Protein AF-A0A5Y3M7L3-F1 (afdb_monomer)

Radius of gyration: 34.86 Å; Cα contacts (8 Å, |Δi|>4): 1363; chains: 1; bounding box: 84×64×108 Å

Solvent-accessible surface area (backbone atoms only — not comparable to full-atom values): 44515 Å² total; per-residue (Å²): 102,70,69,56,42,68,58,34,70,81,49,73,69,46,48,53,52,50,52,49,55,50,50,56,56,46,48,42,68,76,75,42,83,68,49,35,69,60,30,37,73,76,20,44,90,58,44,58,94,59,85,67,44,77,67,37,29,43,61,40,29,48,16,42,49,12,48,52,42,44,59,44,68,73,44,57,77,71,52,22,46,49,46,49,52,18,48,50,72,39,45,56,80,46,27,16,45,69,47,77,86,38,91,42,70,48,84,67,92,60,62,76,58,50,48,52,54,50,34,53,54,40,34,53,52,49,52,55,53,28,65,73,36,23,78,83,32,70,49,61,89,82,87,87,84,92,76,58,60,65,71,67,47,57,92,85,52,46,34,45,68,32,76,59,46,78,48,68,64,73,40,40,50,68,57,52,62,39,64,50,39,30,67,40,32,33,73,72,74,43,63,35,65,67,45,54,76,70,49,68,22,31,37,67,56,27,73,73,66,69,53,52,70,67,57,41,48,52,53,50,50,39,31,46,46,41,48,48,46,26,33,25,64,64,25,44,38,40,38,43,40,43,69,22,59,55,97,92,40,80,45,60,56,53,59,58,48,45,75,46,22,57,86,62,51,24,44,61,72,50,73,45,82,41,76,54,59,84,90,75,60,96,61,92,58,84,92,75,61,75,59,48,35,33,36,32,34,33,26,30,52,72,70,94,40,44,38,38,36,32,38,41,78,45,88,70,52,76,51,50,34,42,49,41,31,40,56,74,77,42,52,86,81,77,61,64,60,85,42,70,46,76,42,83,42,59,76,78,52,49,50,59,56,30,61,29,51,54,31,30,28,42,25,46,71,91,39,52,80,38,67,8,41,42,38,35,57,62,49,47,89,52,87,70,77,64,70,62,90,64,77,41,44,54,50,60,57,54,47,87,73,79,94,70,80,63,50,57,59,48,37,38,54,51,56,58,65,74,62,58,69,66,39,32,36,36,17,66,43,28,42,64,24,50,52,45,48,40,29,24,75,58,11,17,30,19,37,31,26,16,64,50,62,65,30,26,41,39,23,42,16,48,48,44,56,74,73,48,62,67,65,63,54,48,54,53,52,50,53,52,51,54,50,68,74,60,62,70,97,68,68,62,96,55,60,88,68,39,44,76,88,25,49,72,63,46,60,74,40,24,30,68,65,37,47,21,52,52,31,51,52,52,42,51,48,62,73,78,38,58,71,47,61,29,37,36,54,53,36,42,50,44,53,45,47,54,76,68,28,29,44,35,75,76,45,80,59,96,40,69,38,95,72,70,57,68,65,66,69,60,66,60,56,43,50,54,49,48,50,56,49,49,52,30,48,54,53,40,55,54,49,55,85,64,46,79,55,66,75,38,74,70,47,72,41,68,28,54,58,63,43,69,67,44,35,55,76,65,73,53,53,72,47,62,29,45,34,34,47,36,45,66,67,47,76,61,69,70,65,63,58,70,63,46,39,66,41,39,28,57,77,68,40,38,34,74,82,62,44,47,60,50,44,52,68,39,72,19,37,82,64,75,52,76,67,58,39,53,54,52,69,66,54,64,48,82,82,76,44,52,70,68,51,42,51,52,44,52,50,51,48,54,53,52,72,71,25,86,81,58,50,74,73,63,70,45,44,52,35,46,50,53,51,29,52,51,49,50,47,40,29,51,50,46,49,59,49,24,31,22,75,74,13,38,36,38,39,44,39,41,48,46,75,49,76,54,83,91,39,81,43,78,41,60,46,53,60,48,51,49,51,45,43,42,76,72,59,37,42,82,74,52,75,45,70,40,75,57,89,82,75,98,45,95,66,54,95,75,59,68,66,51,34,33,37,44,32,32,32,35,105

Organism: Salmonella enterica I (NCBI:txid59201)

Foldseek 3Di:
DVLLLLLAACDVVLVVLLVVLLVVLVCCLPPNDLPLVVLCVVQVVQAFDDDPVVQWADSSLRSSLSVLSVSLVVDDPSSSVLLLVLSLVCQNVRIQQPDLAGRDGDDDDDDHSNSSVSSSVSSVVSVVSSVVCNLVNVQPDDDDDDDQLLDDDCVRFNFAQDLEAEEAADAALAGLNLRSSVRSCRSVPHHSVVCSVRHQRHNVCCVVVVDDPVNNLVSVLSNLLSVLRRHHAQGKYKYWYFWYADPNDIDDSLVVCLVCQVVSQKHFDDKDKDADDPVPFPDDDDSRTGGIIIITMIGHHWDFWKKKWAFALEDDDPLLLQLQQLLVPHGPPPDRSNGIDIDGDTPVCVLSSLLQLGTFWMAIVSGDIGGRLNNCQQPPPDPDHDHDDDQCGQNSVLAPAPDDAGQSVLSSCVSSQPDAAAAEEEAAACFLNSNPVSCLLRRYAYEYEHQPPLRLLNNLLRAVVLVDSLVVLVVLLVVLVVCLVDDDPDQPQDQVLADPVLVVVLVVWAASQANSVLSVSLVSLVVRDDDNSSSNLLSLLLRCQCVRTQADLQDLAGDGDPDGDNDDPSSVSSNVSSVVNSVSSSSCSSRVVVRSDHGDDYHYDYDQLLDVVRVVSRVFAFARHQEYEYEADAQQDHQSCRNSVSSCCRNVNQDPVRSVVSLVSGQNRLDDDPVLLVVLVPDPCVVQADPVLVVLLVVLQVLQVPFPVDDPSSNSRSSSSSRNLNSLLSSLLSVLRRHHAQGKYWYWFFWFWDAGPNDIDIRPRVVRSVRSNVVVPKAWPDKRKDADDDDDHPPRVRDTGIIITTMIGRD

Sequence (811 aa):
LIGRVKTARLEPEMLKALNAHHSVLLTHLEGGDLSPSSLINNYSSHAPKIVNQEKWFADTAYAELCLIKAYVNELDSSSQDIALVALSRIVIKASFQDSETRYKSVPREVPMGETLRRYLREFTAVVKSVEKNEAATRYGLSQFLCDDIRLIGKEKLPDGIADLVVTSPPYGNATDYHLYHRFRLLWLGFDPIALGHVEIGSHLKHQRESSGFESYLADMEAALATMHRALKPGRYAALVIGDSVYDRKTYDPAEALYERADSLGFEACTIVDRAIHSVKRSFSHAGRRATSEHILILRRKVAPTFIQISPAPYKLWPYEAELRLREVGLKLGDADPSLDIRLPSLEEDRRIYKRAAFSHSVRLEGGSVEPTWQAVLENGEAWRSTTRKDPKYVTHGIHSYKGKFYPQLAKSLLNISGFGPGATVLDLFCGSGTTLLEGYLNGFRTFGCDMNPLAAKISRAKLGVLELDPDTVREVVLSVREFLASPPLDFPQNLDYVEESCREEIFRWFSPPIAFKLNWILGLLRRISAGVMLDFLEVILSSIIREVSNQEPTDLRIRYRSDPLTDADVLELFRDKLEDQFNRIEKFWKIRNNAPQAFLPSVITEGDNRKSDTFTKLELGPSSVDLVLTSPPYGTALPYIDTDRLSLLFIMGLKSSDRKPVETGLIGSREISTVERRRLEQIELREVLPSGSQHFISTMQKELKSDISAGFRKRNMPALMVRYLLDMSAALSQAKRLLRSGGEMMIVIGDNKTTINGKVMLIPCTDLIEEIACTQGMVVVERIDISVTTENFKHIKNAIVKNVVLRLRKP

Nearest PDB structures (foldseek):
  6zxy-assembly1_B  TM=5.523E-01  e=5.775E-06  Archaeoglobus fulgidus
  6zxw-assembly1_G  TM=5.032E-01  e=5.051E-06  Archaeoglobus fulgidus
  2zif-assembly1_A  TM=4.398E-01  e=3.534E-06  Thermus thermophilus
  4dmg-assembly1_B  TM=5.906E-01  e=1.705E-02  Thermus thermophilus HB8
  3egi-assembly1_A  TM=8.151E-01  e=3.711E-01  Homo sapiens

pLDDT: mean 89.29, std 10.75, range [35.22, 98.69]

Secondary structure (DSSP, 8-state):
-HHHHHT----HHHHHHHHHHHHHHHHHHHHS---HHHHHHHHGGGS---TTGGGTB-HHHHHHHHHHHHHHHHS-HHHHHHHHHHHHHHHHHHBSEEETTEEEE------TTHHHHHHHHHHHHHHHHHHHHHHHHTT-------S-TTT--TTTS-TT-EEEEEE-PPPTTT--HHHHTHHHHHHTT--HHHHHHH-TT-HHHHHHH---HHHHHHHHHHHHHHHHHHEEEEEEEEEEEE-EEETTEEE-HHHHHHHHGGGGTEEEEEEEEEEPPGGG-S-SSGGG---EEEEEEEEEPP--EEEEEEEPSSPPPHHHHHHHHHTTT--BTTB-TTS-EEEEE-GGGHHHHTT-SSEEEEEETTS-EEE-HHHHHHHTT--S--SS--TTTTTTTS---SS---HHHHHHHHHHT-PPTT-EEEETT-TTTHHHHHHHHTT-EEEEEESSHHHHHHHHHHHHTTTS-HHHHHHHHHHHHHHHHS--SS--SS-TTS-GGGHHHHHHHS-HHHHHHHHHHHHHHHHH--HHHHHHHHHHHHHHHTTTSSB-TT-SS--B-SS--S---HHHHHHHHHHHHHHHHHHHHHHGGG-SS----EEEEE--TTSHHHHHHTT--TT-EEEEEE-PPPTT---HHHHHHHHHHHTT---HHHHHHHHHHSTT-----HHHHHHHHTS-HHHHS-HHHHHHHHHHHHHHHH-TT--HHHHTHHHHHHHHHHHHHHHHHHHHHHEEEEEEEEEEEE-EEEEETTEEEEE-HHHHHHHHHHHTT-EEEEEEEEEPPPP--TTGGG---EEEEEEEE--

Structure (mmCIF, N/CA/C/O backbone):
data_AF-A0A5Y3M7L3-F1
#
_entry.id   AF-A0A5Y3M7L3-F1
#
loop_
_atom_site.group_PDB
_atom_site.id
_atom_site.type_symbol
_atom_site.label_atom_id
_atom_site.label_alt_id
_atom_site.label_comp_id
_atom_site.label_asym_id
_atom_site.label_entity_id
_atom_site.label_seq_id
_atom_site.pdbx_PDB_ins_code
_atom_site.Cartn_x
_atom_site.Cartn_y
_atom_site.Cartn_z
_atom_site.occupancy
_atom_site.B_iso_or_equiv
_atom_site.auth_seq_id
_atom_site.auth_comp_id
_atom_site.auth_asym_id
_atom_site.auth_atom_id
_atom_site.pdbx_PDB_model_num
ATOM 1 N N . LEU A 1 1 ? 19.314 -3.967 -23.724 1.00 91.69 1 LEU A N 1
ATOM 2 C CA . LEU A 1 1 ? 19.817 -2.579 -23.819 1.00 91.69 1 LEU A CA 1
ATOM 3 C C . LEU A 1 1 ? 18.680 -1.553 -23.863 1.00 91.69 1 LEU A C 1
ATOM 5 O O . LEU A 1 1 ? 18.381 -0.995 -22.822 1.00 91.69 1 LEU A O 1
ATOM 9 N N . ILE A 1 2 ? 17.993 -1.346 -24.999 1.00 92.56 2 ILE A N 1
ATOM 10 C CA . ILE A 1 2 ? 16.974 -0.275 -25.145 1.00 92.56 2 ILE A CA 1
ATOM 11 C C . ILE A 1 2 ? 15.886 -0.339 -24.065 1.00 92.56 2 ILE A C 1
ATOM 13 O O . ILE A 1 2 ? 15.533 0.686 -23.495 1.00 92.56 2 ILE A O 1
ATOM 17 N N . GLY A 1 3 ? 15.369 -1.538 -23.778 1.00 91.94 3 GLY A N 1
ATOM 18 C CA . GLY A 1 3 ? 14.382 -1.734 -22.717 1.00 91.94 3 GLY A CA 1
ATOM 19 C C . GLY A 1 3 ? 14.878 -1.267 -21.346 1.00 91.94 3 GLY A C 1
ATOM 20 O O . GLY A 1 3 ? 14.187 -0.486 -20.705 1.00 91.94 3 GLY A O 1
ATOM 21 N N . ARG A 1 4 ? 16.108 -1.648 -20.961 1.00 91.62 4 ARG A N 1
ATOM 22 C CA . ARG A 1 4 ? 16.733 -1.230 -19.693 1.00 91.62 4 ARG A CA 1
ATOM 23 C C . ARG A 1 4 ? 16.850 0.287 -19.585 1.00 91.62 4 ARG A C 1
ATOM 25 O O . ARG A 1 4 ? 16.492 0.834 -18.557 1.00 91.62 4 ARG A O 1
ATOM 32 N N . VAL A 1 5 ? 17.259 0.965 -20.660 1.00 93.25 5 VAL A N 1
ATOM 33 C CA . VAL A 1 5 ? 17.352 2.437 -20.691 1.00 93.25 5 VAL A CA 1
ATOM 34 C C . VAL A 1 5 ? 15.979 3.104 -20.614 1.00 93.25 5 VAL A C 1
ATOM 36 O O . VAL A 1 5 ? 15.824 4.098 -19.916 1.00 93.25 5 VAL A O 1
ATOM 39 N N . LYS A 1 6 ? 14.954 2.556 -21.281 1.00 90.62 6 LYS A N 1
ATOM 40 C CA . LYS A 1 6 ? 13.581 3.090 -21.204 1.00 90.62 6 LYS A CA 1
ATOM 41 C C . LYS A 1 6 ? 12.990 3.046 -19.792 1.00 90.62 6 LYS A C 1
ATOM 43 O O . LYS A 1 6 ? 12.068 3.807 -19.522 1.00 90.62 6 LYS A O 1
ATOM 48 N N . THR A 1 7 ? 13.488 2.152 -18.943 1.00 89.44 7 THR A N 1
ATOM 49 C CA . THR A 1 7 ? 13.049 1.965 -17.553 1.00 89.44 7 THR A CA 1
ATOM 50 C C . THR A 1 7 ? 14.147 2.322 -16.545 1.00 89.44 7 THR A C 1
ATOM 52 O O . THR A 1 7 ? 14.063 1.916 -15.387 1.00 89.44 7 THR A O 1
ATOM 55 N N . ALA A 1 8 ? 15.210 3.001 -16.992 1.00 88.31 8 ALA A N 1
ATOM 56 C CA . ALA A 1 8 ? 16.308 3.437 -16.139 1.00 88.31 8 ALA A CA 1
ATOM 57 C C . ALA A 1 8 ? 15.892 4.649 -15.296 1.00 88.31 8 ALA A C 1
ATOM 59 O O . ALA A 1 8 ? 14.899 5.316 -15.587 1.00 88.31 8 ALA A O 1
ATOM 60 N N . ARG A 1 9 ? 16.674 4.922 -14.252 1.00 85.25 9 ARG A N 1
ATOM 61 C CA . ARG A 1 9 ? 16.460 6.028 -13.312 1.00 85.25 9 ARG A CA 1
ATOM 62 C C . ARG A 1 9 ? 17.757 6.793 -13.152 1.00 85.25 9 ARG A C 1
ATOM 64 O O . ARG A 1 9 ? 18.816 6.166 -13.102 1.00 85.25 9 ARG A O 1
ATOM 71 N N . LEU A 1 10 ? 17.674 8.115 -13.095 1.00 85.94 10 LEU A N 1
ATOM 72 C CA . LEU A 1 10 ? 18.840 8.984 -13.015 1.00 85.94 10 LEU A CA 1
ATOM 73 C C . LEU A 1 10 ? 19.114 9.332 -11.560 1.00 85.94 10 LEU A C 1
ATOM 75 O O . LEU A 1 10 ? 18.896 10.453 -11.110 1.00 85.94 10 LEU A O 1
ATOM 79 N N . GLU A 1 11 ? 19.625 8.344 -10.831 1.00 82.94 11 GLU A N 1
ATOM 80 C CA . GLU A 1 11 ? 20.135 8.572 -9.480 1.00 82.94 11 GLU A CA 1
ATOM 81 C C . GLU A 1 11 ? 21.248 9.647 -9.509 1.00 82.94 11 GLU A C 1
ATOM 83 O O . GLU A 1 11 ? 21.959 9.765 -10.520 1.00 82.94 11 GLU A O 1
ATOM 88 N N . PRO A 1 12 ? 21.440 10.434 -8.434 1.00 81.31 12 PRO A N 1
ATOM 89 C CA . PRO A 1 12 ? 22.382 11.559 -8.422 1.00 81.31 12 PRO A CA 1
ATOM 90 C C . PRO A 1 12 ? 23.801 11.205 -8.899 1.00 81.31 12 PRO A C 1
ATOM 92 O O . PRO A 1 12 ? 24.431 11.964 -9.641 1.00 81.31 12 PRO A O 1
ATOM 95 N N . GLU A 1 13 ? 24.302 10.028 -8.525 1.00 84.69 13 GLU A N 1
ATOM 96 C CA . GLU A 1 13 ? 25.612 9.511 -8.923 1.00 84.69 13 GLU A CA 1
ATOM 97 C C . GLU A 1 13 ? 25.684 9.214 -10.426 1.00 84.69 13 GLU A C 1
ATOM 99 O O . GLU A 1 13 ? 26.682 9.543 -11.072 1.00 84.69 13 GLU A O 1
ATOM 104 N N . MET A 1 14 ? 24.613 8.651 -10.996 1.00 91.31 14 MET A N 1
ATOM 105 C CA . MET A 1 14 ? 24.505 8.383 -12.431 1.00 91.31 14 MET A CA 1
ATOM 106 C C . MET A 1 14 ? 24.496 9.692 -13.217 1.00 91.31 14 MET A C 1
ATOM 108 O O . MET A 1 14 ? 25.237 9.841 -14.187 1.00 91.31 14 MET A O 1
ATOM 112 N N . LEU A 1 15 ? 23.709 10.678 -12.777 1.00 91.50 15 LEU A N 1
ATOM 113 C CA . LEU A 1 15 ? 23.652 11.985 -13.429 1.00 91.50 15 LEU A CA 1
ATOM 114 C C . LEU A 1 15 ? 25.024 12.673 -13.418 1.00 91.50 15 LEU A C 1
ATOM 116 O O . LEU A 1 15 ? 25.455 13.225 -14.433 1.00 91.50 15 LEU A O 1
ATOM 120 N N . LYS A 1 16 ? 25.755 12.585 -12.301 1.00 93.00 16 LYS A N 1
ATOM 121 C CA . LYS A 1 16 ? 27.131 13.084 -12.197 1.00 93.00 16 LYS A CA 1
ATOM 122 C C . LYS A 1 16 ? 28.065 12.400 -13.201 1.00 93.00 16 LYS A C 1
ATOM 124 O O . LYS A 1 16 ? 28.817 13.095 -13.885 1.00 93.00 16 LYS A O 1
ATOM 129 N N . ALA A 1 17 ? 28.002 11.072 -13.322 1.00 95.25 17 ALA A N 1
ATOM 130 C CA . ALA A 1 17 ? 28.810 10.313 -14.278 1.00 95.25 17 ALA A CA 1
ATOM 131 C C . ALA A 1 17 ? 28.479 10.677 -15.739 1.00 95.25 17 ALA A C 1
ATOM 133 O O . ALA A 1 17 ? 29.381 10.931 -16.538 1.00 95.25 17 ALA A O 1
ATOM 134 N N . LEU A 1 18 ? 27.193 10.789 -16.082 1.00 96.81 18 LEU A N 1
ATOM 135 C CA . LEU A 1 18 ? 26.735 11.175 -17.421 1.00 96.81 18 LEU A CA 1
ATOM 136 C C . LEU A 1 18 ? 27.138 12.614 -17.785 1.00 96.81 18 LEU A C 1
ATOM 138 O O . LEU A 1 18 ? 27.541 12.868 -18.922 1.00 96.81 18 LEU A O 1
ATOM 142 N N . ASN A 1 19 ? 27.084 13.547 -16.830 1.00 96.44 19 ASN A N 1
ATOM 143 C CA . ASN A 1 19 ? 27.534 14.929 -17.022 1.00 96.44 19 ASN A CA 1
ATOM 144 C C . ASN A 1 19 ? 29.052 15.020 -17.222 1.00 96.44 19 ASN A C 1
ATOM 146 O O . ASN A 1 19 ? 29.514 15.794 -18.066 1.00 96.44 19 ASN A O 1
ATOM 150 N N . ALA A 1 20 ? 29.828 14.211 -16.494 1.00 96.31 20 ALA A N 1
ATOM 151 C CA . ALA A 1 20 ? 31.270 14.107 -16.693 1.00 96.31 20 ALA A CA 1
ATOM 152 C C . ALA A 1 20 ? 31.596 13.551 -18.090 1.00 96.31 20 ALA A C 1
ATOM 154 O O . ALA A 1 20 ? 32.375 14.162 -18.819 1.00 96.31 20 ALA A O 1
ATOM 155 N N . HIS A 1 21 ? 30.926 12.468 -18.505 1.00 97.44 21 HIS A N 1
ATOM 156 C CA . HIS A 1 21 ? 31.059 11.878 -19.845 1.00 97.44 21 HIS A CA 1
ATOM 157 C C . HIS A 1 21 ? 30.766 12.884 -20.960 1.00 97.44 21 HIS A C 1
ATOM 159 O O . HIS A 1 21 ? 31.543 13.029 -21.903 1.00 97.44 21 HIS A O 1
ATOM 165 N N . HIS A 1 22 ? 29.657 13.616 -20.836 1.00 97.75 22 HIS A N 1
ATOM 166 C CA . HIS A 1 22 ? 29.299 14.664 -21.788 1.00 97.75 22 HIS A CA 1
ATOM 167 C C . HIS A 1 22 ? 30.368 15.761 -21.852 1.00 97.75 22 HIS A C 1
ATOM 169 O O . HIS A 1 22 ? 30.782 16.148 -22.942 1.00 97.75 22 HIS A O 1
ATOM 175 N N . SER A 1 23 ? 30.827 16.245 -20.694 1.00 96.88 23 SER A N 1
ATOM 176 C CA . SER A 1 23 ? 31.818 17.324 -20.604 1.00 96.88 23 SER A CA 1
ATOM 177 C C . SER A 1 23 ? 33.147 16.943 -21.252 1.00 96.88 23 SER A C 1
ATOM 179 O O . SER A 1 23 ? 33.677 17.715 -22.045 1.00 96.88 23 SER A O 1
ATOM 181 N N . VAL A 1 24 ? 33.653 15.735 -20.986 1.00 96.62 24 VAL A N 1
ATOM 182 C CA . VAL A 1 24 ? 34.929 15.262 -21.547 1.00 96.62 24 VAL A CA 1
ATOM 183 C C . VAL A 1 24 ? 34.873 15.171 -23.073 1.00 96.62 24 VAL A C 1
ATOM 185 O O . VAL A 1 24 ? 35.778 15.642 -23.762 1.00 96.62 24 VAL A O 1
ATOM 188 N N . LEU A 1 25 ? 33.793 14.615 -23.625 1.00 97.00 25 LEU A N 1
ATOM 189 C CA . LEU A 1 25 ? 33.615 14.531 -25.076 1.00 97.00 25 LEU A CA 1
ATOM 190 C C . LEU A 1 25 ? 33.391 15.905 -25.725 1.00 97.00 25 LEU A C 1
ATOM 192 O O . LEU A 1 25 ? 33.826 16.120 -26.854 1.00 97.00 25 LEU A O 1
ATOM 196 N N . LEU A 1 26 ? 32.755 16.847 -25.024 1.00 96.38 26 LEU A N 1
ATOM 197 C CA . LEU A 1 26 ? 32.624 18.226 -25.492 1.00 96.38 26 LEU A CA 1
ATOM 198 C C . LEU A 1 26 ? 33.987 18.933 -25.558 1.00 96.38 26 LEU A C 1
ATOM 200 O O . LEU A 1 26 ? 34.270 19.600 -26.548 1.00 96.38 26 LEU A O 1
ATOM 204 N N . THR A 1 27 ? 34.868 18.721 -24.574 1.00 95.88 27 THR A N 1
ATOM 205 C CA . THR A 1 27 ? 36.239 19.262 -24.595 1.00 95.88 27 THR A CA 1
ATOM 206 C C . THR A 1 27 ? 37.032 18.771 -25.808 1.00 95.88 27 THR A C 1
ATOM 208 O O . THR A 1 27 ? 37.703 19.570 -26.462 1.00 95.88 27 THR A O 1
ATOM 211 N N . HIS A 1 28 ? 36.914 17.486 -26.163 1.00 94.56 28 HIS A N 1
ATOM 212 C CA . HIS A 1 28 ? 37.516 16.956 -27.395 1.00 94.56 28 HIS A CA 1
ATOM 213 C C . HIS A 1 28 ? 36.958 17.630 -28.653 1.00 94.56 28 HIS A C 1
ATOM 215 O O . HIS A 1 28 ? 37.716 17.913 -29.575 1.00 94.56 28 HIS A O 1
ATOM 221 N N . LEU A 1 29 ? 35.654 17.924 -28.686 1.00 94.06 29 LEU A N 1
ATOM 222 C CA . LEU A 1 29 ? 35.019 18.593 -29.823 1.00 94.06 29 LEU A CA 1
ATOM 223 C C . LEU A 1 29 ? 35.475 20.051 -29.998 1.00 94.06 29 LEU A C 1
ATOM 225 O O . LEU A 1 29 ? 35.597 20.511 -31.132 1.00 94.06 29 LEU A O 1
ATOM 229 N N . GLU A 1 30 ? 35.680 20.781 -28.900 1.00 91.31 30 GLU A N 1
ATOM 230 C CA . GLU A 1 30 ? 35.969 22.223 -28.917 1.00 91.31 30 GLU A CA 1
ATOM 231 C C . GLU A 1 30 ? 37.466 22.557 -28.996 1.00 91.31 30 GLU A C 1
ATOM 233 O O . GLU A 1 30 ? 37.819 23.618 -29.511 1.00 91.31 30 GLU A O 1
ATOM 238 N N . GLY A 1 31 ? 38.351 21.674 -28.521 1.00 79.62 31 GLY A N 1
ATOM 239 C CA . GLY A 1 31 ? 39.792 21.953 -28.460 1.00 79.62 31 GLY A CA 1
ATOM 240 C C . GLY A 1 31 ? 40.720 20.740 -28.562 1.00 79.62 31 GLY A C 1
ATOM 241 O O . GLY A 1 31 ? 41.922 20.895 -28.353 1.00 79.62 31 GLY A O 1
ATOM 242 N N . GLY A 1 32 ? 40.196 19.544 -28.852 1.00 80.12 32 GLY A N 1
ATOM 243 C CA . GLY A 1 32 ? 40.990 18.321 -28.995 1.00 80.12 32 GLY A CA 1
ATOM 244 C C . GLY A 1 32 ? 41.577 18.121 -30.395 1.00 80.12 32 GLY A C 1
ATOM 245 O O . GLY A 1 32 ? 41.054 18.619 -31.392 1.00 80.12 32 GLY A O 1
ATOM 246 N N . ASP A 1 33 ? 42.656 17.336 -30.479 1.00 88.75 33 ASP A N 1
ATOM 247 C CA . ASP A 1 33 ? 43.152 16.808 -31.753 1.00 88.75 33 ASP A CA 1
ATOM 248 C C . ASP A 1 33 ? 42.223 15.688 -32.241 1.00 88.75 33 ASP A C 1
ATOM 250 O O . ASP A 1 33 ? 42.293 14.545 -31.790 1.00 88.75 33 ASP A O 1
ATOM 254 N N . LEU A 1 34 ? 41.331 16.040 -33.166 1.00 92.38 34 LEU A N 1
ATOM 255 C CA . LEU A 1 34 ? 40.398 15.109 -33.800 1.00 92.38 34 LEU A CA 1
ATOM 256 C C . LEU A 1 34 ? 40.957 14.485 -35.087 1.00 92.38 34 LEU A C 1
ATOM 258 O O . LEU A 1 34 ? 40.197 13.899 -35.865 1.00 92.38 34 LEU A O 1
ATOM 262 N N . SER A 1 35 ? 42.264 14.608 -35.350 1.00 92.56 35 SER A N 1
ATOM 263 C CA . SER A 1 35 ? 42.856 14.006 -36.542 1.00 92.56 35 SER A CA 1
ATOM 264 C C . SER A 1 35 ? 42.653 12.479 -36.535 1.00 92.56 35 SER A C 1
ATOM 266 O O . SER A 1 35 ? 42.898 11.820 -35.515 1.00 92.56 35 SER A O 1
ATOM 268 N N . PRO A 1 36 ? 42.210 11.872 -37.658 1.00 92.94 36 PRO A N 1
ATOM 269 C CA . PRO A 1 36 ? 41.886 10.447 -37.683 1.00 92.94 36 PRO A CA 1
ATOM 270 C C . PRO A 1 36 ? 43.051 9.550 -37.262 1.00 92.94 36 PRO A C 1
ATOM 272 O O . PRO A 1 36 ? 42.854 8.594 -36.518 1.00 92.94 36 PRO A O 1
ATOM 275 N N . SER A 1 37 ? 44.273 9.877 -37.688 1.00 93.12 37 SER A N 1
ATOM 276 C CA . SER A 1 37 ? 45.486 9.129 -37.345 1.00 93.12 37 SER A CA 1
ATOM 277 C C . SER A 1 37 ? 45.766 9.119 -35.840 1.00 93.12 37 SER A C 1
ATOM 279 O O . SER A 1 37 ? 46.066 8.060 -35.290 1.00 93.12 37 SER A O 1
ATOM 281 N N . SER A 1 38 ? 45.634 10.268 -35.174 1.00 94.00 38 SER A N 1
ATOM 282 C CA . SER A 1 38 ? 45.841 10.414 -33.729 1.00 94.00 38 SER A CA 1
ATOM 283 C C . SER A 1 38 ? 44.810 9.608 -32.940 1.00 94.00 38 SER A C 1
ATOM 285 O O . SER A 1 38 ? 45.160 8.742 -32.135 1.00 94.00 38 SER A O 1
ATOM 287 N N . LEU A 1 39 ? 43.525 9.800 -33.247 1.00 95.06 39 LEU A N 1
ATOM 288 C CA . LEU A 1 39 ? 42.432 9.100 -32.577 1.00 95.06 39 LEU A CA 1
ATOM 289 C C . LEU A 1 39 ? 42.464 7.580 -32.812 1.00 95.06 39 LEU A C 1
ATOM 291 O O . LEU A 1 39 ? 42.246 6.814 -31.875 1.00 95.06 39 LEU A O 1
ATOM 295 N N . ILE A 1 40 ? 42.765 7.117 -34.030 1.00 93.88 40 ILE A N 1
ATOM 296 C CA . ILE A 1 40 ? 42.890 5.679 -34.322 1.00 93.88 40 ILE A CA 1
ATOM 297 C C . ILE A 1 40 ? 44.061 5.079 -33.541 1.00 93.88 40 ILE A C 1
ATOM 299 O O . ILE A 1 40 ? 43.899 4.019 -32.935 1.00 93.88 40 ILE A O 1
ATOM 303 N N . ASN A 1 41 ? 45.216 5.748 -33.501 1.00 94.12 41 ASN A N 1
ATOM 304 C CA . ASN A 1 41 ? 46.373 5.258 -32.752 1.00 94.12 41 ASN A CA 1
ATOM 305 C C . ASN A 1 41 ? 46.070 5.128 -31.249 1.00 94.12 41 ASN A C 1
ATOM 307 O O . ASN A 1 41 ? 46.461 4.149 -30.620 1.00 94.12 41 ASN A O 1
ATOM 311 N N . ASN A 1 42 ? 45.316 6.079 -30.693 1.00 94.19 42 ASN A N 1
ATOM 312 C CA . ASN A 1 42 ? 45.030 6.126 -29.261 1.00 94.19 42 ASN A CA 1
ATOM 313 C C . ASN A 1 42 ? 43.851 5.231 -28.832 1.00 94.19 42 ASN A C 1
ATOM 315 O O . ASN A 1 42 ? 43.872 4.700 -27.724 1.00 94.19 42 ASN A O 1
ATOM 319 N N . TYR A 1 43 ? 42.827 5.054 -29.679 1.00 96.12 43 TYR A N 1
ATOM 320 C CA . TYR A 1 43 ? 41.538 4.479 -29.254 1.00 96.12 43 TYR A CA 1
ATOM 321 C C . TYR A 1 43 ? 41.050 3.271 -30.070 1.00 96.12 43 TYR A C 1
ATOM 323 O O . TYR A 1 43 ? 40.021 2.685 -29.724 1.00 96.12 43 TYR A O 1
ATOM 331 N N . SER A 1 44 ? 41.745 2.856 -31.135 1.00 93.06 44 SER A N 1
ATOM 332 C CA . SER A 1 44 ? 41.289 1.741 -31.993 1.00 93.06 44 SER A CA 1
ATOM 333 C C . SER A 1 44 ? 41.164 0.394 -31.275 1.00 93.06 44 SER A C 1
ATOM 335 O O . SER A 1 44 ? 40.385 -0.451 -31.714 1.00 93.06 44 SER A O 1
ATOM 337 N N . SER A 1 45 ? 41.848 0.203 -30.143 1.00 94.25 45 SER A N 1
ATOM 338 C CA . SER A 1 45 ? 41.711 -0.983 -29.283 1.00 94.25 45 SER A CA 1
ATOM 339 C C . SER A 1 45 ? 40.290 -1.180 -28.736 1.00 94.25 45 SER A C 1
ATOM 341 O O . SER A 1 45 ? 39.913 -2.300 -28.397 1.00 94.25 45 SER A O 1
ATOM 343 N N . HIS A 1 46 ? 39.485 -0.114 -28.676 1.00 93.75 46 HIS A N 1
ATOM 344 C CA . HIS A 1 46 ? 38.091 -0.155 -28.231 1.00 93.75 46 HIS A CA 1
ATOM 345 C C . HIS A 1 46 ? 37.089 -0.396 -29.370 1.00 93.75 46 HIS A C 1
ATOM 347 O O . HIS A 1 46 ? 35.901 -0.602 -29.103 1.00 93.75 46 HIS A O 1
ATOM 353 N N . ALA A 1 47 ? 37.534 -0.348 -30.627 1.00 92.31 47 ALA A N 1
ATOM 354 C CA . ALA A 1 47 ? 36.678 -0.541 -31.787 1.00 92.31 47 ALA A CA 1
ATOM 355 C C . ALA A 1 47 ? 36.426 -2.032 -32.064 1.00 92.31 47 ALA A C 1
ATOM 357 O O . ALA A 1 47 ? 37.297 -2.875 -31.836 1.00 92.31 47 ALA A O 1
ATOM 358 N N . PRO A 1 48 ? 35.245 -2.396 -32.592 1.00 93.94 48 PRO A N 1
ATOM 359 C CA . PRO A 1 48 ? 35.000 -3.763 -33.021 1.00 93.94 48 PRO A CA 1
ATOM 360 C C . PRO A 1 48 ? 35.803 -4.093 -34.282 1.00 93.94 48 PRO A C 1
ATOM 362 O O . PRO A 1 48 ? 36.094 -3.231 -35.111 1.00 93.94 48 PRO A O 1
ATOM 365 N N . LYS A 1 49 ? 36.075 -5.381 -34.499 1.00 91.56 49 LYS A N 1
ATOM 366 C CA . LYS A 1 49 ? 36.658 -5.843 -35.761 1.00 91.56 49 LYS A CA 1
ATOM 367 C C . LYS A 1 49 ? 35.623 -5.735 -36.888 1.00 91.56 49 LYS A C 1
ATOM 369 O O . LYS A 1 49 ? 34.650 -6.488 -36.916 1.00 91.56 49 LYS A O 1
ATOM 374 N N . ILE A 1 50 ? 35.846 -4.827 -37.839 1.00 92.69 50 ILE A N 1
ATOM 375 C CA . ILE A 1 50 ? 34.986 -4.631 -39.015 1.00 92.69 50 ILE A CA 1
ATOM 376 C C . ILE A 1 50 ? 35.745 -5.065 -40.273 1.00 92.69 50 ILE A C 1
ATOM 378 O O . ILE A 1 50 ? 36.819 -4.556 -40.570 1.00 92.69 50 ILE A O 1
ATOM 382 N N . VAL A 1 51 ? 35.182 -6.013 -41.025 1.00 89.75 51 VAL A N 1
ATOM 383 C CA . VAL A 1 51 ? 35.751 -6.456 -42.309 1.00 89.75 51 VAL A CA 1
ATOM 384 C C . VAL A 1 51 ? 35.536 -5.373 -43.369 1.00 89.75 51 VAL A C 1
ATOM 386 O O . VAL A 1 51 ? 34.398 -4.934 -43.558 1.00 89.75 51 VAL A O 1
ATOM 389 N N . ASN A 1 52 ? 36.605 -4.995 -44.078 1.00 91.56 52 ASN A N 1
ATOM 390 C CA . ASN A 1 52 ? 36.631 -3.907 -45.064 1.00 91.56 52 ASN A CA 1
ATOM 391 C C . ASN A 1 52 ? 36.066 -2.604 -44.473 1.00 91.56 52 ASN A C 1
ATOM 393 O O . ASN A 1 52 ? 35.096 -2.043 -44.986 1.00 91.56 52 ASN A O 1
ATOM 397 N N . GLN A 1 53 ? 36.584 -2.187 -43.317 1.00 93.50 53 GLN A N 1
ATOM 398 C CA . GLN A 1 53 ? 36.091 -1.034 -42.561 1.00 93.50 53 GLN A CA 1
ATOM 399 C C . GLN A 1 53 ? 36.054 0.249 -43.405 1.00 93.50 53 GLN A C 1
ATOM 401 O O . GLN A 1 53 ? 35.067 0.983 -43.346 1.00 93.50 53 GLN A O 1
ATOM 406 N N . GLU A 1 54 ? 37.059 0.457 -44.248 1.00 93.12 54 GLU A N 1
ATOM 407 C CA . GLU A 1 54 ? 37.208 1.573 -45.185 1.00 93.12 54 GLU A CA 1
ATOM 408 C C . GLU A 1 54 ? 36.080 1.641 -46.227 1.00 93.12 54 GLU A C 1
ATOM 410 O O . GLU A 1 54 ? 35.701 2.712 -46.699 1.00 93.12 54 GLU A O 1
ATOM 415 N N . LYS A 1 55 ? 35.457 0.498 -46.546 1.00 94.50 55 LYS A N 1
ATOM 416 C CA . LYS A 1 55 ? 34.269 0.448 -47.408 1.00 94.50 55 LYS A CA 1
ATOM 417 C C . LYS A 1 55 ? 33.023 0.987 -46.707 1.00 94.50 55 LYS A C 1
ATOM 419 O O . LYS A 1 55 ? 32.046 1.314 -47.381 1.00 94.50 55 LYS A O 1
ATOM 424 N N . TRP A 1 56 ? 33.000 1.023 -45.378 1.00 95.56 56 TRP A N 1
ATOM 425 C CA . TRP A 1 56 ? 31.791 1.268 -44.590 1.00 95.56 56 TRP A CA 1
ATOM 426 C C . TRP A 1 56 ? 31.846 2.517 -43.724 1.00 95.56 56 TRP A C 1
ATOM 428 O O . TRP A 1 56 ? 30.790 2.981 -43.305 1.00 95.56 56 TRP A O 1
ATOM 438 N N . PHE A 1 57 ? 33.022 3.074 -43.461 1.00 96.88 57 PHE A N 1
ATOM 439 C CA . PHE A 1 57 ? 33.180 4.273 -42.648 1.00 96.88 57 PHE A CA 1
ATOM 440 C C . PHE A 1 57 ? 34.270 5.163 -43.235 1.00 96.88 57 PHE A C 1
ATOM 442 O O . PHE A 1 57 ? 35.303 4.662 -43.667 1.00 96.88 57 PHE A O 1
ATOM 449 N N . ALA A 1 58 ? 34.048 6.477 -43.197 1.00 96.19 58 ALA A N 1
ATOM 450 C CA . ALA A 1 58 ? 35.122 7.445 -43.385 1.00 96.19 58 ALA A CA 1
ATOM 451 C C . ALA A 1 58 ? 36.089 7.364 -42.196 1.00 96.19 58 ALA A C 1
ATOM 453 O O . ALA A 1 58 ? 35.636 7.130 -41.072 1.00 96.19 58 ALA A O 1
ATOM 454 N N . ASP A 1 59 ? 37.379 7.622 -42.415 1.00 95.19 59 ASP A N 1
ATOM 455 C CA . ASP A 1 59 ? 38.388 7.583 -41.347 1.00 95.19 59 ASP A CA 1
ATOM 456 C C . ASP A 1 59 ? 38.046 8.541 -40.202 1.00 95.19 59 ASP A C 1
ATOM 458 O O . ASP A 1 59 ? 38.139 8.161 -39.040 1.00 95.19 59 ASP A O 1
ATOM 462 N N . THR A 1 60 ? 37.552 9.742 -40.520 1.00 96.56 60 THR A N 1
ATOM 463 C CA . THR A 1 60 ? 37.050 10.726 -39.545 1.00 96.56 60 THR A CA 1
ATOM 464 C C . THR A 1 60 ? 35.940 10.151 -38.666 1.00 96.56 60 THR A C 1
ATOM 466 O O . THR A 1 60 ? 36.024 10.182 -37.440 1.00 96.56 60 THR A O 1
ATOM 469 N N . ALA A 1 61 ? 34.918 9.553 -39.281 1.00 96.88 61 ALA A N 1
ATOM 470 C CA . ALA A 1 61 ? 33.793 8.964 -38.564 1.00 96.88 61 ALA A CA 1
ATOM 471 C C . ALA A 1 61 ? 34.213 7.754 -37.719 1.00 96.88 61 ALA A C 1
ATOM 473 O O . ALA A 1 61 ? 33.788 7.619 -36.574 1.00 96.88 61 ALA A O 1
ATOM 474 N N . TYR A 1 62 ? 35.042 6.869 -38.276 1.00 97.19 62 TYR A N 1
ATOM 475 C CA . TYR A 1 62 ? 35.530 5.685 -37.577 1.00 97.19 62 TYR A CA 1
ATOM 476 C C . TYR A 1 62 ? 36.385 6.064 -36.363 1.00 97.19 62 TYR A C 1
ATOM 478 O O . TYR A 1 62 ? 36.155 5.547 -35.270 1.00 97.19 62 TYR A O 1
ATOM 486 N N . ALA A 1 63 ? 37.313 7.005 -36.535 1.00 96.75 63 ALA A N 1
ATOM 487 C CA . ALA A 1 63 ? 38.186 7.500 -35.481 1.00 96.75 63 ALA A CA 1
ATOM 488 C C . ALA A 1 63 ? 37.399 8.130 -34.316 1.00 96.75 63 ALA A C 1
ATOM 490 O O . ALA A 1 63 ? 37.633 7.800 -33.153 1.00 96.75 63 ALA A O 1
ATOM 491 N N . GLU A 1 64 ? 36.399 8.963 -34.616 1.00 97.88 64 GLU A N 1
ATOM 492 C CA . GLU A 1 64 ? 35.518 9.556 -33.602 1.00 97.88 64 GLU A CA 1
ATOM 493 C C . GLU A 1 64 ? 34.656 8.507 -32.881 1.00 97.88 64 GLU A C 1
ATOM 495 O O . GLU A 1 64 ? 34.447 8.609 -31.672 1.00 97.88 64 GLU A O 1
ATOM 500 N N . LEU A 1 65 ? 34.181 7.463 -33.574 1.00 98.06 65 LEU A N 1
ATOM 501 C CA . LEU A 1 65 ? 33.478 6.350 -32.922 1.00 98.06 65 LEU A CA 1
ATOM 502 C C . LEU A 1 65 ? 34.397 5.566 -31.972 1.00 98.06 65 LEU A C 1
ATOM 504 O O . LEU A 1 65 ? 33.927 5.135 -30.918 1.00 98.06 65 LEU A O 1
ATOM 508 N N . CYS A 1 66 ? 35.687 5.409 -32.302 1.00 97.44 66 CYS A N 1
ATOM 509 C CA . CYS A 1 66 ? 36.676 4.791 -31.409 1.00 97.44 66 CYS A CA 1
ATOM 510 C C . CYS A 1 66 ? 36.819 5.595 -30.110 1.00 97.44 66 CYS A C 1
ATOM 512 O O . CYS A 1 66 ? 36.699 5.026 -29.025 1.00 97.44 66 CYS A O 1
ATOM 514 N N . LEU A 1 67 ? 36.997 6.916 -30.227 1.00 97.62 67 LEU A N 1
ATOM 515 C CA . LEU A 1 67 ? 37.061 7.848 -29.096 1.00 97.62 67 LEU A CA 1
ATOM 516 C C . LEU A 1 67 ? 35.809 7.748 -28.213 1.00 97.62 67 LEU A C 1
ATOM 518 O O . LEU A 1 67 ? 35.912 7.545 -27.005 1.00 97.62 67 LEU A O 1
ATOM 522 N N . ILE A 1 68 ? 34.616 7.845 -28.814 1.00 98.19 68 ILE A N 1
ATOM 523 C CA . ILE A 1 68 ? 33.347 7.738 -28.079 1.00 98.19 68 ILE A CA 1
ATOM 524 C C . ILE A 1 68 ? 33.278 6.399 -27.344 1.00 98.19 68 ILE A C 1
ATOM 526 O O . ILE A 1 68 ? 32.949 6.358 -26.160 1.00 98.19 68 ILE A O 1
ATOM 530 N N . LYS A 1 69 ? 33.585 5.294 -28.033 1.00 97.69 69 LYS A N 1
ATOM 531 C CA . LYS A 1 69 ? 33.508 3.952 -27.456 1.00 97.69 69 LYS A CA 1
ATOM 532 C C . LYS A 1 69 ? 34.488 3.769 -26.296 1.00 97.69 69 LYS A C 1
ATOM 534 O O . LYS A 1 69 ? 34.113 3.107 -25.333 1.00 97.69 69 LYS A O 1
ATOM 539 N N . ALA A 1 70 ? 35.679 4.364 -26.356 1.00 97.50 70 ALA A N 1
ATOM 540 C CA . ALA A 1 70 ? 36.646 4.346 -25.260 1.00 97.50 70 ALA A CA 1
ATOM 541 C C . ALA A 1 70 ? 36.046 4.944 -23.977 1.00 97.50 70 ALA A C 1
ATOM 543 O O . ALA A 1 70 ? 35.927 4.233 -22.984 1.00 97.50 70 ALA A O 1
ATOM 544 N N . TYR A 1 71 ? 35.529 6.175 -24.039 1.00 97.50 71 TYR A N 1
ATOM 545 C CA . TYR A 1 71 ? 34.910 6.831 -22.879 1.00 97.50 71 TYR A CA 1
ATOM 546 C C . TYR A 1 71 ? 33.619 6.150 -22.408 1.00 97.50 71 TYR A C 1
ATOM 548 O O . TYR A 1 71 ? 33.357 6.055 -21.214 1.00 97.50 71 TYR A O 1
ATOM 556 N N . VAL A 1 72 ? 32.822 5.588 -23.324 1.00 97.75 72 VAL A N 1
ATOM 557 C CA . VAL A 1 72 ? 31.649 4.775 -22.949 1.00 97.75 72 VAL A CA 1
ATOM 558 C C . VAL A 1 72 ? 32.052 3.538 -22.132 1.00 97.75 72 VAL A C 1
ATOM 560 O O . VAL A 1 72 ? 31.270 3.066 -21.306 1.00 97.75 72 VAL A O 1
ATOM 563 N N . ASN A 1 73 ? 33.248 2.985 -22.350 1.00 96.00 73 ASN A N 1
ATOM 564 C CA . ASN A 1 73 ? 33.735 1.828 -21.600 1.00 96.00 73 ASN A CA 1
ATOM 565 C C . ASN A 1 73 ? 34.241 2.185 -20.189 1.00 96.00 73 ASN A C 1
ATOM 567 O O . ASN A 1 73 ? 34.395 1.276 -19.380 1.00 96.00 73 ASN A O 1
ATOM 571 N N . GLU A 1 74 ? 34.468 3.467 -19.886 1.00 95.88 74 GLU A N 1
ATOM 572 C CA . GLU A 1 74 ? 34.886 3.947 -18.556 1.00 95.88 74 GLU A CA 1
ATOM 573 C C . GLU A 1 74 ? 33.706 4.143 -17.590 1.00 95.88 74 GLU A C 1
ATOM 575 O O . GLU A 1 74 ? 33.897 4.256 -16.379 1.00 95.88 74 GLU A O 1
ATOM 580 N N . LEU A 1 75 ? 32.479 4.183 -18.116 1.00 96.00 75 LEU A N 1
ATOM 581 C CA . LEU A 1 75 ? 31.260 4.340 -17.329 1.00 96.00 75 LEU A CA 1
ATOM 582 C C . LEU A 1 75 ? 30.903 3.065 -16.553 1.00 96.00 75 LEU A C 1
ATOM 584 O O . LEU A 1 75 ? 31.136 1.945 -17.011 1.00 96.00 75 LEU A O 1
ATOM 588 N N . ASP A 1 76 ? 30.241 3.235 -15.406 1.00 93.44 76 ASP A N 1
ATOM 589 C CA . ASP A 1 76 ? 29.590 2.123 -14.716 1.00 93.44 76 ASP A CA 1
ATOM 590 C C . ASP A 1 76 ? 28.486 1.501 -15.590 1.00 93.44 76 ASP A C 1
ATOM 592 O O . ASP A 1 76 ? 27.941 2.141 -16.490 1.00 93.44 76 ASP A O 1
ATOM 596 N N . SER A 1 77 ? 28.118 0.253 -15.297 1.00 88.38 77 SER A N 1
ATOM 597 C CA . SER A 1 77 ? 27.180 -0.528 -16.118 1.00 88.38 77 SER A CA 1
ATOM 598 C C . SER A 1 77 ? 25.852 0.173 -16.455 1.00 88.38 77 SER A C 1
ATOM 600 O O . SER A 1 77 ? 25.334 -0.010 -17.558 1.00 88.38 77 SER A O 1
ATOM 602 N N . SER A 1 78 ? 25.298 0.986 -15.548 1.00 86.19 78 SER A N 1
ATOM 603 C CA . SER A 1 78 ? 23.991 1.621 -15.758 1.00 86.19 78 SER A CA 1
ATOM 604 C C . SER A 1 78 ? 24.117 2.896 -16.592 1.00 86.19 78 SER A C 1
ATOM 606 O O . SER A 1 78 ? 23.370 3.079 -17.557 1.00 86.19 78 SER A O 1
ATOM 608 N N . SER A 1 79 ? 25.112 3.737 -16.292 1.00 95.31 79 SER A N 1
ATOM 609 C CA . SER A 1 79 ? 25.448 4.909 -17.115 1.00 95.31 79 SER A CA 1
ATOM 610 C C . SER A 1 79 ? 25.883 4.502 -18.528 1.00 95.31 79 SER A C 1
ATOM 612 O O . SER A 1 79 ? 25.519 5.140 -19.521 1.00 95.31 79 SER A O 1
ATOM 614 N N . GLN A 1 80 ? 26.624 3.398 -18.634 1.00 96.25 80 GLN A N 1
ATOM 615 C CA . GLN A 1 80 ? 27.099 2.838 -19.893 1.00 96.25 80 GLN A CA 1
ATOM 616 C C . GLN A 1 80 ? 25.942 2.440 -20.813 1.00 96.25 80 GLN A C 1
ATOM 618 O O . GLN A 1 80 ? 25.996 2.726 -22.008 1.00 96.25 80 GLN A O 1
ATOM 623 N N . ASP A 1 81 ? 24.879 1.821 -20.294 1.00 96.06 81 ASP A N 1
ATOM 624 C CA . ASP A 1 81 ? 23.712 1.437 -21.097 1.00 96.06 81 ASP A CA 1
ATOM 625 C C . ASP A 1 81 ? 23.081 2.660 -21.803 1.00 96.06 81 ASP A C 1
ATOM 627 O O . ASP A 1 81 ? 22.754 2.596 -22.994 1.00 96.06 81 ASP A O 1
ATOM 631 N N . ILE A 1 82 ? 22.960 3.799 -21.109 1.00 96.75 82 ILE A N 1
ATOM 632 C CA . ILE A 1 82 ? 22.439 5.063 -21.668 1.00 96.75 82 ILE A CA 1
ATOM 633 C C . ILE A 1 82 ? 23.341 5.555 -22.806 1.00 96.75 82 ILE A C 1
ATOM 635 O O . ILE A 1 82 ? 22.869 5.858 -23.910 1.00 96.75 82 ILE A O 1
ATOM 639 N N . ALA A 1 83 ? 24.648 5.573 -22.560 1.00 97.75 83 ALA A N 1
ATOM 640 C CA . ALA A 1 83 ? 25.649 6.014 -23.520 1.00 97.75 83 ALA A CA 1
ATOM 641 C C . ALA A 1 83 ? 25.722 5.090 -24.758 1.00 97.75 83 ALA A C 1
ATOM 643 O O . ALA A 1 83 ? 25.800 5.558 -25.896 1.00 97.75 83 ALA A O 1
ATOM 644 N N . LEU A 1 84 ? 25.582 3.772 -24.571 1.00 97.75 84 LEU A N 1
ATOM 645 C CA . LEU A 1 84 ? 25.524 2.780 -25.650 1.00 97.75 84 LEU A CA 1
ATOM 646 C C . LEU A 1 84 ? 24.265 2.918 -26.515 1.00 97.75 84 LEU A C 1
ATOM 648 O O . LEU A 1 84 ? 24.337 2.722 -27.731 1.00 97.75 84 LEU A O 1
ATOM 652 N N . VAL A 1 85 ? 23.112 3.276 -25.936 1.00 97.62 85 VAL A N 1
ATOM 653 C CA . VAL A 1 85 ? 21.910 3.590 -26.730 1.00 97.62 85 VAL A CA 1
ATOM 654 C C . VAL A 1 85 ? 22.147 4.826 -27.597 1.00 97.62 85 VAL A C 1
ATOM 656 O O . VAL A 1 85 ? 21.804 4.801 -28.781 1.00 97.62 85 VAL A O 1
ATOM 659 N N . ALA A 1 86 ? 22.770 5.875 -27.053 1.00 97.75 86 ALA A N 1
ATOM 660 C CA . ALA A 1 86 ? 23.131 7.064 -27.823 1.00 97.75 86 ALA A CA 1
ATOM 661 C C . ALA A 1 86 ? 24.104 6.732 -28.971 1.00 97.75 86 ALA A C 1
ATOM 663 O O . ALA A 1 86 ? 23.856 7.120 -30.115 1.00 97.75 86 ALA A O 1
ATOM 664 N N . LEU A 1 87 ? 25.136 5.923 -28.702 1.00 98.00 87 LEU A N 1
ATOM 665 C CA . LEU A 1 87 ? 26.070 5.420 -29.714 1.00 98.00 87 LEU A CA 1
ATOM 666 C C . LEU A 1 87 ? 25.329 4.650 -30.819 1.00 98.00 87 LEU A C 1
ATOM 668 O O . LEU A 1 87 ? 25.460 4.957 -32.003 1.00 98.00 87 LEU A O 1
ATOM 672 N N . SER A 1 88 ? 24.468 3.698 -30.453 1.00 96.75 88 SER A N 1
ATOM 673 C CA . SER A 1 88 ? 23.710 2.875 -31.408 1.00 96.75 88 SER A CA 1
ATOM 674 C C . SER A 1 88 ? 22.841 3.700 -32.375 1.00 96.75 88 SER A C 1
ATOM 676 O O . SER A 1 88 ? 22.702 3.352 -33.556 1.00 96.75 88 SER A O 1
ATOM 678 N N . ARG A 1 89 ? 22.289 4.831 -31.910 1.00 95.75 89 ARG A N 1
ATOM 679 C CA . ARG A 1 89 ? 21.465 5.747 -32.722 1.00 95.75 89 ARG A CA 1
ATOM 680 C C . ARG A 1 89 ? 22.257 6.469 -33.812 1.00 95.75 89 ARG A C 1
ATOM 682 O O . ARG A 1 89 ? 21.665 6.845 -34.827 1.00 95.75 89 ARG A O 1
ATOM 689 N N . ILE A 1 90 ? 23.566 6.653 -33.631 1.00 96.88 90 ILE A N 1
ATOM 690 C CA . ILE A 1 90 ? 24.407 7.386 -34.584 1.00 96.88 90 ILE A CA 1
ATOM 691 C C . ILE A 1 90 ? 25.201 6.485 -35.528 1.00 96.88 90 ILE A C 1
ATOM 693 O O . ILE A 1 90 ? 25.493 6.930 -36.631 1.00 96.88 90 ILE A O 1
ATOM 697 N N . VAL A 1 91 ? 25.492 5.231 -35.158 1.00 95.81 91 VAL A N 1
ATOM 698 C CA . VAL A 1 91 ? 26.388 4.333 -35.921 1.00 95.81 91 VAL A CA 1
ATOM 699 C C . VAL A 1 91 ? 26.028 4.254 -37.408 1.00 95.81 91 VAL A C 1
ATOM 701 O O . VAL A 1 91 ? 26.893 4.448 -38.255 1.00 95.81 91 VAL A O 1
ATOM 704 N N . ILE A 1 92 ? 24.752 4.040 -37.750 1.00 93.62 92 ILE A N 1
ATOM 705 C CA . ILE A 1 92 ? 24.327 3.956 -39.161 1.00 93.62 92 ILE A CA 1
ATOM 706 C C . ILE A 1 92 ? 24.508 5.304 -39.870 1.00 93.62 92 ILE A C 1
ATOM 708 O O . ILE A 1 92 ? 25.046 5.353 -40.973 1.00 93.62 92 ILE A O 1
ATOM 712 N N . LYS A 1 93 ? 24.158 6.412 -39.206 1.00 92.50 93 LYS A N 1
ATOM 713 C CA . LYS A 1 93 ? 24.320 7.780 -39.729 1.00 92.50 93 LYS A CA 1
ATOM 714 C C . LYS A 1 93 ? 25.783 8.233 -39.820 1.00 92.50 93 LYS A C 1
ATOM 716 O O . LYS A 1 93 ? 26.056 9.192 -40.538 1.00 92.50 93 LYS A O 1
ATOM 721 N N . ALA A 1 94 ? 26.696 7.582 -39.107 1.00 93.69 94 ALA A N 1
ATOM 722 C CA . ALA A 1 94 ? 28.142 7.782 -39.201 1.00 93.69 94 ALA A CA 1
ATOM 723 C C . ALA A 1 94 ? 28.796 6.841 -40.236 1.00 93.69 94 ALA A C 1
ATOM 725 O O . ALA A 1 94 ? 29.906 7.095 -40.688 1.00 93.69 94 ALA A O 1
ATOM 726 N N . SER A 1 95 ? 28.097 5.779 -40.647 1.00 94.56 95 SER A N 1
ATOM 727 C CA . SER A 1 95 ? 28.550 4.814 -41.656 1.00 94.56 95 SER A CA 1
ATOM 728 C C . SER A 1 95 ? 28.082 5.168 -43.067 1.00 94.56 95 SER A C 1
ATOM 730 O O . SER A 1 95 ? 27.083 5.857 -43.251 1.00 94.56 95 SER A O 1
ATOM 732 N N . PHE A 1 96 ? 28.704 4.587 -44.083 1.00 95.88 96 PHE A N 1
ATOM 733 C CA . PHE A 1 96 ? 28.276 4.643 -45.479 1.00 95.88 96 PHE A CA 1
ATOM 734 C C . PHE A 1 96 ? 27.047 3.782 -45.795 1.00 95.88 96 PHE A C 1
ATOM 736 O O . PHE A 1 96 ? 26.682 3.668 -46.958 1.00 95.88 96 PHE A O 1
ATOM 743 N N . GLN A 1 97 ? 26.372 3.176 -44.816 1.00 94.31 97 GLN A N 1
ATOM 744 C CA . GLN A 1 97 ? 25.130 2.457 -45.093 1.00 94.31 97 GLN A CA 1
ATOM 745 C C . GLN A 1 97 ? 24.037 3.418 -45.604 1.00 94.31 97 GLN A C 1
ATOM 747 O O . GLN A 1 97 ? 23.757 4.439 -44.981 1.00 94.31 97 GLN A O 1
ATOM 752 N N . ASP A 1 98 ? 23.420 3.064 -46.735 1.00 87.31 98 ASP A N 1
ATOM 753 C CA . ASP A 1 98 ? 22.442 3.877 -47.475 1.00 87.31 98 ASP A CA 1
ATOM 754 C C . ASP A 1 98 ? 21.219 4.276 -46.630 1.00 87.31 98 ASP A C 1
ATOM 756 O O . ASP A 1 98 ? 20.808 5.433 -46.615 1.00 87.31 98 ASP A O 1
ATOM 760 N N . SER A 1 99 ? 20.631 3.323 -45.897 1.00 86.75 99 SER A N 1
ATOM 761 C CA . SER A 1 99 ? 19.515 3.596 -44.981 1.00 86.75 99 SER A CA 1
ATOM 762 C C . SER A 1 99 ? 19.359 2.519 -43.902 1.00 86.75 99 SER A C 1
ATOM 764 O O . SER A 1 99 ? 20.038 1.490 -43.916 1.00 86.75 99 SER A O 1
ATOM 766 N N . GLU A 1 100 ? 18.419 2.737 -42.978 1.00 82.94 100 GLU A N 1
ATOM 767 C CA . GLU A 1 100 ? 18.068 1.799 -41.898 1.00 82.94 100 GLU A CA 1
ATOM 768 C C . GLU A 1 100 ? 17.643 0.411 -42.397 1.00 82.94 100 GLU A C 1
ATOM 770 O O . GLU A 1 100 ? 17.833 -0.562 -41.681 1.00 82.94 100 GLU A O 1
ATOM 775 N N . THR A 1 101 ? 17.090 0.305 -43.608 1.00 81.50 101 THR A N 1
ATOM 776 C CA . THR A 1 101 ? 16.552 -0.950 -44.170 1.00 81.50 101 THR A CA 1
ATOM 777 C C . THR A 1 101 ? 17.239 -1.366 -45.471 1.00 81.50 101 THR A C 1
ATOM 779 O O . THR A 1 101 ? 16.778 -2.271 -46.166 1.00 81.50 101 THR A O 1
ATOM 782 N N . ARG A 1 102 ? 18.360 -0.722 -45.833 1.00 84.06 102 ARG A N 1
ATOM 783 C CA . ARG A 1 102 ? 19.124 -1.051 -47.043 1.00 84.06 102 ARG A CA 1
ATOM 784 C C . ARG A 1 102 ? 20.611 -1.185 -46.751 1.00 84.06 102 ARG A C 1
ATOM 786 O O . ARG A 1 102 ? 21.321 -0.200 -46.564 1.00 84.06 102 ARG A O 1
ATOM 793 N N . TYR A 1 103 ? 21.090 -2.427 -46.800 1.00 87.50 103 TYR A N 1
ATOM 794 C CA . TYR A 1 103 ? 22.500 -2.770 -46.635 1.00 87.50 103 TYR A CA 1
ATOM 795 C C . TYR A 1 103 ? 23.278 -2.566 -47.943 1.00 87.50 103 TYR A C 1
ATOM 797 O O . TYR A 1 103 ? 23.575 -3.500 -48.687 1.00 87.50 103 TYR A O 1
ATOM 805 N N . LYS A 1 104 ? 23.571 -1.303 -48.254 1.00 91.12 104 LYS A N 1
ATOM 806 C CA . LYS A 1 104 ? 24.400 -0.889 -49.390 1.00 91.12 104 LYS A CA 1
ATOM 807 C C . LYS A 1 104 ? 25.347 0.209 -48.921 1.00 91.12 104 LYS A C 1
ATOM 809 O O . LYS A 1 104 ? 24.894 1.128 -48.249 1.00 91.12 104 LYS A O 1
ATOM 814 N N . SER A 1 105 ? 26.627 0.113 -49.277 1.00 94.06 105 SER A N 1
ATOM 815 C CA . SER A 1 105 ? 27.578 1.197 -49.023 1.00 94.06 105 SER A CA 1
ATOM 816 C C . SER A 1 105 ? 27.434 2.291 -50.084 1.00 94.06 105 SER A C 1
ATOM 818 O O . SER A 1 105 ? 27.427 2.006 -51.285 1.00 94.06 105 SER A O 1
ATOM 820 N N . VAL A 1 106 ? 27.301 3.528 -49.621 1.00 94.38 106 VAL A N 1
ATOM 821 C CA . VAL A 1 106 ? 27.267 4.772 -50.385 1.00 94.38 106 VAL A CA 1
ATOM 822 C C . VAL A 1 106 ? 28.264 5.722 -49.711 1.00 94.38 106 VAL A C 1
ATOM 824 O O . VAL A 1 106 ? 27.908 6.398 -48.737 1.00 94.38 106 VAL A O 1
ATOM 827 N N . PRO A 1 107 ? 29.531 5.724 -50.169 1.00 93.31 107 PRO A N 1
ATOM 828 C CA . PRO A 1 107 ? 30.560 6.607 -49.638 1.00 93.31 107 PRO A CA 1
ATOM 829 C C . PRO A 1 107 ? 30.131 8.071 -49.694 1.00 93.31 107 PRO A C 1
ATOM 831 O O . PRO A 1 107 ? 29.503 8.511 -50.657 1.00 93.31 107 PRO A O 1
ATOM 834 N N . ARG A 1 108 ? 30.473 8.819 -48.647 1.00 93.06 108 ARG A N 1
ATOM 835 C CA . ARG A 1 108 ? 30.213 10.256 -48.540 1.00 93.06 108 ARG A CA 1
ATOM 836 C C . ARG A 1 108 ? 31.273 10.923 -47.682 1.00 93.06 108 ARG A C 1
ATOM 838 O O . ARG A 1 108 ? 31.930 10.263 -46.883 1.00 93.06 108 ARG A O 1
ATOM 845 N N . GLU A 1 109 ? 31.395 12.233 -47.802 1.00 91.69 109 GLU A N 1
ATOM 846 C CA . GLU A 1 109 ? 32.247 13.001 -46.905 1.00 91.69 109 GLU A CA 1
ATOM 847 C C . GLU A 1 109 ? 31.605 13.096 -45.512 1.00 91.69 109 GLU A C 1
ATOM 849 O O . GLU A 1 109 ? 30.407 13.368 -45.379 1.00 91.69 109 GLU A O 1
ATOM 854 N N . VAL A 1 110 ? 32.397 12.842 -44.470 1.00 93.62 110 VAL A N 1
ATOM 855 C CA . VAL A 1 110 ? 32.001 13.058 -43.074 1.00 93.62 110 VAL A CA 1
ATOM 856 C C . VAL A 1 110 ? 33.017 14.019 -42.457 1.00 93.62 110 VAL A C 1
ATOM 858 O O . VAL A 1 110 ? 34.149 13.603 -42.204 1.00 93.62 110 VAL A O 1
ATOM 861 N N . PRO A 1 111 ? 32.654 15.296 -42.247 1.00 94.50 111 PRO A N 1
ATOM 862 C CA . PRO A 1 111 ? 33.568 16.277 -41.678 1.00 94.50 111 PRO A CA 1
ATOM 863 C C . PRO A 1 111 ? 34.047 15.881 -40.280 1.00 94.50 111 PRO A C 1
ATOM 865 O O . PRO A 1 111 ? 33.308 15.267 -39.508 1.00 94.50 111 PRO A O 1
ATOM 868 N N . MET A 1 112 ? 35.266 16.289 -39.943 1.00 94.94 112 MET A N 1
ATOM 869 C CA . MET A 1 112 ? 35.821 16.133 -38.599 1.00 94.94 112 MET A CA 1
ATOM 870 C C . MET A 1 112 ? 34.936 16.839 -37.553 1.00 94.94 112 MET A C 1
ATOM 872 O O . MET A 1 112 ? 34.424 17.939 -37.778 1.00 94.94 112 MET A O 1
ATOM 876 N N . GLY A 1 113 ? 34.715 16.180 -36.420 1.00 95.81 113 GLY A N 1
ATOM 877 C CA . GLY A 1 113 ? 33.827 16.577 -35.328 1.00 95.81 113 GLY A CA 1
ATOM 878 C C . GLY A 1 113 ? 32.337 16.307 -35.572 1.00 95.81 113 GLY A C 1
ATOM 879 O O . GLY A 1 113 ? 31.529 16.461 -34.652 1.00 95.81 113 GLY A O 1
ATOM 880 N N . GLU A 1 114 ? 31.920 15.918 -36.781 1.00 96.12 114 GLU A N 1
ATOM 881 C CA . GLU A 1 114 ? 30.498 15.726 -37.092 1.00 96.12 114 GLU A CA 1
ATOM 882 C C . GLU A 1 114 ? 29.900 14.499 -36.391 1.00 96.12 114 GLU A C 1
ATOM 884 O O . GLU A 1 114 ? 28.738 14.533 -35.969 1.00 96.12 114 GLU A O 1
ATOM 889 N N . THR A 1 115 ? 30.667 13.419 -36.227 1.00 97.62 115 THR A N 1
ATOM 890 C CA . THR A 1 115 ? 30.182 12.206 -35.552 1.00 97.62 115 THR A CA 1
ATOM 891 C C . THR A 1 115 ? 30.063 12.445 -34.051 1.00 97.62 115 THR A C 1
ATOM 893 O O . THR A 1 115 ? 29.036 12.109 -33.455 1.00 97.62 115 THR A O 1
ATOM 896 N N . LEU A 1 116 ? 31.048 13.118 -33.460 1.00 97.31 116 LEU A N 1
ATOM 897 C CA . LEU A 1 116 ? 31.053 13.518 -32.056 1.00 97.31 116 LEU A CA 1
ATOM 898 C C . LEU A 1 116 ? 29.915 14.498 -31.726 1.00 97.31 116 LEU A C 1
ATOM 900 O O . LEU A 1 116 ? 29.169 14.282 -30.769 1.00 97.31 116 LEU A O 1
ATOM 904 N N . ARG A 1 117 ? 29.680 15.511 -32.572 1.00 98.00 117 ARG A N 1
ATOM 905 C CA . ARG A 1 117 ? 28.541 16.438 -32.435 1.00 98.00 117 ARG A CA 1
ATOM 906 C C . ARG A 1 117 ? 27.198 15.708 -32.486 1.00 98.00 117 ARG A C 1
ATOM 908 O O . ARG A 1 117 ? 26.292 16.001 -31.702 1.00 98.00 117 ARG A O 1
ATOM 915 N N . ARG A 1 118 ? 27.053 14.735 -33.394 1.00 97.81 118 ARG A N 1
ATOM 916 C CA . ARG A 1 118 ? 25.852 13.885 -33.472 1.00 97.81 118 ARG A CA 1
ATOM 917 C C . ARG A 1 118 ? 25.679 13.037 -32.221 1.00 97.81 118 ARG A C 1
ATOM 919 O O . ARG A 1 118 ? 24.552 12.948 -31.738 1.00 97.81 118 ARG A O 1
ATOM 926 N N . TYR A 1 119 ? 26.756 12.440 -31.712 1.00 98.50 119 TYR A N 1
ATOM 927 C CA . TYR A 1 119 ? 26.725 11.663 -30.477 1.00 98.50 119 TYR A CA 1
ATOM 928 C C . TYR A 1 119 ? 26.228 12.510 -29.310 1.00 98.50 119 TYR A C 1
ATOM 930 O O . TYR A 1 119 ? 25.238 12.134 -28.694 1.00 98.50 119 TYR A O 1
ATOM 938 N N . LEU A 1 120 ? 26.854 13.665 -29.053 1.00 98.44 120 LEU A N 1
ATOM 939 C CA . LEU A 1 120 ? 26.490 14.548 -27.940 1.00 98.44 120 LEU A CA 1
ATOM 940 C C . LEU A 1 120 ? 25.013 14.950 -28.014 1.00 98.44 120 LEU A C 1
ATOM 942 O O . LEU A 1 120 ? 24.286 14.815 -27.034 1.00 98.44 120 LEU A O 1
ATOM 946 N N . ARG A 1 121 ? 24.525 15.316 -29.208 1.00 98.19 121 ARG A N 1
ATOM 947 C CA . ARG A 1 121 ? 23.105 15.632 -29.418 1.00 98.19 121 ARG A CA 1
ATOM 948 C C . ARG A 1 121 ? 22.178 14.459 -29.083 1.00 98.19 121 ARG A C 1
ATOM 950 O O . ARG A 1 121 ? 21.176 14.654 -28.396 1.00 98.19 121 ARG A O 1
ATOM 957 N N . GLU A 1 122 ? 22.458 13.258 -29.593 1.00 97.94 122 GLU A N 1
ATOM 958 C CA . GLU A 1 122 ? 21.620 12.083 -29.307 1.00 97.94 122 GLU A CA 1
ATOM 959 C C . GLU A 1 122 ? 21.756 11.631 -27.846 1.00 97.94 122 GLU A C 1
ATOM 961 O O . GLU A 1 122 ? 20.766 11.202 -27.263 1.00 97.94 122 GLU A O 1
ATOM 966 N N . PHE A 1 123 ? 22.932 11.772 -27.233 1.00 98.19 123 PHE A N 1
ATOM 967 C CA . PHE A 1 123 ? 23.176 11.482 -25.822 1.00 98.19 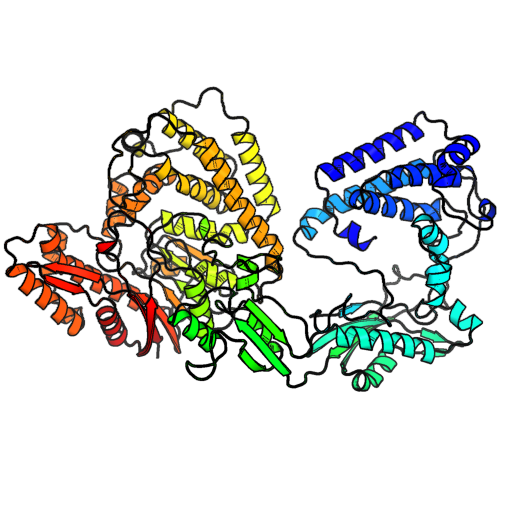123 PHE A CA 1
ATOM 968 C C . PHE A 1 123 ? 22.316 12.371 -24.925 1.00 98.19 123 PHE A C 1
ATOM 970 O O . PHE A 1 123 ? 21.527 11.848 -24.140 1.00 98.19 123 PHE A O 1
ATOM 977 N N . THR A 1 124 ? 22.355 13.694 -25.114 1.00 97.88 124 THR A N 1
ATOM 978 C CA . THR A 1 124 ? 21.484 14.629 -24.383 1.00 97.88 124 THR A CA 1
ATOM 979 C C . THR A 1 124 ? 20.005 14.305 -24.596 1.00 97.88 124 THR A C 1
ATOM 981 O O . THR A 1 124 ? 19.216 14.373 -23.656 1.00 97.88 124 THR A O 1
ATOM 984 N N . ALA A 1 125 ? 19.604 13.929 -25.816 1.00 97.62 125 ALA A N 1
ATOM 985 C CA . ALA A 1 125 ? 18.220 13.553 -26.103 1.00 97.62 125 ALA A CA 1
ATOM 986 C C . ALA A 1 125 ? 17.792 12.262 -25.381 1.00 97.62 125 ALA A C 1
ATOM 988 O O . ALA A 1 125 ? 16.658 12.177 -24.909 1.00 97.62 125 ALA A O 1
ATOM 989 N N . VAL A 1 126 ? 18.681 11.267 -25.282 1.00 96.88 126 VAL A N 1
ATOM 990 C CA . VAL A 1 126 ? 18.421 10.033 -24.529 1.00 96.88 126 VAL A CA 1
ATOM 991 C C . VAL A 1 126 ? 18.315 10.342 -23.036 1.00 96.88 126 VAL A C 1
ATOM 993 O O . VAL A 1 126 ? 17.315 9.946 -22.446 1.00 96.88 126 VAL A O 1
ATOM 996 N N . VAL A 1 127 ? 19.256 11.093 -22.451 1.00 96.38 127 VAL A N 1
ATOM 997 C CA . VAL A 1 127 ? 19.221 11.477 -21.024 1.00 96.38 127 VAL A CA 1
ATOM 998 C C . VAL A 1 127 ? 17.913 12.196 -20.685 1.00 96.38 127 VAL A C 1
ATOM 1000 O O . VAL A 1 127 ? 17.171 11.721 -19.832 1.00 96.38 127 VAL A O 1
ATOM 1003 N N . LYS A 1 128 ? 17.537 13.230 -21.451 1.00 94.94 128 LYS A N 1
ATOM 1004 C CA . LYS A 1 128 ? 16.255 13.942 -21.272 1.00 94.94 128 LYS A CA 1
ATOM 1005 C C . LYS A 1 128 ? 15.032 13.034 -21.396 1.00 94.94 128 LYS A C 1
ATOM 1007 O O . LYS A 1 128 ? 14.010 13.254 -20.750 1.00 94.94 128 LYS A O 1
ATOM 1012 N N . SER A 1 129 ? 15.100 12.018 -22.256 1.00 94.12 129 SER A N 1
ATOM 1013 C CA . SER A 1 129 ? 14.015 11.046 -22.379 1.00 94.12 129 SER A CA 1
ATOM 1014 C C . SER A 1 129 ? 13.933 10.106 -21.178 1.00 94.12 129 SER A C 1
ATOM 1016 O O . SER A 1 129 ? 12.833 9.639 -20.891 1.00 94.12 129 SER A O 1
ATOM 1018 N N . VAL A 1 130 ? 15.051 9.794 -20.518 1.00 92.56 130 VAL A N 1
ATOM 1019 C CA . VAL A 1 130 ? 15.059 9.018 -19.270 1.00 92.56 130 VAL A CA 1
ATOM 1020 C C . VAL A 1 130 ? 14.503 9.878 -18.135 1.00 92.56 130 VAL A C 1
ATOM 1022 O O . VAL A 1 130 ? 13.555 9.441 -17.491 1.00 92.56 130 VAL A O 1
ATOM 1025 N N . GLU A 1 131 ? 14.968 11.127 -17.988 1.00 90.12 131 GLU A N 1
ATOM 1026 C CA . GLU A 1 131 ? 14.455 12.098 -16.997 1.00 90.12 131 GLU A CA 1
ATOM 1027 C C . GLU A 1 131 ? 12.927 12.203 -17.049 1.00 90.12 131 GLU A C 1
ATOM 1029 O O . GLU A 1 131 ? 12.240 12.078 -16.039 1.00 90.12 131 GLU A O 1
ATOM 1034 N N . LYS A 1 132 ? 12.368 12.352 -18.256 1.00 89.00 132 LYS A N 1
ATOM 1035 C CA . LYS A 1 132 ? 10.919 12.487 -18.452 1.00 89.00 132 LYS A CA 1
ATOM 1036 C C . LYS A 1 132 ? 10.118 11.234 -18.066 1.00 89.00 132 LYS A C 1
ATOM 1038 O O . LYS A 1 132 ? 8.937 11.348 -17.746 1.00 89.00 132 LYS A O 1
ATOM 1043 N N . ASN A 1 133 ? 10.718 10.047 -18.150 1.00 86.38 133 ASN A N 1
ATOM 1044 C CA . ASN A 1 133 ? 10.028 8.770 -17.935 1.00 86.38 133 ASN A CA 1
ATOM 1045 C C . ASN A 1 133 ? 10.297 8.159 -16.552 1.00 86.38 133 ASN A C 1
ATOM 1047 O O . ASN A 1 133 ? 9.630 7.187 -16.186 1.00 86.38 133 ASN A O 1
ATOM 1051 N N . GLU A 1 134 ? 11.253 8.692 -15.788 1.00 83.31 134 GLU A N 1
ATOM 1052 C CA . GLU A 1 134 ? 11.659 8.125 -14.502 1.00 83.31 134 GLU A CA 1
ATOM 1053 C C . GLU A 1 134 ? 10.477 8.040 -13.530 1.00 83.31 134 GLU A C 1
ATOM 1055 O O . GLU A 1 134 ? 10.202 6.961 -13.008 1.00 83.31 134 GLU A O 1
ATOM 1060 N N . ALA A 1 135 ? 9.723 9.133 -13.366 1.00 79.69 135 ALA A N 1
ATOM 1061 C CA . ALA A 1 135 ? 8.537 9.196 -12.507 1.00 79.69 135 ALA A CA 1
ATOM 1062 C C . ALA A 1 135 ? 7.543 8.058 -12.809 1.00 79.69 135 ALA A C 1
ATOM 1064 O O . ALA A 1 135 ? 7.157 7.281 -11.934 1.00 79.69 135 ALA A O 1
ATOM 1065 N N . ALA A 1 136 ? 7.213 7.875 -14.093 1.00 80.75 136 ALA A N 1
ATOM 1066 C CA . ALA A 1 136 ? 6.264 6.859 -14.546 1.00 80.75 136 ALA A CA 1
ATOM 1067 C C . ALA A 1 136 ? 6.770 5.414 -14.370 1.00 80.75 136 ALA A C 1
ATOM 1069 O O . ALA A 1 136 ? 5.969 4.483 -14.287 1.00 80.75 136 ALA A O 1
ATOM 1070 N N . THR A 1 137 ? 8.088 5.202 -14.321 1.00 81.56 137 THR A N 1
ATOM 1071 C CA . THR A 1 137 ? 8.710 3.868 -14.239 1.00 81.56 137 THR A CA 1
ATOM 1072 C C . THR A 1 137 ? 9.312 3.560 -12.860 1.00 81.56 137 THR A C 1
ATOM 1074 O O . THR A 1 137 ? 9.761 2.436 -12.614 1.00 81.56 137 THR A O 1
ATOM 1077 N N . ARG A 1 138 ? 9.247 4.506 -11.910 1.00 79.12 138 ARG A N 1
ATOM 1078 C CA . ARG A 1 138 ? 9.884 4.450 -10.581 1.00 79.12 138 ARG A CA 1
ATOM 1079 C C . ARG A 1 138 ? 9.474 3.260 -9.712 1.00 79.12 138 ARG A C 1
ATOM 1081 O O . ARG A 1 138 ? 10.247 2.800 -8.874 1.00 79.12 138 ARG A O 1
ATOM 1088 N N . TYR A 1 139 ? 8.271 2.738 -9.887 1.00 77.75 139 TYR A N 1
ATOM 1089 C CA . TYR A 1 139 ? 7.792 1.583 -9.114 1.00 77.75 139 TYR A CA 1
ATOM 1090 C C . TYR A 1 139 ? 7.444 0.384 -9.997 1.00 77.75 139 TYR A C 1
ATOM 1092 O O . TYR A 1 139 ? 6.948 -0.630 -9.510 1.00 77.75 139 TYR A O 1
ATOM 1100 N N . GLY A 1 140 ? 7.711 0.485 -11.301 1.00 75.56 140 GLY A N 1
ATOM 1101 C CA . GLY A 1 140 ? 7.633 -0.650 -12.207 1.00 75.56 140 GLY A CA 1
ATOM 1102 C C . GLY A 1 140 ? 8.847 -1.555 -12.020 1.00 75.56 140 GLY A C 1
ATOM 1103 O O . GLY A 1 140 ? 9.983 -1.081 -12.019 1.00 75.56 140 GLY A O 1
ATOM 1104 N N . LEU A 1 141 ? 8.611 -2.860 -11.896 1.00 75.62 141 LEU A N 1
ATOM 1105 C CA . LEU A 1 141 ? 9.663 -3.863 -12.010 1.00 75.62 141 LEU A CA 1
ATOM 1106 C C . LEU A 1 141 ? 9.781 -4.258 -13.484 1.00 75.62 141 LEU A C 1
ATOM 1108 O O . LEU A 1 141 ? 8.803 -4.681 -14.095 1.00 75.62 141 LEU A O 1
ATOM 1112 N N . SER A 1 142 ? 10.966 -4.101 -14.070 1.00 85.69 142 SER A N 1
ATOM 1113 C CA . SER A 1 142 ? 11.235 -4.496 -15.456 1.00 85.69 142 SER A CA 1
ATOM 1114 C C . SER A 1 142 ? 12.471 -5.379 -15.509 1.00 85.69 142 SER A C 1
ATOM 1116 O O . SER A 1 142 ? 13.572 -4.942 -15.181 1.00 85.69 142 SER A O 1
ATOM 1118 N N . GLN A 1 143 ? 12.282 -6.630 -15.922 1.00 86.81 143 GLN A N 1
ATOM 1119 C CA . GLN A 1 143 ? 13.360 -7.596 -16.108 1.00 86.81 143 GLN A CA 1
ATOM 1120 C C . GLN A 1 143 ? 13.565 -7.834 -17.602 1.00 86.81 143 GLN A C 1
ATOM 1122 O O . GLN A 1 143 ? 12.607 -8.028 -18.348 1.00 86.81 143 GLN A O 1
ATOM 1127 N N . PHE A 1 144 ? 14.821 -7.802 -18.044 1.00 90.56 144 PHE A N 1
ATOM 1128 C CA . PHE A 1 144 ? 15.172 -7.959 -19.452 1.00 90.56 144 PHE A CA 1
ATOM 1129 C C . PHE A 1 144 ? 16.102 -9.148 -19.628 1.00 90.56 144 PHE A C 1
ATOM 1131 O O . PHE A 1 144 ? 17.220 -9.146 -19.116 1.00 90.56 144 PHE A O 1
ATOM 1138 N N . LEU A 1 145 ? 15.652 -10.117 -20.418 1.00 91.06 145 LEU A N 1
ATOM 1139 C CA . LEU A 1 145 ? 16.433 -11.269 -20.843 1.00 91.06 145 LEU A CA 1
ATOM 1140 C C . LEU A 1 145 ? 16.738 -11.142 -22.341 1.00 91.06 145 LEU A C 1
ATOM 1142 O O . LEU A 1 145 ? 15.861 -10.788 -23.126 1.00 91.06 145 LEU A O 1
ATOM 1146 N N . CYS A 1 146 ? 17.986 -11.399 -22.732 1.00 89.62 146 CYS A N 1
ATOM 1147 C CA . CYS A 1 146 ? 18.399 -11.470 -24.133 1.00 89.62 146 CYS A CA 1
ATOM 1148 C C . CYS A 1 146 ? 18.726 -12.929 -24.454 1.00 89.62 146 CYS A C 1
ATOM 1150 O O . CYS A 1 146 ? 19.787 -13.407 -24.060 1.00 89.62 146 CYS A O 1
ATOM 1152 N N . ASP A 1 147 ? 17.800 -13.636 -25.099 1.00 90.69 147 ASP A N 1
ATOM 1153 C CA . ASP A 1 147 ? 17.907 -15.076 -25.355 1.00 90.69 147 ASP A CA 1
ATOM 1154 C C . ASP A 1 147 ? 17.006 -15.499 -26.532 1.00 90.69 147 ASP A C 1
ATOM 1156 O O . ASP A 1 147 ? 16.170 -14.715 -26.990 1.00 90.69 147 ASP A O 1
ATOM 1160 N N . ASP A 1 148 ? 17.166 -16.734 -27.006 1.00 91.31 148 ASP A N 1
ATOM 1161 C CA . ASP A 1 148 ? 16.320 -17.338 -28.040 1.00 91.31 148 ASP A CA 1
ATOM 1162 C C . ASP A 1 148 ? 15.079 -17.977 -27.408 1.00 91.31 148 ASP A C 1
ATOM 1164 O O . ASP A 1 148 ? 15.180 -18.993 -26.721 1.00 91.31 148 ASP A O 1
ATOM 1168 N N . ILE A 1 149 ? 13.898 -17.406 -27.678 1.00 92.81 149 ILE A N 1
ATOM 1169 C CA . ILE A 1 149 ? 12.609 -17.834 -27.108 1.00 92.81 149 ILE A CA 1
ATOM 1170 C C . ILE A 1 149 ? 12.304 -19.323 -27.319 1.00 92.81 149 ILE A C 1
ATOM 1172 O O . ILE A 1 149 ? 11.615 -19.928 -26.498 1.00 92.81 149 ILE A O 1
ATOM 1176 N N . ARG A 1 150 ? 12.841 -19.935 -28.378 1.00 93.38 150 ARG A N 1
ATOM 1177 C CA . ARG A 1 150 ? 12.631 -21.356 -28.685 1.00 93.38 150 ARG A CA 1
ATOM 1178 C C . ARG A 1 150 ? 13.375 -22.279 -27.716 1.00 93.38 150 ARG A C 1
ATOM 1180 O O . ARG A 1 150 ? 13.015 -23.443 -27.596 1.00 93.38 150 ARG A O 1
ATOM 1187 N N . LEU A 1 151 ? 14.406 -21.773 -27.031 1.00 92.31 151 LEU A N 1
ATOM 1188 C CA . LEU A 1 151 ? 15.357 -22.565 -26.240 1.00 92.31 151 LEU A CA 1
ATOM 1189 C C . LEU A 1 151 ? 15.454 -22.129 -24.766 1.00 92.31 151 LEU A C 1
ATOM 1191 O O . LEU A 1 151 ? 16.279 -22.656 -24.017 1.00 92.31 151 LEU A O 1
ATOM 1195 N N . ILE A 1 152 ? 14.629 -21.177 -24.315 1.00 91.38 152 ILE A N 1
ATOM 1196 C CA . ILE A 1 152 ? 14.727 -20.649 -22.947 1.00 91.38 152 ILE A CA 1
ATOM 1197 C C . ILE A 1 152 ? 14.294 -21.703 -21.923 1.00 91.38 152 ILE A C 1
ATOM 1199 O O . ILE A 1 152 ? 13.125 -22.094 -21.847 1.00 91.38 152 ILE A O 1
ATOM 1203 N N . GLY A 1 153 ? 15.240 -22.105 -21.073 1.00 88.62 153 GLY A N 1
ATOM 1204 C CA . GLY A 1 153 ? 15.009 -23.017 -19.956 1.00 88.62 153 GLY A CA 1
ATOM 1205 C C . GLY A 1 153 ? 14.293 -22.380 -18.758 1.00 88.62 153 GLY A C 1
ATOM 1206 O O . GLY A 1 153 ? 14.212 -21.156 -18.616 1.00 88.62 153 GLY A O 1
ATOM 1207 N N . LYS A 1 154 ? 13.810 -23.236 -17.849 1.00 85.44 154 LYS A N 1
ATOM 1208 C CA . LYS A 1 154 ? 13.042 -22.839 -16.653 1.00 85.44 154 LYS A CA 1
ATOM 1209 C C . LYS A 1 154 ? 13.830 -21.969 -15.669 1.00 85.44 154 LYS A C 1
ATOM 1211 O O . LYS A 1 154 ? 13.235 -21.142 -14.990 1.00 85.44 154 LYS A O 1
ATOM 1216 N N . GLU A 1 155 ? 15.154 -22.115 -15.643 1.00 87.44 155 GLU A N 1
ATOM 1217 C CA . GLU A 1 155 ? 16.056 -21.323 -14.791 1.00 87.44 155 GLU A CA 1
ATOM 1218 C C . GLU A 1 155 ? 16.034 -19.826 -15.133 1.00 87.44 155 GLU A C 1
ATOM 1220 O O . GLU A 1 155 ? 16.142 -18.976 -14.254 1.00 87.44 155 GLU A O 1
ATOM 1225 N N . LYS A 1 156 ? 15.885 -19.490 -16.423 1.00 88.88 156 LYS A N 1
ATOM 1226 C CA . LYS A 1 156 ? 15.874 -18.100 -16.912 1.00 88.88 156 LYS A CA 1
ATOM 1227 C C . LYS A 1 156 ? 14.464 -17.527 -17.033 1.00 88.88 156 LYS A C 1
ATOM 1229 O O . LYS A 1 156 ? 14.273 -16.330 -16.849 1.00 88.88 156 LYS A O 1
ATOM 1234 N N . LEU A 1 157 ? 13.490 -18.371 -17.368 1.00 89.06 157 LEU A N 1
ATOM 1235 C CA . LEU A 1 157 ? 12.081 -18.005 -17.473 1.00 89.06 157 LEU A CA 1
ATOM 1236 C C . LEU A 1 157 ? 11.254 -19.092 -16.783 1.00 89.06 157 LEU A C 1
ATOM 1238 O O . LEU A 1 157 ? 11.020 -20.116 -17.419 1.00 89.06 157 LEU A O 1
ATOM 1242 N N . PRO A 1 158 ? 10.838 -18.920 -15.518 1.00 86.19 158 PRO A N 1
ATOM 1243 C CA . PRO A 1 158 ? 10.069 -19.926 -14.783 1.00 86.19 158 PRO A CA 1
ATOM 1244 C C . PRO A 1 158 ? 8.697 -20.238 -15.399 1.00 86.19 158 PRO A C 1
ATOM 1246 O O . PRO A 1 158 ? 8.084 -19.396 -16.056 1.00 86.19 158 PRO A O 1
ATOM 1249 N N . ASP A 1 159 ? 8.198 -21.453 -15.164 1.00 86.12 159 ASP A N 1
ATOM 1250 C CA . ASP A 1 159 ? 6.858 -21.878 -15.592 1.00 86.12 159 ASP A CA 1
ATOM 1251 C C . ASP A 1 159 ? 5.769 -21.099 -14.830 1.00 86.12 159 ASP A C 1
ATOM 1253 O O . ASP A 1 159 ? 5.899 -20.844 -13.629 1.00 86.12 159 ASP A O 1
ATOM 1257 N N . GLY A 1 160 ? 4.674 -20.750 -15.514 1.00 82.44 160 GLY A N 1
ATOM 1258 C CA . GLY A 1 160 ? 3.504 -20.105 -14.901 1.00 82.44 160 GLY A CA 1
ATOM 1259 C C . GLY A 1 160 ? 3.786 -18.740 -14.258 1.00 82.44 160 GLY A C 1
ATOM 1260 O O . GLY A 1 160 ? 3.106 -18.353 -13.307 1.00 82.44 160 GLY A O 1
ATOM 1261 N N . ILE A 1 161 ? 4.796 -18.015 -14.741 1.00 83.38 161 ILE A N 1
ATOM 1262 C CA . ILE A 1 161 ? 5.182 -16.700 -14.221 1.00 83.38 161 ILE A CA 1
ATOM 1263 C C . ILE A 1 161 ? 4.324 -15.556 -14.783 1.00 83.38 161 ILE A C 1
ATOM 1265 O O . ILE A 1 161 ? 4.080 -14.575 -14.083 1.00 83.38 161 ILE A O 1
ATOM 1269 N N . ALA A 1 162 ? 3.833 -15.670 -16.020 1.00 88.62 162 ALA A N 1
ATOM 1270 C CA . ALA A 1 162 ? 3.159 -14.582 -16.727 1.00 88.62 162 ALA A CA 1
ATOM 1271 C C . ALA A 1 162 ? 1.627 -14.677 -16.632 1.00 88.62 162 ALA A C 1
ATOM 1273 O O . ALA A 1 162 ? 1.045 -15.724 -16.903 1.00 88.62 162 ALA A O 1
ATOM 1274 N N . ASP A 1 163 ? 0.958 -13.566 -16.307 1.00 86.56 163 ASP A N 1
ATOM 1275 C CA . ASP A 1 163 ? -0.508 -13.432 -16.393 1.00 86.56 163 ASP A CA 1
ATOM 1276 C C . ASP A 1 163 ? -1.000 -13.041 -17.801 1.00 86.56 163 ASP A C 1
ATOM 1278 O O . ASP A 1 163 ? -2.192 -13.139 -18.089 1.00 86.56 163 ASP A O 1
ATOM 1282 N N . LEU A 1 164 ? -0.099 -12.569 -18.664 1.00 95.00 164 LEU A N 1
ATOM 1283 C CA . LEU A 1 164 ? -0.366 -12.163 -20.041 1.00 95.00 164 LEU A CA 1
ATOM 1284 C C . LEU A 1 164 ? 0.947 -12.202 -20.829 1.00 95.00 164 LEU A C 1
ATOM 1286 O O . LEU A 1 164 ? 1.975 -11.729 -20.344 1.00 95.00 164 LEU A O 1
ATOM 1290 N N . VAL A 1 165 ? 0.900 -12.709 -22.058 1.00 96.75 165 VAL A N 1
ATOM 1291 C CA . VAL A 1 165 ? 1.979 -12.555 -23.042 1.00 96.75 165 VAL A CA 1
ATOM 1292 C C . VAL A 1 165 ? 1.494 -11.612 -24.140 1.00 96.75 165 VAL A C 1
ATOM 1294 O O . VAL A 1 165 ? 0.436 -11.835 -24.718 1.00 96.75 165 VAL A O 1
ATOM 1297 N N . VAL A 1 166 ? 2.260 -10.562 -24.440 1.00 96.69 166 VAL A N 1
ATOM 1298 C CA . VAL A 1 166 ? 2.004 -9.666 -25.580 1.00 96.69 166 VAL A CA 1
ATOM 1299 C C . VAL A 1 166 ? 3.269 -9.575 -26.409 1.00 96.69 166 VAL A C 1
ATOM 1301 O O . VAL A 1 166 ? 4.332 -9.253 -25.877 1.00 96.69 166 VAL A O 1
ATOM 1304 N N . THR A 1 167 ? 3.171 -9.848 -27.707 1.00 94.56 167 THR A N 1
ATOM 1305 C CA . THR A 1 167 ? 4.334 -9.795 -28.593 1.00 94.56 167 THR A CA 1
ATOM 1306 C C . THR A 1 167 ? 3.960 -9.454 -30.034 1.00 94.56 167 THR A C 1
ATOM 1308 O O . THR A 1 167 ? 2.833 -9.665 -30.472 1.00 94.56 167 THR A O 1
ATOM 1311 N N . SER A 1 168 ? 4.928 -8.914 -30.769 1.00 91.25 168 SER A N 1
ATOM 1312 C CA . SER A 1 168 ? 4.895 -8.747 -32.222 1.00 91.25 168 SER A CA 1
ATOM 1313 C C . SER A 1 168 ? 6.129 -9.475 -32.765 1.00 91.25 168 SER A C 1
ATOM 1315 O O . SER A 1 168 ? 7.218 -8.893 -32.784 1.00 91.25 168 SER A O 1
ATOM 1317 N N . PRO A 1 169 ? 6.019 -10.790 -33.040 1.00 89.94 169 PRO A N 1
ATOM 1318 C CA . PRO A 1 169 ? 7.147 -11.591 -33.497 1.00 89.94 169 PRO A CA 1
ATOM 1319 C C . PRO A 1 169 ? 7.612 -11.146 -34.894 1.00 89.94 169 PRO A C 1
ATOM 1321 O O . PRO A 1 169 ? 6.847 -10.510 -35.622 1.00 89.94 169 PRO A O 1
ATOM 1324 N N .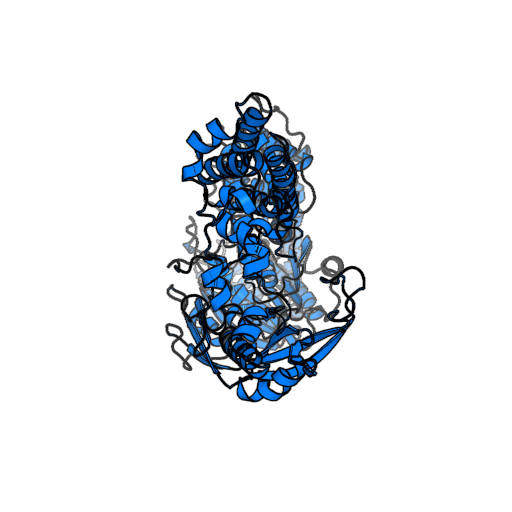 PRO A 1 170 ? 8.844 -11.495 -35.307 1.00 86.56 170 PRO A N 1
ATOM 1325 C CA . PRO A 1 170 ? 9.295 -11.278 -36.678 1.00 86.56 170 PRO A CA 1
ATOM 1326 C C . PRO A 1 170 ? 8.333 -11.906 -37.695 1.00 86.56 170 PRO A C 1
ATOM 1328 O O . PRO A 1 170 ? 7.908 -13.053 -37.536 1.00 86.56 170 PRO A O 1
ATOM 1331 N N . TYR A 1 171 ? 7.996 -11.160 -38.748 1.00 84.75 171 TYR A N 1
ATOM 1332 C CA . TYR A 1 171 ? 7.133 -11.658 -39.822 1.00 84.75 171 TYR A CA 1
ATOM 1333 C C . TYR A 1 171 ? 7.945 -12.516 -40.793 1.00 84.75 171 TYR A C 1
ATOM 1335 O O . TYR A 1 171 ? 9.084 -12.176 -41.133 1.00 84.75 171 TYR A O 1
ATOM 1343 N N . GLY A 1 172 ? 7.353 -13.621 -41.245 1.00 81.38 172 GLY A N 1
ATOM 1344 C CA . GLY A 1 172 ? 8.011 -14.574 -42.130 1.00 81.38 172 GLY A CA 1
ATOM 1345 C C . GLY A 1 172 ? 8.482 -13.917 -43.427 1.00 81.38 172 GLY A C 1
ATOM 1346 O O . GLY A 1 172 ? 7.700 -13.297 -44.149 1.00 81.38 172 GLY A O 1
ATOM 1347 N N . ASN A 1 173 ? 9.775 -14.059 -43.729 1.00 78.94 173 ASN A N 1
ATOM 1348 C CA . ASN A 1 173 ? 10.407 -13.586 -44.963 1.00 78.94 173 ASN A CA 1
ATOM 1349 C C . ASN A 1 173 ? 10.315 -12.058 -45.188 1.00 78.94 173 ASN A C 1
ATOM 1351 O O . ASN A 1 173 ? 10.323 -11.593 -46.331 1.00 78.94 173 ASN A O 1
ATOM 1355 N N . ALA A 1 174 ? 10.213 -11.263 -44.114 1.00 73.38 174 ALA A N 1
ATOM 1356 C CA . ALA A 1 174 ? 9.954 -9.824 -44.214 1.00 73.38 174 ALA A CA 1
ATOM 1357 C C . ALA A 1 174 ? 11.204 -8.933 -44.080 1.00 73.38 174 ALA A C 1
ATOM 1359 O O . ALA A 1 174 ? 11.359 -7.975 -44.839 1.00 73.38 174 ALA A O 1
ATOM 1360 N N . THR A 1 175 ? 12.069 -9.193 -43.093 1.00 75.81 175 THR A N 1
ATOM 1361 C CA . THR A 1 175 ? 13.184 -8.305 -42.699 1.00 75.81 175 THR A CA 1
ATOM 1362 C C . THR A 1 175 ? 14.374 -9.137 -42.219 1.00 75.81 175 THR A C 1
ATOM 1364 O O . THR A 1 175 ? 14.174 -10.095 -41.485 1.00 75.81 175 THR A O 1
ATOM 1367 N N . ASP A 1 176 ? 15.601 -8.753 -42.590 1.00 83.00 176 ASP A N 1
ATOM 1368 C CA . ASP A 1 176 ? 16.841 -9.336 -42.050 1.00 83.00 176 ASP A CA 1
ATOM 1369 C C . ASP A 1 176 ? 17.463 -8.382 -41.011 1.00 83.00 176 ASP A C 1
ATOM 1371 O O . ASP A 1 176 ? 18.299 -7.526 -41.334 1.00 83.00 176 ASP A O 1
ATOM 1375 N N . TYR A 1 177 ? 17.048 -8.494 -39.748 1.00 86.38 177 TYR A N 1
ATOM 1376 C CA . TYR A 1 177 ? 17.471 -7.599 -38.667 1.00 86.38 177 TYR A CA 1
ATOM 1377 C C . TYR A 1 177 ? 18.976 -7.671 -38.409 1.00 86.38 177 TYR A C 1
ATOM 1379 O O . TYR A 1 177 ? 19.609 -6.628 -38.210 1.00 86.38 177 TYR A O 1
ATOM 1387 N N . HIS A 1 178 ? 19.573 -8.869 -38.452 1.00 89.12 178 HIS A N 1
ATOM 1388 C CA . HIS A 1 178 ? 21.016 -9.030 -38.245 1.00 89.12 178 HIS A CA 1
ATOM 1389 C C . HIS A 1 178 ? 21.840 -8.245 -39.280 1.00 89.12 178 HIS A C 1
ATOM 1391 O O . HIS A 1 178 ? 22.909 -7.717 -38.962 1.00 89.12 178 HIS A O 1
ATOM 1397 N N . LEU A 1 179 ? 21.331 -8.128 -40.512 1.00 88.12 179 LEU A N 1
ATOM 1398 C CA . LEU A 1 179 ? 21.992 -7.425 -41.604 1.00 88.12 179 LEU A CA 1
ATOM 1399 C C . LEU A 1 179 ? 21.822 -5.909 -41.474 1.00 88.12 179 LEU A C 1
ATOM 1401 O O . LEU A 1 179 ? 22.802 -5.166 -41.539 1.00 88.12 179 LEU A O 1
ATOM 1405 N N . TYR A 1 180 ? 20.594 -5.440 -41.250 1.00 88.81 180 TYR A N 1
ATOM 1406 C CA . TYR A 1 180 ? 20.288 -4.009 -41.148 1.00 88.81 180 TYR A CA 1
ATOM 1407 C C . TYR A 1 180 ? 20.868 -3.356 -39.891 1.00 88.81 180 TYR A C 1
ATOM 1409 O O . TYR A 1 180 ? 21.206 -2.169 -39.900 1.00 88.81 180 TYR A O 1
ATOM 1417 N N . HIS A 1 181 ? 21.040 -4.129 -38.820 1.00 91.19 181 HIS A N 1
ATOM 1418 C CA . HIS A 1 181 ? 21.662 -3.681 -37.577 1.00 91.19 181 HIS A CA 1
ATOM 1419 C C . HIS A 1 181 ? 23.112 -4.144 -37.417 1.00 91.19 181 HIS A C 1
ATOM 1421 O O . HIS A 1 181 ? 23.689 -3.929 -36.353 1.00 91.19 181 HIS A O 1
ATOM 1427 N N . ARG A 1 182 ? 23.737 -4.703 -38.463 1.00 93.19 182 ARG A N 1
ATOM 1428 C CA . ARG A 1 182 ? 25.086 -5.290 -38.411 1.00 93.19 182 ARG A CA 1
ATOM 1429 C C . ARG A 1 182 ? 26.104 -4.399 -37.701 1.00 93.19 182 ARG A C 1
ATOM 1431 O O . ARG A 1 182 ? 26.758 -4.842 -36.763 1.00 93.19 182 ARG A O 1
ATOM 1438 N N . PHE A 1 183 ? 26.226 -3.136 -38.115 1.00 95.25 183 PHE A N 1
ATOM 1439 C CA . PHE A 1 183 ? 27.194 -2.221 -37.504 1.00 95.25 183 PHE A CA 1
ATOM 1440 C C . PHE A 1 183 ? 26.818 -1.838 -36.077 1.00 95.25 183 PHE A C 1
ATOM 1442 O O . PHE A 1 183 ? 27.699 -1.740 -35.231 1.00 95.25 183 PHE A O 1
ATOM 1449 N N . ARG A 1 184 ? 25.525 -1.681 -35.771 1.00 95.44 184 ARG A N 1
ATOM 1450 C CA . ARG A 1 184 ? 25.082 -1.442 -34.389 1.00 95.44 184 ARG A CA 1
ATOM 1451 C C . ARG A 1 184 ? 25.483 -2.602 -33.487 1.00 95.44 184 ARG A C 1
ATOM 1453 O O . ARG A 1 184 ? 26.026 -2.359 -32.421 1.00 95.44 184 ARG A O 1
ATOM 1460 N N . LEU A 1 185 ? 25.239 -3.837 -33.923 1.00 94.31 185 LEU A N 1
ATOM 1461 C CA . LEU A 1 185 ? 25.587 -5.045 -33.176 1.00 94.31 185 LEU A CA 1
ATOM 1462 C C . LEU A 1 185 ? 27.094 -5.111 -32.917 1.00 94.31 185 LEU A C 1
ATOM 1464 O O . LEU A 1 185 ? 27.486 -5.246 -31.763 1.00 94.31 185 LEU A O 1
ATOM 1468 N N . LEU A 1 186 ? 27.919 -4.886 -33.946 1.00 95.56 186 LEU A N 1
ATOM 1469 C CA . LEU A 1 186 ? 29.379 -4.847 -33.810 1.00 95.56 186 LEU A CA 1
ATOM 1470 C C . LEU A 1 186 ? 29.836 -3.803 -32.781 1.00 95.56 186 LEU A C 1
ATOM 1472 O O . LEU A 1 186 ? 30.558 -4.140 -31.849 1.00 95.56 186 LEU A O 1
ATOM 1476 N N . TRP A 1 187 ? 29.376 -2.553 -32.890 1.00 96.19 187 TRP A N 1
ATOM 1477 C CA . TRP A 1 187 ? 29.750 -1.476 -31.955 1.00 96.19 187 TRP A CA 1
ATOM 1478 C C . TRP A 1 187 ? 29.225 -1.685 -30.525 1.00 96.19 187 TRP A C 1
ATOM 1480 O O . TRP A 1 187 ? 29.793 -1.157 -29.567 1.00 96.19 187 TRP A O 1
ATOM 1490 N N . LEU A 1 188 ? 28.162 -2.473 -30.366 1.00 94.69 188 LEU A N 1
ATOM 1491 C CA . LEU A 1 188 ? 27.635 -2.897 -29.071 1.00 94.69 188 LEU A CA 1
ATOM 1492 C C . LEU A 1 188 ? 28.323 -4.161 -28.518 1.00 94.69 188 LEU A C 1
ATOM 1494 O O . LEU A 1 188 ? 28.024 -4.546 -27.392 1.00 94.69 188 LEU A O 1
ATOM 1498 N N . GLY A 1 189 ? 29.246 -4.778 -29.266 1.00 93.00 189 GLY A N 1
ATOM 1499 C CA . GLY A 1 189 ? 29.991 -5.970 -28.847 1.00 93.00 189 GLY A CA 1
ATOM 1500 C C . GLY A 1 189 ? 29.298 -7.306 -29.139 1.00 93.00 189 GLY A C 1
ATOM 1501 O O . GLY A 1 189 ? 29.677 -8.320 -28.563 1.00 93.00 189 GLY A O 1
ATOM 1502 N N . PHE A 1 190 ? 28.288 -7.328 -30.013 1.00 92.31 190 PHE A N 1
ATOM 1503 C CA . PHE A 1 190 ? 27.573 -8.540 -30.423 1.00 92.31 190 PHE A CA 1
ATOM 1504 C C . PHE A 1 190 ? 28.051 -9.067 -31.779 1.00 92.31 190 PHE A C 1
ATOM 1506 O O . PHE A 1 190 ? 28.480 -8.300 -32.643 1.00 92.31 190 PHE A O 1
ATOM 1513 N N . ASP A 1 191 ? 27.897 -10.377 -31.990 1.00 91.19 191 ASP A N 1
ATOM 1514 C CA . ASP A 1 191 ? 28.174 -11.028 -33.271 1.00 91.19 191 ASP A CA 1
ATOM 1515 C C . ASP A 1 191 ? 26.915 -11.055 -34.168 1.00 91.19 191 ASP A C 1
ATOM 1517 O O . ASP A 1 191 ? 25.969 -11.804 -33.896 1.00 91.19 191 ASP A O 1
ATOM 1521 N N . PRO A 1 192 ? 26.874 -10.264 -35.258 1.00 91.44 192 PRO A N 1
ATOM 1522 C CA . PRO A 1 192 ? 25.742 -10.265 -36.179 1.00 91.44 192 PRO A CA 1
ATOM 1523 C C . PRO A 1 192 ? 25.613 -11.564 -36.988 1.00 91.44 192 PRO A C 1
ATOM 1525 O O . PRO A 1 192 ? 24.523 -11.855 -37.475 1.00 91.44 192 PRO A O 1
ATOM 1528 N N . ILE A 1 193 ? 26.687 -12.341 -37.166 1.00 88.56 193 ILE A N 1
ATOM 1529 C CA . ILE A 1 193 ? 26.638 -13.612 -37.905 1.00 88.56 193 ILE A CA 1
ATOM 1530 C C . ILE A 1 193 ? 25.930 -14.661 -37.053 1.00 88.56 193 ILE A C 1
ATOM 1532 O O . ILE A 1 193 ? 24.982 -15.285 -37.527 1.00 88.56 193 ILE A O 1
ATOM 1536 N N . ALA A 1 194 ? 26.329 -14.793 -35.785 1.00 88.81 194 ALA A N 1
ATOM 1537 C CA . ALA A 1 194 ? 25.658 -15.670 -34.830 1.00 88.81 194 ALA A CA 1
ATOM 1538 C C . ALA A 1 194 ? 24.149 -15.376 -34.743 1.00 88.81 194 ALA A C 1
ATOM 1540 O O . ALA A 1 194 ? 23.344 -16.305 -34.794 1.00 88.81 194 ALA A O 1
ATOM 1541 N N . LEU A 1 195 ? 23.757 -14.093 -34.706 1.00 87.62 195 LEU A N 1
ATOM 1542 C CA . LEU A 1 195 ? 22.343 -13.701 -34.703 1.00 87.62 195 LEU A CA 1
ATOM 1543 C C . LEU A 1 195 ? 21.607 -14.142 -35.978 1.00 87.62 195 LEU A C 1
ATOM 1545 O O . LEU A 1 195 ? 20.496 -14.654 -35.887 1.00 87.62 195 LEU A O 1
ATOM 1549 N N . GLY A 1 196 ? 22.227 -13.995 -37.153 1.00 86.12 196 GLY A N 1
ATOM 1550 C CA . GLY A 1 196 ? 21.619 -14.398 -38.425 1.00 86.12 196 GLY A CA 1
ATOM 1551 C C . GLY A 1 196 ? 21.312 -15.899 -38.523 1.00 86.12 196 GLY A C 1
ATOM 1552 O O . GLY A 1 196 ? 20.391 -16.288 -39.237 1.00 86.12 196 GLY A O 1
ATOM 1553 N N . HIS A 1 197 ? 22.030 -16.756 -37.788 1.00 85.06 197 HIS A N 1
ATOM 1554 C CA . HIS A 1 197 ? 21.754 -18.198 -37.752 1.00 85.06 197 HIS A CA 1
ATOM 1555 C C . HIS A 1 197 ? 20.497 -18.559 -36.950 1.00 85.06 197 HIS A C 1
ATOM 1557 O O . HIS A 1 197 ? 19.797 -19.516 -37.295 1.00 85.06 197 HIS A O 1
ATOM 1563 N N . VAL A 1 198 ? 20.208 -17.792 -35.898 1.00 86.75 198 VAL A N 1
ATOM 1564 C CA . VAL A 1 198 ? 19.084 -18.038 -34.984 1.00 86.75 198 VAL A CA 1
ATOM 1565 C C . VAL A 1 198 ? 17.876 -17.141 -35.267 1.00 86.75 198 VAL A C 1
ATOM 1567 O O . VAL A 1 198 ? 16.835 -17.315 -34.647 1.00 86.75 198 VAL A O 1
ATOM 1570 N N . GLU A 1 199 ? 17.965 -16.203 -36.205 1.00 87.19 199 GLU A N 1
ATOM 1571 C CA . GLU A 1 199 ? 16.871 -15.288 -36.536 1.00 87.19 199 GLU A CA 1
ATOM 1572 C C . GLU A 1 199 ? 15.634 -16.026 -37.084 1.00 87.19 199 GLU A C 1
ATOM 1574 O O . GLU A 1 199 ? 15.717 -16.795 -38.045 1.00 87.19 199 GLU A O 1
ATOM 1579 N N . ILE A 1 200 ? 14.474 -15.765 -36.473 1.00 86.62 200 ILE A N 1
ATOM 1580 C CA . ILE A 1 200 ? 13.176 -16.279 -36.923 1.00 86.62 200 ILE A CA 1
ATOM 1581 C C . ILE A 1 200 ? 12.719 -15.459 -38.133 1.00 86.62 200 ILE A C 1
ATOM 1583 O O . ILE A 1 200 ? 12.704 -14.230 -38.084 1.00 86.62 200 ILE A O 1
ATOM 1587 N N . GLY A 1 201 ? 12.323 -16.137 -39.212 1.00 79.81 201 GLY A N 1
ATOM 1588 C CA . GLY A 1 201 ? 11.743 -15.487 -40.392 1.00 79.81 201 GLY A CA 1
ATOM 1589 C C . GLY A 1 201 ? 12.732 -14.749 -41.307 1.00 79.81 201 GLY A C 1
ATOM 1590 O O . GLY A 1 201 ? 12.278 -13.995 -42.168 1.00 79.81 201 GLY A O 1
ATOM 1591 N N . SER A 1 202 ? 14.051 -14.962 -41.170 1.00 79.50 202 SER A N 1
ATOM 1592 C CA . SER A 1 202 ? 15.061 -14.322 -42.037 1.00 79.50 202 SER A CA 1
ATOM 1593 C C . SER A 1 202 ? 14.854 -14.656 -43.520 1.00 79.50 202 SER A C 1
ATOM 1595 O O . SER A 1 202 ? 14.743 -15.821 -43.916 1.00 79.50 202 SER A O 1
ATOM 1597 N N . HIS A 1 203 ? 14.884 -13.615 -44.354 1.00 72.69 203 HIS A N 1
ATOM 1598 C CA . HIS A 1 203 ? 14.737 -13.733 -45.800 1.00 72.69 203 HIS A CA 1
ATOM 1599 C C . HIS A 1 203 ? 15.966 -14.382 -46.444 1.00 72.69 203 HIS A C 1
ATOM 1601 O O . HIS A 1 203 ? 15.830 -15.280 -47.280 1.00 72.69 203 HIS A O 1
ATOM 1607 N N . LEU A 1 204 ? 17.170 -13.973 -46.037 1.00 69.38 204 LEU A N 1
ATOM 1608 C CA . LEU A 1 204 ? 18.415 -14.543 -46.559 1.00 69.38 204 LEU A CA 1
ATOM 1609 C C . LEU A 1 204 ? 18.582 -16.016 -46.187 1.00 69.38 204 LEU A C 1
ATOM 1611 O O . LEU A 1 204 ? 19.061 -16.803 -47.007 1.00 69.38 204 LEU A O 1
ATOM 1615 N N . LYS A 1 205 ? 18.159 -16.400 -44.977 1.00 70.50 205 LYS A N 1
ATOM 1616 C CA . LYS A 1 205 ? 18.134 -17.803 -44.557 1.00 70.50 205 LYS A CA 1
ATOM 1617 C C . LYS A 1 205 ? 17.229 -18.623 -45.476 1.00 70.50 205 LYS A C 1
ATOM 1619 O O . LYS A 1 205 ? 17.682 -19.629 -46.013 1.00 70.50 205 LYS A O 1
ATOM 1624 N N . HIS A 1 206 ? 16.013 -18.141 -45.745 1.00 68.56 206 HIS A N 1
ATOM 1625 C CA . HIS A 1 206 ? 15.099 -18.792 -46.683 1.00 68.56 206 HIS A CA 1
ATOM 1626 C C . HIS A 1 206 ? 15.695 -18.918 -48.094 1.00 68.56 206 HIS A C 1
ATOM 1628 O O . HIS A 1 206 ? 15.691 -20.010 -48.655 1.00 68.56 206 HIS A O 1
ATOM 1634 N N . GLN A 1 207 ? 16.279 -17.851 -48.652 1.00 67.06 207 GLN A N 1
ATOM 1635 C CA . GLN A 1 207 ? 16.900 -17.908 -49.983 1.00 67.06 207 GLN A CA 1
ATOM 1636 C C . GLN A 1 207 ? 18.059 -18.907 -50.067 1.00 67.06 207 GLN A C 1
ATOM 1638 O O . GLN A 1 207 ? 18.242 -19.547 -51.100 1.00 67.06 207 GLN A O 1
ATOM 1643 N N . ARG A 1 208 ? 18.855 -19.031 -48.999 1.00 65.75 208 ARG A N 1
ATOM 1644 C CA . ARG A 1 208 ? 20.009 -19.936 -48.955 1.00 65.75 208 ARG A CA 1
ATOM 1645 C C . ARG A 1 208 ? 19.603 -21.393 -48.739 1.00 65.75 208 ARG A C 1
ATOM 1647 O O . ARG A 1 208 ? 20.221 -22.282 -49.312 1.00 65.75 208 ARG A O 1
ATOM 1654 N N . GLU A 1 209 ? 18.610 -21.631 -47.888 1.00 71.94 209 GLU A N 1
ATOM 1655 C CA . GLU A 1 209 ? 18.241 -22.968 -47.401 1.00 71.94 209 GLU A CA 1
ATOM 1656 C C . GLU A 1 209 ? 16.990 -23.532 -48.089 1.00 71.94 209 GLU A C 1
ATOM 1658 O O . GLU A 1 209 ? 16.635 -24.682 -47.857 1.00 71.94 209 GLU A O 1
ATOM 1663 N N . SER A 1 210 ? 16.316 -22.746 -48.939 1.00 65.31 210 SER A N 1
ATOM 1664 C CA . SER A 1 210 ? 14.998 -23.070 -49.516 1.00 65.31 210 SER A CA 1
ATOM 1665 C C . SER A 1 210 ? 13.946 -23.432 -48.454 1.00 65.31 210 SER A C 1
ATOM 1667 O O . SER A 1 210 ? 13.012 -24.187 -48.713 1.00 65.31 210 SER A O 1
ATOM 1669 N N . SER A 1 211 ? 14.087 -22.898 -47.237 1.00 65.81 211 SER A N 1
ATOM 1670 C CA . SER A 1 211 ? 13.211 -23.204 -46.103 1.00 65.81 211 SER A CA 1
ATOM 1671 C C . SER A 1 211 ? 11.860 -22.497 -46.243 1.00 65.81 211 SER A C 1
ATOM 1673 O O . SER A 1 211 ? 11.765 -21.286 -46.089 1.00 65.81 211 SER A O 1
ATOM 1675 N N . GLY A 1 212 ? 10.810 -23.238 -46.598 1.00 80.06 212 GLY A N 1
ATOM 1676 C CA . GLY A 1 212 ? 9.479 -22.676 -46.855 1.00 80.06 212 GLY A CA 1
ATOM 1677 C C . GLY A 1 212 ? 8.751 -22.155 -45.608 1.00 80.06 212 GLY A C 1
ATOM 1678 O O . GLY A 1 212 ? 9.273 -22.177 -44.493 1.00 80.06 212 GLY A O 1
ATOM 1679 N N . PHE A 1 213 ? 7.497 -21.741 -45.803 1.00 85.81 213 PHE A N 1
ATOM 1680 C CA . PHE A 1 213 ? 6.604 -21.237 -44.751 1.00 85.81 213 PHE A CA 1
ATOM 1681 C C . PHE A 1 213 ? 6.500 -22.166 -43.523 1.00 85.81 213 PHE A C 1
ATOM 1683 O O . PHE A 1 213 ? 6.493 -21.687 -42.392 1.00 85.81 213 PHE A O 1
ATOM 1690 N N . GLU A 1 214 ? 6.532 -23.488 -43.715 1.00 88.50 214 GLU A N 1
ATOM 1691 C CA . GLU A 1 214 ? 6.511 -24.460 -42.608 1.00 88.50 214 GLU A CA 1
ATOM 1692 C C . GLU A 1 214 ? 7.719 -24.351 -41.667 1.00 88.50 214 GLU A C 1
ATOM 1694 O O . GLU A 1 214 ? 7.584 -24.575 -40.468 1.00 88.50 214 GLU A O 1
ATOM 1699 N N . SER A 1 215 ? 8.897 -23.952 -42.162 1.00 87.38 215 SER A N 1
ATOM 1700 C CA . SER A 1 215 ? 10.055 -23.718 -41.288 1.00 87.38 215 SER A CA 1
ATOM 1701 C C . SER A 1 215 ? 9.829 -22.524 -40.364 1.00 87.38 215 SER A C 1
ATOM 1703 O O . SER A 1 215 ? 10.290 -22.542 -39.226 1.00 87.38 215 SER A O 1
ATOM 1705 N N . TYR A 1 216 ? 9.139 -21.488 -40.849 1.00 89.44 216 TYR A N 1
ATOM 1706 C CA . TYR A 1 216 ? 8.751 -20.347 -40.027 1.00 89.44 216 TYR A CA 1
ATOM 1707 C C . TYR A 1 216 ? 7.691 -20.747 -38.997 1.00 89.44 216 TYR A C 1
ATOM 1709 O O . TYR A 1 216 ? 7.816 -20.382 -37.829 1.00 89.44 216 TYR A O 1
ATOM 1717 N N . LEU A 1 217 ? 6.691 -21.539 -39.399 1.00 91.19 217 LEU A N 1
ATOM 1718 C CA . LEU A 1 217 ? 5.693 -22.058 -38.465 1.00 91.19 217 LEU A CA 1
ATOM 1719 C C . LEU A 1 217 ? 6.331 -22.917 -37.370 1.00 91.19 217 LEU A C 1
ATOM 1721 O O . LEU A 1 217 ? 6.014 -22.705 -36.208 1.00 91.19 217 LEU A O 1
ATOM 1725 N N . ALA A 1 218 ? 7.289 -23.789 -37.693 1.00 91.75 218 ALA A N 1
ATOM 1726 C CA . ALA A 1 218 ? 8.000 -24.588 -36.693 1.00 91.75 218 ALA A CA 1
ATOM 1727 C C . ALA A 1 218 ? 8.742 -23.721 -35.652 1.00 91.75 218 ALA A C 1
ATOM 1729 O O . ALA A 1 218 ? 8.696 -24.002 -34.453 1.00 91.75 218 ALA A O 1
ATOM 1730 N N . ASP A 1 219 ? 9.385 -22.631 -36.088 1.00 92.50 219 ASP A N 1
ATOM 1731 C CA . ASP A 1 219 ? 10.015 -21.664 -35.179 1.00 92.50 219 ASP A CA 1
ATOM 1732 C C . ASP A 1 219 ? 8.981 -20.973 -34.272 1.00 92.50 219 ASP A C 1
ATOM 1734 O O . ASP A 1 219 ? 9.221 -20.782 -33.075 1.00 92.50 219 ASP A O 1
ATOM 1738 N N . MET A 1 220 ? 7.822 -20.617 -34.831 1.00 94.62 220 MET A N 1
ATOM 1739 C CA . MET A 1 220 ? 6.716 -20.001 -34.097 1.00 94.62 220 MET A CA 1
ATOM 1740 C C . MET A 1 220 ? 6.048 -20.972 -33.117 1.00 94.62 220 MET A C 1
ATOM 1742 O O . MET A 1 220 ? 5.731 -20.569 -32.001 1.00 94.62 220 MET A O 1
ATOM 1746 N N . GLU A 1 221 ? 5.887 -22.244 -33.473 1.00 94.94 221 GLU A N 1
ATOM 1747 C CA . GLU A 1 221 ? 5.374 -23.301 -32.595 1.00 94.94 221 GLU A CA 1
ATOM 1748 C C . GLU A 1 221 ? 6.307 -23.540 -31.405 1.00 94.94 221 GLU A C 1
ATOM 1750 O O . GLU A 1 221 ? 5.852 -23.604 -30.262 1.00 94.94 221 GLU A O 1
ATOM 1755 N N . ALA A 1 222 ? 7.623 -23.583 -31.640 1.00 94.75 222 ALA A N 1
ATOM 1756 C CA . ALA A 1 222 ? 8.611 -23.678 -30.568 1.00 94.75 222 ALA A CA 1
ATOM 1757 C C . ALA A 1 222 ? 8.563 -22.450 -29.638 1.00 94.75 222 ALA A C 1
ATOM 1759 O O . ALA A 1 222 ? 8.629 -22.584 -28.413 1.00 94.75 222 ALA A O 1
ATOM 1760 N N . ALA A 1 223 ? 8.384 -21.248 -30.196 1.00 95.25 223 ALA A N 1
ATOM 1761 C CA . ALA A 1 223 ? 8.180 -20.040 -29.401 1.00 95.25 223 ALA A CA 1
ATOM 1762 C C . ALA A 1 223 ? 6.871 -20.101 -28.589 1.00 95.25 223 ALA A C 1
ATOM 1764 O O . ALA A 1 223 ? 6.873 -19.776 -27.398 1.00 95.25 223 ALA A O 1
ATOM 1765 N N . LEU A 1 224 ? 5.770 -20.561 -29.195 1.00 95.75 224 LEU A N 1
ATOM 1766 C CA . LEU A 1 224 ? 4.477 -20.750 -28.533 1.00 95.75 224 LEU A CA 1
ATOM 1767 C C . LEU A 1 224 ? 4.546 -21.795 -27.418 1.00 95.75 224 LEU A C 1
ATOM 1769 O O . LEU A 1 224 ? 3.921 -21.591 -26.382 1.00 95.75 224 LEU A O 1
ATOM 1773 N N . ALA A 1 225 ? 5.337 -22.858 -27.563 1.00 94.88 225 ALA A N 1
ATOM 1774 C CA . ALA A 1 225 ? 5.551 -23.841 -26.502 1.00 94.88 225 ALA A CA 1
ATOM 1775 C C . ALA A 1 225 ? 6.204 -23.204 -25.259 1.00 94.88 225 ALA A C 1
ATOM 1777 O O . ALA A 1 225 ? 5.770 -23.438 -24.125 1.00 94.88 225 ALA A O 1
ATOM 1778 N N . THR A 1 226 ? 7.197 -22.329 -25.452 1.00 95.25 226 THR A N 1
ATOM 1779 C CA . THR A 1 226 ? 7.788 -21.550 -24.352 1.00 95.25 226 THR A CA 1
ATOM 1780 C C . THR A 1 226 ? 6.789 -20.556 -23.759 1.00 95.25 226 THR A C 1
ATOM 1782 O O . THR A 1 226 ? 6.705 -20.436 -22.535 1.00 95.25 226 THR A O 1
ATOM 1785 N N . MET A 1 227 ? 5.992 -19.874 -24.591 1.00 95.50 227 MET A N 1
ATOM 1786 C CA . MET A 1 227 ? 4.939 -18.966 -24.117 1.00 95.50 227 MET A CA 1
ATOM 1787 C C . MET A 1 227 ? 3.877 -19.716 -23.307 1.00 95.50 227 MET A C 1
ATOM 1789 O O . MET A 1 227 ? 3.522 -19.256 -22.228 1.00 95.50 227 MET A O 1
ATOM 1793 N N . HIS A 1 228 ? 3.429 -20.888 -23.763 1.00 94.00 228 HIS A N 1
ATOM 1794 C CA . HIS A 1 228 ? 2.501 -21.765 -23.048 1.00 94.00 228 HIS A CA 1
ATOM 1795 C C . HIS A 1 228 ? 3.049 -22.120 -21.667 1.00 94.00 228 HIS A C 1
ATOM 1797 O O . HIS A 1 228 ? 2.365 -21.971 -20.658 1.00 94.00 228 HIS A O 1
ATOM 1803 N N . ARG A 1 229 ? 4.315 -22.541 -21.603 1.00 91.06 229 ARG A N 1
ATOM 1804 C CA . ARG A 1 229 ? 4.990 -22.888 -20.350 1.00 91.06 229 ARG A CA 1
ATOM 1805 C C . ARG A 1 229 ? 5.049 -21.703 -19.380 1.00 91.06 229 ARG A C 1
ATOM 1807 O O . ARG A 1 229 ? 4.740 -21.867 -18.198 1.00 91.06 229 ARG A O 1
ATOM 1814 N N . ALA A 1 230 ? 5.441 -20.528 -19.868 1.00 91.75 230 ALA A N 1
ATOM 1815 C CA . ALA A 1 230 ? 5.592 -19.318 -19.063 1.00 91.75 230 ALA A CA 1
ATOM 1816 C C . ALA A 1 230 ? 4.250 -18.706 -18.629 1.00 91.75 230 ALA A C 1
ATOM 1818 O O . ALA A 1 230 ? 4.167 -18.107 -17.558 1.00 91.75 230 ALA A O 1
ATOM 1819 N N . LEU A 1 231 ? 3.205 -18.847 -19.443 1.00 90.44 231 LEU A N 1
ATOM 1820 C CA . LEU A 1 231 ? 1.880 -18.294 -19.195 1.00 90.44 231 LEU A CA 1
ATOM 1821 C C . LEU A 1 231 ? 1.127 -19.136 -18.167 1.00 90.44 231 LEU A C 1
ATOM 1823 O O . LEU A 1 231 ? 1.099 -20.353 -18.254 1.00 90.44 231 LEU A O 1
ATOM 1827 N N . LYS A 1 232 ? 0.488 -18.502 -17.199 1.00 83.12 232 LYS A N 1
ATOM 1828 C CA . LYS A 1 232 ? -0.422 -19.132 -16.235 1.00 83.12 232 LYS A CA 1
ATOM 1829 C C . LYS A 1 232 ? -1.607 -19.827 -16.944 1.00 83.12 232 LYS A C 1
ATOM 1831 O O . LYS A 1 232 ? -2.114 -19.264 -17.919 1.00 83.12 232 LYS A O 1
ATOM 1836 N N . PRO A 1 233 ? -2.039 -21.039 -16.549 1.00 80.88 233 PRO A N 1
ATOM 1837 C CA . PRO A 1 233 ? -3.251 -21.633 -17.116 1.00 80.88 233 PRO A CA 1
ATOM 1838 C C . PRO A 1 233 ? -4.473 -20.683 -17.099 1.00 80.88 233 PRO A C 1
ATOM 1840 O O . PRO A 1 233 ? -4.615 -19.748 -16.309 1.00 80.88 233 PRO A O 1
ATOM 1843 N N . GLY A 1 234 ? -5.328 -20.808 -18.113 1.00 82.31 234 GLY A N 1
ATOM 1844 C CA . GLY A 1 234 ? -6.475 -19.919 -18.318 1.00 82.31 234 GLY A CA 1
ATOM 1845 C C . GLY A 1 234 ? -6.145 -18.467 -18.686 1.00 82.31 234 GLY A C 1
ATOM 1846 O O . GLY A 1 234 ? -7.083 -17.699 -18.917 1.00 82.31 234 GLY A O 1
ATOM 1847 N N . ARG A 1 235 ? -4.866 -18.067 -18.751 1.00 89.19 235 ARG A N 1
ATOM 1848 C CA . ARG A 1 235 ? -4.429 -16.730 -19.184 1.00 89.19 235 ARG A CA 1
ATOM 1849 C C . ARG A 1 235 ? -4.154 -16.667 -20.681 1.00 89.19 235 ARG A C 1
ATOM 1851 O O . ARG A 1 235 ? -4.171 -17.684 -21.370 1.00 89.19 235 ARG A O 1
ATOM 1858 N N . TYR A 1 236 ? -3.921 -15.450 -21.169 1.00 95.31 236 TYR A N 1
ATOM 1859 C CA . TYR A 1 236 ? -3.938 -15.131 -22.593 1.00 95.31 236 TYR A CA 1
ATOM 1860 C C . TYR A 1 236 ? -2.553 -14.800 -23.152 1.00 95.31 236 TYR A C 1
ATOM 1862 O O . TYR A 1 236 ? -1.716 -14.195 -22.478 1.00 95.31 236 TYR A O 1
ATOM 1870 N N . ALA A 1 237 ? -2.342 -15.163 -24.412 1.00 97.38 237 ALA A N 1
ATOM 1871 C CA . ALA A 1 237 ? -1.268 -14.673 -25.257 1.00 97.38 237 ALA A CA 1
ATOM 1872 C C . ALA A 1 237 ? -1.880 -13.907 -26.437 1.00 97.38 237 ALA A C 1
ATOM 1874 O O . ALA A 1 237 ? -2.803 -14.400 -27.083 1.00 97.38 237 ALA A O 1
ATOM 1875 N N . ALA A 1 238 ? -1.369 -12.707 -26.705 1.00 97.12 238 ALA A N 1
ATOM 1876 C CA . ALA A 1 238 ? -1.760 -11.869 -27.831 1.00 97.12 238 ALA A CA 1
ATOM 1877 C C . ALA A 1 238 ? -0.549 -11.637 -28.744 1.00 97.12 238 ALA A C 1
ATOM 1879 O O . ALA A 1 238 ? 0.457 -11.055 -28.320 1.00 97.12 238 ALA A O 1
ATOM 1880 N N . LEU A 1 239 ? -0.645 -12.099 -29.990 1.00 95.94 239 LEU A N 1
ATOM 1881 C CA . LEU A 1 239 ? 0.422 -12.014 -30.982 1.00 95.94 239 LEU A CA 1
ATOM 1882 C C . LEU A 1 239 ? -0.020 -11.115 -32.138 1.00 95.94 239 LEU A C 1
ATOM 1884 O O . LEU A 1 239 ? -1.029 -11.392 -32.776 1.00 95.94 239 LEU A O 1
ATOM 1888 N N . VAL A 1 240 ? 0.744 -10.058 -32.418 1.00 92.88 240 VAL A N 1
ATOM 1889 C CA . VAL A 1 240 ? 0.540 -9.191 -33.590 1.00 92.88 240 VAL A CA 1
ATOM 1890 C C . VAL A 1 240 ? 1.371 -9.733 -34.749 1.00 92.88 240 VAL A C 1
ATOM 1892 O O . VAL A 1 240 ? 2.598 -9.648 -34.699 1.00 92.88 240 VAL A O 1
ATOM 1895 N N . ILE A 1 241 ? 0.717 -10.300 -35.761 1.00 88.81 241 ILE A N 1
ATOM 1896 C CA . ILE A 1 241 ? 1.340 -11.040 -36.864 1.00 88.81 241 ILE A CA 1
ATOM 1897 C C . ILE A 1 241 ? 0.852 -10.468 -38.198 1.00 88.81 241 ILE A C 1
ATOM 1899 O O . ILE A 1 241 ? -0.334 -10.204 -38.369 1.00 88.81 241 ILE A O 1
ATOM 1903 N N . GLY A 1 242 ? 1.764 -10.261 -39.145 1.00 85.06 242 GLY A N 1
ATOM 1904 C CA . GLY A 1 242 ? 1.428 -9.878 -40.516 1.00 85.06 242 GLY A CA 1
ATOM 1905 C C . GLY A 1 242 ? 1.510 -11.050 -41.492 1.00 85.06 242 GLY A C 1
ATOM 1906 O O . GLY A 1 242 ? 2.196 -12.044 -41.236 1.00 85.06 242 GLY A O 1
ATOM 1907 N N . ASP A 1 243 ? 0.866 -10.884 -42.646 1.00 84.50 243 ASP A N 1
ATOM 1908 C CA . ASP A 1 243 ? 0.969 -11.817 -43.768 1.00 84.50 243 ASP A CA 1
ATOM 1909 C C . ASP A 1 243 ? 2.420 -12.051 -44.190 1.00 84.50 243 ASP A C 1
ATOM 1911 O O . ASP A 1 243 ? 3.253 -11.137 -44.210 1.00 84.50 243 ASP A O 1
ATOM 1915 N N . SER A 1 244 ? 2.710 -13.285 -44.593 1.00 82.81 244 SER A N 1
ATOM 1916 C CA . SER A 1 244 ? 4.031 -13.686 -45.072 1.00 82.81 244 SER A CA 1
ATOM 1917 C C . SER A 1 244 ? 3.985 -14.054 -46.552 1.00 82.81 244 SER A C 1
ATOM 1919 O O . SER A 1 244 ? 3.040 -14.688 -47.014 1.00 82.81 244 SER A O 1
ATOM 1921 N N . VAL A 1 245 ? 5.015 -13.684 -47.318 1.00 80.44 245 VAL A N 1
ATOM 1922 C CA . VAL A 1 245 ? 5.088 -13.990 -48.758 1.00 80.44 245 VAL A CA 1
ATOM 1923 C C . VAL A 1 245 ? 6.265 -14.917 -49.031 1.00 80.44 245 VAL A C 1
ATOM 1925 O O . VAL A 1 245 ? 7.416 -14.512 -48.891 1.00 80.44 245 VAL A O 1
ATOM 1928 N N . TYR A 1 246 ? 5.981 -16.137 -49.481 1.00 79.19 246 TYR A N 1
ATOM 1929 C CA . TYR A 1 246 ? 6.962 -17.158 -49.866 1.00 79.19 246 TYR A CA 1
ATOM 1930 C C . TYR A 1 246 ? 6.680 -17.585 -51.308 1.00 79.19 246 TYR A C 1
ATOM 1932 O O . TYR A 1 246 ? 5.527 -17.824 -51.657 1.00 79.19 246 TYR A O 1
ATOM 1940 N N . ASP A 1 247 ? 7.697 -17.622 -52.172 1.00 79.12 247 ASP A N 1
ATOM 1941 C CA . ASP A 1 247 ? 7.553 -17.987 -53.595 1.00 79.12 247 ASP A CA 1
ATOM 1942 C C . ASP A 1 247 ? 6.401 -17.270 -54.332 1.00 79.12 247 ASP A C 1
ATOM 1944 O O . ASP A 1 247 ? 5.686 -17.850 -55.144 1.00 79.12 247 ASP A O 1
ATOM 1948 N N . ARG A 1 248 ? 6.216 -15.968 -54.049 1.00 78.56 248 ARG A N 1
ATOM 1949 C CA . ARG A 1 248 ? 5.122 -15.111 -54.568 1.00 78.56 248 ARG A CA 1
ATOM 1950 C C . ARG A 1 248 ? 3.705 -15.531 -54.145 1.00 78.56 248 ARG A C 1
ATOM 1952 O O . ARG A 1 248 ? 2.742 -14.956 -54.646 1.00 78.56 248 ARG A O 1
ATOM 1959 N N . LYS A 1 249 ? 3.571 -16.475 -53.215 1.00 81.81 249 LYS A N 1
ATOM 1960 C CA . LYS A 1 249 ? 2.313 -16.848 -52.570 1.00 81.81 249 LYS A CA 1
ATOM 1961 C C . LYS A 1 249 ? 2.229 -16.207 -51.186 1.00 81.81 249 LYS A C 1
ATOM 1963 O O . LYS A 1 249 ? 3.198 -16.224 -50.428 1.00 81.81 249 LYS A O 1
ATOM 1968 N N . THR A 1 250 ? 1.069 -15.642 -50.876 1.00 83.56 250 THR A N 1
ATOM 1969 C CA . THR A 1 250 ? 0.760 -15.099 -49.551 1.00 83.56 250 THR A CA 1
ATOM 1970 C C . THR A 1 250 ? 0.259 -16.217 -48.644 1.00 83.56 250 THR A C 1
ATOM 1972 O O . THR A 1 250 ? -0.530 -17.060 -49.075 1.00 83.56 250 THR A O 1
ATOM 1975 N N . TYR A 1 251 ? 0.729 -16.217 -47.405 1.00 86.56 251 TYR A N 1
ATOM 1976 C CA . TYR A 1 251 ? 0.321 -17.112 -46.334 1.00 86.56 251 TYR A CA 1
ATOM 1977 C C . TYR A 1 251 ? -0.142 -16.278 -45.146 1.00 86.56 251 TYR A C 1
ATOM 1979 O O . TYR A 1 251 ? 0.487 -15.261 -44.846 1.00 86.56 251 TYR A O 1
ATOM 1987 N N . ASP A 1 252 ? -1.196 -16.748 -44.482 1.00 89.38 252 ASP A N 1
ATOM 1988 C CA . ASP A 1 252 ? -1.728 -16.186 -43.244 1.00 89.38 252 ASP A CA 1
ATOM 1989 C C . ASP A 1 252 ? -1.181 -17.000 -42.058 1.00 89.38 252 ASP A C 1
ATOM 1991 O O . ASP A 1 252 ? -1.623 -18.131 -41.819 1.00 89.38 252 ASP A O 1
ATOM 1995 N N . PRO A 1 253 ? -0.172 -16.492 -41.328 1.00 90.50 253 PRO A N 1
ATOM 1996 C CA . PRO A 1 253 ? 0.371 -17.215 -40.194 1.00 90.50 253 PRO A CA 1
ATOM 1997 C C . PRO A 1 253 ? -0.515 -17.116 -38.952 1.00 90.50 253 PRO A C 1
ATOM 1999 O O . PRO A 1 253 ? -0.372 -17.955 -38.067 1.00 90.50 253 PRO A O 1
ATOM 2002 N N . ALA A 1 254 ? -1.408 -16.126 -38.856 1.00 92.31 254 ALA A N 1
ATOM 2003 C CA . ALA A 1 254 ? -2.324 -16.028 -37.726 1.00 92.31 254 ALA A CA 1
ATOM 2004 C C . ALA A 1 254 ? -3.353 -17.161 -37.782 1.00 92.31 254 ALA A C 1
ATOM 2006 O O . ALA A 1 254 ? -3.517 -17.860 -36.783 1.00 92.31 254 ALA A O 1
ATOM 2007 N N . GLU A 1 255 ? -3.948 -17.402 -38.952 1.00 94.00 255 GLU A N 1
ATOM 2008 C CA . GLU A 1 255 ? -4.874 -18.518 -39.173 1.00 94.00 255 GLU A CA 1
ATOM 2009 C C . GLU A 1 255 ? -4.172 -19.874 -39.000 1.00 94.00 255 GLU A C 1
ATOM 2011 O O . GLU A 1 255 ? -4.640 -20.737 -38.261 1.00 94.00 255 GLU A O 1
ATOM 2016 N N . ALA A 1 256 ? -2.979 -20.048 -39.581 1.00 93.88 256 ALA A N 1
ATOM 2017 C CA . ALA A 1 256 ? -2.236 -21.304 -39.452 1.00 93.88 256 ALA A CA 1
ATOM 2018 C C . ALA A 1 256 ? -1.885 -21.645 -37.988 1.00 93.88 256 ALA A C 1
ATOM 2020 O O . ALA A 1 256 ? -1.944 -22.807 -37.581 1.00 93.88 256 ALA A O 1
ATOM 2021 N N . LEU A 1 257 ? -1.525 -20.645 -37.175 1.00 94.88 257 LEU A N 1
ATOM 2022 C CA . LEU A 1 257 ? -1.273 -20.842 -35.744 1.00 94.88 257 LEU A CA 1
ATOM 2023 C C . LEU A 1 257 ? -2.572 -21.021 -34.944 1.00 94.88 257 LEU A C 1
ATOM 2025 O O . LEU A 1 257 ? -2.566 -21.757 -33.958 1.00 94.88 257 LEU A O 1
ATOM 2029 N N . TYR A 1 258 ? -3.671 -20.386 -35.360 1.00 95.75 258 TYR A N 1
ATOM 2030 C CA . TYR A 1 258 ? -5.000 -20.579 -34.777 1.00 95.75 258 TYR A CA 1
ATOM 2031 C C . TYR A 1 258 ? -5.440 -22.044 -34.893 1.00 95.75 258 TYR A C 1
ATOM 2033 O O . TYR A 1 258 ? -5.797 -22.656 -33.887 1.00 95.75 258 TYR A O 1
ATOM 2041 N N . GLU A 1 259 ? -5.314 -22.644 -36.080 1.00 95.19 259 GLU A N 1
ATOM 2042 C CA . GLU A 1 259 ? -5.663 -24.052 -36.325 1.00 95.19 259 GLU A CA 1
ATOM 2043 C C . GLU A 1 259 ? -4.800 -25.033 -35.512 1.00 95.19 259 GLU A C 1
ATOM 2045 O O . GLU A 1 259 ? -5.280 -26.079 -35.070 1.00 95.19 259 GLU A O 1
ATOM 2050 N N . ARG A 1 260 ? -3.523 -24.702 -35.277 1.00 94.75 260 ARG A N 1
ATOM 2051 C CA . ARG A 1 260 ? -2.577 -25.564 -34.541 1.00 94.75 260 ARG A CA 1
ATOM 2052 C C . ARG A 1 260 ? -2.596 -25.355 -33.025 1.00 94.75 260 ARG A C 1
ATOM 2054 O O . ARG A 1 260 ? -2.041 -26.182 -32.296 1.00 94.75 260 ARG A O 1
ATOM 2061 N N . ALA A 1 261 ? -3.249 -24.301 -32.534 1.00 94.31 261 ALA A N 1
ATOM 2062 C CA . ALA A 1 261 ? -3.248 -23.895 -31.128 1.00 94.31 261 ALA A CA 1
ATOM 2063 C C . ALA A 1 261 ? -3.624 -25.030 -30.157 1.00 94.31 261 ALA A C 1
ATOM 2065 O O . ALA A 1 261 ? -2.983 -25.182 -29.113 1.00 94.31 261 ALA A O 1
ATOM 2066 N N . ASP A 1 262 ? -4.612 -25.857 -30.520 1.00 92.38 262 ASP A N 1
ATOM 2067 C CA . ASP A 1 262 ? -5.116 -26.946 -29.674 1.00 92.38 262 ASP A CA 1
ATOM 2068 C C . ASP A 1 262 ? -4.022 -27.956 -29.300 1.00 92.38 262 ASP A C 1
ATOM 2070 O O . ASP A 1 262 ? -3.852 -28.290 -28.119 1.00 92.38 262 ASP A O 1
ATOM 2074 N N . SER A 1 263 ? -3.226 -28.355 -30.299 1.00 92.50 263 SER A N 1
ATOM 2075 C CA . SER A 1 263 ? -2.097 -29.285 -30.155 1.00 92.50 263 SER A CA 1
ATOM 2076 C C . SER A 1 263 ? -0.958 -28.731 -29.294 1.00 92.50 263 SER A C 1
ATOM 2078 O O . SER A 1 263 ? -0.217 -29.494 -28.677 1.00 92.50 263 SER A O 1
ATOM 2080 N N . LEU A 1 264 ? -0.859 -27.403 -29.193 1.00 92.38 264 LEU A N 1
ATOM 2081 C CA . LEU A 1 264 ? 0.129 -26.689 -28.382 1.00 92.38 264 LEU A CA 1
ATOM 2082 C C . LEU A 1 264 ? -0.368 -26.400 -26.954 1.00 92.38 264 LEU A C 1
ATOM 2084 O O . LEU A 1 264 ? 0.323 -25.731 -26.185 1.00 92.38 264 LEU A O 1
ATOM 2088 N N . GLY A 1 265 ? -1.557 -26.889 -26.584 1.00 91.75 265 GLY A N 1
ATOM 2089 C CA . GLY A 1 265 ? -2.144 -26.688 -25.255 1.00 91.75 265 GLY A CA 1
ATOM 2090 C C . GLY A 1 265 ? -2.911 -25.371 -25.092 1.00 91.75 265 GLY A C 1
ATOM 2091 O O . GLY A 1 265 ? -3.222 -24.974 -23.965 1.00 91.75 265 GLY A O 1
ATOM 2092 N N . PHE A 1 266 ? -3.244 -24.696 -26.193 1.00 95.12 266 PHE A N 1
ATOM 2093 C CA . PHE A 1 266 ? -4.053 -23.480 -26.195 1.00 95.12 266 PHE A CA 1
ATOM 2094 C C . PHE A 1 266 ? -5.490 -23.739 -26.665 1.00 95.12 266 PHE A C 1
ATOM 2096 O O . PHE A 1 266 ? -5.765 -24.634 -27.449 1.00 95.12 266 PHE A O 1
ATOM 2103 N N . GLU A 1 267 ? -6.415 -22.922 -26.185 1.00 93.69 267 GLU A N 1
ATOM 2104 C CA . GLU A 1 267 ? -7.714 -22.653 -26.787 1.00 93.69 267 GLU A CA 1
ATOM 2105 C C . GLU A 1 267 ? -7.550 -21.434 -27.708 1.00 93.69 267 GLU A C 1
ATOM 2107 O O . GLU A 1 267 ? -7.063 -20.382 -27.277 1.00 93.69 267 GLU A O 1
ATOM 2112 N N . ALA A 1 268 ? -7.922 -21.571 -28.979 1.00 92.75 268 ALA A N 1
ATOM 2113 C CA . ALA A 1 268 ? -7.861 -20.479 -29.941 1.00 92.75 268 ALA A CA 1
ATOM 2114 C C . ALA A 1 268 ? -9.092 -19.574 -29.774 1.00 92.75 268 ALA A C 1
ATOM 2116 O O . ALA A 1 268 ? -10.211 -19.973 -30.090 1.00 92.75 268 ALA A O 1
ATOM 2117 N N . CYS A 1 269 ? -8.914 -18.363 -29.238 1.00 93.94 269 CYS A N 1
ATOM 2118 C CA . CYS A 1 269 ? -10.049 -17.508 -28.885 1.00 93.94 269 CYS A CA 1
ATOM 2119 C C . CYS A 1 269 ? -10.580 -16.730 -30.089 1.00 93.94 269 CYS A C 1
ATOM 2121 O O . CYS A 1 269 ? -11.768 -16.796 -30.389 1.00 93.94 269 CYS A O 1
ATOM 2123 N N . THR A 1 270 ? -9.725 -15.942 -30.748 1.00 95.88 270 THR A N 1
ATOM 2124 C CA . THR A 1 270 ? -10.123 -15.096 -31.885 1.00 95.88 270 THR A CA 1
ATOM 2125 C C . THR A 1 270 ? -8.907 -14.536 -32.628 1.00 95.88 270 THR A C 1
ATOM 2127 O O . THR A 1 270 ? -7.798 -14.510 -32.085 1.00 95.88 270 THR A O 1
ATOM 2130 N N . ILE A 1 271 ? -9.140 -14.043 -33.844 1.00 95.06 271 ILE A N 1
ATOM 2131 C CA . ILE A 1 271 ? -8.214 -13.219 -34.622 1.00 95.06 271 ILE A CA 1
ATOM 2132 C C . ILE A 1 271 ? -8.873 -11.855 -34.837 1.00 95.06 271 ILE A C 1
ATOM 2134 O O . ILE A 1 271 ? -10.012 -11.770 -35.292 1.00 95.06 271 ILE A O 1
ATOM 2138 N N . VAL A 1 272 ? -8.170 -10.778 -34.481 1.00 92.50 272 VAL A N 1
ATOM 2139 C CA . VAL A 1 272 ? -8.648 -9.403 -34.683 1.00 92.50 272 VAL A CA 1
ATOM 2140 C C . VAL A 1 272 ? -7.837 -8.726 -35.778 1.00 92.50 272 VAL A C 1
ATOM 2142 O O . VAL A 1 272 ? -6.635 -8.514 -35.621 1.00 92.50 272 VAL A O 1
ATOM 2145 N N . ASP A 1 273 ? -8.504 -8.323 -36.855 1.00 87.56 273 ASP A N 1
ATOM 2146 C CA . ASP A 1 273 ? -7.871 -7.614 -37.966 1.00 87.56 273 ASP A CA 1
ATOM 2147 C C . ASP A 1 273 ? -7.625 -6.138 -37.649 1.00 87.56 273 ASP A C 1
ATOM 2149 O O . ASP A 1 273 ? -8.470 -5.429 -37.092 1.00 87.56 273 ASP A O 1
ATOM 2153 N N . ARG A 1 274 ? -6.463 -5.633 -38.064 1.00 81.31 274 ARG A N 1
ATOM 2154 C CA . ARG A 1 274 ? -6.058 -4.241 -37.877 1.00 81.31 274 ARG A CA 1
ATOM 2155 C C . ARG A 1 274 ? -5.426 -3.676 -39.143 1.00 81.31 274 ARG A C 1
ATOM 2157 O O . ARG A 1 274 ? -4.401 -4.154 -39.610 1.00 81.31 274 ARG A O 1
ATOM 2164 N N . ALA A 1 275 ? -5.960 -2.568 -39.652 1.00 74.69 275 ALA A N 1
ATOM 2165 C CA . ALA A 1 275 ? -5.336 -1.846 -40.761 1.00 74.69 275 ALA A CA 1
ATOM 2166 C C . ALA A 1 275 ? -4.051 -1.109 -40.323 1.00 74.69 275 ALA A C 1
ATOM 2168 O O . ALA A 1 275 ? -4.046 -0.373 -39.328 1.00 74.69 275 ALA A O 1
ATOM 2169 N N . ILE A 1 276 ? -2.969 -1.227 -41.104 1.00 67.44 276 ILE A N 1
ATOM 2170 C CA . ILE A 1 276 ? -1.727 -0.477 -40.860 1.00 67.44 276 ILE A CA 1
ATOM 2171 C C . ILE A 1 276 ? -1.837 0.922 -41.475 1.00 67.44 276 ILE A C 1
ATOM 2173 O O . ILE A 1 276 ? -1.950 1.087 -42.700 1.00 67.44 276 ILE A O 1
ATOM 2177 N N . HIS A 1 277 ? -1.727 1.946 -40.624 1.00 59.66 277 HIS A N 1
ATOM 2178 C CA . HIS A 1 277 ? -1.749 3.350 -41.039 1.00 59.66 277 HIS A CA 1
ATOM 2179 C C . HIS A 1 277 ? -0.662 3.640 -42.089 1.00 59.66 277 HIS A C 1
ATOM 2181 O O . HIS A 1 277 ? 0.496 3.251 -41.924 1.00 59.66 277 HIS A O 1
ATOM 2187 N N . SER A 1 278 ? -1.015 4.365 -43.154 1.00 56.03 278 SER A N 1
ATOM 2188 C CA . SER A 1 278 ? -0.174 4.588 -44.346 1.00 56.03 278 SER A CA 1
ATOM 2189 C C . SER A 1 278 ? 1.227 5.147 -44.052 1.00 56.03 278 SER A C 1
ATOM 2191 O O . SER A 1 278 ? 2.181 4.796 -44.739 1.00 56.03 278 SER A O 1
ATOM 2193 N N . VAL A 1 279 ? 1.352 5.960 -43.000 1.00 54.66 279 VAL A N 1
ATOM 2194 C CA . VAL A 1 279 ? 2.588 6.645 -42.566 1.00 54.66 279 VAL A CA 1
ATOM 2195 C C . VAL A 1 279 ? 3.533 5.750 -41.738 1.00 54.66 279 VAL A C 1
ATOM 2197 O O . VAL A 1 279 ? 4.700 6.083 -41.573 1.00 54.66 279 VAL A O 1
ATOM 2200 N N . LYS A 1 280 ? 3.068 4.606 -41.214 1.00 50.72 280 LYS A N 1
ATOM 2201 C CA . LYS A 1 280 ? 3.856 3.711 -40.335 1.00 50.72 280 LYS A CA 1
ATOM 2202 C C . LYS A 1 280 ? 4.435 2.482 -41.054 1.00 50.72 280 LYS A C 1
ATOM 2204 O O . LYS A 1 280 ? 4.857 1.534 -40.402 1.00 50.72 280 LYS A O 1
ATOM 2209 N N . ARG A 1 281 ? 4.439 2.474 -42.390 1.00 61.00 281 ARG A N 1
ATOM 2210 C CA . ARG A 1 281 ? 4.846 1.321 -43.211 1.00 61.00 281 ARG A CA 1
ATOM 2211 C C . ARG A 1 281 ? 6.365 1.313 -43.434 1.00 61.00 281 ARG A C 1
ATOM 2213 O O . ARG A 1 281 ? 6.917 2.296 -43.915 1.00 61.00 281 ARG A O 1
ATOM 2220 N N . SER A 1 282 ? 7.028 0.195 -43.128 1.00 54.12 282 SER A N 1
ATOM 2221 C CA . SER A 1 282 ? 8.500 0.065 -43.087 1.00 54.12 282 SER A CA 1
ATOM 2222 C C . SER A 1 282 ? 9.205 0.042 -44.456 1.00 54.12 282 SER A C 1
ATOM 2224 O O . SER A 1 282 ? 10.427 0.171 -44.512 1.00 54.12 282 SER A O 1
ATOM 2226 N N . PHE A 1 283 ? 8.466 -0.097 -45.568 1.00 52.03 283 PHE A N 1
ATOM 2227 C CA . PHE A 1 283 ? 9.030 -0.220 -46.920 1.00 52.03 283 PHE A CA 1
ATOM 2228 C C . PHE A 1 283 ? 8.372 0.727 -47.938 1.00 52.03 283 PHE A C 1
ATOM 2230 O O . PHE A 1 283 ? 7.147 0.837 -48.029 1.00 52.03 283 PHE A O 1
ATOM 2237 N N . SER A 1 284 ? 9.201 1.384 -48.760 1.00 41.25 284 SER A N 1
ATOM 2238 C CA . SER A 1 284 ? 8.773 2.357 -49.776 1.00 41.25 284 SER A CA 1
ATOM 2239 C C . SER A 1 284 ? 8.249 1.724 -51.076 1.00 41.25 284 SER A C 1
ATOM 2241 O O . SER A 1 284 ? 7.427 2.342 -51.753 1.00 41.25 284 SER A O 1
ATOM 2243 N N . HIS A 1 285 ? 8.637 0.489 -51.416 1.00 40.84 285 HIS A N 1
ATOM 2244 C CA . HIS A 1 285 ? 8.229 -0.189 -52.660 1.00 40.84 285 HIS A CA 1
ATOM 2245 C C . HIS A 1 285 ? 6.875 -0.915 -52.539 1.00 40.84 285 HIS A C 1
ATOM 2247 O O . HIS A 1 285 ? 6.571 -1.526 -51.519 1.00 40.84 285 HIS A O 1
ATOM 2253 N N . ALA A 1 286 ? 6.059 -0.854 -53.599 1.00 35.22 286 ALA A N 1
ATOM 2254 C CA . ALA A 1 286 ? 4.645 -1.253 -53.598 1.00 35.22 286 ALA A CA 1
ATOM 2255 C C . ALA A 1 286 ? 4.370 -2.765 -53.426 1.00 35.22 286 ALA A C 1
ATOM 2257 O O . ALA A 1 286 ? 3.307 -3.118 -52.934 1.00 35.22 286 ALA A O 1
ATOM 2258 N N . GLY A 1 287 ? 5.309 -3.651 -53.779 1.00 41.38 287 GLY A N 1
ATOM 2259 C CA . GLY A 1 287 ? 5.074 -5.106 -53.827 1.00 41.38 287 GLY A CA 1
ATOM 2260 C C . GLY A 1 287 ? 5.281 -5.887 -52.520 1.00 41.38 287 GLY A C 1
ATOM 2261 O O . GLY A 1 287 ? 5.150 -7.104 -52.534 1.00 41.38 287 GLY A O 1
ATOM 2262 N N . ARG A 1 288 ? 5.652 -5.226 -51.413 1.00 50.06 288 ARG A N 1
ATOM 2263 C CA . ARG A 1 288 ? 5.928 -5.861 -50.100 1.00 50.06 288 ARG A CA 1
ATOM 2264 C C . ARG A 1 288 ? 5.270 -5.117 -48.927 1.00 50.06 288 ARG A C 1
ATOM 2266 O O . ARG A 1 288 ? 5.777 -5.122 -47.810 1.00 50.06 288 ARG A O 1
ATOM 2273 N N . ARG A 1 289 ? 4.186 -4.380 -49.192 1.00 56.19 289 ARG A N 1
ATOM 2274 C CA . ARG A 1 289 ? 3.470 -3.602 -48.170 1.00 56.19 289 ARG A CA 1
ATOM 2275 C C . ARG A 1 289 ? 2.409 -4.479 -47.510 1.00 56.19 289 ARG A C 1
ATOM 2277 O O . ARG A 1 289 ? 1.382 -4.718 -48.132 1.00 56.19 289 ARG A O 1
ATOM 2284 N N . ALA A 1 290 ? 2.615 -4.870 -46.254 1.00 56.84 290 ALA A N 1
ATOM 2285 C CA . ALA A 1 290 ? 1.507 -5.330 -45.421 1.00 56.84 290 ALA A CA 1
ATOM 2286 C C . ALA A 1 290 ? 0.520 -4.161 -45.234 1.00 56.84 290 ALA A C 1
ATOM 2288 O O . ALA A 1 290 ? 0.911 -3.046 -44.867 1.00 56.84 290 ALA A O 1
ATOM 2289 N N . THR A 1 291 ? -0.746 -4.378 -45.580 1.00 60.81 291 THR A N 1
ATOM 2290 C CA . THR A 1 291 ? -1.829 -3.389 -45.430 1.00 60.81 291 THR A CA 1
ATOM 2291 C C . THR A 1 291 ? -2.669 -3.632 -44.181 1.00 60.81 291 THR A C 1
ATOM 2293 O O . THR A 1 291 ? -3.310 -2.698 -43.691 1.00 60.81 291 THR A O 1
ATOM 2296 N N . SER A 1 292 ? -2.595 -4.845 -43.644 1.00 67.50 292 SER A N 1
ATOM 2297 C CA . SER A 1 292 ? -3.256 -5.337 -42.441 1.00 67.50 292 SER A CA 1
ATOM 2298 C C . SER A 1 292 ? -2.262 -6.124 -41.582 1.00 67.50 292 SER A C 1
ATOM 2300 O O . SER A 1 292 ? -1.275 -6.656 -42.088 1.00 67.50 292 SER A O 1
ATOM 2302 N N . GLU A 1 293 ? -2.513 -6.144 -40.278 1.00 83.31 293 GLU A N 1
ATOM 2303 C CA . GLU A 1 293 ? -1.924 -7.052 -39.293 1.00 83.31 293 GLU A CA 1
ATOM 2304 C C . GLU A 1 293 ? -3.065 -7.742 -38.551 1.00 83.31 293 GLU A C 1
ATOM 2306 O O . GLU A 1 293 ? -4.131 -7.153 -38.354 1.00 83.31 293 GLU A O 1
ATOM 2311 N N . HIS A 1 294 ? -2.812 -8.957 -38.095 1.00 89.75 294 HIS A N 1
ATOM 2312 C CA . HIS A 1 294 ? -3.736 -9.781 -37.336 1.00 89.75 294 HIS A CA 1
ATOM 2313 C C . HIS A 1 294 ? -3.278 -9.840 -35.880 1.00 89.75 294 HIS A C 1
ATOM 2315 O O . HIS A 1 294 ? -2.085 -9.951 -35.591 1.00 89.75 294 HIS A O 1
ATOM 2321 N N . ILE A 1 295 ? -4.218 -9.760 -34.943 1.00 93.69 295 ILE A N 1
ATOM 2322 C CA . ILE A 1 295 ? -3.968 -10.002 -33.523 1.00 93.69 295 ILE A CA 1
ATOM 2323 C C . ILE A 1 295 ? -4.562 -11.362 -33.182 1.00 93.69 295 ILE A C 1
ATOM 2325 O O . ILE A 1 295 ? -5.770 -11.480 -32.982 1.00 93.69 295 ILE A O 1
ATOM 2329 N N . LEU A 1 296 ? -3.709 -12.379 -33.111 1.00 96.00 296 LEU A N 1
ATOM 2330 C CA . LEU A 1 296 ? -4.086 -13.722 -32.687 1.00 96.00 296 LEU A CA 1
ATOM 2331 C C . LEU A 1 296 ? -4.169 -13.770 -31.158 1.00 96.00 296 LEU A C 1
ATOM 2333 O O . LEU A 1 296 ? -3.182 -13.483 -30.472 1.00 96.00 296 LEU A O 1
ATOM 2337 N N . ILE A 1 297 ? -5.335 -14.144 -30.628 1.00 97.50 297 ILE A N 1
ATOM 2338 C CA . ILE A 1 297 ? -5.579 -14.305 -29.192 1.00 97.50 297 ILE A CA 1
ATOM 2339 C C . ILE A 1 297 ? -5.735 -15.789 -28.870 1.00 97.50 297 ILE A C 1
ATOM 2341 O O . ILE A 1 297 ? -6.683 -16.441 -29.310 1.00 97.50 297 ILE A O 1
ATOM 2345 N N . LEU A 1 298 ? -4.822 -16.298 -28.046 1.00 97.25 298 LEU A N 1
ATOM 2346 C CA . LEU A 1 298 ? -4.812 -17.670 -27.545 1.00 97.25 298 LEU A CA 1
ATOM 2347 C C . LEU A 1 298 ? -4.981 -17.671 -26.025 1.00 97.25 298 LEU A C 1
ATOM 2349 O O . LEU A 1 298 ? -4.440 -16.799 -25.342 1.00 97.25 298 LEU A O 1
ATOM 2353 N N . ARG A 1 299 ? -5.666 -18.671 -25.474 1.00 94.44 299 ARG A N 1
ATOM 2354 C CA . ARG A 1 299 ? -5.792 -18.888 -24.027 1.00 94.44 299 ARG A CA 1
ATOM 2355 C C . ARG A 1 299 ? -5.172 -20.221 -23.642 1.00 94.44 299 ARG A C 1
ATOM 2357 O O . ARG A 1 299 ? -5.492 -21.240 -24.237 1.00 94.44 299 ARG A O 1
ATOM 2364 N N . ARG A 1 300 ? -4.280 -20.259 -22.652 1.00 91.00 300 ARG A N 1
ATOM 2365 C CA . ARG A 1 300 ? -3.728 -21.537 -22.168 1.00 91.00 300 ARG A CA 1
ATOM 2366 C C . ARG A 1 300 ? -4.858 -22.377 -21.566 1.00 91.00 300 ARG A C 1
ATOM 2368 O O . ARG A 1 300 ? -5.588 -21.871 -20.714 1.00 91.00 300 ARG A O 1
ATOM 2375 N N . LYS A 1 301 ? -4.993 -23.648 -21.958 1.00 86.12 301 LYS A N 1
ATOM 2376 C CA . LYS A 1 301 ? -6.035 -24.536 -21.414 1.00 86.12 301 LYS A CA 1
ATOM 2377 C C . LYS A 1 301 ? -5.900 -24.679 -19.892 1.00 86.12 301 LYS A C 1
ATOM 2379 O O . LYS A 1 301 ? -4.791 -24.751 -19.360 1.00 86.12 301 LYS A O 1
ATOM 2384 N N . VAL A 1 302 ? -7.034 -24.724 -19.192 1.00 74.19 302 VAL A N 1
ATOM 2385 C CA . VAL A 1 302 ? -7.097 -24.966 -17.741 1.00 74.19 302 VAL A CA 1
ATOM 2386 C C . VAL A 1 302 ? -7.232 -26.469 -17.504 1.00 74.19 302 VAL A C 1
ATOM 2388 O O . VAL A 1 302 ? -8.154 -27.091 -18.022 1.00 74.19 302 VAL A O 1
ATOM 2391 N N . ALA A 1 303 ? -6.335 -27.048 -16.709 1.00 66.50 303 ALA A N 1
ATOM 2392 C CA . ALA A 1 303 ? -6.494 -28.393 -16.158 1.00 66.50 303 ALA A CA 1
ATOM 2393 C C . ALA A 1 303 ? -6.790 -28.288 -14.651 1.00 66.50 303 ALA A C 1
ATOM 2395 O O . ALA A 1 303 ? -6.351 -27.317 -14.031 1.00 66.50 303 ALA A O 1
ATOM 2396 N N . PRO A 1 304 ? -7.503 -29.249 -14.035 1.00 59.03 304 PRO A N 1
ATOM 2397 C CA . PRO A 1 304 ? -7.586 -29.330 -12.580 1.00 59.03 304 PRO A CA 1
ATOM 2398 C C . PRO A 1 304 ? -6.172 -29.403 -11.989 1.00 59.03 304 PRO A C 1
ATOM 2400 O O . PRO A 1 304 ? -5.384 -30.255 -12.399 1.00 59.03 304 PRO A O 1
ATOM 2403 N N . THR A 1 305 ? -5.838 -28.510 -11.054 1.00 70.94 305 THR A N 1
ATOM 2404 C CA . THR A 1 305 ? -4.513 -28.477 -10.412 1.00 70.94 305 THR A CA 1
ATOM 2405 C C . THR A 1 305 ? -4.633 -28.564 -8.897 1.00 70.94 305 THR A C 1
ATOM 2407 O O . THR A 1 305 ? -5.700 -28.322 -8.325 1.00 70.94 305 THR A O 1
ATOM 2410 N N . PHE A 1 306 ? -3.519 -28.881 -8.240 1.00 79.75 306 PHE A N 1
ATOM 2411 C CA . PHE A 1 306 ? -3.380 -28.692 -6.803 1.00 79.75 306 PHE A CA 1
ATOM 2412 C C . PHE A 1 306 ? -2.626 -27.399 -6.487 1.00 79.75 306 PHE A C 1
ATOM 2414 O O . PHE A 1 306 ? -1.645 -27.042 -7.146 1.00 79.75 306 PHE A O 1
ATOM 2421 N N . ILE A 1 307 ? -3.054 -26.733 -5.418 1.00 84.12 307 ILE A N 1
ATOM 2422 C CA . ILE A 1 307 ? -2.343 -25.611 -4.813 1.00 84.12 307 ILE A CA 1
ATOM 2423 C C . ILE A 1 307 ? -1.741 -26.077 -3.490 1.00 84.12 307 ILE A C 1
ATOM 2425 O O . ILE A 1 307 ? -2.431 -26.659 -2.654 1.00 84.12 307 ILE A O 1
ATOM 2429 N N . GLN A 1 308 ? -0.453 -25.804 -3.301 1.00 89.88 308 GLN A N 1
ATOM 2430 C CA . GLN A 1 308 ? 0.264 -26.001 -2.047 1.00 89.88 308 GLN A CA 1
ATOM 2431 C C . GLN A 1 308 ? 0.471 -24.647 -1.364 1.00 89.88 308 GLN A C 1
ATOM 2433 O O . GLN A 1 308 ? 0.989 -23.711 -1.972 1.00 89.88 308 GLN A O 1
ATOM 2438 N N . ILE A 1 309 ? 0.062 -24.538 -0.104 1.00 92.06 309 ILE A N 1
ATOM 2439 C CA . ILE A 1 309 ? 0.099 -23.303 0.682 1.00 92.06 309 ILE A CA 1
ATOM 2440 C C . ILE A 1 309 ? 0.999 -23.530 1.890 1.00 92.06 309 ILE A C 1
ATOM 2442 O O . ILE A 1 309 ? 0.675 -24.336 2.766 1.00 92.06 309 ILE A O 1
ATOM 2446 N N . SER A 1 310 ? 2.108 -22.801 1.957 1.00 92.81 310 SER A N 1
ATOM 2447 C CA . SER A 1 310 ? 3.099 -22.970 3.017 1.00 92.81 310 SER A CA 1
ATOM 2448 C C . SER A 1 310 ? 2.799 -22.117 4.247 1.00 92.81 310 SER A C 1
ATOM 2450 O O . SER A 1 310 ? 2.285 -20.999 4.117 1.00 92.81 310 SER A O 1
ATOM 2452 N N . PRO A 1 311 ? 3.098 -22.619 5.456 1.00 92.31 311 PRO A N 1
ATOM 2453 C CA . PRO A 1 311 ? 2.842 -21.905 6.701 1.00 92.31 311 PRO A CA 1
ATOM 2454 C C . PRO A 1 311 ? 3.736 -20.671 6.835 1.00 92.31 311 PRO A C 1
ATOM 2456 O O . PRO A 1 311 ? 4.763 -20.540 6.168 1.00 92.31 311 PRO A O 1
ATOM 2459 N N . ALA A 1 312 ? 3.347 -19.756 7.721 1.00 88.25 312 ALA A N 1
ATOM 2460 C CA . ALA A 1 312 ? 4.219 -18.669 8.145 1.00 88.25 312 ALA A CA 1
ATOM 2461 C C . ALA A 1 312 ? 5.531 -19.202 8.779 1.00 88.25 312 ALA A C 1
ATOM 2463 O O . ALA A 1 312 ? 5.515 -20.242 9.436 1.00 88.25 312 ALA A O 1
ATOM 2464 N N . PRO A 1 313 ? 6.660 -18.476 8.662 1.00 85.50 313 PRO A N 1
ATOM 2465 C CA . PRO A 1 313 ? 7.982 -18.899 9.162 1.00 85.50 313 PRO A CA 1
ATOM 2466 C C . PRO A 1 313 ? 8.122 -18.848 10.697 1.00 85.50 313 PRO A C 1
ATOM 2468 O O . PRO A 1 313 ? 9.202 -19.078 11.241 1.00 85.50 313 PRO A O 1
ATOM 2471 N N . TYR A 1 314 ? 7.057 -18.479 11.408 1.00 85.62 314 TYR A N 1
ATOM 2472 C CA . TYR A 1 314 ? 7.024 -18.278 12.851 1.00 85.62 314 TYR A CA 1
ATOM 2473 C C . TYR A 1 314 ? 5.953 -19.160 13.492 1.00 85.62 314 TYR A C 1
ATOM 2475 O O . TYR A 1 314 ? 4.970 -19.543 12.860 1.00 85.62 314 TYR A O 1
ATOM 2483 N N . LYS A 1 315 ? 6.106 -19.440 14.789 1.00 87.19 315 LYS A N 1
ATOM 2484 C CA . LYS A 1 315 ? 5.126 -20.232 15.537 1.00 87.19 315 LYS A CA 1
ATOM 2485 C C . LYS A 1 315 ? 3.783 -19.497 15.617 1.00 87.19 315 LYS A C 1
ATOM 2487 O O . LYS A 1 315 ? 3.710 -18.397 16.171 1.00 87.19 315 LYS A O 1
ATOM 2492 N N . LEU A 1 316 ? 2.737 -20.126 15.089 1.00 89.06 316 LEU A N 1
ATOM 2493 C CA . LEU A 1 316 ? 1.361 -19.646 15.190 1.00 89.06 316 LEU A CA 1
ATOM 2494 C C . LEU A 1 316 ? 0.824 -19.853 16.607 1.00 89.06 316 LEU A C 1
ATOM 2496 O O . LEU A 1 316 ? 1.112 -20.857 17.265 1.00 89.06 316 LEU A O 1
ATOM 2500 N N . TRP A 1 317 ? 0.037 -18.896 17.082 1.00 88.69 317 TRP A N 1
ATOM 2501 C CA . TRP A 1 317 ? -0.783 -19.091 18.273 1.00 88.69 317 TRP A CA 1
ATOM 2502 C C . TRP A 1 317 ? -1.976 -19.995 17.924 1.00 88.69 317 TRP A C 1
ATOM 2504 O O . TRP A 1 317 ? -2.347 -20.067 16.753 1.00 88.69 317 TRP A O 1
ATOM 2514 N N . PRO A 1 318 ? -2.612 -20.671 18.901 1.00 89.62 318 PRO A N 1
ATOM 2515 C CA . PRO A 1 318 ? -3.685 -21.626 18.611 1.00 89.62 318 PRO A CA 1
ATOM 2516 C C . PRO A 1 318 ? -4.811 -21.061 17.731 1.00 89.62 318 PRO A C 1
ATOM 2518 O O . PRO A 1 318 ? -5.190 -21.692 16.751 1.00 89.62 318 PRO A O 1
ATOM 2521 N N . TYR A 1 319 ? -5.274 -19.838 18.008 1.00 89.44 319 TYR A N 1
ATOM 2522 C CA . TYR A 1 319 ? -6.315 -19.203 17.194 1.00 89.44 319 TYR A CA 1
ATOM 2523 C C . TYR A 1 319 ? -5.811 -18.785 15.801 1.00 89.44 319 TYR A C 1
ATOM 2525 O O . TYR A 1 319 ? -6.566 -18.808 14.841 1.00 89.44 319 TYR A O 1
ATOM 2533 N N . GLU A 1 320 ? -4.531 -18.427 15.649 1.00 93.31 320 GLU A N 1
ATOM 2534 C CA . GLU A 1 320 ? -3.953 -18.092 14.337 1.00 93.31 320 GLU A CA 1
ATOM 2535 C C . GLU A 1 320 ? -3.838 -19.336 13.454 1.00 93.31 320 GLU A C 1
ATOM 2537 O O . GLU A 1 320 ? -4.024 -19.264 12.242 1.00 93.31 320 GLU A O 1
ATOM 2542 N N . ALA A 1 321 ? -3.554 -20.484 14.072 1.00 93.19 321 ALA A N 1
ATOM 2543 C CA . ALA A 1 321 ? -3.534 -21.778 13.412 1.00 93.19 321 ALA A CA 1
ATOM 2544 C C . ALA A 1 321 ? -4.933 -22.168 12.903 1.00 93.19 321 ALA A C 1
ATOM 2546 O O . ALA A 1 321 ? -5.066 -22.629 11.771 1.00 93.19 321 ALA A O 1
ATOM 2547 N N . GLU A 1 322 ? -5.978 -21.912 13.696 1.00 93.69 322 GLU A N 1
ATOM 2548 C CA . GLU A 1 322 ? -7.370 -22.075 13.265 1.00 93.69 322 GLU A CA 1
ATOM 2549 C C . GLU A 1 322 ? -7.730 -21.114 12.121 1.00 93.69 322 GLU A C 1
ATOM 2551 O O . GLU A 1 322 ? -8.251 -21.542 11.091 1.00 93.69 322 GLU A O 1
ATOM 2556 N N . LEU A 1 323 ? -7.405 -19.824 12.260 1.00 94.19 323 LEU A N 1
ATOM 2557 C CA . LEU A 1 323 ? -7.674 -18.815 11.233 1.00 94.19 323 LEU A CA 1
ATOM 2558 C C . LEU A 1 323 ? -6.974 -19.151 9.911 1.00 94.19 323 LEU A C 1
ATOM 2560 O O . LEU A 1 323 ? -7.601 -19.032 8.862 1.00 94.19 323 LEU A O 1
ATOM 2564 N N . ARG A 1 324 ? -5.729 -19.649 9.946 1.00 94.31 324 ARG A N 1
ATOM 2565 C CA . ARG A 1 324 ? -5.005 -20.114 8.750 1.00 94.31 324 ARG A CA 1
ATOM 2566 C C . ARG A 1 324 ? -5.794 -21.173 7.976 1.00 94.31 324 ARG A C 1
ATOM 2568 O O . ARG A 1 324 ? -5.878 -21.088 6.754 1.00 94.31 324 ARG A O 1
ATOM 2575 N N . LEU A 1 325 ? -6.345 -22.172 8.670 1.00 94.31 325 LEU A N 1
ATOM 2576 C CA . LEU A 1 325 ? -7.141 -23.233 8.042 1.00 94.31 325 LEU A CA 1
ATOM 2577 C C . LEU A 1 325 ? -8.434 -22.662 7.453 1.00 94.31 325 LEU A C 1
ATOM 2579 O O . LEU A 1 325 ? -8.779 -22.947 6.307 1.00 94.31 325 LEU A O 1
ATOM 2583 N N . ARG A 1 326 ? -9.104 -21.778 8.195 1.00 94.19 326 ARG A N 1
ATOM 2584 C CA . ARG A 1 326 ? -10.352 -21.148 7.753 1.00 94.19 326 ARG A CA 1
ATOM 2585 C C . ARG A 1 326 ? -10.176 -20.254 6.530 1.00 94.19 326 ARG A C 1
ATOM 2587 O O . ARG A 1 326 ? -11.056 -20.238 5.675 1.00 94.19 326 ARG A O 1
ATOM 2594 N N . GLU A 1 327 ? -9.048 -19.551 6.408 1.00 92.75 327 GLU A N 1
ATOM 2595 C CA . GLU A 1 327 ? -8.714 -18.742 5.223 1.00 92.75 327 GLU A CA 1
ATOM 2596 C C . GLU A 1 327 ? -8.630 -19.574 3.937 1.00 92.75 327 GLU A C 1
ATOM 2598 O O . GLU A 1 327 ? -8.775 -19.026 2.844 1.00 92.75 327 GLU A O 1
ATOM 2603 N N . VAL A 1 328 ? -8.414 -20.888 4.057 1.00 89.56 328 VAL A N 1
ATOM 2604 C CA . VAL A 1 328 ? -8.350 -21.814 2.922 1.00 89.56 328 VAL A CA 1
ATOM 2605 C C . VAL A 1 328 ? -9.565 -22.746 2.831 1.00 89.56 328 VAL A C 1
ATOM 2607 O O . VAL A 1 328 ? -9.566 -23.676 2.031 1.00 89.56 328 VAL A O 1
ATOM 2610 N N . GLY A 1 329 ? -10.611 -22.488 3.624 1.00 89.31 329 GLY A N 1
ATOM 2611 C CA . GLY A 1 329 ? -11.855 -23.265 3.630 1.00 89.31 329 GLY A CA 1
ATOM 2612 C C . GLY A 1 329 ? -11.805 -24.568 4.437 1.00 89.31 329 GLY A C 1
ATOM 2613 O O . GLY A 1 329 ? -12.744 -25.356 4.357 1.00 89.31 329 GLY A O 1
ATOM 2614 N N . LEU A 1 330 ? -10.746 -24.791 5.218 1.00 90.19 330 LEU A N 1
ATOM 2615 C CA . LEU A 1 330 ? -10.582 -25.953 6.093 1.00 90.19 330 LEU A CA 1
ATOM 2616 C C . LEU A 1 330 ? -10.954 -25.631 7.548 1.00 90.19 330 LEU A C 1
ATOM 2618 O O . LEU A 1 330 ? -11.013 -24.472 7.968 1.00 90.19 330 LEU A O 1
ATOM 2622 N N . LYS A 1 331 ? -11.176 -26.678 8.341 1.00 89.31 331 LYS A N 1
ATOM 2623 C CA . LYS A 1 331 ? -11.424 -26.631 9.785 1.00 89.31 331 LYS A CA 1
ATOM 2624 C C . LYS A 1 331 ? -10.284 -27.287 10.558 1.00 89.31 331 LYS A C 1
ATOM 2626 O O . LYS A 1 331 ? -9.468 -28.030 10.014 1.00 89.31 331 LYS A O 1
ATOM 2631 N N . LEU A 1 332 ? -10.235 -27.014 11.861 1.00 83.44 332 LEU A N 1
ATOM 2632 C CA . LEU A 1 332 ? -9.296 -27.673 12.764 1.00 83.44 332 LEU A CA 1
ATOM 2633 C C . LEU A 1 332 ? -9.497 -29.199 12.703 1.00 83.44 332 LEU A C 1
ATOM 2635 O O . LEU A 1 332 ? -10.616 -29.677 12.875 1.00 83.44 332 LEU A O 1
ATOM 2639 N N . GLY A 1 333 ? -8.419 -29.949 12.467 1.00 85.25 333 GLY A N 1
ATOM 2640 C CA . GLY A 1 333 ? -8.457 -31.406 12.293 1.00 85.25 333 GLY A CA 1
ATOM 2641 C C . GLY A 1 333 ? -8.440 -31.876 10.835 1.00 85.25 333 GLY A C 1
ATOM 2642 O O . GLY A 1 333 ? -8.008 -32.999 10.593 1.00 85.25 333 GLY A O 1
ATOM 2643 N N . ASP A 1 334 ? -8.801 -31.021 9.870 1.00 87.50 334 ASP A N 1
ATOM 2644 C CA . ASP A 1 334 ? -8.725 -31.365 8.439 1.00 87.50 334 ASP A CA 1
ATOM 2645 C C . ASP A 1 334 ? -7.269 -31.426 7.941 1.00 87.50 334 ASP A C 1
ATOM 2647 O O . ASP A 1 334 ? -6.944 -32.177 7.023 1.00 87.50 334 ASP A O 1
ATOM 2651 N N . ALA A 1 335 ? -6.381 -30.628 8.546 1.00 90.88 335 ALA A N 1
ATOM 2652 C CA . ALA A 1 335 ? -4.952 -30.583 8.248 1.00 90.88 335 ALA A CA 1
ATOM 2653 C C . ALA A 1 335 ? -4.144 -30.049 9.442 1.00 90.88 335 ALA A C 1
ATOM 2655 O O . ALA A 1 335 ? -4.683 -29.369 10.320 1.00 90.88 335 ALA A O 1
ATOM 2656 N N . ASP A 1 336 ? -2.834 -30.315 9.449 1.00 91.94 336 ASP A N 1
ATOM 2657 C CA . ASP A 1 336 ? -1.903 -29.700 10.398 1.00 91.94 336 ASP A CA 1
ATOM 2658 C C . ASP A 1 336 ? -1.569 -28.258 9.951 1.00 91.94 336 ASP A C 1
ATOM 2660 O O . ASP A 1 336 ? -0.922 -28.058 8.916 1.00 91.94 336 ASP A O 1
ATOM 2664 N N . PRO A 1 337 ? -1.963 -27.226 10.722 1.00 90.75 337 PRO A N 1
ATOM 2665 C CA . PRO A 1 337 ? -1.719 -25.829 10.377 1.00 90.75 337 PRO A CA 1
ATOM 2666 C C . PRO A 1 337 ? -0.240 -25.419 10.465 1.00 90.75 337 PRO A C 1
ATOM 2668 O O . PRO A 1 337 ? 0.087 -24.294 10.084 1.00 90.75 337 PRO A O 1
ATOM 2671 N N . SER A 1 338 ? 0.654 -26.283 10.945 1.00 90.75 338 SER A N 1
ATOM 2672 C CA . SER A 1 338 ? 2.105 -26.070 10.929 1.00 90.75 338 SER A CA 1
ATOM 2673 C C . SER A 1 338 ? 2.797 -26.619 9.678 1.00 90.75 338 SER A C 1
ATOM 2675 O O . SER A 1 338 ? 3.981 -26.353 9.484 1.00 90.75 338 SER A O 1
ATOM 2677 N N . LEU A 1 339 ? 2.070 -27.342 8.820 1.00 92.88 339 LEU A N 1
ATOM 2678 C CA . LEU A 1 339 ? 2.588 -27.957 7.600 1.00 92.88 339 LEU A CA 1
ATOM 2679 C C . LEU A 1 339 ? 2.027 -27.289 6.335 1.00 92.88 339 LEU A C 1
ATOM 2681 O O . LEU A 1 339 ? 1.131 -26.433 6.374 1.00 92.88 339 LEU A O 1
ATOM 2685 N N . ASP A 1 340 ? 2.583 -27.685 5.191 1.00 92.38 340 ASP A N 1
ATOM 2686 C CA . ASP A 1 340 ? 2.058 -27.322 3.879 1.00 92.38 340 ASP A CA 1
ATOM 2687 C C . ASP A 1 340 ? 0.655 -27.915 3.677 1.00 92.38 340 ASP A C 1
ATOM 2689 O O . ASP A 1 340 ? 0.435 -29.110 3.875 1.00 92.38 340 ASP A O 1
ATOM 2693 N N . ILE A 1 341 ? -0.291 -27.080 3.248 1.00 92.69 341 ILE A N 1
ATOM 2694 C CA . ILE A 1 341 ? -1.665 -27.493 2.940 1.00 92.69 341 ILE A CA 1
ATOM 2695 C C . ILE A 1 341 ? -1.776 -27.697 1.430 1.00 92.69 341 ILE A C 1
ATOM 2697 O O . ILE A 1 341 ? -1.449 -26.783 0.674 1.00 92.69 341 ILE A O 1
ATOM 2701 N N . ARG A 1 342 ? -2.249 -28.867 0.985 1.00 90.75 342 ARG A N 1
ATOM 2702 C CA . ARG A 1 342 ? -2.490 -29.175 -0.435 1.00 90.75 342 ARG A CA 1
ATOM 2703 C C . ARG A 1 342 ? -3.991 -29.264 -0.706 1.00 90.75 342 ARG A C 1
ATOM 2705 O O . ARG A 1 342 ? -4.664 -30.085 -0.091 1.00 90.75 342 ARG A O 1
ATOM 2712 N N . LEU A 1 343 ? -4.499 -28.453 -1.632 1.00 87.44 343 LEU A N 1
ATOM 2713 C CA . LEU A 1 343 ? -5.927 -28.366 -1.964 1.00 87.44 343 LEU A CA 1
ATOM 2714 C C . LEU A 1 343 ? -6.159 -28.535 -3.470 1.00 87.44 343 LEU A C 1
ATOM 2716 O O . LEU A 1 343 ? -5.376 -27.987 -4.252 1.00 87.44 343 LEU A O 1
ATOM 2720 N N . PRO A 1 344 ? -7.211 -29.261 -3.897 1.00 82.94 344 PRO A N 1
ATOM 2721 C CA . PRO A 1 344 ? -7.677 -29.197 -5.276 1.00 82.94 344 PRO A CA 1
ATOM 2722 C C . PRO A 1 344 ? -8.295 -27.815 -5.511 1.00 82.94 344 PRO A C 1
ATOM 2724 O O . PRO A 1 344 ? -9.142 -27.384 -4.731 1.00 82.94 344 PRO A O 1
ATOM 2727 N N . SER A 1 345 ? -7.865 -27.103 -6.551 1.00 71.31 345 SER A N 1
ATOM 2728 C CA . SER A 1 345 ? -8.334 -25.734 -6.781 1.00 71.31 345 SER A CA 1
ATOM 2729 C C . SER A 1 345 ? -8.253 -25.336 -8.247 1.00 71.31 345 SER A C 1
ATOM 2731 O O . SER A 1 345 ? -7.394 -25.814 -8.998 1.00 71.31 345 SER A O 1
ATOM 2733 N N . LEU A 1 346 ? -9.125 -24.413 -8.648 1.00 67.19 346 LEU A N 1
ATOM 2734 C CA . LEU A 1 346 ? -8.968 -23.697 -9.903 1.00 67.19 346 LEU A CA 1
ATOM 2735 C C . LEU A 1 346 ? -7.851 -22.666 -9.744 1.00 67.19 346 LEU A C 1
ATOM 2737 O O . LEU A 1 346 ? -7.598 -22.136 -8.664 1.00 67.19 346 LEU A O 1
ATOM 2741 N N . GLU A 1 347 ? -7.183 -22.328 -10.837 1.00 62.38 347 GLU A N 1
ATOM 2742 C CA . GLU A 1 347 ? -6.129 -21.315 -10.784 1.00 62.38 347 GLU A CA 1
ATOM 2743 C C . GLU A 1 347 ? -6.640 -19.932 -10.353 1.00 62.38 347 GLU A C 1
ATOM 2745 O O . GLU A 1 347 ? -5.912 -19.143 -9.742 1.00 62.38 347 GLU A O 1
ATOM 2750 N N . GLU A 1 348 ? -7.907 -19.642 -10.635 1.00 64.88 348 GLU A N 1
ATOM 2751 C CA . GLU A 1 348 ? -8.566 -18.398 -10.244 1.00 64.88 348 GLU A CA 1
ATOM 2752 C C . GLU A 1 348 ? -8.604 -18.227 -8.714 1.00 64.88 348 GLU A C 1
ATOM 2754 O O . GLU A 1 348 ? -8.421 -17.110 -8.215 1.00 64.88 348 GLU A O 1
ATOM 2759 N N . ASP A 1 349 ? -8.678 -19.334 -7.966 1.00 71.88 349 ASP A N 1
ATOM 2760 C CA . ASP A 1 349 ? -8.660 -19.355 -6.499 1.00 71.88 349 ASP A CA 1
ATOM 2761 C C . ASP A 1 349 ? -7.295 -18.956 -5.927 1.00 71.88 349 ASP A C 1
ATOM 2763 O O . ASP A 1 349 ? -7.193 -18.503 -4.783 1.00 71.88 349 ASP A O 1
ATOM 2767 N N . ARG A 1 350 ? -6.211 -19.036 -6.716 1.00 74.06 350 ARG A N 1
ATOM 2768 C CA . ARG A 1 350 ? -4.871 -18.679 -6.231 1.00 74.06 350 ARG A CA 1
ATOM 2769 C C . ARG A 1 350 ? -4.809 -17.247 -5.713 1.00 74.06 350 ARG A C 1
ATOM 2771 O O . ARG A 1 350 ? -4.111 -16.973 -4.737 1.00 74.06 350 ARG A O 1
ATOM 2778 N N . ARG A 1 351 ? -5.547 -16.323 -6.337 1.00 77.75 351 ARG A N 1
ATOM 2779 C CA . ARG A 1 351 ? -5.613 -14.922 -5.885 1.00 77.75 351 ARG A CA 1
ATOM 2780 C C . ARG A 1 351 ? -6.246 -14.795 -4.501 1.00 77.75 351 ARG A C 1
ATOM 2782 O O . ARG A 1 351 ? -5.861 -13.897 -3.755 1.00 77.75 351 ARG A O 1
ATOM 2789 N N . ILE A 1 352 ? -7.169 -15.690 -4.151 1.00 82.44 352 ILE A N 1
ATOM 2790 C CA . ILE A 1 352 ? -7.791 -15.755 -2.827 1.00 82.44 352 ILE A CA 1
ATOM 2791 C C . ILE A 1 352 ? -6.735 -16.178 -1.806 1.00 82.44 352 ILE A C 1
ATOM 2793 O O . ILE A 1 352 ? -6.485 -15.447 -0.850 1.00 82.44 352 ILE A O 1
ATOM 2797 N N . TYR A 1 353 ? -6.018 -17.275 -2.059 1.00 87.88 353 TYR A N 1
ATOM 2798 C CA . TYR A 1 353 ? -5.001 -17.777 -1.128 1.00 87.88 353 TYR A CA 1
ATOM 2799 C C . TYR A 1 353 ? -3.785 -16.860 -0.989 1.00 87.88 353 TYR A C 1
ATOM 2801 O O . TYR A 1 353 ? -3.184 -16.789 0.083 1.00 87.88 353 TYR A O 1
ATOM 2809 N N . LYS A 1 354 ? -3.452 -16.068 -2.019 1.00 89.56 354 LYS A N 1
ATOM 2810 C CA . LYS A 1 354 ? -2.432 -15.015 -1.897 1.00 89.56 354 LYS A CA 1
ATOM 2811 C C . LYS A 1 354 ? -2.793 -13.954 -0.853 1.00 89.56 354 LYS A C 1
ATOM 2813 O O . LYS A 1 354 ? -1.891 -13.258 -0.402 1.00 89.56 354 LYS A O 1
ATOM 2818 N N . ARG A 1 355 ? -4.055 -13.814 -0.437 1.00 91.56 355 ARG A N 1
ATOM 2819 C CA . ARG A 1 355 ? -4.465 -12.860 0.611 1.00 91.56 355 ARG A CA 1
ATOM 2820 C C . ARG A 1 355 ? -4.264 -13.383 2.033 1.00 91.56 355 ARG A C 1
ATOM 2822 O O . ARG A 1 355 ? -4.386 -12.580 2.958 1.00 91.56 355 ARG A O 1
ATOM 2829 N N . ALA A 1 356 ? -3.971 -14.674 2.204 1.00 92.88 356 ALA A N 1
ATOM 2830 C CA . ALA A 1 356 ? -3.898 -15.319 3.511 1.00 92.88 356 ALA A CA 1
ATOM 2831 C C . ALA A 1 356 ? -2.913 -14.607 4.454 1.00 92.88 356 ALA A C 1
ATOM 2833 O O . ALA A 1 356 ? -1.782 -14.288 4.072 1.00 92.88 356 ALA A O 1
ATOM 2834 N N . ALA A 1 357 ? -3.352 -14.357 5.686 1.00 93.25 357 ALA A N 1
ATOM 2835 C CA . ALA A 1 357 ? -2.608 -13.616 6.699 1.00 93.25 357 ALA A CA 1
ATOM 2836 C C . ALA A 1 357 ? -1.581 -14.488 7.438 1.00 93.25 357 ALA A C 1
ATOM 2838 O O . ALA A 1 357 ? -0.555 -13.984 7.890 1.00 93.25 357 ALA A O 1
ATOM 2839 N N . PHE A 1 358 ? -1.829 -15.795 7.552 1.00 93.25 358 PHE A N 1
ATOM 2840 C CA . PHE A 1 358 ? -0.975 -16.718 8.319 1.00 93.25 358 PHE A CA 1
ATOM 2841 C C . PHE A 1 358 ? -0.277 -17.782 7.458 1.00 93.25 358 PHE A C 1
ATOM 2843 O O . PHE A 1 358 ? 0.189 -18.802 7.967 1.00 93.25 358 PHE A O 1
ATOM 2850 N N . SER A 1 359 ? -0.165 -17.530 6.154 1.00 92.94 359 SER A N 1
ATOM 2851 C CA . SER A 1 359 ? 0.573 -18.370 5.204 1.00 92.94 359 SER A CA 1
ATOM 2852 C C . SER A 1 359 ? 1.663 -17.558 4.512 1.00 92.94 359 SER A C 1
ATOM 2854 O O . SER A 1 359 ? 1.487 -16.364 4.271 1.00 92.94 359 SER A O 1
ATOM 2856 N N . HIS A 1 360 ? 2.799 -18.184 4.204 1.00 91.12 360 HIS A N 1
ATOM 2857 C CA . HIS A 1 360 ? 3.965 -17.492 3.649 1.00 91.12 360 HIS A CA 1
ATOM 2858 C C . HIS A 1 360 ? 3.994 -17.496 2.121 1.00 91.12 360 HIS A C 1
ATOM 2860 O O . HIS A 1 360 ? 4.357 -16.496 1.504 1.00 91.12 360 HIS A O 1
ATOM 2866 N N . SER A 1 361 ? 3.610 -18.606 1.498 1.00 90.94 361 SER A N 1
ATOM 2867 C CA . SER A 1 361 ? 3.679 -18.751 0.048 1.00 90.94 361 SER A CA 1
ATOM 2868 C C . SER A 1 361 ? 2.612 -19.693 -0.494 1.00 90.94 361 SER A C 1
ATOM 2870 O O . SER A 1 361 ? 1.998 -20.469 0.239 1.00 90.94 361 SER A O 1
ATOM 2872 N N . VAL A 1 362 ? 2.382 -19.583 -1.797 1.00 88.88 362 VAL A N 1
ATOM 2873 C CA . VAL A 1 362 ? 1.443 -20.375 -2.577 1.00 88.88 362 VAL A CA 1
ATOM 2874 C C . VAL A 1 362 ? 2.171 -20.894 -3.813 1.00 88.88 362 VAL A C 1
ATOM 2876 O O . VAL A 1 362 ? 2.799 -20.130 -4.547 1.00 88.88 362 VAL A O 1
ATOM 2879 N N . ARG A 1 363 ? 2.077 -22.197 -4.060 1.00 84.31 363 ARG A N 1
ATOM 2880 C CA . ARG A 1 363 ? 2.680 -22.893 -5.197 1.00 84.31 363 ARG A CA 1
ATOM 2881 C C . ARG A 1 363 ? 1.584 -23.614 -5.973 1.00 84.31 363 ARG A C 1
ATOM 2883 O O . ARG A 1 363 ? 0.833 -24.391 -5.392 1.00 84.31 363 ARG A O 1
ATOM 2890 N N . LEU A 1 364 ? 1.520 -23.374 -7.279 1.00 75.50 364 LEU A N 1
ATOM 2891 C CA . LEU A 1 364 ? 0.758 -24.226 -8.194 1.00 75.50 364 LEU A CA 1
ATOM 2892 C C . LEU A 1 364 ? 1.570 -25.483 -8.487 1.00 75.50 364 LEU A C 1
ATOM 2894 O O . LEU A 1 364 ? 2.792 -25.410 -8.621 1.00 75.50 364 LEU A O 1
ATOM 2898 N N . GLU A 1 365 ? 0.913 -26.627 -8.604 1.00 72.50 365 GLU A N 1
ATOM 2899 C CA . GLU A 1 365 ? 1.570 -27.855 -9.040 1.00 72.50 365 GLU A CA 1
ATOM 2900 C C . GLU A 1 365 ? 2.289 -27.648 -10.388 1.00 72.50 365 GLU A C 1
ATOM 2902 O O . GLU A 1 365 ? 1.700 -27.192 -11.365 1.00 72.50 365 GLU A O 1
ATOM 2907 N N . GLY A 1 366 ? 3.600 -27.914 -10.418 1.00 66.38 366 GLY A N 1
ATOM 2908 C CA . GLY A 1 366 ? 4.462 -27.655 -11.580 1.00 66.38 366 GLY A CA 1
ATOM 2909 C C . GLY A 1 366 ? 4.827 -26.181 -11.835 1.00 66.38 366 GLY A C 1
ATOM 2910 O O . GLY A 1 366 ? 5.596 -25.911 -12.755 1.00 66.38 366 GLY A O 1
ATOM 2911 N N . GLY A 1 367 ? 4.312 -25.239 -11.039 1.00 68.19 367 GLY A N 1
ATOM 2912 C CA . GLY A 1 367 ? 4.578 -23.803 -11.147 1.00 68.19 367 GLY A CA 1
ATOM 2913 C C . GLY A 1 367 ? 5.613 -23.275 -10.148 1.00 68.19 367 GLY A C 1
ATOM 2914 O O . GLY A 1 367 ? 6.116 -23.991 -9.278 1.00 68.19 367 GLY A O 1
ATOM 2915 N N . SER A 1 368 ? 5.923 -21.983 -10.267 1.00 69.75 368 SER A N 1
ATOM 2916 C CA . SER A 1 368 ? 6.802 -21.275 -9.334 1.00 69.75 368 SER A CA 1
ATOM 2917 C C . SER A 1 368 ? 6.136 -21.034 -7.972 1.00 69.75 368 SER A C 1
ATOM 2919 O O . SER A 1 368 ? 4.910 -20.978 -7.832 1.00 69.75 368 SER A O 1
ATOM 2921 N N . VAL A 1 369 ? 6.967 -20.910 -6.935 1.00 81.31 369 VAL A N 1
ATOM 2922 C CA . VAL A 1 369 ? 6.512 -20.503 -5.601 1.00 81.31 369 VAL A CA 1
ATOM 2923 C C . VAL A 1 369 ? 6.309 -18.995 -5.611 1.00 81.31 369 VAL A C 1
ATOM 2925 O O . VAL A 1 369 ? 7.239 -18.257 -5.924 1.00 81.31 369 VAL A O 1
ATOM 2928 N N . GLU A 1 370 ? 5.123 -18.533 -5.231 1.00 84.06 370 GLU A N 1
ATOM 2929 C CA . GLU A 1 370 ? 4.848 -17.110 -5.042 1.00 84.06 370 GLU A CA 1
ATOM 2930 C C . GLU A 1 370 ? 4.615 -16.806 -3.561 1.00 84.06 370 GLU A C 1
ATOM 2932 O O . GLU A 1 370 ? 3.944 -17.580 -2.881 1.00 84.06 370 GLU A O 1
ATOM 2937 N N . PRO A 1 371 ? 5.111 -15.678 -3.038 1.00 89.25 371 PRO A N 1
ATOM 2938 C CA . PRO A 1 371 ? 4.823 -15.286 -1.668 1.00 89.25 371 PRO A CA 1
ATOM 2939 C C . PRO A 1 371 ? 3.362 -14.820 -1.548 1.00 89.25 371 PRO A C 1
ATOM 2941 O O . PRO A 1 371 ? 2.769 -14.297 -2.501 1.00 89.25 371 PRO A O 1
ATOM 2944 N N . THR A 1 372 ? 2.762 -14.990 -0.369 1.00 92.56 372 THR A N 1
ATOM 2945 C CA . THR A 1 372 ? 1.479 -14.346 -0.063 1.00 92.56 372 THR A CA 1
ATOM 2946 C C . THR A 1 372 ? 1.666 -12.838 0.030 1.00 92.56 372 THR A C 1
ATOM 2948 O O . THR A 1 372 ? 2.752 -12.326 0.304 1.00 92.56 372 THR A O 1
ATOM 2951 N N . TRP A 1 373 ? 0.578 -12.097 -0.142 1.00 93.75 373 TRP A N 1
ATOM 2952 C CA . TRP A 1 373 ? 0.575 -10.654 0.024 1.00 93.75 373 TRP A CA 1
ATOM 2953 C C . TRP A 1 373 ? 1.022 -10.244 1.427 1.00 93.75 373 TRP A C 1
ATOM 2955 O O . TRP A 1 373 ? 1.751 -9.272 1.576 1.00 93.75 373 TRP A O 1
ATOM 2965 N N . GLN A 1 374 ? 0.662 -11.020 2.455 1.00 93.62 374 GLN A N 1
ATOM 2966 C CA . GLN A 1 374 ? 1.159 -10.779 3.807 1.00 93.62 374 GLN A CA 1
ATOM 2967 C C . GLN A 1 374 ? 2.684 -10.917 3.901 1.00 93.62 374 GLN A C 1
ATOM 2969 O O . GLN A 1 374 ? 3.341 -10.048 4.474 1.00 93.62 374 GLN A O 1
ATOM 2974 N N . ALA A 1 375 ? 3.257 -11.962 3.297 1.00 91.75 375 ALA A N 1
ATOM 2975 C CA . ALA A 1 375 ? 4.702 -12.155 3.279 1.00 91.75 375 ALA A CA 1
ATOM 2976 C C . ALA A 1 375 ? 5.430 -11.011 2.554 1.00 91.75 375 ALA A C 1
ATOM 2978 O O . ALA A 1 375 ? 6.466 -10.557 3.043 1.00 91.75 375 ALA A O 1
ATOM 2979 N N . VAL A 1 376 ? 4.870 -10.514 1.446 1.00 91.88 376 VAL A N 1
ATOM 2980 C CA . VAL A 1 376 ? 5.422 -9.376 0.690 1.00 91.88 376 VAL A CA 1
ATOM 2981 C C . VAL A 1 376 ? 5.340 -8.073 1.489 1.00 91.88 376 VAL A C 1
ATOM 2983 O O . VAL A 1 376 ? 6.313 -7.326 1.533 1.00 91.88 376 VAL A O 1
ATOM 2986 N N . LEU A 1 377 ? 4.222 -7.798 2.168 1.00 92.31 377 LEU A N 1
ATOM 2987 C CA . LEU A 1 377 ? 4.067 -6.602 3.009 1.00 92.31 377 LEU A CA 1
ATOM 2988 C C . LEU A 1 377 ? 5.105 -6.548 4.141 1.00 92.31 377 LEU A C 1
ATOM 2990 O O . LEU A 1 377 ? 5.691 -5.496 4.401 1.00 92.31 377 LEU A O 1
ATOM 2994 N N . GLU A 1 378 ? 5.366 -7.684 4.787 1.00 88.69 378 GLU A N 1
ATOM 2995 C CA . GLU A 1 378 ? 6.328 -7.780 5.889 1.00 88.69 378 GLU A CA 1
ATOM 2996 C C . GLU A 1 378 ? 7.782 -7.750 5.383 1.00 88.69 378 GLU A C 1
ATOM 2998 O O . GLU A 1 378 ? 8.606 -6.960 5.852 1.00 88.69 378 GLU A O 1
ATOM 3003 N N . ASN A 1 379 ? 8.110 -8.560 4.373 1.00 83.19 379 ASN A N 1
ATOM 3004 C CA . ASN A 1 379 ? 9.500 -8.843 3.994 1.00 83.19 379 ASN A CA 1
ATOM 3005 C C . ASN A 1 379 ? 9.965 -8.093 2.730 1.00 83.19 379 ASN A C 1
ATOM 3007 O O . ASN A 1 379 ? 11.162 -8.023 2.461 1.00 83.19 379 ASN A O 1
ATOM 3011 N N . GLY A 1 380 ? 9.064 -7.437 1.999 1.00 82.31 380 GLY A N 1
ATOM 3012 C CA . GLY A 1 380 ? 9.366 -6.847 0.695 1.00 82.31 380 GLY A CA 1
ATOM 3013 C C . GLY A 1 380 ? 9.606 -7.920 -0.373 1.00 82.31 380 GLY A C 1
ATOM 3014 O O . GLY A 1 380 ? 8.988 -8.979 -0.346 1.00 82.31 380 GLY A O 1
ATOM 3015 N N . GLU A 1 381 ? 10.530 -7.656 -1.298 1.00 67.69 381 GLU A N 1
ATOM 3016 C CA . GLU A 1 381 ? 10.945 -8.617 -2.338 1.00 67.69 381 GLU A CA 1
ATOM 3017 C C . GLU A 1 381 ? 11.951 -9.669 -1.832 1.00 67.69 381 GLU A C 1
ATOM 3019 O O . GLU A 1 381 ? 12.317 -10.592 -2.559 1.00 67.69 381 GLU A O 1
ATOM 3024 N N . ALA A 1 382 ? 12.423 -9.551 -0.586 1.00 61.47 382 ALA A N 1
ATOM 3025 C CA . ALA A 1 382 ? 13.362 -10.506 -0.022 1.00 61.47 382 ALA A CA 1
ATOM 3026 C C . ALA A 1 382 ? 12.674 -11.865 0.189 1.00 61.47 382 ALA A C 1
ATOM 3028 O O . ALA A 1 382 ? 11.817 -12.012 1.057 1.00 61.47 382 ALA A O 1
ATOM 3029 N N . TRP A 1 383 ? 13.111 -12.888 -0.555 1.0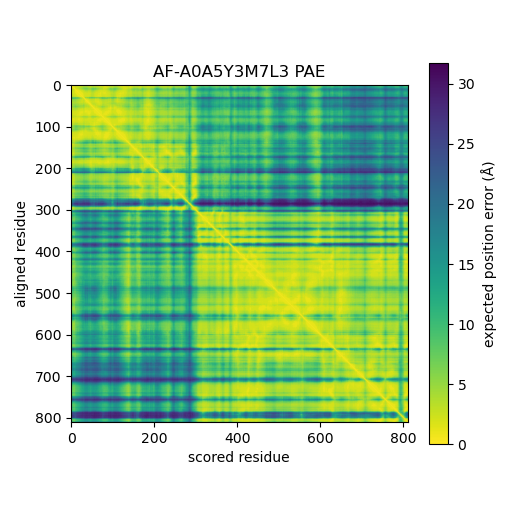0 53.75 383 TRP A N 1
ATOM 3030 C CA . TRP A 1 383 ? 12.644 -14.274 -0.382 1.00 53.75 383 TRP A CA 1
ATOM 3031 C C . TRP A 1 383 ? 12.997 -14.870 0.991 1.00 53.75 383 TRP A C 1
ATOM 3033 O O . TRP A 1 383 ? 12.459 -15.894 1.406 1.00 53.75 383 TRP A O 1
ATOM 3043 N N . ARG A 1 384 ? 13.942 -14.251 1.711 1.00 54.62 384 ARG A N 1
ATOM 3044 C CA . ARG A 1 384 ? 14.340 -14.691 3.048 1.00 54.62 384 ARG A CA 1
ATOM 3045 C C . ARG A 1 384 ? 13.319 -14.208 4.067 1.00 54.62 384 ARG A C 1
ATOM 3047 O O . ARG A 1 384 ? 13.286 -13.036 4.429 1.00 54.62 384 ARG A O 1
ATOM 3054 N N . SER A 1 385 ? 12.521 -15.152 4.547 1.00 58.91 385 SER A N 1
ATOM 3055 C CA . SER A 1 385 ? 11.554 -14.936 5.608 1.00 58.91 385 SER A CA 1
ATOM 3056 C C . SER A 1 385 ? 12.248 -14.515 6.905 1.00 58.91 385 SER A C 1
ATOM 3058 O O . SER A 1 385 ? 13.126 -15.226 7.404 1.00 58.91 385 SER A O 1
ATOM 3060 N N . THR A 1 386 ? 11.835 -13.396 7.492 1.00 60.44 386 THR A N 1
ATOM 3061 C CA . THR A 1 386 ? 12.203 -13.095 8.877 1.00 60.44 386 THR A CA 1
ATOM 3062 C C . THR A 1 386 ? 11.431 -14.023 9.821 1.00 60.44 386 THR A C 1
ATOM 3064 O O . THR A 1 386 ? 10.257 -14.321 9.612 1.00 60.44 386 THR A O 1
ATOM 3067 N N . THR A 1 387 ? 12.075 -14.504 10.886 1.00 63.84 387 THR A N 1
ATOM 3068 C CA . THR A 1 387 ? 11.437 -15.382 11.889 1.00 63.84 387 THR A CA 1
ATOM 3069 C C . THR A 1 387 ? 10.531 -14.620 12.864 1.00 63.84 387 THR A C 1
ATOM 3071 O O . THR A 1 387 ? 9.985 -15.206 13.800 1.00 63.84 387 THR A O 1
ATOM 3074 N N . ARG A 1 388 ? 10.360 -13.303 12.674 1.00 68.19 388 ARG A N 1
ATOM 3075 C CA . ARG A 1 388 ? 9.617 -12.419 13.574 1.00 68.19 388 ARG A CA 1
ATOM 3076 C C . ARG A 1 388 ? 8.532 -11.666 12.812 1.00 68.19 388 ARG A C 1
ATOM 3078 O O . ARG A 1 388 ? 8.819 -11.016 11.818 1.00 68.19 388 ARG A O 1
ATOM 3085 N N . LYS A 1 389 ? 7.309 -11.685 13.348 1.00 75.00 389 LYS A N 1
ATOM 3086 C CA . LYS A 1 389 ? 6.191 -10.874 12.846 1.00 75.00 389 LYS A CA 1
ATOM 3087 C C . LYS A 1 389 ? 6.533 -9.384 12.945 1.00 75.00 389 LYS A C 1
ATOM 3089 O O . LYS A 1 389 ? 6.877 -8.925 14.038 1.00 75.00 389 LYS A O 1
ATOM 3094 N N . ASP A 1 390 ? 6.384 -8.633 11.854 1.00 81.19 390 ASP A N 1
ATOM 3095 C CA . ASP A 1 390 ? 6.382 -7.166 11.894 1.00 81.19 390 ASP A CA 1
ATOM 3096 C C . ASP A 1 390 ? 4.930 -6.666 11.981 1.00 81.19 390 ASP A C 1
ATOM 3098 O O . ASP A 1 390 ? 4.213 -6.729 10.994 1.00 81.19 390 ASP A O 1
ATOM 3102 N N . PRO A 1 391 ? 4.436 -6.164 13.125 1.00 82.88 391 PRO A N 1
ATOM 3103 C CA . PRO A 1 391 ? 3.104 -5.562 13.202 1.00 82.88 391 PRO A CA 1
ATOM 3104 C C . PRO A 1 391 ? 3.077 -4.103 12.704 1.00 82.88 391 PRO A C 1
ATOM 3106 O O . PRO A 1 391 ? 2.051 -3.437 12.828 1.00 82.88 391 PRO A O 1
ATOM 3109 N N . LYS A 1 392 ? 4.203 -3.567 12.215 1.00 90.69 392 LYS A N 1
ATOM 3110 C CA . LYS A 1 392 ? 4.366 -2.169 11.789 1.00 90.69 392 LYS A CA 1
ATOM 3111 C C . LYS A 1 392 ? 4.539 -2.014 10.275 1.00 90.69 392 LYS A C 1
ATOM 3113 O O . LYS A 1 392 ? 4.905 -0.920 9.844 1.00 90.69 392 LYS A O 1
ATOM 3118 N N . TYR A 1 393 ? 4.317 -3.063 9.476 1.00 92.38 393 TYR A N 1
ATOM 3119 C CA . TYR A 1 393 ? 4.450 -2.978 8.017 1.00 92.38 393 TYR A CA 1
ATOM 3120 C C . TYR A 1 393 ? 3.585 -1.857 7.427 1.00 92.38 393 TYR A C 1
ATOM 3122 O O . TYR A 1 393 ? 2.565 -1.461 8.001 1.00 92.38 393 TYR A O 1
ATOM 3130 N N . VAL A 1 394 ? 4.011 -1.351 6.265 1.00 94.50 394 VAL A N 1
ATOM 3131 C CA . VAL A 1 394 ? 3.407 -0.180 5.610 1.00 94.50 394 VAL A CA 1
ATOM 3132 C C . VAL A 1 394 ? 3.327 0.973 6.623 1.00 94.50 394 VAL A C 1
ATOM 3134 O O . VAL A 1 394 ? 4.357 1.363 7.167 1.00 94.50 394 VAL A O 1
ATOM 3137 N N . THR A 1 395 ? 2.138 1.485 6.942 1.00 95.94 395 THR A N 1
ATOM 3138 C CA . THR A 1 395 ? 1.928 2.657 7.804 1.00 95.94 395 THR A CA 1
ATOM 3139 C C . THR A 1 395 ? 1.339 2.298 9.173 1.00 95.94 395 THR A C 1
ATOM 3141 O O . THR A 1 395 ? 0.991 3.182 9.958 1.00 95.94 395 THR A O 1
ATOM 3144 N N . HIS A 1 396 ? 1.266 1.011 9.550 1.00 95.38 396 HIS A N 1
ATOM 3145 C CA . HIS A 1 396 ? 0.784 0.606 10.888 1.00 95.38 396 HIS A CA 1
ATOM 3146 C C . HIS A 1 396 ? 1.627 1.167 12.039 1.00 95.38 396 HIS A C 1
ATOM 3148 O O . HIS A 1 396 ? 1.113 1.353 13.151 1.00 95.38 396 HIS A O 1
ATOM 3154 N N . GLY A 1 397 ? 2.907 1.433 11.765 1.00 92.50 397 GLY A N 1
ATOM 3155 C CA . GLY A 1 397 ? 3.886 1.991 12.694 1.00 92.50 397 GLY A CA 1
ATOM 3156 C C . GLY A 1 397 ? 3.892 3.516 12.834 1.00 92.50 397 GLY A C 1
ATOM 3157 O O . GLY A 1 397 ? 4.651 3.997 13.669 1.00 92.50 397 GLY A O 1
ATOM 3158 N N . ILE A 1 398 ? 3.059 4.256 12.088 1.00 95.44 398 ILE A N 1
ATOM 3159 C CA . ILE A 1 398 ? 3.133 5.729 11.989 1.00 95.44 398 ILE A CA 1
ATOM 3160 C C . ILE A 1 398 ? 2.930 6.465 13.319 1.00 95.44 398 ILE A C 1
ATOM 3162 O O . ILE A 1 398 ? 3.478 7.541 13.532 1.00 95.44 398 ILE A O 1
ATOM 3166 N N . HIS A 1 399 ? 2.160 5.880 14.240 1.00 94.75 399 HIS A N 1
ATOM 3167 C CA . HIS A 1 399 ? 1.912 6.448 15.561 1.00 94.75 399 HIS A CA 1
ATOM 3168 C C . HIS A 1 399 ? 1.704 5.348 16.608 1.00 94.75 399 HIS A C 1
ATOM 3170 O O . HIS A 1 399 ? 1.083 4.309 16.351 1.00 94.75 399 HIS A O 1
ATOM 3176 N N . SER A 1 400 ? 2.159 5.595 17.837 1.00 88.44 400 SER A N 1
ATOM 3177 C CA . SER A 1 400 ? 2.063 4.680 18.984 1.00 88.44 400 SER A CA 1
ATOM 3178 C C . SER A 1 400 ? 0.686 4.694 19.674 1.00 88.44 400 SER A C 1
ATOM 3180 O O . SER A 1 400 ? 0.590 4.510 20.889 1.00 88.44 400 SER A O 1
ATOM 3182 N N . TYR A 1 401 ? -0.388 4.881 18.894 1.00 89.81 401 TYR A N 1
ATOM 3183 C CA . TYR A 1 401 ? -1.773 4.909 19.381 1.00 89.81 401 TYR A CA 1
ATOM 3184 C C . TYR A 1 401 ? -2.133 3.626 20.145 1.00 89.81 401 TYR A C 1
ATOM 3186 O O . TYR A 1 401 ? -1.787 2.517 19.716 1.00 89.81 401 TYR A O 1
ATOM 3194 N N . LYS A 1 402 ? -2.808 3.782 21.289 1.00 86.19 402 LYS A N 1
ATOM 3195 C CA . LYS A 1 402 ? -3.077 2.710 22.258 1.00 86.19 402 LYS A CA 1
ATOM 3196 C C . LYS A 1 402 ? -4.473 2.113 22.090 1.00 86.19 402 LYS A C 1
ATOM 3198 O O . LYS A 1 402 ? -5.383 2.772 21.613 1.00 86.19 402 LYS A O 1
ATOM 3203 N N . GLY A 1 403 ? -4.638 0.857 22.514 1.00 80.56 403 GLY A N 1
ATOM 3204 C CA . GLY A 1 403 ? -5.938 0.175 22.485 1.00 80.56 403 GLY A CA 1
ATOM 3205 C C . GLY A 1 403 ? -6.385 -0.275 21.090 1.00 80.56 403 GLY A C 1
ATOM 3206 O O . GLY A 1 403 ? -7.558 -0.148 20.768 1.00 80.56 403 GLY A O 1
ATOM 3207 N N . LYS A 1 404 ? -5.460 -0.792 20.271 1.00 84.44 404 LYS A N 1
ATOM 3208 C CA . LYS A 1 404 ? -5.729 -1.368 18.942 1.00 84.44 404 LYS A CA 1
ATOM 3209 C C . LYS A 1 404 ? -5.458 -2.875 18.938 1.00 84.44 404 LYS A C 1
ATOM 3211 O O . LYS A 1 404 ? -4.527 -3.321 19.610 1.00 84.44 404 LYS A O 1
ATOM 3216 N N . PHE A 1 405 ? -6.210 -3.651 18.157 1.00 84.38 405 PHE A N 1
ATOM 3217 C CA . PHE A 1 405 ? -5.788 -5.011 17.809 1.00 84.38 405 PHE A CA 1
ATOM 3218 C C . PHE A 1 405 ? -4.711 -4.982 16.715 1.00 84.38 405 PHE A C 1
ATOM 3220 O O . PHE A 1 405 ? -4.496 -3.963 16.049 1.00 84.38 405 PHE A O 1
ATOM 3227 N N . TYR A 1 406 ? -4.004 -6.100 16.555 1.00 87.88 406 TYR A N 1
ATOM 3228 C CA . TYR A 1 406 ? -2.888 -6.213 15.621 1.00 87.88 406 TYR A CA 1
ATOM 3229 C C . TYR A 1 406 ? -3.362 -6.480 14.174 1.00 87.88 406 TYR A C 1
ATOM 3231 O O . TYR A 1 406 ? -4.417 -7.089 13.983 1.00 87.88 406 TYR A O 1
ATOM 3239 N N . PRO A 1 407 ? -2.606 -6.045 13.146 1.00 94.00 407 PRO A N 1
ATOM 3240 C CA . PRO A 1 407 ? -3.075 -6.033 11.755 1.00 94.00 407 PRO A CA 1
ATOM 3241 C C . PRO A 1 407 ? -3.495 -7.390 11.177 1.00 94.00 407 PRO A C 1
ATOM 3243 O O . PRO A 1 407 ? -4.553 -7.505 10.565 1.00 94.00 407 PRO A O 1
ATOM 3246 N N . GLN A 1 408 ? -2.705 -8.442 11.399 1.00 93.25 408 GLN A N 1
ATOM 3247 C CA . GLN A 1 408 ? -2.942 -9.749 10.779 1.00 93.25 408 GLN A CA 1
ATOM 3248 C C . GLN A 1 408 ? -4.262 -10.388 11.247 1.00 93.25 408 GLN A C 1
ATOM 3250 O O . GLN A 1 408 ? -4.899 -11.090 10.463 1.00 93.25 408 GLN A O 1
ATOM 3255 N N . LEU A 1 409 ? -4.728 -10.092 12.471 1.00 93.69 409 LEU A N 1
ATOM 3256 C CA . LEU A 1 409 ? -6.073 -10.489 12.902 1.00 93.69 409 LEU A CA 1
ATOM 3257 C C . LEU A 1 409 ? -7.140 -9.821 12.037 1.00 93.69 409 LEU A C 1
ATOM 3259 O O . LEU A 1 409 ? -7.973 -10.529 11.482 1.00 93.69 409 LEU A O 1
ATOM 3263 N N . ALA A 1 410 ? -7.090 -8.496 11.860 1.00 95.69 410 ALA A N 1
ATOM 3264 C CA . ALA A 1 410 ? -8.044 -7.783 11.004 1.00 95.69 410 ALA A CA 1
ATOM 3265 C C . ALA A 1 410 ? -8.079 -8.379 9.595 1.00 95.69 410 ALA A C 1
ATOM 3267 O O . ALA A 1 410 ? -9.150 -8.684 9.075 1.00 95.69 410 ALA A O 1
ATOM 3268 N N . LYS A 1 411 ? -6.900 -8.612 9.010 1.00 95.69 411 LYS A N 1
ATOM 3269 C CA . LYS A 1 411 ? -6.761 -9.219 7.687 1.00 95.69 411 LYS A CA 1
ATOM 3270 C C . LYS A 1 411 ? -7.427 -10.587 7.596 1.00 95.69 411 LYS A C 1
ATOM 3272 O O . LYS A 1 411 ? -8.189 -10.832 6.664 1.00 95.69 411 LYS A O 1
ATOM 3277 N N . SER A 1 412 ? -7.167 -11.457 8.570 1.00 95.62 412 SER A N 1
ATOM 3278 C CA . SER A 1 412 ? -7.759 -12.795 8.606 1.00 95.62 412 SER A CA 1
ATOM 3279 C C . SER A 1 412 ? -9.279 -12.747 8.786 1.00 95.62 412 SER A C 1
ATOM 3281 O O . SER A 1 412 ? -9.985 -13.468 8.091 1.00 95.62 412 SER A O 1
ATOM 3283 N N . LEU A 1 413 ? -9.800 -11.842 9.626 1.00 96.88 413 LEU A N 1
ATOM 3284 C CA . LEU A 1 413 ? -11.240 -11.644 9.823 1.00 96.88 413 LEU A CA 1
ATOM 3285 C C . LEU A 1 413 ? -11.923 -11.160 8.539 1.00 96.88 413 LEU A C 1
ATOM 3287 O O . LEU A 1 413 ? -12.962 -11.695 8.154 1.00 96.88 413 LEU A O 1
ATOM 3291 N N . LEU A 1 414 ? -11.300 -10.217 7.824 1.00 96.56 414 LEU A N 1
ATOM 3292 C CA . LEU A 1 414 ? -11.747 -9.791 6.496 1.00 96.56 414 LEU A CA 1
ATOM 3293 C C . LEU A 1 414 ? -11.785 -10.968 5.513 1.00 96.56 414 LEU A C 1
ATOM 3295 O O . LEU A 1 414 ? -12.758 -11.116 4.776 1.00 96.56 414 LEU A O 1
ATOM 3299 N N . ASN A 1 415 ? -10.758 -11.821 5.509 1.00 94.56 415 ASN A N 1
ATOM 3300 C CA . ASN A 1 415 ? -10.668 -12.963 4.600 1.00 94.56 415 ASN A CA 1
ATOM 3301 C C . ASN A 1 415 ? -11.716 -14.053 4.908 1.00 94.56 415 ASN A C 1
ATOM 3303 O O . ASN A 1 415 ? -12.365 -14.537 3.985 1.00 94.56 415 ASN A O 1
ATOM 3307 N N . ILE A 1 416 ? -11.942 -14.405 6.181 1.00 95.19 416 ILE A N 1
ATOM 3308 C CA . ILE A 1 416 ? -12.920 -15.445 6.577 1.00 95.19 416 ILE A CA 1
ATOM 3309 C C . ILE A 1 416 ? -14.373 -14.946 6.619 1.00 95.19 416 ILE A C 1
ATOM 3311 O O . ILE A 1 416 ? -15.293 -15.738 6.843 1.00 95.19 416 ILE A O 1
ATOM 3315 N N . SER A 1 417 ? -14.594 -13.640 6.440 1.00 94.44 417 SER A N 1
ATOM 3316 C CA . SER A 1 417 ? -15.938 -13.057 6.387 1.00 94.44 417 SER A CA 1
ATOM 3317 C C . SER A 1 417 ? -16.770 -13.608 5.226 1.00 94.44 417 SER A C 1
ATOM 3319 O O . SER A 1 417 ? -17.993 -13.639 5.306 1.00 94.44 417 SER A O 1
ATOM 3321 N N . GLY A 1 418 ? -16.108 -14.084 4.166 1.00 90.19 418 GLY A N 1
ATOM 3322 C CA . GLY A 1 418 ? -16.748 -14.533 2.931 1.00 90.19 418 GLY A CA 1
ATOM 3323 C C . GLY A 1 418 ? -17.059 -13.397 1.951 1.00 90.19 418 GLY A C 1
ATOM 3324 O O . GLY A 1 418 ? -17.481 -13.672 0.830 1.00 90.19 418 GLY A O 1
ATOM 3325 N N . PHE A 1 419 ? -16.817 -12.134 2.321 1.00 93.62 419 PHE A N 1
ATOM 3326 C CA . PHE A 1 419 ? -16.957 -11.002 1.406 1.00 93.62 419 PHE A CA 1
ATOM 3327 C C . PHE A 1 419 ? -15.708 -10.835 0.528 1.00 93.62 419 PHE A C 1
ATOM 3329 O O . PHE A 1 419 ? -14.563 -10.885 0.990 1.00 93.62 419 PHE A O 1
ATOM 3336 N N . GLY A 1 420 ? -15.938 -10.650 -0.773 1.00 87.19 420 GLY A N 1
ATOM 3337 C CA . GLY A 1 420 ? -14.887 -10.476 -1.771 1.00 87.19 420 GLY A CA 1
ATOM 3338 C C . GLY A 1 420 ? -14.366 -9.035 -1.878 1.00 87.19 420 GLY A C 1
ATOM 3339 O O . GLY A 1 420 ? -14.933 -8.116 -1.285 1.00 87.19 420 GLY A O 1
ATOM 3340 N N . PRO A 1 421 ? -13.301 -8.821 -2.672 1.00 89.00 421 PRO A N 1
ATOM 3341 C CA . PRO A 1 421 ? -12.821 -7.486 -3.026 1.00 89.00 421 PRO A CA 1
ATOM 3342 C C . PRO A 1 421 ? -13.951 -6.623 -3.603 1.00 89.00 421 PRO A C 1
ATOM 3344 O O . PRO A 1 421 ? -14.820 -7.119 -4.318 1.00 89.00 421 PRO A O 1
ATOM 3347 N N . GLY A 1 422 ? -13.944 -5.330 -3.293 1.00 94.38 422 GLY A N 1
ATOM 3348 C CA . GLY A 1 422 ? -15.006 -4.393 -3.651 1.00 94.38 422 GLY A CA 1
ATOM 3349 C C . GLY A 1 422 ? -16.123 -4.258 -2.616 1.00 94.38 422 GLY A C 1
ATOM 3350 O O . GLY A 1 422 ? -16.836 -3.254 -2.665 1.00 94.38 422 GLY A O 1
ATOM 3351 N N . ALA A 1 423 ? -16.261 -5.198 -1.677 1.00 96.94 423 ALA A N 1
ATOM 3352 C CA . ALA A 1 423 ? -17.252 -5.096 -0.607 1.00 96.94 423 ALA A CA 1
ATOM 3353 C C . ALA A 1 423 ? -16.977 -3.902 0.327 1.00 96.94 423 ALA A C 1
ATOM 3355 O O . ALA A 1 423 ? -15.832 -3.461 0.492 1.00 96.94 423 ALA A O 1
ATOM 3356 N N . THR A 1 424 ? -18.045 -3.391 0.932 1.00 98.38 424 THR A N 1
ATOM 3357 C CA . THR A 1 424 ? -18.040 -2.232 1.826 1.00 98.38 424 THR A CA 1
ATOM 3358 C C . THR A 1 424 ? -17.843 -2.669 3.273 1.00 98.38 424 THR A C 1
ATOM 3360 O O . THR A 1 424 ? -18.685 -3.367 3.846 1.00 98.38 424 THR A O 1
ATOM 3363 N N . VAL A 1 425 ? -16.750 -2.211 3.883 1.00 98.56 425 VAL A N 1
ATOM 3364 C CA . VAL A 1 425 ? -16.381 -2.477 5.276 1.00 98.56 425 VAL A CA 1
ATOM 3365 C C . VAL A 1 425 ? -16.496 -1.200 6.101 1.00 98.56 425 VAL A C 1
ATOM 3367 O O . VAL A 1 425 ? -15.975 -0.160 5.705 1.00 98.56 425 VAL A O 1
ATOM 3370 N N . LEU A 1 426 ? -17.131 -1.278 7.268 1.00 98.62 426 LEU A N 1
ATOM 3371 C CA . LEU A 1 426 ? -17.259 -0.168 8.212 1.00 98.62 426 LEU A CA 1
ATOM 3372 C C . LEU A 1 426 ? -16.559 -0.483 9.540 1.00 98.62 426 LEU A C 1
ATOM 3374 O O . LEU A 1 426 ? -16.788 -1.538 10.130 1.00 98.62 426 LEU A O 1
ATOM 3378 N N . ASP A 1 427 ? -15.775 0.467 10.046 1.00 98.44 427 ASP A N 1
ATOM 3379 C CA . ASP A 1 427 ? -15.261 0.461 11.417 1.00 98.44 427 ASP A CA 1
ATOM 3380 C C . ASP A 1 427 ? -15.833 1.644 12.215 1.00 98.44 427 ASP A C 1
ATOM 3382 O O . ASP A 1 427 ? -15.522 2.810 11.965 1.00 98.44 427 ASP A O 1
ATOM 3386 N N . LEU A 1 428 ? -16.692 1.338 13.187 1.00 96.69 428 LEU A N 1
ATOM 3387 C CA . LEU A 1 428 ? -17.395 2.328 14.014 1.00 96.69 428 LEU A CA 1
ATOM 3388 C C . LEU A 1 428 ? -16.506 2.956 15.093 1.00 96.69 428 LEU A C 1
ATOM 3390 O O . LEU A 1 428 ? -16.876 3.978 15.668 1.00 96.69 428 LEU A O 1
ATOM 3394 N N . PHE A 1 429 ? -15.381 2.315 15.395 1.00 95.94 429 PHE A N 1
ATOM 3395 C CA . PHE A 1 429 ? -14.422 2.694 16.426 1.00 95.94 429 PHE A CA 1
ATOM 3396 C C . PHE A 1 429 ? -13.025 2.633 15.812 1.00 95.94 429 PHE A C 1
ATOM 3398 O O . PHE A 1 429 ? -12.154 1.895 16.279 1.00 95.94 429 PHE A O 1
ATOM 3405 N N . CYS A 1 430 ? -12.835 3.350 14.699 1.00 95.75 430 CYS A N 1
ATOM 3406 C CA . CYS A 1 430 ? -11.702 3.078 13.822 1.00 95.75 430 CYS A CA 1
ATOM 3407 C C . CYS A 1 430 ? -10.348 3.350 14.480 1.00 95.75 430 CYS A C 1
ATOM 3409 O O . CYS A 1 430 ? -9.337 2.786 14.047 1.00 95.75 430 CYS A O 1
ATOM 3411 N N . GLY A 1 431 ? -10.296 4.186 15.524 1.00 94.75 431 GLY A N 1
ATOM 3412 C CA . GLY A 1 431 ? -9.070 4.520 16.227 1.00 94.75 431 GLY A CA 1
ATOM 3413 C C . GLY A 1 431 ? -8.001 4.982 15.238 1.00 94.75 431 GLY A C 1
ATOM 3414 O O . GLY A 1 431 ? -8.246 5.812 14.369 1.00 94.75 431 GLY A O 1
ATOM 3415 N N . SER A 1 432 ? -6.818 4.369 15.311 1.00 94.69 432 SER A N 1
ATOM 3416 C CA . SER A 1 432 ? -5.722 4.622 14.359 1.00 94.69 432 SER A CA 1
ATOM 3417 C C . SER A 1 432 ? -5.885 3.990 12.963 1.00 94.69 432 SER A C 1
ATOM 3419 O O . SER A 1 432 ? -4.928 4.009 12.191 1.00 94.69 432 SER A O 1
ATOM 3421 N N . GLY A 1 433 ? -7.016 3.357 12.644 1.00 96.62 433 GLY A N 1
ATOM 3422 C CA . GLY A 1 433 ? -7.336 2.844 11.306 1.00 96.62 433 GLY A CA 1
ATOM 3423 C C . GLY A 1 433 ? -6.778 1.460 10.962 1.00 96.62 433 GLY A C 1
ATOM 3424 O O . GLY A 1 433 ? -6.396 1.242 9.816 1.00 96.62 433 GLY A O 1
ATOM 3425 N N . THR A 1 434 ? -6.671 0.522 11.917 1.00 96.81 434 THR A N 1
ATOM 3426 C CA . THR A 1 434 ? -6.148 -0.835 11.624 1.00 96.81 434 THR A CA 1
ATOM 3427 C C . THR A 1 434 ? -7.048 -1.588 10.642 1.00 96.81 434 THR A C 1
ATOM 3429 O O . THR A 1 434 ? -6.552 -2.073 9.629 1.00 96.81 434 THR A O 1
ATOM 3432 N N . THR A 1 435 ? -8.359 -1.650 10.907 1.00 97.88 435 THR A N 1
ATOM 3433 C CA . THR A 1 435 ? -9.344 -2.283 10.012 1.00 97.88 435 THR A CA 1
ATOM 3434 C C . THR A 1 435 ? -9.323 -1.658 8.628 1.00 97.88 435 THR A C 1
ATOM 3436 O O . THR A 1 435 ? -9.327 -2.366 7.627 1.00 97.88 435 THR A O 1
ATOM 3439 N N . LEU A 1 436 ? -9.290 -0.324 8.581 1.00 98.19 436 LEU A N 1
ATOM 3440 C CA . LEU A 1 436 ? -9.373 0.423 7.333 1.00 98.19 436 LEU A CA 1
ATOM 3441 C C . LEU A 1 436 ? -8.142 0.166 6.464 1.00 98.19 436 LEU A C 1
ATOM 3443 O O . LEU A 1 436 ? -8.288 -0.136 5.286 1.00 98.19 436 LEU A O 1
ATOM 3447 N N . LEU A 1 437 ? -6.936 0.215 7.044 1.00 97.75 437 LEU A N 1
ATOM 3448 C CA . LEU A 1 437 ? -5.714 -0.065 6.291 1.00 97.75 437 LEU A CA 1
ATOM 3449 C C . LEU A 1 437 ? -5.685 -1.517 5.791 1.00 97.75 437 LEU A C 1
ATOM 3451 O O . LEU A 1 437 ? -5.362 -1.748 4.631 1.00 97.75 437 LEU A O 1
ATOM 3455 N N . GLU A 1 438 ? -6.064 -2.496 6.615 1.00 97.25 438 GLU A N 1
ATOM 3456 C CA . GLU A 1 438 ? -6.117 -3.893 6.159 1.00 97.25 438 GLU A CA 1
ATOM 3457 C C . GLU A 1 438 ? -7.197 -4.135 5.104 1.00 97.25 438 GLU A C 1
ATOM 3459 O O . GLU A 1 438 ? -6.987 -4.919 4.179 1.00 97.25 438 GLU A O 1
ATOM 3464 N N . GLY A 1 439 ? -8.333 -3.443 5.196 1.00 97.06 439 GLY A N 1
ATOM 3465 C CA . GLY A 1 439 ? -9.366 -3.477 4.169 1.00 97.06 439 GLY A CA 1
ATOM 3466 C C . GLY A 1 439 ? -8.876 -2.873 2.853 1.00 97.06 439 GLY A C 1
ATOM 3467 O O . GLY A 1 439 ? -8.986 -3.537 1.824 1.00 97.06 439 GLY A O 1
ATOM 3468 N N . TYR A 1 440 ? -8.240 -1.698 2.892 1.00 97.31 440 TYR A N 1
ATOM 3469 C CA . TYR A 1 440 ? -7.587 -1.070 1.738 1.00 97.31 440 TYR A CA 1
ATOM 3470 C C . TYR A 1 440 ? -6.583 -2.030 1.084 1.00 97.31 440 TYR A C 1
ATOM 3472 O O . TYR A 1 440 ? -6.690 -2.329 -0.105 1.00 97.31 440 TYR A O 1
ATOM 3480 N N . LEU A 1 441 ? -5.667 -2.607 1.874 1.00 96.06 441 LEU A N 1
ATOM 3481 C CA . LEU A 1 441 ? -4.642 -3.545 1.396 1.00 96.06 441 LEU A CA 1
ATOM 3482 C C . LEU A 1 441 ? -5.218 -4.858 0.839 1.00 96.06 441 LEU A C 1
ATOM 3484 O O . LEU A 1 441 ? -4.519 -5.550 0.096 1.00 96.06 441 LEU A O 1
ATOM 3488 N N . ASN A 1 442 ? -6.461 -5.204 1.184 1.00 93.62 442 ASN A N 1
ATOM 3489 C CA . ASN A 1 442 ? -7.190 -6.371 0.684 1.00 93.62 442 ASN A CA 1
ATOM 3490 C C . ASN A 1 442 ? -8.202 -6.043 -0.433 1.00 93.62 442 ASN A C 1
ATOM 3492 O O . ASN A 1 442 ? -8.901 -6.949 -0.895 1.00 93.62 442 ASN A O 1
ATOM 3496 N N . GLY A 1 443 ? -8.277 -4.786 -0.881 1.00 94.62 443 GLY A N 1
ATOM 3497 C CA . GLY A 1 443 ? -9.167 -4.348 -1.957 1.00 94.62 443 GLY A CA 1
ATOM 3498 C C . GLY A 1 443 ? -10.630 -4.170 -1.541 1.00 94.62 443 GLY A C 1
ATOM 3499 O O . GLY A 1 443 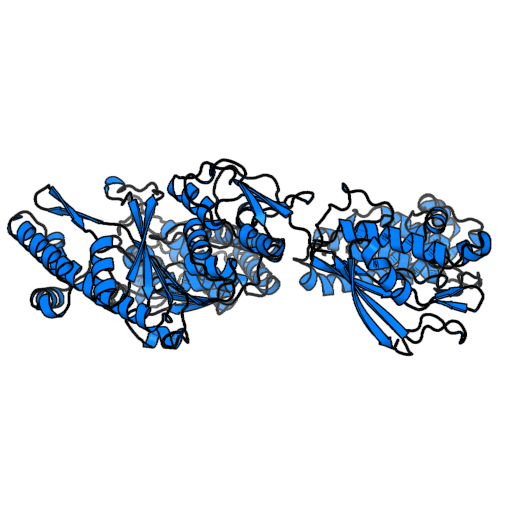? -11.517 -4.325 -2.377 1.00 94.62 443 GLY A O 1
ATOM 3500 N N . PHE A 1 444 ? -10.910 -3.881 -0.270 1.00 96.62 444 PHE A N 1
ATOM 3501 C CA . PHE A 1 444 ? -12.237 -3.477 0.211 1.00 96.62 444 PHE A CA 1
ATOM 3502 C C . PHE A 1 444 ? -12.416 -1.958 0.136 1.00 96.62 444 PHE A C 1
ATOM 3504 O O . PHE A 1 444 ? -11.446 -1.211 0.242 1.00 96.62 444 PHE A O 1
ATOM 3511 N N . ARG A 1 445 ? -13.667 -1.498 0.032 1.00 97.31 445 ARG A N 1
ATOM 3512 C CA . ARG A 1 445 ? -14.017 -0.091 0.279 1.00 97.31 445 ARG A CA 1
ATOM 3513 C C . ARG A 1 445 ? -14.208 0.087 1.772 1.00 97.31 445 ARG A C 1
ATOM 3515 O O . ARG A 1 445 ? -15.080 -0.564 2.343 1.00 97.31 445 ARG A O 1
ATOM 3522 N N . THR A 1 446 ? -13.410 0.927 2.416 1.00 97.94 446 THR A N 1
ATOM 3523 C CA . THR A 1 446 ? -13.443 1.023 3.880 1.00 97.94 446 THR A CA 1
ATOM 3524 C C . THR A 1 446 ? -13.907 2.386 4.352 1.00 97.94 446 THR A C 1
ATOM 3526 O O . THR A 1 446 ? -13.369 3.409 3.931 1.00 97.94 446 THR A O 1
ATOM 3529 N N . PHE A 1 447 ? -14.825 2.387 5.303 1.00 98.50 447 PHE A N 1
ATOM 3530 C CA . PHE A 1 447 ? -15.372 3.579 5.927 1.00 98.50 447 PHE A CA 1
ATOM 3531 C C . PHE A 1 447 ? -15.110 3.511 7.423 1.00 98.50 447 PHE A C 1
ATOM 3533 O O . PHE A 1 447 ? -15.230 2.442 8.023 1.00 98.50 447 PHE A O 1
ATOM 3540 N N . GLY A 1 448 ? -14.763 4.628 8.048 1.00 98.00 448 GLY A N 1
ATOM 3541 C CA . GLY A 1 448 ? -14.580 4.633 9.491 1.00 98.00 448 GLY A CA 1
ATOM 3542 C C . GLY A 1 448 ? -14.811 5.976 10.145 1.00 98.00 448 GLY A C 1
ATOM 3543 O O . GLY A 1 448 ? -14.624 7.033 9.542 1.00 98.00 448 GLY A O 1
ATOM 3544 N N . CYS A 1 449 ? -15.212 5.923 11.406 1.00 97.75 449 CYS A N 1
ATOM 3545 C CA . CYS A 1 449 ? -15.309 7.105 12.242 1.00 97.75 449 CYS A CA 1
ATOM 3546 C C . CYS A 1 449 ? -14.702 6.869 13.618 1.00 97.75 449 CYS A C 1
ATOM 3548 O O . CYS A 1 449 ? -14.741 5.760 14.155 1.00 97.75 449 CYS A O 1
ATOM 3550 N N . ASP A 1 450 ? -14.186 7.946 14.197 1.00 96.44 450 ASP A N 1
ATOM 3551 C CA . ASP A 1 450 ? -13.809 7.997 15.601 1.00 96.44 450 ASP A CA 1
ATOM 3552 C C . ASP A 1 450 ? -14.142 9.375 16.169 1.00 96.44 450 ASP A C 1
ATOM 3554 O O . ASP A 1 450 ? -14.084 10.386 15.462 1.00 96.44 450 ASP A O 1
ATOM 3558 N N . MET A 1 451 ? -14.497 9.416 17.449 1.00 93.75 451 MET A N 1
ATOM 3559 C CA . MET A 1 451 ? -14.812 10.667 18.131 1.00 93.75 451 MET A CA 1
ATOM 3560 C C . MET A 1 451 ? -13.556 11.337 18.704 1.00 93.75 451 MET A C 1
ATOM 3562 O O . MET A 1 451 ? -13.605 12.512 19.047 1.00 93.75 451 MET A O 1
ATOM 3566 N N . ASN A 1 452 ? -12.436 10.613 18.831 1.00 94.19 452 ASN A N 1
ATOM 3567 C CA . ASN A 1 452 ? -11.139 11.188 19.168 1.00 94.19 452 ASN A CA 1
ATOM 3568 C C . ASN A 1 452 ? -10.542 11.863 17.911 1.00 94.19 452 ASN A C 1
ATOM 3570 O O . ASN A 1 452 ? -10.157 11.158 16.969 1.00 94.19 452 ASN A O 1
ATOM 3574 N N . PRO A 1 453 ? -10.395 13.204 17.900 1.00 95.62 453 PRO A N 1
ATOM 3575 C CA . PRO A 1 453 ? -9.928 13.942 16.726 1.00 95.62 453 PRO A CA 1
ATOM 3576 C C . PRO A 1 453 ? -8.530 13.511 16.259 1.00 95.62 453 PRO A C 1
ATOM 3578 O O . PRO A 1 453 ? -8.263 13.416 15.057 1.00 95.62 453 PRO A O 1
ATOM 3581 N N . LEU A 1 454 ? -7.641 13.176 17.204 1.00 96.56 454 LEU A N 1
ATOM 3582 C CA . LEU A 1 454 ? -6.301 12.691 16.883 1.00 96.56 454 LEU A CA 1
ATOM 3583 C C . LEU A 1 454 ? -6.354 11.298 16.256 1.00 96.56 454 LEU A C 1
ATOM 3585 O O . LEU A 1 454 ? -5.634 11.038 15.297 1.00 96.56 454 LEU A O 1
ATOM 3589 N N . ALA A 1 455 ? -7.208 10.407 16.763 1.00 95.88 455 ALA A N 1
ATOM 3590 C CA . ALA A 1 455 ? -7.355 9.063 16.212 1.00 95.88 455 ALA A CA 1
ATOM 3591 C C . ALA A 1 455 ? -7.828 9.116 14.749 1.00 95.88 455 ALA A C 1
ATOM 3593 O O . ALA A 1 455 ? -7.180 8.543 13.870 1.00 95.88 455 ALA A O 1
ATOM 3594 N N . ALA A 1 456 ? -8.870 9.909 14.473 1.00 96.94 456 ALA A N 1
ATOM 3595 C CA . ALA A 1 456 ? -9.363 10.138 13.117 1.00 96.94 456 ALA A CA 1
ATOM 3596 C C . ALA A 1 456 ? -8.277 10.736 12.200 1.00 96.94 456 ALA A C 1
ATOM 3598 O O . ALA A 1 456 ? -8.118 10.284 11.064 1.00 96.94 456 ALA A O 1
ATOM 3599 N N . LYS A 1 457 ? -7.477 11.695 12.695 1.00 98.00 457 LYS A N 1
ATOM 3600 C CA . LYS A 1 457 ? -6.340 12.271 11.953 1.00 98.00 457 LYS A CA 1
ATOM 3601 C C . LYS A 1 457 ? -5.242 11.244 11.666 1.00 98.00 457 LYS A C 1
ATOM 3603 O O . LYS A 1 457 ? -4.780 11.162 10.532 1.00 98.00 457 LYS A O 1
ATOM 3608 N N . ILE A 1 458 ? -4.868 10.414 12.645 1.00 98.19 458 ILE A N 1
ATOM 3609 C CA . ILE A 1 458 ? -3.910 9.310 12.456 1.00 98.19 458 ILE A CA 1
ATOM 3610 C C . ILE A 1 458 ? -4.418 8.353 11.379 1.00 98.19 458 ILE A C 1
ATOM 3612 O O . ILE A 1 458 ? -3.647 7.945 10.514 1.00 98.19 458 ILE A O 1
ATOM 3616 N N . SER A 1 459 ? -5.704 8.001 11.413 1.00 97.69 459 SER A N 1
ATOM 3617 C CA . SER A 1 459 ? -6.303 7.113 10.420 1.00 97.69 459 SER A CA 1
ATOM 3618 C C . SER A 1 459 ? -6.287 7.728 9.013 1.00 97.69 459 SER A C 1
ATOM 3620 O O . SER A 1 459 ? -5.893 7.050 8.067 1.00 97.69 459 SER A O 1
ATOM 3622 N N . ARG A 1 460 ? -6.635 9.016 8.861 1.00 97.69 460 ARG A N 1
ATOM 3623 C CA . ARG A 1 460 ? -6.543 9.729 7.571 1.00 97.69 460 ARG A CA 1
ATOM 3624 C C . ARG A 1 460 ? -5.114 9.791 7.041 1.00 97.69 460 ARG A C 1
ATOM 3626 O O . ARG A 1 460 ? -4.892 9.439 5.890 1.00 97.69 460 ARG A O 1
ATOM 3633 N N . ALA A 1 461 ? -4.152 10.171 7.880 1.00 97.75 461 ALA A N 1
ATOM 3634 C CA . ALA A 1 461 ? -2.734 10.210 7.527 1.00 97.75 461 ALA A CA 1
ATOM 3635 C C . ALA A 1 461 ? -2.215 8.840 7.071 1.00 97.75 461 ALA A C 1
ATOM 3637 O O . ALA A 1 461 ? -1.559 8.726 6.038 1.00 97.75 461 ALA A O 1
ATOM 3638 N N . LYS A 1 462 ? -2.533 7.793 7.844 1.00 96.12 462 LYS A N 1
ATOM 3639 C CA . LYS A 1 462 ? -2.080 6.415 7.622 1.00 96.12 462 LYS A CA 1
ATOM 3640 C C . LYS A 1 462 ? -2.494 5.877 6.253 1.00 96.12 462 LYS A C 1
ATOM 3642 O O . LYS A 1 462 ? -1.695 5.179 5.628 1.00 96.12 462 LYS A O 1
ATOM 3647 N N . LEU A 1 463 ? -3.733 6.142 5.840 1.00 96.31 463 LEU A N 1
ATOM 3648 C CA . LEU A 1 463 ? -4.283 5.642 4.582 1.00 96.31 463 LEU A CA 1
ATOM 3649 C C . LEU A 1 463 ? -4.028 6.613 3.430 1.00 96.31 463 LEU A C 1
ATOM 3651 O O . LEU A 1 463 ? -3.487 6.210 2.406 1.00 96.31 463 LEU A O 1
ATOM 3655 N N . GLY A 1 464 ? -4.348 7.894 3.615 1.00 96.25 464 GLY A N 1
ATOM 3656 C CA . GLY A 1 464 ? -4.308 8.882 2.543 1.00 96.25 464 GLY A CA 1
ATOM 3657 C C . GLY A 1 464 ? -2.915 9.063 1.942 1.00 96.25 464 GLY A C 1
ATOM 3658 O O . GLY A 1 464 ? -2.799 9.244 0.735 1.00 96.25 464 GLY A O 1
ATOM 3659 N N . VAL A 1 465 ? -1.842 8.967 2.742 1.00 96.81 465 VAL A N 1
ATOM 3660 C CA . VAL A 1 465 ? -0.471 9.116 2.218 1.00 96.81 465 VAL A CA 1
ATOM 3661 C C . VAL A 1 465 ? -0.122 8.047 1.174 1.00 96.81 465 VAL A C 1
ATOM 3663 O O . VAL A 1 465 ? 0.713 8.284 0.309 1.00 96.81 465 VAL A O 1
ATOM 3666 N N . LEU A 1 466 ? -0.779 6.881 1.216 1.00 95.31 466 LEU A N 1
ATOM 3667 C CA . LEU A 1 466 ? -0.558 5.793 0.260 1.00 95.31 466 LEU A CA 1
ATOM 3668 C C . LEU A 1 466 ? -1.172 6.081 -1.119 1.00 95.31 466 LEU A C 1
ATOM 3670 O O . LEU A 1 466 ? -0.725 5.485 -2.104 1.00 95.31 466 LEU A O 1
ATOM 3674 N N . GLU A 1 467 ? -2.168 6.970 -1.171 1.00 92.62 467 GLU A N 1
ATOM 3675 C CA . GLU A 1 467 ? -2.895 7.390 -2.376 1.00 92.62 467 GLU A CA 1
ATOM 3676 C C . GLU A 1 467 ? -2.314 8.655 -3.019 1.00 92.62 467 GLU A C 1
ATOM 3678 O O . GLU A 1 467 ? -2.638 8.964 -4.166 1.00 92.62 467 GLU A O 1
ATOM 3683 N N . LEU A 1 468 ? -1.449 9.380 -2.303 1.00 93.38 468 LEU A N 1
ATOM 3684 C CA . LEU A 1 468 ? -0.745 10.529 -2.861 1.00 93.38 468 LEU A CA 1
ATOM 3685 C C . LEU A 1 468 ? 0.211 10.105 -3.979 1.00 93.38 468 LEU A C 1
ATOM 3687 O O . LEU A 1 468 ? 0.733 8.986 -4.004 1.00 93.38 468 LEU A O 1
ATOM 3691 N N . ASP A 1 469 ? 0.468 11.046 -4.886 1.00 89.75 469 ASP A N 1
ATOM 3692 C CA . ASP A 1 469 ? 1.521 10.894 -5.878 1.00 89.75 469 ASP A CA 1
ATOM 3693 C C . ASP A 1 469 ? 2.889 10.755 -5.173 1.00 89.75 469 ASP A C 1
ATOM 3695 O O . ASP A 1 469 ? 3.277 11.643 -4.404 1.00 89.75 469 ASP A O 1
ATOM 3699 N N . PRO A 1 470 ? 3.627 9.651 -5.392 1.00 90.75 470 PRO A N 1
ATOM 3700 C CA . PRO A 1 470 ? 4.870 9.397 -4.673 1.00 90.75 470 PRO A CA 1
ATOM 3701 C C . PRO A 1 470 ? 5.954 10.459 -4.866 1.00 90.75 470 PRO A C 1
ATOM 3703 O O . PRO A 1 470 ? 6.752 10.687 -3.955 1.00 90.75 470 PRO A O 1
ATOM 3706 N N . ASP A 1 471 ? 6.007 11.088 -6.042 1.00 86.12 471 ASP A N 1
ATOM 3707 C CA . ASP A 1 471 ? 6.993 12.129 -6.330 1.00 86.12 471 ASP A CA 1
ATOM 3708 C C . ASP A 1 471 ? 6.663 13.406 -5.552 1.00 86.12 471 ASP A C 1
ATOM 3710 O O . ASP A 1 471 ? 7.541 13.935 -4.874 1.00 86.12 471 ASP A O 1
ATOM 3714 N N . THR A 1 472 ? 5.384 13.792 -5.497 1.00 90.50 472 THR A N 1
ATOM 3715 C CA . THR A 1 472 ? 4.903 14.886 -4.634 1.00 90.50 472 THR A CA 1
ATOM 3716 C C . THR A 1 472 ? 5.281 14.667 -3.163 1.00 90.50 472 THR A C 1
ATOM 3718 O O . THR A 1 472 ? 5.769 15.579 -2.493 1.00 90.50 472 THR A O 1
ATOM 3721 N N . VAL A 1 473 ? 5.097 13.450 -2.631 1.00 94.75 473 VAL A N 1
ATOM 3722 C CA . VAL A 1 473 ? 5.485 13.140 -1.242 1.00 94.75 473 VAL A CA 1
ATOM 3723 C C . VAL A 1 473 ? 7.000 13.240 -1.062 1.00 94.75 473 VAL A C 1
ATOM 3725 O O . VAL A 1 473 ? 7.451 13.817 -0.072 1.00 94.75 473 VAL A O 1
ATOM 3728 N N . ARG A 1 474 ? 7.793 12.707 -2.002 1.00 92.31 474 ARG A N 1
ATOM 3729 C CA . ARG A 1 474 ? 9.260 12.777 -1.938 1.00 92.31 474 ARG A CA 1
ATOM 3730 C C . ARG A 1 474 ? 9.752 14.218 -1.947 1.00 92.31 474 ARG A C 1
ATOM 3732 O O . ARG A 1 474 ? 10.598 14.545 -1.124 1.00 92.31 474 ARG A O 1
ATOM 3739 N N . GLU A 1 475 ? 9.235 15.061 -2.835 1.00 91.44 475 GLU A N 1
ATOM 3740 C CA . GLU A 1 475 ? 9.610 16.476 -2.920 1.00 91.44 475 GLU A CA 1
ATOM 3741 C C . GLU A 1 475 ? 9.382 17.190 -1.586 1.00 91.44 475 GLU A C 1
ATOM 3743 O O . GLU A 1 475 ? 10.308 17.790 -1.042 1.00 91.44 475 GLU A O 1
ATOM 3748 N N . VAL A 1 476 ? 8.193 17.038 -0.993 1.00 96.06 476 VAL A N 1
ATOM 3749 C CA . VAL A 1 476 ? 7.881 17.646 0.308 1.00 96.06 476 VAL A CA 1
ATOM 3750 C C . VAL A 1 476 ? 8.793 17.102 1.411 1.00 96.06 476 VAL A C 1
ATOM 3752 O O . VAL A 1 476 ? 9.296 17.876 2.224 1.00 96.06 476 VAL A O 1
ATOM 3755 N N . VAL A 1 477 ? 9.044 15.788 1.451 1.00 96.75 477 VAL A N 1
ATOM 3756 C CA . VAL A 1 477 ? 9.951 15.184 2.444 1.00 96.75 477 VAL A CA 1
ATOM 3757 C C . VAL A 1 477 ? 11.383 15.693 2.273 1.00 96.75 477 VAL A C 1
ATOM 3759 O O . VAL A 1 477 ? 12.028 16.007 3.272 1.00 96.75 477 VAL A O 1
ATOM 3762 N N . LEU A 1 478 ? 11.881 15.823 1.040 1.00 93.75 478 LEU A N 1
ATOM 3763 C CA . LEU A 1 478 ? 13.202 16.389 0.759 1.00 93.75 478 LEU A CA 1
ATOM 3764 C C . LEU A 1 478 ? 13.290 17.847 1.213 1.00 93.75 478 LEU A C 1
ATOM 3766 O O . LEU A 1 478 ? 14.232 18.189 1.923 1.00 93.75 478 LEU A O 1
ATOM 3770 N N . SER A 1 479 ? 12.281 18.671 0.919 1.00 95.38 479 SER A N 1
ATOM 3771 C CA . SER A 1 479 ? 12.231 20.045 1.425 1.00 95.38 479 SER A CA 1
ATOM 3772 C C . SER A 1 479 ? 12.253 20.083 2.955 1.00 95.38 479 SER A C 1
ATOM 3774 O O . SER A 1 479 ? 13.043 20.821 3.537 1.00 95.38 479 SER A O 1
ATOM 3776 N N . VAL A 1 480 ? 11.451 19.252 3.637 1.00 97.12 480 VAL A N 1
ATOM 3777 C CA . VAL A 1 480 ? 11.489 19.150 5.110 1.00 97.12 480 VAL A CA 1
ATOM 3778 C C . VAL A 1 480 ? 12.892 18.780 5.593 1.00 97.12 480 VAL A C 1
ATOM 3780 O O . VAL A 1 480 ? 13.390 19.401 6.529 1.00 97.12 480 VAL A O 1
ATOM 3783 N N . ARG A 1 481 ? 13.551 17.806 4.956 1.00 95.31 481 ARG A N 1
ATOM 3784 C CA . ARG A 1 481 ? 14.917 17.388 5.308 1.00 95.31 481 ARG A CA 1
ATOM 3785 C C . ARG A 1 481 ? 15.922 18.527 5.162 1.00 95.31 481 ARG A C 1
ATOM 3787 O O . ARG A 1 481 ? 16.744 18.700 6.056 1.00 95.31 481 ARG A O 1
ATOM 3794 N N . GLU A 1 482 ? 15.845 19.304 4.088 1.00 94.19 482 GLU A N 1
ATOM 3795 C CA . GLU A 1 482 ? 16.712 20.467 3.868 1.00 94.19 482 GLU A CA 1
ATOM 3796 C C . GLU A 1 482 ? 16.529 21.521 4.965 1.00 94.19 482 GLU A C 1
ATOM 3798 O O . GLU A 1 482 ? 17.510 21.968 5.561 1.00 94.19 482 GLU A O 1
ATOM 3803 N N . PHE A 1 483 ? 15.281 21.849 5.316 1.00 94.94 483 PHE A N 1
ATOM 3804 C CA . PHE A 1 483 ? 15.002 22.781 6.411 1.00 94.94 483 PHE A CA 1
ATOM 3805 C C . PHE A 1 483 ? 15.497 22.260 7.767 1.00 94.94 483 PHE A C 1
ATOM 3807 O O . PHE A 1 483 ? 16.047 23.029 8.552 1.00 94.94 483 PHE A O 1
ATOM 3814 N N . LEU A 1 484 ? 15.339 20.963 8.052 1.00 94.81 484 LEU A N 1
ATOM 3815 C CA . LEU A 1 484 ? 15.838 20.350 9.290 1.00 94.81 484 LEU A CA 1
ATOM 3816 C C . LEU A 1 484 ? 17.371 20.288 9.346 1.00 94.81 484 LEU A C 1
ATOM 3818 O O . LEU A 1 484 ? 17.932 20.311 10.438 1.00 94.81 484 LEU A O 1
ATOM 3822 N N . ALA A 1 485 ? 18.047 20.204 8.197 1.00 93.75 485 ALA A N 1
ATOM 3823 C CA . ALA A 1 485 ? 19.507 20.195 8.109 1.00 93.75 485 ALA 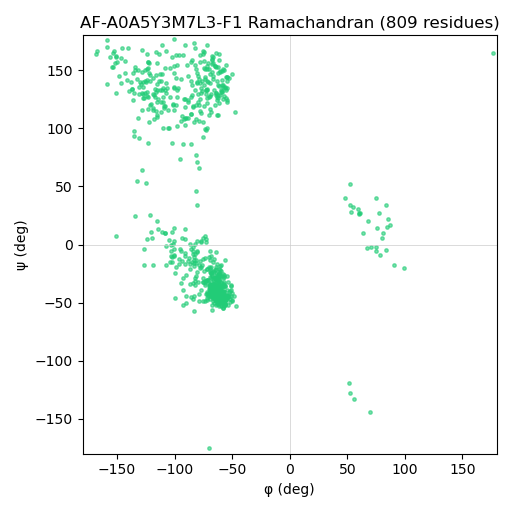A CA 1
ATOM 3824 C C . ALA A 1 485 ? 20.130 21.590 8.284 1.00 93.75 485 ALA A C 1
ATOM 3826 O O . ALA A 1 485 ? 21.314 21.695 8.592 1.00 93.75 485 ALA A O 1
ATOM 3827 N N . SER A 1 486 ? 19.349 22.655 8.090 1.00 93.88 486 SER A N 1
ATOM 3828 C CA . SER A 1 486 ? 19.773 24.050 8.262 1.00 93.88 486 SER A CA 1
ATOM 3829 C C . SER A 1 486 ? 18.802 24.815 9.174 1.00 93.88 486 SER A C 1
ATOM 3831 O O . SER A 1 486 ? 18.126 25.741 8.715 1.00 93.88 486 SER A O 1
ATOM 3833 N N . PRO A 1 487 ? 18.690 24.432 10.462 1.00 93.50 487 PRO A N 1
ATOM 3834 C CA . PRO A 1 487 ? 17.812 25.121 11.399 1.00 93.50 487 PRO A CA 1
ATOM 3835 C C . PRO A 1 487 ? 18.319 26.544 11.692 1.00 93.50 487 PRO A C 1
ATOM 3837 O O . PRO A 1 487 ? 19.502 26.838 11.494 1.00 93.50 487 PRO A O 1
ATOM 3840 N N . PRO A 1 488 ? 17.452 27.448 12.186 1.00 92.62 488 PRO A N 1
ATOM 3841 C CA . PRO A 1 488 ? 17.897 28.765 12.626 1.00 92.62 488 PRO A CA 1
ATOM 3842 C C . PRO A 1 488 ? 18.886 28.647 13.796 1.00 92.62 488 PRO A C 1
ATOM 3844 O O . PRO A 1 488 ? 18.756 27.748 14.627 1.00 92.62 488 PRO A O 1
ATOM 3847 N N . LEU A 1 489 ? 19.842 29.583 13.881 1.00 88.31 489 LEU A N 1
ATOM 3848 C CA . LEU A 1 489 ? 20.785 29.665 15.008 1.00 88.31 489 LEU A CA 1
ATOM 3849 C C . LEU A 1 489 ? 20.046 29.838 16.344 1.00 88.31 489 LEU A C 1
ATOM 3851 O O . LEU A 1 489 ? 20.377 29.169 17.317 1.00 88.31 489 LEU A O 1
ATOM 3855 N N . ASP A 1 490 ? 19.004 30.675 16.343 1.00 92.12 490 ASP A N 1
ATOM 3856 C CA . ASP A 1 490 ? 18.100 30.888 17.468 1.00 92.12 490 ASP A CA 1
ATOM 3857 C C . ASP A 1 490 ? 16.655 30.614 17.045 1.00 92.12 490 ASP A C 1
ATOM 3859 O O . ASP A 1 490 ? 16.149 31.176 16.067 1.00 92.12 490 ASP A O 1
ATOM 3863 N N . PHE A 1 491 ? 15.955 29.765 17.799 1.00 94.38 491 PHE A N 1
ATOM 3864 C CA . PHE A 1 491 ? 14.537 29.512 17.549 1.00 94.38 491 PHE A CA 1
ATOM 3865 C C . PHE A 1 491 ? 13.693 30.736 17.940 1.00 94.38 491 PHE A C 1
ATOM 3867 O O . PHE A 1 491 ? 13.940 31.328 18.997 1.00 94.38 491 PHE A O 1
ATOM 3874 N N . PRO A 1 492 ? 12.659 31.095 17.152 1.00 94.38 492 PRO A N 1
ATOM 3875 C CA . PRO A 1 492 ? 11.719 32.143 17.530 1.00 94.38 492 PRO A CA 1
ATOM 3876 C C . PRO A 1 492 ? 11.110 31.867 18.907 1.00 94.38 492 PRO A C 1
ATOM 3878 O O . PRO A 1 492 ? 10.512 30.817 19.132 1.00 94.38 492 PRO A O 1
ATOM 3881 N N . GLN A 1 493 ? 11.250 32.824 19.824 1.00 94.50 493 GLN A N 1
ATOM 3882 C CA . GLN A 1 493 ? 10.784 32.715 21.212 1.00 94.50 493 GLN A CA 1
ATOM 3883 C C . GLN A 1 493 ? 9.280 33.032 21.327 1.00 94.50 493 GLN A C 1
ATOM 3885 O O . GLN A 1 493 ? 8.852 33.819 22.171 1.00 94.50 493 GLN A O 1
ATOM 3890 N N . ASN A 1 494 ? 8.472 32.467 20.430 1.00 92.38 494 ASN A N 1
ATOM 3891 C CA . ASN A 1 494 ? 7.024 32.641 20.386 1.00 92.38 494 ASN A CA 1
ATOM 3892 C C . ASN A 1 494 ? 6.315 31.323 20.036 1.00 92.38 494 ASN A C 1
ATOM 3894 O O . ASN A 1 494 ? 6.943 30.333 19.658 1.00 92.38 494 ASN A O 1
ATOM 3898 N N . LEU A 1 495 ? 4.991 31.317 20.186 1.00 95.56 495 LEU A N 1
ATOM 3899 C CA . LEU A 1 495 ? 4.128 30.168 19.921 1.00 95.56 495 LEU A CA 1
ATOM 3900 C C . LEU A 1 495 ? 3.028 30.543 18.911 1.00 95.56 495 LEU A C 1
ATOM 3902 O O . LEU A 1 495 ? 1.838 30.390 19.179 1.00 95.56 495 LEU A O 1
ATOM 3906 N N . ASP A 1 496 ? 3.425 31.097 17.762 1.00 94.81 496 ASP A N 1
ATOM 3907 C CA . ASP A 1 496 ? 2.495 31.658 16.762 1.00 94.81 496 ASP A CA 1
ATOM 3908 C C . ASP A 1 496 ? 1.740 30.606 15.928 1.00 94.81 496 ASP A C 1
ATOM 3910 O O . ASP A 1 496 ? 0.778 30.946 15.245 1.00 94.81 496 ASP A O 1
ATOM 3914 N N . TYR A 1 497 ? 2.143 29.330 15.983 1.00 95.56 497 TYR A N 1
ATOM 3915 C CA . TYR A 1 497 ? 1.483 28.234 15.259 1.00 95.56 497 TYR A CA 1
ATOM 3916 C C . TYR A 1 497 ? 0.627 27.337 16.158 1.00 95.56 497 TYR A C 1
ATOM 3918 O O . TYR A 1 497 ? 0.062 26.357 15.671 1.00 95.56 497 TYR A O 1
ATOM 3926 N N . VAL A 1 498 ? 0.499 27.663 17.445 1.00 95.69 498 VAL A N 1
ATOM 3927 C CA . VAL A 1 498 ? -0.434 27.002 18.368 1.00 95.69 498 VAL A CA 1
ATOM 3928 C C . VAL A 1 498 ? -1.483 28.001 18.844 1.00 95.69 498 VAL A C 1
ATOM 3930 O O . VAL A 1 498 ? -1.246 29.209 18.873 1.00 95.69 498 VAL A O 1
ATOM 3933 N N . GLU A 1 499 ? -2.638 27.489 19.254 1.00 95.38 499 GLU A N 1
ATOM 3934 C CA . GLU A 1 499 ? -3.724 28.318 19.773 1.00 95.38 499 GLU A CA 1
ATOM 3935 C C . GLU A 1 499 ? -3.285 29.124 21.002 1.00 95.38 499 GLU A C 1
ATOM 3937 O O . GLU A 1 499 ? -2.757 28.564 21.968 1.00 95.38 499 GLU A O 1
ATOM 3942 N N . GLU A 1 500 ? -3.564 30.433 21.006 1.00 95.25 500 GLU A N 1
ATOM 3943 C CA . GLU A 1 500 ? -3.205 31.354 22.100 1.00 95.25 500 GLU A CA 1
ATOM 3944 C C . GLU A 1 500 ? -3.672 30.813 23.457 1.00 95.25 500 GLU A C 1
ATOM 3946 O O . GLU A 1 500 ? -2.919 30.762 24.429 1.00 95.25 500 GLU A O 1
ATOM 3951 N N . SER A 1 501 ? -4.911 30.313 23.497 1.00 95.56 501 SER A N 1
ATOM 3952 C CA . SER A 1 501 ? -5.530 29.798 24.720 1.00 95.56 501 SER A CA 1
ATOM 3953 C C . SER A 1 501 ? -4.901 28.505 25.260 1.00 95.56 501 SER A C 1
ATOM 3955 O O . SER A 1 501 ? -5.209 28.103 26.382 1.00 95.56 501 SER A O 1
ATOM 3957 N N . CYS A 1 502 ? -4.009 27.866 24.497 1.00 96.50 502 CYS A N 1
ATOM 3958 C CA . CYS A 1 502 ? -3.281 26.662 24.893 1.00 96.50 502 CYS A CA 1
ATOM 3959 C C . CYS A 1 502 ? -1.884 26.954 25.457 1.00 96.50 502 CYS A C 1
ATOM 3961 O O . CYS A 1 502 ? -1.313 26.086 26.117 1.00 96.50 502 CYS A O 1
ATOM 3963 N N . ARG A 1 503 ? -1.323 28.150 25.229 1.00 95.88 503 ARG A N 1
ATOM 3964 C CA . ARG A 1 503 ? 0.091 28.463 25.514 1.00 95.88 503 ARG A CA 1
ATOM 3965 C C . ARG A 1 503 ? 0.475 28.270 26.977 1.00 95.88 503 ARG A C 1
ATOM 3967 O O . ARG A 1 503 ? 1.511 27.677 27.264 1.00 95.88 503 ARG A O 1
ATOM 3974 N N . GLU A 1 504 ? -0.380 28.701 27.903 1.00 95.81 504 GLU A N 1
ATOM 3975 C CA . GLU A 1 504 ? -0.135 28.516 29.338 1.00 95.81 504 GLU A CA 1
ATOM 3976 C C . GLU A 1 504 ? -0.060 27.027 29.708 1.00 95.81 504 GLU A C 1
ATOM 3978 O O . GLU A 1 504 ? 0.832 26.606 30.442 1.00 95.81 504 GLU A O 1
ATOM 3983 N N . GLU A 1 505 ? -0.971 26.204 29.177 1.00 96.12 505 GLU A N 1
ATOM 3984 C CA . GLU A 1 505 ? -0.954 24.761 29.424 1.00 96.12 505 GLU A CA 1
ATOM 3985 C C . GLU A 1 505 ? 0.265 24.098 28.764 1.00 96.12 505 GLU A C 1
ATOM 3987 O O . GLU A 1 505 ? 0.878 23.221 29.371 1.00 96.12 505 GLU A O 1
ATOM 3992 N N . ILE A 1 506 ? 0.662 24.539 27.566 1.00 97.25 506 ILE A N 1
ATOM 3993 C CA . ILE A 1 506 ? 1.859 24.053 26.867 1.00 97.25 506 ILE A CA 1
ATOM 3994 C C . ILE A 1 506 ? 3.106 24.268 27.734 1.00 97.25 506 ILE A C 1
ATOM 3996 O O . ILE A 1 506 ? 3.819 23.303 28.003 1.00 97.25 506 ILE A O 1
ATOM 4000 N N . PHE A 1 507 ? 3.335 25.471 28.265 1.00 96.81 507 PHE A N 1
ATOM 4001 C CA . PHE A 1 507 ? 4.513 25.744 29.101 1.00 96.81 507 PHE A CA 1
ATOM 4002 C C . PHE A 1 507 ? 4.527 24.997 30.447 1.00 96.81 507 PHE A C 1
ATOM 4004 O O . PHE A 1 507 ? 5.576 24.887 31.076 1.00 96.81 507 PHE A O 1
ATOM 4011 N N . ARG A 1 508 ? 3.399 24.425 30.894 1.00 95.31 508 ARG A N 1
ATOM 4012 C CA . ARG A 1 508 ? 3.383 23.511 32.055 1.00 95.31 508 ARG A CA 1
ATOM 4013 C C . ARG A 1 508 ? 3.946 22.130 31.715 1.00 95.31 508 ARG A C 1
ATOM 4015 O O . ARG A 1 508 ? 4.473 21.449 32.590 1.00 95.31 508 ARG A O 1
ATOM 4022 N N . TRP A 1 509 ? 3.823 21.699 30.461 1.00 96.44 509 TRP A N 1
ATOM 4023 C CA . TRP A 1 509 ? 4.190 20.349 30.019 1.00 96.44 509 TRP A CA 1
ATOM 4024 C C . TRP A 1 509 ? 5.461 20.287 29.179 1.00 96.44 509 TRP A C 1
ATOM 4026 O O . TRP A 1 509 ? 6.045 19.211 29.069 1.00 96.44 509 TRP A O 1
ATOM 4036 N N . PHE A 1 510 ? 5.903 21.411 28.629 1.00 97.56 510 PHE A N 1
ATOM 4037 C CA . PHE A 1 510 ? 7.106 21.527 27.816 1.00 97.56 510 PHE A CA 1
ATOM 4038 C C . PHE A 1 510 ? 7.959 22.670 28.350 1.00 97.56 510 PHE A C 1
ATOM 4040 O O . PHE A 1 510 ? 7.434 23.736 28.675 1.00 97.56 510 PHE A O 1
ATOM 4047 N N . SER A 1 511 ? 9.273 22.467 28.418 1.00 97.12 511 SER A N 1
ATOM 4048 C CA . SER A 1 511 ? 10.180 23.587 28.649 1.00 97.12 511 SER A CA 1
ATOM 4049 C C . SER A 1 511 ? 10.125 24.563 27.463 1.00 97.12 511 SER A C 1
ATOM 4051 O O . SER A 1 511 ? 9.822 24.141 26.339 1.00 97.12 511 SER A O 1
ATOM 4053 N N . PRO A 1 512 ? 10.435 25.858 27.665 1.00 97.12 512 PRO A N 1
ATOM 4054 C CA . PRO A 1 512 ? 10.421 26.827 26.573 1.00 97.12 512 PRO A CA 1
ATOM 4055 C C . PRO A 1 512 ? 11.272 26.417 25.356 1.00 97.12 512 PRO A C 1
ATOM 4057 O O . PRO A 1 512 ? 10.728 26.451 24.252 1.00 97.12 512 PRO A O 1
ATOM 4060 N N . PRO A 1 513 ? 12.525 25.922 25.504 1.00 97.12 513 PRO A N 1
ATOM 4061 C CA . PRO A 1 513 ? 13.319 25.462 24.360 1.00 97.12 513 PRO A CA 1
ATOM 4062 C C . PRO A 1 513 ? 12.619 24.388 23.517 1.00 97.12 513 PRO A C 1
ATOM 4064 O O . PRO A 1 513 ? 12.586 24.481 22.290 1.00 97.12 513 PRO A O 1
ATOM 4067 N N . ILE A 1 514 ? 11.993 23.401 24.167 1.00 97.94 514 ILE A N 1
ATOM 4068 C CA . ILE A 1 514 ? 11.272 22.320 23.485 1.00 97.94 514 ILE A CA 1
ATOM 4069 C C . ILE A 1 514 ? 10.023 22.865 22.786 1.00 97.94 514 ILE A C 1
ATOM 4071 O O . ILE A 1 514 ? 9.772 22.532 21.626 1.00 97.94 514 ILE A O 1
ATOM 4075 N N . ALA A 1 515 ? 9.251 23.719 23.464 1.00 98.31 515 ALA A N 1
ATOM 4076 C CA . ALA A 1 515 ? 8.038 24.310 22.906 1.00 98.31 515 ALA A CA 1
ATOM 4077 C C . ALA A 1 515 ? 8.339 25.155 21.654 1.00 98.31 515 ALA A C 1
ATOM 4079 O O . ALA A 1 515 ? 7.625 25.038 20.658 1.00 98.31 515 ALA A O 1
ATOM 4080 N N . PHE A 1 516 ? 9.423 25.939 21.660 1.00 98.19 516 PHE A N 1
ATOM 4081 C CA . PHE A 1 516 ? 9.836 26.743 20.506 1.00 98.19 516 PHE A CA 1
ATOM 4082 C C . PHE A 1 516 ? 10.315 25.886 19.329 1.00 98.19 516 PHE A C 1
ATOM 4084 O O . PHE A 1 516 ? 9.910 26.144 18.194 1.00 98.19 516 PHE A O 1
ATOM 4091 N N . LYS A 1 517 ? 11.085 24.816 19.577 1.00 98.12 517 LYS A N 1
ATOM 4092 C CA . LYS A 1 517 ? 11.481 23.849 18.533 1.00 98.12 517 LYS A CA 1
ATOM 4093 C C . LYS A 1 517 ? 10.263 23.172 17.896 1.00 98.12 517 LYS A C 1
ATOM 4095 O O . LYS A 1 517 ? 10.148 23.137 16.672 1.00 98.12 517 LYS A O 1
ATOM 4100 N N . LEU A 1 518 ? 9.323 22.682 18.712 1.00 98.31 518 LEU A N 1
ATOM 4101 C CA . LEU A 1 518 ? 8.083 22.061 18.231 1.00 98.31 518 LEU A CA 1
ATOM 4102 C C . LEU A 1 518 ? 7.213 23.046 17.436 1.00 98.31 518 LEU A C 1
ATOM 4104 O O . LEU A 1 518 ? 6.703 22.685 16.377 1.00 98.31 518 LEU A O 1
ATOM 4108 N N . ASN A 1 519 ? 7.061 24.287 17.911 1.00 98.12 519 ASN A N 1
ATOM 4109 C CA . ASN A 1 519 ? 6.302 25.335 17.221 1.00 98.12 519 ASN A CA 1
ATOM 4110 C C . ASN A 1 519 ? 6.942 25.716 15.878 1.00 98.12 519 ASN A C 1
ATOM 4112 O O . ASN A 1 519 ? 6.233 25.909 14.891 1.00 98.12 519 ASN A O 1
ATOM 4116 N N . TRP A 1 520 ? 8.275 25.774 15.816 1.00 97.94 520 TRP A N 1
ATOM 4117 C CA . TRP A 1 520 ? 8.998 26.034 14.573 1.00 97.94 520 TRP A CA 1
ATOM 4118 C C . TRP A 1 520 ? 8.786 24.919 13.543 1.00 97.94 520 TRP A C 1
ATOM 4120 O O . TRP A 1 520 ? 8.449 25.226 12.396 1.00 97.94 520 TRP A O 1
ATOM 4130 N N . ILE A 1 521 ? 8.896 23.646 13.954 1.00 98.31 521 ILE A N 1
ATOM 4131 C CA . ILE A 1 521 ? 8.592 22.500 13.081 1.00 98.31 521 ILE A CA 1
ATOM 4132 C C . ILE A 1 521 ? 7.134 22.580 12.629 1.00 98.31 521 ILE A C 1
ATOM 4134 O O . ILE A 1 521 ? 6.877 22.584 11.432 1.00 98.31 521 ILE A O 1
ATOM 4138 N N . LEU A 1 522 ? 6.174 22.718 13.547 1.00 98.38 522 LEU A N 1
ATOM 4139 C CA . LEU A 1 522 ? 4.751 22.798 13.204 1.00 98.38 522 LEU A CA 1
ATOM 4140 C C . LEU A 1 522 ? 4.465 23.907 12.179 1.00 98.38 522 LEU A C 1
ATOM 4142 O O . LEU A 1 522 ? 3.757 23.680 11.197 1.00 98.38 522 LEU A O 1
ATOM 4146 N N . GLY A 1 523 ? 5.063 25.084 12.368 1.00 97.62 523 GLY A N 1
ATOM 4147 C CA . GLY A 1 523 ? 4.953 26.189 11.426 1.00 97.62 523 GLY A CA 1
ATOM 4148 C C . GLY A 1 523 ? 5.571 25.887 10.066 1.00 97.62 523 GLY A C 1
ATOM 4149 O O . GLY A 1 523 ? 4.983 26.230 9.045 1.00 97.62 523 GLY A O 1
ATOM 4150 N N . LEU A 1 524 ? 6.729 25.223 10.028 1.00 96.88 524 LEU A N 1
ATOM 4151 C CA . LEU A 1 524 ? 7.325 24.742 8.783 1.00 96.88 524 LEU A CA 1
ATOM 4152 C C . LEU A 1 524 ? 6.355 23.823 8.032 1.00 96.88 524 LEU A C 1
ATOM 4154 O O . LEU A 1 524 ? 6.045 24.102 6.875 1.00 96.88 524 LEU A O 1
ATOM 4158 N N . LEU A 1 525 ? 5.836 22.787 8.697 1.00 98.00 525 LEU A N 1
ATOM 4159 C CA . LEU A 1 525 ? 4.949 21.794 8.081 1.00 98.00 525 LEU A CA 1
ATOM 4160 C C . LEU A 1 525 ? 3.687 22.449 7.499 1.00 98.00 525 LEU A C 1
ATOM 4162 O O . LEU A 1 525 ? 3.322 22.174 6.356 1.00 98.00 525 LEU A O 1
ATOM 4166 N N . ARG A 1 526 ? 3.061 23.367 8.247 1.00 97.31 526 ARG A N 1
ATOM 4167 C CA . ARG A 1 526 ? 1.837 24.080 7.833 1.00 97.31 526 ARG A CA 1
ATOM 4168 C C . ARG A 1 526 ? 2.037 25.068 6.686 1.00 97.31 526 ARG A C 1
ATOM 4170 O O . ARG A 1 526 ? 1.071 25.390 6.005 1.00 97.31 526 ARG A O 1
ATOM 4177 N N . ARG A 1 527 ? 3.258 25.568 6.467 1.00 96.00 527 ARG A N 1
ATOM 4178 C CA . ARG A 1 527 ? 3.563 26.482 5.350 1.00 96.00 527 ARG A CA 1
ATOM 4179 C C . ARG A 1 527 ? 3.804 25.750 4.033 1.00 96.00 527 ARG A C 1
ATOM 4181 O O . ARG A 1 527 ? 3.472 26.290 2.985 1.00 96.00 527 ARG A O 1
ATOM 4188 N N . ILE A 1 528 ? 4.403 24.560 4.084 1.00 95.69 528 ILE A N 1
ATOM 4189 C CA . ILE A 1 528 ? 4.858 23.837 2.883 1.00 95.69 528 ILE A CA 1
ATOM 4190 C C . ILE A 1 528 ? 3.910 22.717 2.443 1.00 95.69 528 ILE A C 1
ATOM 4192 O O . ILE A 1 528 ? 4.108 22.132 1.383 1.00 95.69 528 ILE A O 1
ATOM 4196 N N . SER A 1 529 ? 2.916 22.365 3.263 1.00 96.25 529 SER A N 1
ATOM 4197 C CA . SER A 1 529 ? 2.025 21.235 3.001 1.00 96.25 529 SER A CA 1
ATOM 4198 C C . SER A 1 529 ? 0.588 21.520 3.430 1.00 96.25 529 SER A C 1
ATOM 4200 O O . SER A 1 529 ? 0.329 22.371 4.279 1.00 96.25 529 SER A O 1
ATOM 4202 N N . ALA A 1 530 ? -0.356 20.787 2.841 1.00 96.44 530 ALA A N 1
ATOM 4203 C CA . ALA A 1 530 ? -1.779 20.875 3.148 1.00 96.44 530 ALA A CA 1
ATOM 4204 C C . ALA A 1 530 ? -2.457 19.501 3.019 1.00 96.44 530 ALA A C 1
ATOM 4206 O O . ALA A 1 530 ? -1.874 18.544 2.499 1.00 96.44 530 ALA A O 1
ATOM 4207 N N . GLY A 1 531 ? -3.703 19.410 3.493 1.00 96.44 531 GLY A N 1
ATOM 4208 C CA . GLY A 1 531 ? -4.537 18.213 3.367 1.00 96.44 531 GLY A CA 1
ATOM 4209 C C . GLY A 1 531 ? -3.878 16.962 3.952 1.00 96.44 531 GLY A C 1
ATOM 4210 O O . GLY A 1 531 ? -3.329 16.989 5.051 1.00 96.44 531 GLY A O 1
ATOM 4211 N N . VAL A 1 532 ? -3.912 15.864 3.197 1.00 96.75 532 VAL A N 1
ATOM 4212 C CA . VAL A 1 532 ? -3.368 14.561 3.610 1.00 96.75 532 VAL A CA 1
ATOM 4213 C C . VAL A 1 532 ? -1.869 14.616 3.916 1.00 96.75 532 VAL A C 1
ATOM 4215 O O . VAL A 1 532 ? -1.424 13.973 4.865 1.00 96.75 532 VAL A O 1
ATOM 4218 N N . MET A 1 533 ? -1.087 15.390 3.154 1.00 97.81 533 MET A N 1
ATOM 4219 C CA . MET A 1 533 ? 0.355 15.498 3.397 1.00 97.81 533 MET A CA 1
ATOM 4220 C C . MET A 1 533 ? 0.645 16.210 4.724 1.00 97.81 533 MET A C 1
ATOM 4222 O O . MET A 1 533 ? 1.523 15.789 5.476 1.00 97.81 533 MET A O 1
ATOM 4226 N N . LEU A 1 534 ? -0.140 17.239 5.059 1.00 98.19 534 LEU A N 1
ATOM 4227 C CA . LEU A 1 534 ? -0.049 17.893 6.363 1.00 98.19 534 LEU A CA 1
ATOM 4228 C C . LEU A 1 534 ? -0.504 16.959 7.493 1.00 98.19 534 LEU A C 1
ATOM 4230 O O . LEU A 1 534 ? 0.176 16.877 8.513 1.00 98.19 534 LEU A O 1
ATOM 4234 N N . ASP A 1 535 ? -1.603 16.215 7.305 1.00 98.12 535 ASP A N 1
ATOM 4235 C CA . ASP A 1 535 ? -2.051 15.185 8.254 1.00 98.12 535 ASP A CA 1
ATOM 4236 C C . ASP A 1 535 ? -0.924 14.172 8.524 1.00 98.12 535 ASP A C 1
ATOM 4238 O O . ASP A 1 535 ? -0.647 13.863 9.683 1.00 98.12 535 ASP A O 1
ATOM 4242 N N . PHE A 1 536 ? -0.232 13.704 7.479 1.00 98.44 536 PHE A N 1
ATOM 4243 C CA . PHE A 1 536 ? 0.912 12.796 7.580 1.00 98.44 536 PHE A CA 1
ATOM 4244 C C . PHE A 1 536 ? 2.063 13.381 8.409 1.00 98.44 536 PHE A C 1
ATOM 4246 O O . PHE A 1 536 ? 2.506 12.756 9.376 1.00 98.44 536 PHE A O 1
ATOM 4253 N N . LEU A 1 537 ? 2.512 14.596 8.087 1.00 98.56 537 LEU A N 1
ATOM 4254 C CA . LEU A 1 537 ? 3.637 15.237 8.771 1.00 98.56 537 LEU A CA 1
ATOM 4255 C C . LEU A 1 537 ? 3.306 15.611 10.227 1.00 98.56 537 LEU A C 1
ATOM 4257 O O . LEU A 1 537 ? 4.118 15.377 11.125 1.00 98.56 537 LEU A O 1
ATOM 4261 N N . GLU A 1 538 ? 2.106 16.134 10.496 1.00 98.56 538 GLU A N 1
ATOM 4262 C CA . GLU A 1 538 ? 1.659 16.442 11.860 1.00 98.56 538 GLU A CA 1
ATOM 4263 C C . GLU A 1 538 ? 1.479 15.173 12.702 1.00 98.56 538 GLU A C 1
ATOM 4265 O O . GLU A 1 538 ? 1.762 15.191 13.897 1.00 98.56 538 GLU A O 1
ATOM 4270 N N . VAL A 1 539 ? 1.058 14.048 12.114 1.00 98.56 539 VAL A N 1
ATOM 4271 C CA . VAL A 1 539 ? 0.982 12.764 12.833 1.00 98.56 539 VAL A CA 1
ATOM 4272 C C . VAL A 1 539 ? 2.374 12.244 13.195 1.00 98.56 539 VAL A C 1
ATOM 4274 O O . VAL A 1 539 ? 2.559 11.729 14.300 1.00 98.56 539 VAL A O 1
ATOM 4277 N N . ILE A 1 540 ? 3.373 12.427 12.330 1.00 98.44 540 ILE A N 1
ATOM 4278 C CA . ILE A 1 540 ? 4.767 12.101 12.664 1.00 98.44 540 ILE A CA 1
ATOM 4279 C C . ILE A 1 540 ? 5.259 12.992 13.809 1.00 98.44 540 ILE A C 1
ATOM 4281 O O . ILE A 1 540 ? 5.818 12.472 14.777 1.00 98.44 540 ILE A O 1
ATOM 4285 N N . LEU A 1 541 ? 4.976 14.298 13.769 1.00 98.50 541 LEU A N 1
ATOM 4286 C CA . LEU A 1 541 ? 5.293 15.212 14.872 1.00 98.50 541 LEU A CA 1
ATOM 4287 C C . LEU A 1 541 ? 4.574 14.792 16.165 1.00 98.50 541 LEU A C 1
ATOM 4289 O O . LEU A 1 541 ? 5.192 14.719 17.224 1.00 98.50 541 LEU A O 1
ATOM 4293 N N . SER A 1 542 ? 3.296 14.411 16.078 1.00 98.06 542 SER A N 1
ATOM 4294 C CA . SER A 1 542 ? 2.514 13.883 17.204 1.00 98.06 542 SER A CA 1
ATOM 4295 C C . SER A 1 542 ? 3.171 12.664 17.845 1.00 98.06 542 SER A C 1
ATOM 4297 O O . SER A 1 542 ? 3.129 12.510 19.066 1.00 98.06 542 SER A O 1
ATOM 4299 N N . SER A 1 543 ? 3.813 11.812 17.041 1.00 96.75 543 SER A N 1
ATOM 4300 C CA . SER A 1 543 ? 4.415 10.568 17.521 1.00 96.75 543 SER A CA 1
ATOM 4301 C C . SER A 1 543 ? 5.571 10.782 18.509 1.00 96.75 543 SER A C 1
ATOM 4303 O O . SER A 1 543 ? 5.841 9.880 19.305 1.00 96.75 543 SER A O 1
ATOM 4305 N N . ILE A 1 544 ? 6.199 11.968 18.507 1.00 97.00 544 ILE A N 1
ATOM 4306 C CA . ILE A 1 544 ? 7.303 12.328 19.414 1.00 97.00 544 ILE A CA 1
ATOM 4307 C C . ILE A 1 544 ? 6.874 13.228 20.579 1.00 97.00 544 ILE A C 1
ATOM 4309 O O . ILE A 1 544 ? 7.603 13.329 21.563 1.00 97.00 544 ILE A O 1
ATOM 4313 N N . ILE A 1 545 ? 5.687 13.851 20.525 1.00 96.12 545 ILE A N 1
ATOM 4314 C CA . ILE A 1 545 ? 5.242 14.864 21.505 1.00 96.12 545 ILE A CA 1
ATOM 4315 C C . ILE A 1 545 ? 5.370 14.373 22.944 1.00 96.12 545 ILE A C 1
ATOM 4317 O O . ILE A 1 545 ? 5.877 15.075 23.815 1.00 96.12 545 ILE A O 1
ATOM 4321 N N . ARG A 1 546 ? 4.915 13.148 23.210 1.00 93.12 546 ARG A N 1
ATOM 4322 C CA . ARG A 1 546 ? 4.946 12.589 24.561 1.00 93.12 546 ARG A CA 1
ATOM 4323 C C . ARG A 1 546 ? 6.375 12.334 25.048 1.00 93.12 546 ARG A C 1
ATOM 4325 O O . ARG A 1 546 ? 6.653 12.539 26.229 1.00 93.12 546 ARG A O 1
ATOM 4332 N N . GLU A 1 547 ? 7.267 11.925 24.151 1.00 93.62 547 GLU A N 1
ATOM 4333 C CA . GLU A 1 547 ? 8.675 11.631 24.439 1.00 93.62 547 GLU A CA 1
ATOM 4334 C C . GLU A 1 547 ? 9.465 12.885 24.826 1.00 93.62 547 GLU A C 1
ATOM 4336 O O . GLU A 1 547 ? 10.277 12.820 25.747 1.00 93.62 547 GLU A O 1
ATOM 4341 N N . VAL A 1 548 ? 9.152 14.031 24.217 1.00 96.31 548 VAL A N 1
ATOM 4342 C CA . VAL A 1 548 ? 9.791 15.327 24.514 1.00 96.31 548 VAL A CA 1
ATOM 4343 C C . VAL A 1 548 ? 9.034 16.160 25.558 1.00 96.31 548 VAL A C 1
ATOM 4345 O O . VAL A 1 548 ? 9.394 17.297 25.833 1.00 96.31 548 VAL A O 1
ATOM 4348 N N . SER A 1 549 ? 7.977 15.614 26.163 1.00 96.00 549 SER A N 1
ATOM 4349 C CA . SER A 1 549 ? 7.203 16.297 27.207 1.00 96.00 549 SER A CA 1
ATOM 4350 C C . SER A 1 549 ? 7.638 15.916 28.621 1.00 96.00 549 SER A C 1
ATOM 4352 O O . SER A 1 549 ? 8.186 14.837 28.854 1.00 96.00 549 SER A O 1
ATOM 4354 N N . ASN A 1 550 ? 7.247 16.730 29.602 1.00 95.44 550 ASN A N 1
ATOM 4355 C CA . ASN A 1 550 ? 7.380 16.437 31.029 1.00 95.44 550 ASN A CA 1
ATOM 4356 C C . ASN A 1 550 ? 6.407 15.367 31.551 1.00 95.44 550 ASN A C 1
ATOM 4358 O O . ASN A 1 550 ? 6.395 15.100 32.752 1.00 95.44 550 ASN A O 1
ATOM 4362 N N . GLN A 1 551 ? 5.609 14.723 30.692 1.00 92.69 551 GLN A N 1
ATOM 4363 C CA . GLN A 1 551 ? 4.836 13.544 31.079 1.00 92.69 551 GLN A CA 1
ATOM 4364 C C . GLN A 1 551 ? 5.712 12.283 31.071 1.00 92.69 551 GLN A C 1
ATOM 4366 O O . GLN A 1 551 ? 6.498 12.075 30.150 1.00 92.69 551 GLN A O 1
ATOM 4371 N N . GLU A 1 552 ? 5.534 11.411 32.066 1.00 89.69 552 GLU A N 1
ATOM 4372 C CA . GLU A 1 552 ? 6.174 10.093 32.138 1.00 89.69 552 GLU A CA 1
ATOM 4373 C C . GLU A 1 552 ? 5.734 9.207 30.948 1.00 89.69 552 GLU A C 1
ATOM 4375 O O . GLU A 1 552 ? 4.572 8.783 30.875 1.00 89.69 552 GLU A O 1
ATOM 4380 N N . PRO A 1 553 ? 6.633 8.892 29.997 1.00 83.00 553 PRO A N 1
ATOM 4381 C CA . PRO A 1 553 ? 6.256 8.209 28.765 1.00 83.00 553 PRO A CA 1
ATOM 4382 C C . PRO A 1 553 ? 5.774 6.773 29.011 1.00 83.00 553 PRO A C 1
ATOM 4384 O O . PRO A 1 553 ? 4.886 6.311 28.294 1.00 83.00 553 PRO A O 1
ATOM 4387 N N . THR A 1 554 ? 6.263 6.093 30.055 1.00 81.38 554 THR A N 1
ATOM 4388 C CA . THR A 1 554 ? 5.903 4.693 30.360 1.00 81.38 554 THR A CA 1
ATOM 4389 C C . THR A 1 554 ? 4.609 4.520 31.162 1.00 81.38 554 THR A C 1
ATOM 4391 O O . THR A 1 554 ? 4.142 3.391 31.333 1.00 81.38 554 THR A O 1
ATOM 4394 N N . ASP A 1 555 ? 4.011 5.606 31.662 1.00 78.81 555 ASP A N 1
ATOM 4395 C CA . ASP A 1 555 ? 2.791 5.565 32.473 1.00 78.81 555 ASP A CA 1
ATOM 4396 C C . ASP A 1 555 ? 1.596 6.106 31.684 1.00 78.81 555 ASP A C 1
ATOM 4398 O O . ASP A 1 555 ? 1.566 7.260 31.272 1.00 78.81 555 ASP A O 1
ATOM 4402 N N . LEU A 1 556 ? 0.572 5.281 31.468 1.00 75.38 556 LEU A N 1
ATOM 4403 C CA . LEU A 1 556 ? -0.647 5.695 30.762 1.00 75.38 556 LEU A CA 1
ATOM 4404 C C . LEU A 1 556 ? -1.450 6.763 31.527 1.00 75.38 556 LEU A C 1
ATOM 4406 O O . LEU A 1 556 ? -2.362 7.355 30.962 1.00 75.38 556 LEU A O 1
ATOM 4410 N N . ARG A 1 557 ? -1.132 7.017 32.801 1.00 77.06 557 ARG A N 1
ATOM 4411 C CA . ARG A 1 557 ? -1.727 8.096 33.596 1.00 77.06 557 ARG A CA 1
ATOM 4412 C C . ARG A 1 557 ? -1.000 9.420 33.374 1.00 77.06 557 ARG A C 1
ATOM 4414 O O . ARG A 1 557 ? 0.173 9.467 33.017 1.00 77.06 557 ARG A O 1
ATOM 4421 N N . ILE A 1 558 ? -1.693 10.511 33.681 1.00 84.00 558 ILE A N 1
ATOM 4422 C CA . ILE A 1 558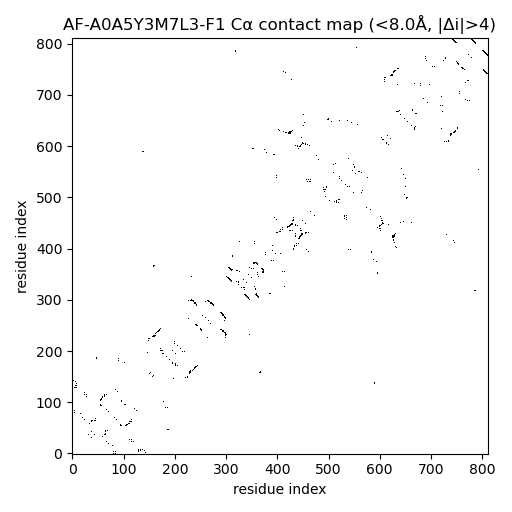 ? -1.102 11.849 33.712 1.00 84.00 558 ILE A CA 1
ATOM 4423 C C . ILE A 1 558 ? -0.181 11.943 34.932 1.00 84.00 558 ILE A C 1
ATOM 4425 O O . ILE A 1 558 ? -0.640 12.111 36.063 1.00 84.00 558 ILE A O 1
ATOM 4429 N N . ARG A 1 559 ? 1.124 11.794 34.706 1.00 86.69 559 ARG A N 1
ATOM 4430 C CA . ARG A 1 559 ? 2.158 11.968 35.727 1.00 86.69 559 ARG A CA 1
ATOM 4431 C C . ARG A 1 559 ? 3.338 12.725 35.161 1.00 86.69 559 ARG A C 1
ATOM 4433 O O . ARG A 1 559 ? 3.740 12.469 34.029 1.00 86.69 559 ARG A O 1
ATOM 4440 N N . TYR A 1 560 ? 3.878 13.624 35.973 1.00 90.88 560 TYR A N 1
ATOM 4441 C CA . TYR A 1 560 ? 5.136 14.284 35.672 1.00 90.88 560 TYR A CA 1
ATOM 4442 C C . TYR A 1 560 ? 6.297 13.300 35.776 1.00 90.88 560 TYR A C 1
ATOM 4444 O O . TYR A 1 560 ? 6.250 12.345 36.558 1.00 90.88 560 TYR A O 1
ATOM 4452 N N . ARG A 1 561 ? 7.341 13.555 34.991 1.00 91.81 561 ARG A N 1
ATOM 4453 C CA . ARG A 1 561 ? 8.651 12.938 35.186 1.00 91.81 561 ARG A CA 1
ATOM 4454 C C . ARG A 1 561 ? 9.195 13.310 36.561 1.00 91.81 561 ARG A C 1
ATOM 4456 O O . ARG A 1 561 ? 8.933 14.400 37.064 1.00 91.81 561 ARG A O 1
ATOM 4463 N N . SER A 1 562 ? 9.961 12.398 37.152 1.00 90.25 562 SER A N 1
ATOM 4464 C CA . SER A 1 562 ? 10.716 12.693 38.372 1.00 90.25 562 SER A CA 1
ATOM 4465 C C . SER A 1 562 ? 11.808 13.732 38.125 1.00 90.25 562 SER A C 1
ATOM 4467 O O . SER A 1 562 ? 12.075 14.539 39.005 1.00 90.25 562 SER A O 1
ATOM 4469 N N . ASP A 1 563 ? 12.401 13.704 36.931 1.00 91.50 563 ASP A N 1
ATOM 4470 C CA . ASP A 1 563 ? 13.386 14.672 36.457 1.00 91.50 563 ASP A CA 1
ATOM 4471 C C . ASP A 1 563 ? 12.822 15.393 35.215 1.00 91.50 563 ASP A C 1
ATOM 4473 O O . ASP A 1 563 ? 12.619 14.743 34.178 1.00 91.50 563 ASP A O 1
ATOM 4477 N N . PRO A 1 564 ? 12.429 16.677 35.326 1.00 91.88 564 PRO A N 1
ATOM 4478 C CA . PRO A 1 564 ? 11.874 17.442 34.213 1.00 91.88 564 PRO A CA 1
ATOM 4479 C C . PRO A 1 564 ? 12.873 17.633 33.065 1.00 91.88 564 PRO A C 1
ATOM 4481 O O . PRO A 1 564 ? 14.043 17.935 33.278 1.00 91.88 564 PRO A O 1
ATOM 4484 N N . LEU A 1 565 ? 12.386 17.542 31.828 1.00 94.19 565 LEU A N 1
ATOM 4485 C CA . LEU A 1 565 ? 13.165 17.864 30.638 1.00 94.19 565 LEU A CA 1
ATOM 4486 C C . LEU A 1 565 ? 13.311 19.382 30.507 1.00 94.19 565 LEU A C 1
ATOM 4488 O O . LEU A 1 565 ? 12.321 20.102 30.359 1.00 94.19 565 LEU A O 1
ATOM 4492 N N . THR A 1 566 ? 14.552 19.863 30.538 1.00 94.69 566 THR A N 1
ATOM 4493 C CA . THR A 1 566 ? 14.895 21.268 30.283 1.00 94.69 566 THR A CA 1
ATOM 4494 C C . THR A 1 566 ? 15.087 21.543 28.794 1.00 94.69 566 THR A C 1
ATOM 4496 O O . THR A 1 566 ? 14.686 22.606 28.319 1.00 94.69 566 THR A O 1
ATOM 4499 N N . ASP A 1 567 ? 15.610 20.574 28.044 1.00 95.94 567 ASP A N 1
ATOM 4500 C CA . ASP A 1 567 ? 15.691 20.586 26.584 1.00 95.94 567 ASP A CA 1
ATOM 4501 C C . ASP A 1 567 ? 15.688 19.150 26.016 1.00 95.94 567 ASP A C 1
ATOM 4503 O O . ASP A 1 567 ? 15.850 18.178 26.757 1.00 95.94 567 ASP A O 1
ATOM 4507 N N . ALA A 1 568 ? 15.474 19.013 24.707 1.00 94.88 568 ALA A N 1
ATOM 4508 C CA . ALA A 1 568 ? 15.556 17.760 23.961 1.00 94.88 568 ALA A CA 1
ATOM 4509 C C . ALA A 1 568 ? 15.981 18.011 22.504 1.00 94.88 568 ALA A C 1
ATOM 4511 O O . ALA A 1 568 ? 15.743 19.093 21.949 1.00 94.88 568 ALA A O 1
ATOM 4512 N N . ASP A 1 569 ? 16.551 16.993 21.854 1.00 95.69 569 ASP A N 1
ATOM 4513 C CA . ASP A 1 569 ? 16.832 17.036 20.415 1.00 95.69 569 ASP A CA 1
ATOM 4514 C C . ASP A 1 569 ? 15.572 16.724 19.592 1.00 95.69 569 ASP A C 1
ATOM 4516 O O . ASP A 1 569 ? 15.379 15.651 19.021 1.00 95.69 569 ASP A O 1
ATOM 4520 N N . VAL A 1 570 ? 14.645 17.681 19.598 1.00 97.81 570 VAL A N 1
ATOM 4521 C CA . VAL A 1 570 ? 13.351 17.566 18.913 1.00 97.81 570 VAL A CA 1
ATOM 4522 C C . VAL A 1 570 ? 13.528 17.383 17.401 1.00 97.81 570 VAL A C 1
ATOM 4524 O O . VAL A 1 570 ? 12.751 16.657 16.780 1.00 97.81 570 VAL A O 1
ATOM 4527 N N . LEU A 1 571 ? 14.528 18.045 16.808 1.00 97.75 571 LEU A N 1
ATOM 4528 C CA . LEU A 1 571 ? 14.749 18.039 15.362 1.00 97.75 571 LEU A CA 1
ATOM 4529 C C . LEU A 1 571 ? 15.268 16.677 14.903 1.00 97.75 571 LEU A C 1
ATOM 4531 O O . LEU A 1 571 ? 14.729 16.135 13.939 1.00 97.75 571 LEU A O 1
ATOM 4535 N N . GLU A 1 572 ? 16.250 16.107 15.607 1.00 96.88 572 GLU A N 1
ATOM 4536 C CA . GLU A 1 572 ? 16.742 14.755 15.337 1.00 96.88 572 GLU A CA 1
ATOM 4537 C C . GLU A 1 572 ? 15.631 13.715 15.505 1.00 96.88 572 GLU A C 1
ATOM 4539 O O . GLU A 1 572 ? 15.374 12.943 14.581 1.00 96.88 572 GLU A O 1
ATOM 4544 N N . LEU A 1 573 ? 14.888 13.756 16.617 1.00 97.69 573 LEU A N 1
ATOM 4545 C CA . LEU A 1 573 ? 13.781 12.824 16.850 1.00 97.69 573 LEU A CA 1
ATOM 4546 C C . LEU A 1 573 ? 12.721 12.897 15.743 1.00 97.69 573 LEU A C 1
ATOM 4548 O O . LEU A 1 573 ? 12.252 11.861 15.269 1.00 97.69 573 LEU A O 1
ATOM 4552 N N . PHE A 1 574 ? 12.337 14.102 15.311 1.00 98.50 574 PHE A N 1
ATOM 4553 C CA . PHE A 1 574 ? 11.368 14.267 14.228 1.00 98.50 574 PHE A CA 1
ATOM 4554 C C . PHE A 1 574 ? 11.921 13.773 12.887 1.00 98.50 574 PHE A C 1
ATOM 4556 O O . PHE A 1 574 ? 11.228 13.033 12.187 1.00 98.50 574 PHE A O 1
ATOM 4563 N N . ARG A 1 575 ? 13.165 14.135 12.546 1.00 98.00 575 ARG A N 1
ATOM 4564 C CA . ARG A 1 575 ? 13.852 13.698 11.322 1.00 98.00 575 ARG A CA 1
ATOM 4565 C C . ARG A 1 575 ? 13.900 12.176 11.234 1.00 98.00 575 ARG A C 1
ATOM 4567 O O . ARG A 1 575 ? 13.539 11.617 10.204 1.00 98.00 575 ARG A O 1
ATOM 4574 N N . ASP A 1 576 ? 14.284 11.510 12.315 1.00 97.50 576 ASP A N 1
ATOM 4575 C CA . ASP A 1 576 ? 14.431 10.057 12.344 1.00 97.50 576 ASP A CA 1
ATOM 4576 C C . ASP A 1 576 ? 13.074 9.347 12.207 1.00 97.50 576 ASP A C 1
ATOM 4578 O O . ASP A 1 576 ? 12.961 8.338 11.505 1.00 97.50 576 ASP A O 1
ATOM 4582 N N . LYS A 1 577 ? 12.006 9.885 12.820 1.00 97.69 577 LYS A N 1
ATOM 4583 C CA . LYS A 1 577 ? 10.642 9.368 12.605 1.00 97.69 577 LYS A CA 1
ATOM 4584 C C . LYS A 1 577 ? 10.152 9.612 11.184 1.00 97.69 577 LYS A C 1
ATOM 4586 O O . LYS A 1 577 ? 9.530 8.716 10.616 1.00 97.69 577 LYS A O 1
ATOM 4591 N N . LEU A 1 578 ? 10.417 10.788 10.617 1.00 98.06 578 LEU A N 1
ATOM 4592 C CA . LEU A 1 578 ? 10.059 11.107 9.237 1.00 98.06 578 LEU A CA 1
ATOM 4593 C C . LEU A 1 578 ? 10.733 10.140 8.264 1.00 98.06 578 LEU A C 1
ATOM 4595 O O . LEU A 1 578 ? 10.059 9.586 7.400 1.00 98.06 578 LEU A O 1
ATOM 4599 N N . GLU A 1 579 ? 12.024 9.883 8.454 1.00 96.69 579 GLU A N 1
ATOM 4600 C CA . GLU A 1 579 ? 12.811 8.992 7.607 1.00 96.69 579 GLU A CA 1
ATOM 4601 C C . GLU A 1 579 ? 12.353 7.527 7.732 1.00 96.69 579 GLU A C 1
ATOM 4603 O O . GLU A 1 579 ? 12.156 6.862 6.717 1.00 96.69 579 GLU A O 1
ATOM 4608 N N . ASP A 1 580 ? 12.089 7.010 8.942 1.00 95.69 580 ASP A N 1
ATOM 4609 C CA . ASP A 1 580 ? 11.538 5.649 9.117 1.00 95.69 580 ASP A CA 1
ATOM 4610 C C . ASP A 1 580 ? 10.175 5.496 8.423 1.00 95.69 580 ASP A C 1
ATOM 4612 O O . ASP A 1 580 ? 9.938 4.512 7.717 1.00 95.69 580 ASP A O 1
ATOM 4616 N N . GLN A 1 581 ? 9.276 6.474 8.575 1.00 96.88 581 GLN A N 1
ATOM 4617 C CA . GLN A 1 581 ? 7.953 6.402 7.951 1.00 96.88 581 GLN A CA 1
ATOM 4618 C C . GLN A 1 581 ? 8.009 6.587 6.433 1.00 96.88 581 GLN A C 1
ATOM 4620 O O . GLN A 1 581 ? 7.345 5.841 5.711 1.00 96.88 581 GLN A O 1
ATOM 4625 N N . PHE A 1 582 ? 8.832 7.509 5.931 1.00 96.38 582 PHE A N 1
ATOM 4626 C CA . PHE A 1 582 ? 9.022 7.698 4.495 1.00 96.38 582 PHE A CA 1
ATOM 4627 C C . PHE A 1 582 ? 9.611 6.443 3.840 1.00 96.38 582 PHE A C 1
ATOM 4629 O O . PHE A 1 582 ? 9.059 5.959 2.852 1.00 96.38 582 PHE A O 1
ATOM 4636 N N . ASN A 1 583 ? 10.627 5.821 4.448 1.00 94.06 583 ASN A N 1
ATOM 4637 C CA . ASN A 1 583 ? 11.211 4.571 3.953 1.00 94.06 583 ASN A CA 1
ATOM 4638 C C . ASN A 1 583 ? 10.203 3.413 3.905 1.00 94.06 583 ASN A C 1
ATOM 4640 O O . ASN A 1 583 ? 10.237 2.587 2.988 1.00 94.06 583 ASN A O 1
ATOM 4644 N N . ARG A 1 584 ? 9.272 3.337 4.864 1.00 93.31 584 ARG A N 1
ATOM 4645 C CA . ARG A 1 584 ? 8.196 2.332 4.845 1.00 93.31 584 ARG A CA 1
ATOM 4646 C C . ARG A 1 584 ? 7.214 2.550 3.699 1.00 93.31 584 ARG A C 1
ATOM 4648 O O . ARG A 1 584 ? 6.802 1.573 3.071 1.00 93.31 584 ARG A O 1
ATOM 4655 N N . ILE A 1 585 ? 6.860 3.799 3.412 1.00 94.62 585 ILE A N 1
ATOM 4656 C CA . ILE A 1 585 ? 5.969 4.148 2.299 1.00 94.62 585 ILE A CA 1
ATOM 4657 C C . ILE A 1 585 ? 6.672 3.899 0.958 1.00 94.62 585 ILE A C 1
ATOM 4659 O O . ILE A 1 585 ? 6.104 3.250 0.082 1.00 94.62 585 ILE A O 1
ATOM 4663 N N . GLU A 1 586 ? 7.939 4.297 0.829 1.00 91.56 586 GLU A N 1
ATOM 4664 C CA . GLU A 1 586 ? 8.787 3.980 -0.325 1.00 91.56 586 GLU A CA 1
ATOM 4665 C C . GLU A 1 586 ? 8.870 2.471 -0.578 1.00 91.56 586 GLU A C 1
ATOM 4667 O O . GLU A 1 586 ? 8.701 2.012 -1.712 1.00 91.56 586 GLU A O 1
ATOM 4672 N N . LYS A 1 587 ? 9.089 1.676 0.481 1.00 91.19 587 LYS A N 1
ATOM 4673 C CA . LYS A 1 587 ? 9.072 0.210 0.405 1.00 91.19 587 LYS A CA 1
ATOM 4674 C C . LYS A 1 587 ? 7.716 -0.289 -0.087 1.00 91.19 587 LYS A C 1
ATOM 4676 O O . LYS A 1 587 ? 7.688 -1.136 -0.976 1.00 91.19 587 LYS A O 1
ATOM 4681 N N . PHE A 1 588 ? 6.613 0.233 0.453 1.00 93.06 588 PHE A N 1
ATOM 4682 C CA . PHE A 1 588 ? 5.265 -0.141 0.028 1.00 93.06 588 PHE A CA 1
ATOM 4683 C C . PHE A 1 588 ? 5.020 0.166 -1.454 1.00 93.06 588 PHE A C 1
ATOM 4685 O O . PHE A 1 588 ? 4.578 -0.720 -2.183 1.00 93.06 588 PHE A O 1
ATOM 4692 N N . TRP A 1 589 ? 5.349 1.367 -1.938 1.00 91.56 589 TRP A N 1
ATOM 4693 C CA . TRP A 1 589 ? 5.144 1.722 -3.344 1.00 91.56 589 TRP A CA 1
ATOM 4694 C C . TRP A 1 589 ? 5.933 0.833 -4.305 1.00 91.56 589 TRP A C 1
ATOM 4696 O O . TRP A 1 589 ? 5.407 0.493 -5.362 1.00 91.56 589 TRP A O 1
ATOM 4706 N N . LYS A 1 590 ? 7.134 0.375 -3.922 1.00 87.56 590 LYS A N 1
ATOM 4707 C CA . LYS A 1 590 ? 7.913 -0.604 -4.704 1.00 87.56 590 LYS A CA 1
ATOM 4708 C C . LYS A 1 590 ? 7.198 -1.954 -4.825 1.00 87.56 590 LYS A C 1
ATOM 4710 O O . LYS A 1 590 ? 7.219 -2.556 -5.891 1.00 87.56 590 LYS A O 1
ATOM 4715 N N . ILE A 1 591 ? 6.526 -2.412 -3.766 1.00 89.31 591 ILE A N 1
ATOM 4716 C CA . ILE A 1 591 ? 5.888 -3.739 -3.739 1.00 89.31 591 ILE A CA 1
ATOM 4717 C C . ILE A 1 591 ? 4.401 -3.743 -4.094 1.00 89.31 591 ILE A C 1
ATOM 4719 O O . ILE A 1 591 ? 3.859 -4.824 -4.313 1.00 89.31 591 ILE A O 1
ATOM 4723 N N . ARG A 1 592 ? 3.725 -2.587 -4.151 1.00 90.25 592 ARG A N 1
ATOM 4724 C CA . ARG A 1 592 ? 2.255 -2.495 -4.262 1.00 90.25 592 ARG A CA 1
ATOM 4725 C C . ARG A 1 592 ? 1.669 -3.227 -5.472 1.00 90.25 592 ARG A C 1
ATOM 4727 O O . ARG A 1 592 ? 0.544 -3.702 -5.404 1.00 90.25 592 ARG A O 1
ATOM 4734 N N . ASN A 1 593 ? 2.450 -3.385 -6.542 1.00 85.62 593 ASN A N 1
ATOM 4735 C CA . ASN A 1 593 ? 2.056 -4.123 -7.748 1.00 85.62 593 ASN A CA 1
ATOM 4736 C C . ASN A 1 593 ? 1.949 -5.648 -7.529 1.00 85.62 593 ASN A C 1
ATOM 4738 O O . ASN A 1 593 ? 1.424 -6.351 -8.386 1.00 85.62 593 ASN A O 1
ATOM 4742 N N . ASN A 1 594 ? 2.413 -6.168 -6.386 1.00 86.12 594 ASN A N 1
ATOM 4743 C CA . ASN A 1 594 ? 2.217 -7.562 -5.974 1.00 86.12 594 ASN A CA 1
ATOM 4744 C C . ASN A 1 594 ? 0.854 -7.807 -5.311 1.00 86.12 594 ASN A C 1
ATOM 4746 O O . ASN A 1 594 ? 0.525 -8.963 -5.021 1.00 86.12 594 ASN A O 1
ATOM 4750 N N . ALA A 1 595 ? 0.082 -6.749 -5.030 1.00 90.12 595 ALA A N 1
ATOM 4751 C CA . ALA A 1 595 ? -1.222 -6.887 -4.408 1.00 90.12 595 ALA A CA 1
ATOM 4752 C C . ALA A 1 595 ? -2.128 -7.786 -5.268 1.00 90.12 595 ALA A C 1
ATOM 4754 O O . ALA A 1 595 ? -2.180 -7.639 -6.490 1.00 90.12 595 ALA A O 1
ATOM 4755 N N . PRO A 1 596 ? -2.856 -8.735 -4.656 1.00 88.38 596 PRO A N 1
ATOM 4756 C CA . PRO A 1 596 ? -3.694 -9.671 -5.399 1.00 88.38 596 PRO A CA 1
ATOM 4757 C C . PRO A 1 596 ? -4.911 -8.989 -6.039 1.00 88.38 596 PRO A C 1
ATOM 4759 O O . PRO A 1 596 ? -5.583 -9.613 -6.860 1.00 88.38 596 PRO A O 1
ATOM 4762 N N . GLN A 1 597 ? -5.215 -7.753 -5.631 1.00 89.44 597 GLN A N 1
ATOM 4763 C CA . GLN A 1 597 ? -6.379 -6.967 -6.026 1.00 89.44 597 GLN A CA 1
ATOM 4764 C C . GLN A 1 597 ? -6.028 -5.478 -6.075 1.00 89.44 597 GLN A C 1
ATOM 4766 O O . GLN A 1 597 ? -5.049 -5.046 -5.466 1.00 89.44 597 GLN A O 1
ATOM 4771 N N . ALA A 1 598 ? -6.848 -4.700 -6.784 1.00 91.06 598 ALA A N 1
ATOM 4772 C CA . ALA A 1 598 ? -6.736 -3.247 -6.793 1.00 91.06 598 ALA A CA 1
ATOM 4773 C C . ALA A 1 598 ? -7.083 -2.659 -5.417 1.00 91.06 598 ALA A C 1
ATOM 4775 O O . ALA A 1 598 ? -7.976 -3.153 -4.726 1.00 91.06 598 ALA A O 1
ATOM 4776 N N . PHE A 1 599 ? -6.397 -1.579 -5.054 1.00 94.19 599 PHE A N 1
ATOM 4777 C CA . PHE A 1 599 ? -6.729 -0.792 -3.874 1.00 94.19 599 PHE A CA 1
ATOM 4778 C C . PHE A 1 599 ? -7.954 0.078 -4.157 1.00 94.19 599 PHE A C 1
ATOM 4780 O O . PHE A 1 599 ? -8.086 0.621 -5.257 1.00 94.19 599 PHE A O 1
ATOM 4787 N N . LEU A 1 600 ? -8.849 0.203 -3.179 1.00 94.25 600 LEU A N 1
ATOM 4788 C CA . LEU A 1 600 ? -10.044 1.033 -3.286 1.00 94.25 600 LEU A CA 1
ATOM 4789 C C . LEU A 1 600 ? -10.015 2.122 -2.213 1.00 94.25 600 LEU A C 1
ATOM 4791 O O . LEU A 1 600 ? -9.589 1.820 -1.098 1.00 94.25 600 LEU A O 1
ATOM 4795 N N . PRO A 1 601 ? -10.489 3.344 -2.523 1.00 83.44 601 PRO A N 1
ATOM 4796 C CA . PRO A 1 601 ? -10.405 4.459 -1.595 1.00 83.44 601 PRO A CA 1
ATOM 4797 C C . PRO A 1 601 ? -11.087 4.206 -0.256 1.00 83.44 601 PRO A C 1
ATOM 4799 O O . PRO A 1 601 ? -12.099 3.499 -0.162 1.00 83.44 601 PRO A O 1
ATOM 4802 N N . SER A 1 602 ? -10.549 4.860 0.766 1.00 93.00 602 SER A N 1
ATOM 4803 C CA . SER A 1 602 ? -11.053 4.805 2.132 1.00 93.00 602 SER A CA 1
ATOM 4804 C C . SER A 1 602 ? -11.571 6.167 2.583 1.00 93.00 602 SER A C 1
ATOM 4806 O O . SER A 1 602 ? -10.922 7.187 2.365 1.00 93.00 602 SER A O 1
ATOM 4808 N N . VAL A 1 603 ? -12.710 6.192 3.275 1.00 96.19 603 VAL A N 1
ATOM 4809 C CA . VAL A 1 603 ? -13.315 7.431 3.786 1.00 96.19 603 VAL A CA 1
ATOM 4810 C C . VAL A 1 603 ? -13.306 7.414 5.310 1.00 96.19 603 VAL A C 1
ATOM 4812 O O . VAL A 1 603 ? -13.810 6.484 5.940 1.00 96.19 603 VAL A O 1
ATOM 4815 N N . ILE A 1 604 ? -12.722 8.447 5.917 1.00 97.12 604 ILE A N 1
ATOM 4816 C CA . ILE A 1 604 ? -12.617 8.574 7.372 1.00 97.12 604 ILE A CA 1
ATOM 4817 C C . ILE A 1 604 ? -13.161 9.927 7.811 1.00 97.12 604 ILE A C 1
ATOM 4819 O O . ILE A 1 604 ? -12.708 10.962 7.323 1.00 97.12 604 ILE A O 1
ATOM 4823 N N . THR A 1 605 ? -14.058 9.927 8.797 1.00 96.62 605 THR A N 1
ATOM 4824 C CA . THR A 1 605 ? -14.550 11.158 9.429 1.00 96.62 605 THR A CA 1
ATOM 4825 C C . THR A 1 605 ? -14.287 11.163 10.928 1.00 96.62 605 THR A C 1
ATOM 4827 O O . THR A 1 605 ? -14.348 10.136 11.598 1.00 96.62 605 THR A O 1
ATOM 4830 N N . GLU A 1 606 ? -14.056 12.347 11.482 1.00 96.56 606 GLU A N 1
ATOM 4831 C CA . GLU A 1 606 ? -14.281 12.562 12.909 1.00 96.56 606 GLU A CA 1
ATOM 4832 C C . GLU A 1 606 ? -15.797 12.574 13.165 1.00 96.56 606 GLU A C 1
ATOM 4834 O O . GLU A 1 606 ? -16.551 13.206 12.412 1.00 96.56 606 GLU A O 1
ATOM 4839 N N . GLY A 1 607 ? -16.274 11.848 14.176 1.00 95.75 607 GLY A N 1
ATOM 4840 C CA . GLY A 1 607 ? -17.705 11.789 14.455 1.00 95.75 607 GLY A CA 1
ATOM 4841 C C . GLY A 1 607 ? -18.120 10.852 15.584 1.00 95.75 607 GLY A C 1
ATOM 4842 O O . GLY A 1 607 ? -17.370 9.988 16.027 1.00 95.75 607 GLY A O 1
ATOM 4843 N N . ASP A 1 608 ? -19.359 11.034 16.035 1.00 96.12 608 ASP A N 1
ATOM 4844 C CA . ASP A 1 608 ? -20.001 10.200 17.046 1.00 96.12 608 ASP A CA 1
ATOM 4845 C C . ASP A 1 608 ? -20.800 9.090 16.354 1.00 96.12 608 ASP A C 1
ATOM 4847 O O . ASP A 1 608 ? -21.834 9.347 15.735 1.00 96.12 608 ASP A O 1
ATOM 4851 N N . ASN A 1 609 ? -20.341 7.846 16.486 1.00 96.38 609 ASN A N 1
ATOM 4852 C CA . ASN A 1 609 ? -20.929 6.676 15.829 1.00 96.38 609 ASN A CA 1
ATOM 4853 C C . ASN A 1 609 ? -22.370 6.338 16.265 1.00 96.38 609 ASN A C 1
ATOM 4855 O O . ASN A 1 609 ? -23.008 5.474 15.664 1.00 96.38 609 ASN A O 1
ATOM 4859 N N . ARG A 1 610 ? -22.916 7.029 17.273 1.00 97.06 610 ARG A N 1
ATOM 4860 C CA . ARG A 1 610 ? -24.330 6.934 17.665 1.00 97.06 610 ARG A CA 1
ATOM 4861 C C . ARG A 1 610 ? -25.231 7.830 16.807 1.00 97.06 610 ARG A C 1
ATOM 4863 O O . ARG A 1 610 ? -26.445 7.625 16.776 1.00 97.06 610 ARG A O 1
ATOM 4870 N N . LYS A 1 611 ? -24.668 8.830 16.117 1.00 96.69 611 LYS A N 1
ATOM 4871 C CA . LYS A 1 611 ? -25.409 9.864 15.379 1.00 96.69 611 LYS A CA 1
ATOM 4872 C C . LYS A 1 611 ? -25.457 9.567 13.884 1.00 96.69 611 LYS A C 1
ATOM 4874 O O . LYS A 1 611 ? -24.443 9.285 13.256 1.00 96.69 611 LYS A O 1
ATOM 4879 N N . SER A 1 612 ? -26.632 9.724 13.276 1.00 94.38 612 SER A N 1
ATOM 4880 C CA . SER A 1 612 ? -26.799 9.500 11.833 1.00 94.38 612 SER A CA 1
ATOM 4881 C C . SER A 1 612 ? -26.023 10.495 10.960 1.00 94.38 612 SER A C 1
ATOM 4883 O O . SER A 1 612 ? -25.550 10.096 9.903 1.00 94.38 612 SER A O 1
ATOM 4885 N N . ASP A 1 613 ? -25.811 11.734 11.428 1.00 96.19 613 ASP A N 1
ATOM 4886 C CA . ASP A 1 613 ? -25.001 12.757 10.737 1.00 96.19 613 ASP A CA 1
ATOM 4887 C C . ASP A 1 613 ? -23.568 12.285 10.432 1.00 96.19 613 ASP A C 1
ATOM 4889 O O . ASP A 1 613 ? -23.027 12.565 9.365 1.00 96.19 613 ASP A O 1
ATOM 4893 N N . THR A 1 614 ? -22.967 11.497 11.331 1.00 97.50 614 THR A N 1
ATOM 4894 C CA . THR A 1 614 ? -21.632 10.923 11.117 1.00 97.50 614 THR A CA 1
ATOM 4895 C C . THR A 1 614 ? -21.601 10.002 9.900 1.00 97.50 614 THR A C 1
ATOM 4897 O O . THR A 1 614 ? -20.644 10.036 9.133 1.00 97.50 614 THR A O 1
ATOM 4900 N N . PHE A 1 615 ? -22.662 9.232 9.664 1.00 97.56 615 PHE A N 1
ATOM 4901 C CA . PHE A 1 615 ? -22.743 8.340 8.506 1.00 97.56 615 PHE A CA 1
ATOM 4902 C C . PHE A 1 615 ? -23.156 9.065 7.228 1.00 97.56 615 PHE A C 1
ATOM 4904 O O . PHE A 1 615 ? -22.729 8.661 6.153 1.00 97.56 615 PHE A O 1
ATOM 4911 N N . THR A 1 616 ? -23.898 10.170 7.336 1.00 95.94 616 THR A N 1
ATOM 4912 C CA . THR A 1 616 ? -24.127 11.080 6.205 1.00 95.94 616 THR A CA 1
ATOM 4913 C C . THR A 1 616 ? -22.806 11.661 5.696 1.00 95.94 616 THR A C 1
ATOM 4915 O O . THR A 1 616 ? -22.581 11.672 4.492 1.00 95.94 616 THR A O 1
ATOM 4918 N N . LYS A 1 617 ? -21.896 12.070 6.595 1.00 96.31 617 LYS A N 1
ATOM 4919 C CA . LYS A 1 617 ? -20.539 12.538 6.239 1.00 96.31 617 LYS A CA 1
ATOM 4920 C C . LYS A 1 617 ? -19.660 11.455 5.613 1.00 96.31 617 LYS A C 1
ATOM 4922 O O . LYS A 1 617 ? -18.773 11.774 4.834 1.00 96.31 617 LYS A O 1
ATOM 4927 N N . LEU A 1 618 ? -19.900 10.191 5.963 1.00 96.50 618 LEU A N 1
ATOM 4928 C CA . LEU A 1 618 ? -19.265 9.033 5.327 1.00 96.50 618 LEU A CA 1
ATOM 4929 C C . LEU A 1 618 ? -19.950 8.615 4.019 1.00 96.50 618 LEU A C 1
ATOM 4931 O O . LEU A 1 618 ? -19.529 7.630 3.424 1.00 96.50 618 LEU A O 1
ATOM 4935 N N . GLU A 1 619 ? -21.009 9.315 3.600 1.00 96.12 619 GLU A N 1
ATOM 4936 C CA . GLU A 1 619 ? -21.811 8.988 2.416 1.00 96.12 619 GLU A CA 1
ATOM 4937 C C . GLU A 1 619 ? -22.448 7.584 2.480 1.00 96.12 619 GLU A C 1
ATOM 4939 O O . GLU A 1 619 ? -22.697 6.934 1.465 1.00 96.12 619 GLU A O 1
ATOM 4944 N N . LEU A 1 620 ? -22.758 7.107 3.692 1.00 97.12 620 LEU A N 1
ATOM 4945 C CA . LEU A 1 620 ? -23.350 5.790 3.925 1.00 97.12 620 LEU A CA 1
ATOM 4946 C C . LEU A 1 620 ? -24.862 5.868 4.166 1.00 97.12 620 LEU A C 1
ATOM 4948 O O . LEU A 1 620 ? -25.346 6.377 5.184 1.00 97.12 620 LEU A O 1
ATOM 4952 N N . GLY A 1 621 ? -25.622 5.270 3.248 1.00 96.31 621 GLY A N 1
ATOM 4953 C CA . GLY A 1 621 ? -27.063 5.054 3.385 1.00 96.31 621 GLY A CA 1
ATOM 4954 C C . GLY A 1 621 ? -27.422 3.804 4.209 1.00 96.31 621 GLY A C 1
ATOM 4955 O O . GLY A 1 621 ? -26.563 2.968 4.496 1.00 96.31 621 GLY A O 1
ATOM 4956 N N . PRO A 1 622 ? -28.697 3.621 4.595 1.00 97.25 622 PRO A N 1
ATOM 4957 C CA . PRO A 1 622 ? -29.174 2.349 5.141 1.00 97.25 622 PRO A CA 1
ATOM 4958 C C . PRO A 1 622 ? -28.887 1.177 4.188 1.00 97.25 622 PRO A C 1
ATOM 4960 O O . PRO A 1 622 ? -29.013 1.327 2.977 1.00 97.25 622 PRO A O 1
ATOM 4963 N N . SER A 1 623 ? -28.567 0.001 4.733 1.00 97.88 623 SER A N 1
ATOM 4964 C CA . SER A 1 623 ? -28.286 -1.223 3.956 1.00 97.88 623 SER A CA 1
ATOM 4965 C C . SER A 1 623 ? -27.190 -1.091 2.880 1.00 97.88 623 SER A C 1
ATOM 4967 O O . SER A 1 623 ? -27.262 -1.753 1.848 1.00 97.88 623 SER A O 1
ATOM 4969 N N . SER A 1 624 ? -26.182 -0.247 3.111 1.00 97.69 624 SER A N 1
ATOM 4970 C CA . SER A 1 624 ? -25.055 -0.005 2.192 1.00 97.69 624 SER A CA 1
ATOM 4971 C C . SER A 1 624 ? -23.760 -0.739 2.569 1.00 97.69 624 SER A C 1
ATOM 4973 O O . SER A 1 624 ? -22.810 -0.747 1.787 1.00 97.69 624 SER A O 1
ATOM 4975 N N . VAL A 1 625 ? -23.708 -1.353 3.756 1.00 98.50 625 VAL A N 1
ATOM 4976 C CA . VAL A 1 625 ? -22.507 -1.995 4.311 1.00 98.50 625 VAL A CA 1
ATOM 4977 C C . VAL A 1 625 ? -22.637 -3.517 4.259 1.00 98.50 625 VAL A C 1
ATOM 4979 O O . VAL A 1 625 ? -23.668 -4.071 4.649 1.00 98.50 625 VAL A O 1
ATOM 4982 N N . ASP A 1 626 ? -21.578 -4.195 3.810 1.00 98.69 626 ASP A N 1
ATOM 4983 C CA . ASP A 1 626 ? -21.476 -5.658 3.792 1.00 98.69 626 ASP A CA 1
ATOM 4984 C C . ASP A 1 626 ? -20.997 -6.204 5.142 1.00 98.69 626 ASP A C 1
ATOM 4986 O O . ASP A 1 626 ? -21.585 -7.140 5.687 1.00 98.69 626 ASP A O 1
ATOM 4990 N N . LEU A 1 627 ? -19.938 -5.595 5.683 1.00 98.69 627 LEU A N 1
ATOM 4991 C CA . LEU A 1 627 ? -19.261 -6.039 6.894 1.00 98.69 627 LEU A CA 1
ATOM 4992 C C . LEU A 1 627 ? -18.969 -4.858 7.822 1.00 98.69 627 LEU A C 1
ATOM 4994 O O . LEU A 1 627 ? -18.356 -3.873 7.424 1.00 98.69 627 LEU A O 1
ATOM 4998 N N . VAL A 1 628 ? -19.326 -4.985 9.094 1.00 98.69 628 VAL A N 1
ATOM 4999 C CA . VAL A 1 628 ? -18.783 -4.138 10.160 1.00 98.69 628 VAL A CA 1
ATOM 5000 C C . VAL A 1 628 ? -17.672 -4.921 10.851 1.00 98.69 628 VAL A C 1
ATOM 5002 O O . VAL A 1 628 ? -17.938 -5.983 11.402 1.00 98.69 628 VAL A O 1
ATOM 5005 N N . LEU A 1 629 ? -16.440 -4.418 10.849 1.00 98.44 629 LEU A N 1
ATOM 5006 C CA . LEU A 1 629 ? -15.325 -5.003 11.601 1.00 98.44 629 LEU A CA 1
ATOM 5007 C C . LEU A 1 629 ? -14.764 -3.928 12.524 1.00 98.44 629 LEU A C 1
ATOM 5009 O O . LEU A 1 629 ? -14.312 -2.886 12.063 1.00 98.44 629 LEU A O 1
ATOM 5013 N N . THR A 1 630 ? -14.848 -4.144 13.835 1.00 96.94 630 THR A N 1
ATOM 5014 C CA . THR A 1 630 ? -14.545 -3.081 14.796 1.00 96.94 630 THR A CA 1
ATOM 5015 C C . THR A 1 630 ? -14.069 -3.609 16.146 1.00 96.94 630 THR A C 1
ATOM 5017 O O . THR A 1 630 ? -14.227 -4.789 16.465 1.00 96.94 630 THR A O 1
ATOM 5020 N N . SER A 1 631 ? -13.481 -2.723 16.949 1.00 93.00 631 SER A N 1
ATOM 5021 C CA . SER A 1 631 ? -13.034 -2.991 18.317 1.00 93.00 631 SER A CA 1
ATOM 5022 C C . SER A 1 631 ? -13.457 -1.847 19.234 1.00 93.00 631 SER A C 1
ATOM 5024 O O . SER A 1 631 ? -12.727 -0.860 19.348 1.00 93.00 631 SER A O 1
ATOM 5026 N N . PRO A 1 632 ? -14.616 -1.953 19.902 1.00 91.19 632 PRO A N 1
ATOM 5027 C CA . PRO A 1 632 ? -15.091 -0.904 20.787 1.00 91.19 632 PRO A CA 1
ATOM 5028 C C . PRO A 1 632 ? -14.189 -0.750 22.021 1.00 91.19 632 PRO A C 1
ATOM 5030 O O . PRO A 1 632 ? -13.532 -1.704 22.451 1.00 91.19 632 PRO A O 1
ATOM 5033 N N . PRO A 1 633 ? -14.190 0.435 22.654 1.00 85.19 633 PRO A N 1
ATOM 5034 C CA . PRO A 1 633 ? -13.549 0.623 23.946 1.00 85.19 633 PRO A CA 1
ATOM 5035 C C . PRO A 1 633 ? -14.213 -0.273 24.998 1.00 85.19 633 PRO A C 1
ATOM 5037 O O . PRO A 1 633 ? -15.430 -0.244 25.176 1.00 85.19 633 PRO A O 1
ATOM 5040 N N . TYR A 1 634 ? -13.424 -1.046 25.746 1.00 78.31 634 TYR A N 1
ATOM 5041 C CA . TYR A 1 634 ? -13.976 -1.863 26.829 1.00 78.31 634 TYR A CA 1
ATOM 5042 C C . TYR A 1 634 ? -14.459 -0.966 27.970 1.00 78.31 634 TYR A C 1
ATOM 5044 O O . TYR A 1 634 ? -13.774 -0.006 28.347 1.00 78.31 634 TYR A O 1
ATOM 5052 N N . GLY A 1 635 ? -15.615 -1.295 28.552 1.00 65.00 635 GLY A N 1
ATOM 5053 C CA . GLY A 1 635 ? -16.249 -0.490 29.594 1.00 65.00 635 GLY A CA 1
ATOM 5054 C C . GLY A 1 635 ? -15.261 -0.086 30.692 1.00 65.00 635 GLY A C 1
ATOM 5055 O O . GLY A 1 635 ? -14.753 -0.934 31.429 1.00 65.00 635 GLY A O 1
ATOM 5056 N N . THR A 1 636 ? -14.982 1.218 30.812 1.00 65.00 636 THR A N 1
ATOM 5057 C CA . THR A 1 636 ? -14.074 1.825 31.804 1.00 65.00 636 THR A CA 1
ATOM 5058 C C . THR A 1 636 ? -12.614 1.348 31.757 1.00 65.00 636 THR A C 1
ATOM 5060 O O . THR A 1 636 ? -11.926 1.416 32.777 1.00 65.00 636 THR A O 1
ATOM 5063 N N . ALA A 1 637 ? -12.088 0.876 30.622 1.00 61.41 637 ALA A N 1
ATOM 5064 C CA . ALA A 1 637 ? -10.746 0.280 30.561 1.00 61.41 637 ALA A CA 1
ATOM 5065 C C . ALA A 1 637 ? -9.588 1.279 30.363 1.00 61.41 637 ALA A C 1
ATOM 5067 O O . ALA A 1 637 ? -8.595 1.198 31.096 1.00 61.41 637 ALA A O 1
ATOM 5068 N N . LEU A 1 638 ? -9.703 2.245 29.445 1.00 73.38 638 LEU A N 1
ATOM 5069 C CA . LEU A 1 638 ? -8.594 3.135 29.070 1.00 73.38 638 LEU A CA 1
ATOM 5070 C C . LEU A 1 638 ? -9.045 4.604 28.933 1.00 73.38 638 LEU A C 1
ATOM 5072 O O . LEU A 1 638 ? -10.068 4.856 28.302 1.00 73.38 638 LEU A O 1
ATOM 5076 N N . PRO A 1 639 ? -8.308 5.582 29.498 1.00 78.81 639 PRO A N 1
ATOM 5077 C CA . PRO A 1 639 ? -8.585 6.999 29.283 1.00 78.81 639 PRO A CA 1
ATOM 5078 C C . PRO A 1 639 ? -7.891 7.475 27.991 1.00 78.81 639 PRO A C 1
ATOM 5080 O O . PRO A 1 639 ? -6.741 7.918 28.005 1.00 78.81 639 PRO A O 1
ATOM 5083 N N . TYR A 1 640 ? -8.566 7.311 26.849 1.00 83.62 640 TYR A N 1
ATOM 5084 C CA . TYR A 1 640 ? -7.998 7.606 25.523 1.00 83.62 640 TYR A CA 1
ATOM 5085 C C . TYR A 1 640 ? -7.588 9.080 25.373 1.00 83.62 640 TYR A C 1
ATOM 5087 O O . TYR A 1 640 ? -6.454 9.358 24.994 1.00 83.62 640 TYR A O 1
ATOM 5095 N N . ILE A 1 641 ? -8.462 10.019 25.756 1.00 88.00 641 ILE A N 1
ATOM 5096 C CA . ILE A 1 641 ? -8.181 11.461 25.650 1.00 88.00 641 ILE A CA 1
ATOM 5097 C C . ILE A 1 641 ? -7.006 11.872 26.539 1.00 88.00 641 ILE A C 1
ATOM 5099 O O . ILE A 1 641 ? -6.132 12.592 26.070 1.00 88.00 641 ILE A O 1
ATOM 5103 N N . ASP A 1 642 ? -6.908 11.357 27.768 1.00 85.06 642 ASP A N 1
ATOM 5104 C CA . ASP A 1 642 ? -5.753 11.617 28.642 1.00 85.06 642 ASP A CA 1
ATOM 5105 C C . ASP A 1 642 ? -4.432 11.110 28.056 1.00 85.06 642 ASP A C 1
ATOM 5107 O O . ASP A 1 642 ? -3.382 11.733 28.243 1.00 85.06 642 ASP A O 1
ATOM 5111 N N . THR A 1 643 ? -4.479 9.963 27.370 1.00 84.81 643 THR A N 1
ATOM 5112 C CA . THR A 1 643 ? -3.302 9.334 26.755 1.00 84.81 643 THR A CA 1
ATOM 5113 C C . THR A 1 643 ? -2.738 10.208 25.635 1.00 84.81 643 THR A C 1
ATOM 5115 O O . THR A 1 643 ? -1.515 10.324 25.521 1.00 84.81 643 THR A O 1
ATOM 5118 N N . ASP A 1 644 ? -3.628 10.855 24.880 1.00 90.19 644 ASP A N 1
ATOM 5119 C CA . ASP A 1 644 ? -3.335 11.650 23.684 1.00 90.19 644 ASP A CA 1
ATOM 5120 C C . ASP A 1 644 ? -3.342 13.171 23.943 1.00 90.19 644 ASP A C 1
ATOM 5122 O O . ASP A 1 644 ? -3.111 13.970 23.032 1.00 90.19 644 ASP A O 1
ATOM 5126 N N . ARG A 1 645 ? -3.602 13.602 25.187 1.00 93.00 645 ARG A N 1
ATOM 5127 C CA . ARG A 1 645 ? -3.956 14.997 25.505 1.00 93.00 645 ARG A CA 1
ATOM 5128 C C . ARG A 1 645 ? -2.926 16.028 25.057 1.00 93.00 645 ARG A C 1
ATOM 5130 O O . ARG A 1 645 ? -3.302 17.150 24.747 1.00 93.00 645 ARG A O 1
ATOM 5137 N N . LEU A 1 646 ? -1.641 15.672 25.063 1.00 95.50 646 LEU A N 1
ATOM 5138 C CA . LEU A 1 646 ? -0.563 16.593 24.705 1.00 95.50 646 LEU A CA 1
ATOM 5139 C C . LEU A 1 646 ? -0.516 16.844 23.200 1.00 95.50 646 LEU A C 1
ATOM 5141 O O . LEU A 1 646 ? -0.259 17.968 22.783 1.00 95.50 646 LEU A O 1
ATOM 5145 N N . SER A 1 647 ? -0.832 15.832 22.395 1.00 96.31 647 SER A N 1
ATOM 5146 C CA . SER A 1 647 ? -0.978 15.985 20.949 1.00 96.31 647 SER A CA 1
ATOM 5147 C C . SER A 1 647 ? -2.244 16.770 20.604 1.00 96.31 647 SER A C 1
ATOM 5149 O O . SER A 1 647 ? -2.193 17.675 19.774 1.00 96.31 647 SER A O 1
ATOM 5151 N N . LEU A 1 648 ? -3.357 16.496 21.299 1.00 96.75 648 LEU A N 1
ATOM 5152 C CA . LEU A 1 648 ? -4.594 17.284 21.179 1.00 96.75 648 LEU A CA 1
ATOM 5153 C C . LEU A 1 648 ? -4.366 18.759 21.563 1.00 96.75 648 LEU A C 1
ATOM 5155 O O . LEU A 1 648 ? -4.872 19.652 20.893 1.00 96.75 648 LEU A O 1
ATOM 5159 N N . LEU A 1 649 ? -3.570 19.017 22.605 1.00 97.25 649 LEU A N 1
ATOM 5160 C CA . LEU A 1 649 ? -3.201 20.362 23.047 1.00 97.25 649 LEU A CA 1
ATOM 5161 C C . LEU A 1 649 ? -2.308 21.078 22.027 1.00 97.25 649 LEU A C 1
ATOM 5163 O O . LEU A 1 649 ? -2.635 22.177 21.593 1.00 97.25 649 LEU A O 1
ATOM 5167 N N . PHE A 1 650 ? -1.172 20.476 21.671 1.00 97.62 650 PHE A N 1
ATOM 5168 C CA . PHE A 1 650 ? -0.117 21.166 20.928 1.00 97.62 650 PHE A CA 1
ATOM 5169 C C . PHE A 1 650 ? -0.426 21.277 19.430 1.00 97.62 650 PHE A C 1
ATOM 5171 O O . PHE A 1 650 ? -0.210 22.327 18.837 1.00 97.62 650 PHE A O 1
ATOM 5178 N N . ILE A 1 651 ? -0.938 20.208 18.807 1.00 97.06 651 ILE A N 1
ATOM 5179 C CA . ILE A 1 651 ? -1.188 20.173 17.355 1.00 97.06 651 ILE A CA 1
ATOM 5180 C C . ILE A 1 651 ? -2.601 20.654 17.038 1.00 97.06 651 ILE A C 1
ATOM 5182 O O . ILE A 1 651 ? -2.791 21.430 16.103 1.00 97.06 651 ILE A O 1
ATOM 5186 N N . MET A 1 652 ? -3.594 20.194 17.804 1.00 95.69 652 MET A N 1
ATOM 5187 C CA . MET A 1 652 ? -5.008 20.452 17.506 1.00 95.69 652 MET A CA 1
ATOM 5188 C C . MET A 1 652 ? -5.584 21.658 18.253 1.00 95.69 652 MET A C 1
ATOM 5190 O O . MET A 1 652 ? -6.740 21.999 18.029 1.00 95.69 652 MET A O 1
ATOM 5194 N N . GLY A 1 653 ? -4.805 22.294 19.135 1.00 96.12 653 GLY A N 1
ATOM 5195 C CA . GLY A 1 653 ? -5.235 23.503 19.835 1.00 96.12 653 GLY A CA 1
ATOM 5196 C C . GLY A 1 653 ? -6.370 23.284 20.837 1.00 96.12 653 GLY A C 1
ATOM 5197 O O . GLY A 1 653 ? -7.067 24.229 21.195 1.00 96.12 653 GLY A O 1
ATOM 5198 N N . LEU A 1 654 ? -6.583 22.047 21.296 1.00 95.88 654 LEU A N 1
ATOM 5199 C CA . LEU A 1 654 ? -7.654 21.720 22.232 1.00 95.88 654 LEU A CA 1
ATOM 5200 C C . LEU A 1 654 ? -7.141 21.838 23.663 1.00 95.88 654 LEU A C 1
ATOM 5202 O O . LEU A 1 654 ? -6.468 20.925 24.144 1.00 95.88 654 LEU A O 1
ATOM 5206 N N . LYS A 1 655 ? -7.484 22.919 24.370 1.00 93.31 655 LYS A N 1
ATOM 5207 C CA . LYS A 1 655 ? -7.214 23.082 25.814 1.00 93.31 655 LYS A CA 1
ATOM 5208 C C . LYS A 1 655 ? -8.108 22.174 26.663 1.00 93.31 655 LYS A C 1
ATOM 5210 O O . LYS A 1 655 ? -9.055 21.551 26.186 1.00 93.31 655 LYS A O 1
ATOM 5215 N N . SER A 1 656 ? -7.834 22.117 27.965 1.00 90.25 656 SER A N 1
ATOM 5216 C CA . SER A 1 656 ? -8.571 21.266 28.914 1.00 90.25 656 SER A CA 1
ATOM 5217 C C . SER A 1 656 ? -10.104 21.394 28.849 1.00 90.25 656 SER A C 1
ATOM 5219 O O . SER A 1 656 ? -10.803 20.378 28.861 1.00 90.25 656 SER A O 1
ATOM 5221 N N . SER A 1 657 ? -10.646 22.612 28.710 1.00 91.44 657 SER A N 1
ATOM 5222 C CA . SER A 1 657 ? -12.099 22.830 28.596 1.00 91.44 657 SER A CA 1
ATOM 5223 C C . SER A 1 657 ? -12.714 22.214 27.343 1.00 91.44 657 SER A C 1
ATOM 5225 O O . SER A 1 657 ? -13.879 21.828 27.379 1.00 91.44 657 SER A O 1
ATOM 5227 N N . ASP A 1 658 ? -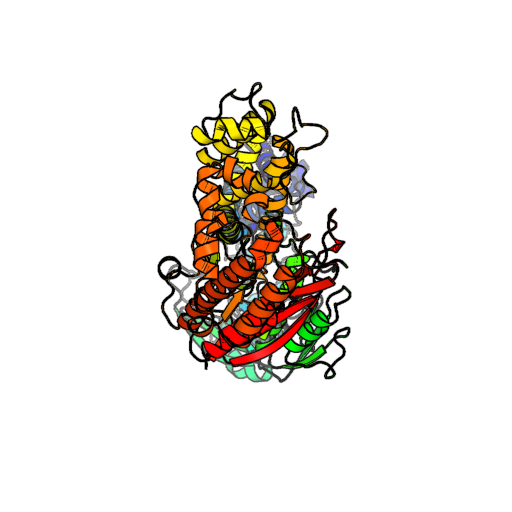11.935 22.092 26.272 1.00 93.44 658 ASP A N 1
ATOM 5228 C CA . ASP A 1 658 ? -12.413 21.681 24.951 1.00 93.44 658 ASP A CA 1
ATOM 5229 C C . ASP A 1 658 ? -12.275 20.162 24.783 1.00 93.44 658 ASP A C 1
ATOM 5231 O O . ASP A 1 658 ? -13.092 19.515 24.131 1.00 93.44 658 ASP A O 1
ATOM 5235 N N . ARG A 1 659 ? -11.291 19.558 25.465 1.00 93.44 659 ARG A N 1
ATOM 5236 C CA . ARG A 1 659 ? -11.112 18.099 25.531 1.00 93.44 659 ARG A CA 1
ATOM 5237 C C . ARG A 1 659 ? -12.157 17.417 26.417 1.00 93.44 659 ARG A C 1
ATOM 5239 O O . ARG A 1 659 ? -12.547 16.285 26.142 1.00 93.44 659 ARG A O 1
ATOM 5246 N N . LYS A 1 660 ? -12.640 18.091 27.467 1.00 90.00 660 LYS A N 1
ATOM 5247 C CA . LYS A 1 660 ? -13.579 17.512 28.444 1.00 90.00 660 LYS A CA 1
ATOM 5248 C C . LYS A 1 660 ? -14.917 17.045 27.831 1.00 90.00 660 LYS A C 1
ATOM 5250 O O . LYS A 1 660 ? -15.359 15.950 28.189 1.00 90.00 660 LYS A O 1
ATOM 5255 N N . PRO A 1 661 ? -15.579 17.797 26.926 1.00 90.50 661 PRO A N 1
ATOM 5256 C CA . PRO A 1 661 ? -16.758 17.310 26.207 1.00 90.50 661 PRO A CA 1
ATOM 5257 C C . PRO A 1 661 ? -16.483 16.047 25.386 1.00 90.50 661 PRO A C 1
ATOM 5259 O O . PRO A 1 661 ? -17.278 15.110 25.442 1.00 90.50 661 PRO A O 1
ATOM 5262 N N . VAL A 1 662 ? -15.342 15.992 24.689 1.00 90.38 662 VAL A N 1
ATOM 5263 C CA . VAL A 1 662 ? -14.923 14.813 23.914 1.00 90.38 662 VAL A CA 1
ATOM 5264 C C . VAL A 1 662 ? -14.729 13.617 24.846 1.00 90.38 662 VAL A C 1
ATOM 5266 O O . VAL A 1 662 ? -15.300 12.555 24.624 1.00 90.38 662 VAL A O 1
ATOM 5269 N N . GLU A 1 663 ? -14.005 13.792 25.950 1.00 89.00 663 GLU A N 1
ATOM 5270 C CA . GLU A 1 663 ? -13.795 12.729 26.935 1.00 89.00 663 GLU A CA 1
ATOM 5271 C C . GLU A 1 663 ? -15.101 12.241 27.570 1.00 89.00 663 GLU A C 1
ATOM 5273 O O . GLU A 1 663 ? -15.288 11.040 27.756 1.00 89.00 663 GLU A O 1
ATOM 5278 N N . THR A 1 664 ? -16.023 13.149 27.886 1.00 86.94 664 THR A N 1
ATOM 5279 C CA . THR A 1 664 ? -17.317 12.794 28.490 1.00 86.94 664 THR A CA 1
ATOM 5280 C C . THR A 1 664 ? -18.214 12.050 27.501 1.00 86.94 664 THR A C 1
ATOM 5282 O O . THR A 1 664 ? -18.971 11.170 27.909 1.00 86.94 664 THR A O 1
ATOM 5285 N N . GLY A 1 665 ? -18.135 12.395 26.213 1.00 88.62 665 GLY A N 1
ATOM 5286 C CA . GLY A 1 665 ? -18.937 11.782 25.160 1.00 88.62 665 GLY A CA 1
ATOM 5287 C C . GLY A 1 665 ? -18.435 10.414 24.694 1.00 88.62 665 GLY A C 1
ATOM 5288 O O . GLY A 1 665 ? -19.210 9.698 24.061 1.00 88.62 665 GLY A O 1
ATOM 5289 N N . LEU A 1 666 ? -17.177 10.045 24.974 1.00 90.38 666 LEU A N 1
ATOM 5290 C CA . LEU A 1 666 ? -16.604 8.771 24.532 1.00 90.38 666 LEU A CA 1
ATOM 5291 C C . LEU A 1 666 ? -17.301 7.587 25.198 1.00 90.38 666 LEU A C 1
ATOM 5293 O O . LEU A 1 666 ? -17.447 7.521 26.424 1.00 90.38 666 LEU A O 1
ATOM 5297 N N . ILE A 1 667 ? -17.643 6.594 24.380 1.00 91.31 667 ILE A N 1
ATOM 5298 C CA . ILE A 1 667 ? -18.161 5.320 24.870 1.00 91.31 667 ILE A CA 1
ATOM 5299 C C . ILE A 1 667 ? -17.106 4.676 25.777 1.00 91.31 667 ILE A C 1
ATOM 5301 O O . ILE A 1 667 ? -15.922 4.622 25.454 1.00 91.31 667 ILE A O 1
ATOM 5305 N N . GLY A 1 668 ? -17.531 4.229 26.959 1.00 87.31 668 GLY A N 1
ATOM 5306 C CA . GLY A 1 668 ? -16.633 3.633 27.953 1.00 87.31 668 GLY A CA 1
ATOM 5307 C C . GLY A 1 668 ? -15.826 4.636 28.790 1.00 87.31 668 GLY A C 1
ATOM 5308 O O . GLY A 1 668 ? -15.017 4.198 29.615 1.00 87.31 668 GLY A O 1
ATOM 5309 N N . SER A 1 669 ? -16.063 5.948 28.643 1.00 86.50 669 SER A N 1
ATOM 5310 C CA . SER A 1 669 ? -15.452 6.989 29.477 1.00 86.50 669 SER A CA 1
ATOM 5311 C C . SER A 1 669 ? -15.691 6.757 30.971 1.00 86.50 669 SER A C 1
ATOM 5313 O O . SER A 1 669 ? -16.758 6.293 31.387 1.00 86.50 669 SER A O 1
ATOM 5315 N N . ARG A 1 670 ? -14.693 7.104 31.791 1.00 83.25 670 ARG A N 1
ATOM 5316 C CA . ARG A 1 670 ? -14.756 7.030 33.261 1.00 83.25 670 ARG A CA 1
ATOM 5317 C C . ARG A 1 670 ? -15.321 8.299 33.899 1.00 83.25 670 ARG A C 1
ATOM 5319 O O . ARG A 1 670 ? -15.674 8.270 35.077 1.00 83.25 670 ARG A O 1
ATOM 5326 N N . GLU A 1 671 ? -15.413 9.381 33.134 1.00 83.69 671 GLU A N 1
ATOM 5327 C CA . GLU A 1 671 ? -15.813 10.688 33.640 1.00 83.69 671 GLU A CA 1
ATOM 5328 C C . GLU A 1 671 ? -17.333 10.824 33.666 1.00 83.69 671 GLU A C 1
ATOM 5330 O O . GLU A 1 671 ? -18.026 10.548 32.682 1.00 83.69 671 GLU A O 1
ATOM 5335 N N . ILE A 1 672 ? -17.867 11.230 34.818 1.00 87.06 672 ILE A N 1
ATOM 5336 C CA . ILE A 1 672 ? -19.303 11.388 35.038 1.00 87.06 672 ILE A CA 1
ATOM 5337 C C . ILE A 1 672 ? -19.567 12.482 36.072 1.00 87.06 672 ILE A C 1
ATOM 5339 O O . ILE A 1 672 ? -18.981 12.495 37.156 1.00 87.06 672 ILE A O 1
ATOM 5343 N N . SER A 1 673 ? -20.462 13.412 35.738 1.00 88.12 673 SER A N 1
ATOM 5344 C CA . SER A 1 673 ? -20.892 14.459 36.665 1.00 88.12 673 SER A CA 1
ATOM 5345 C C . SER A 1 673 ? -21.903 13.911 37.677 1.00 88.12 673 SER A C 1
ATOM 5347 O O . SER A 1 673 ? -22.606 12.938 37.410 1.00 88.12 673 SER A O 1
ATOM 5349 N N . THR A 1 674 ? -22.031 14.557 38.838 1.00 87.69 674 THR A N 1
ATOM 5350 C CA . THR A 1 674 ? -23.032 14.170 39.851 1.00 87.69 674 THR A CA 1
ATOM 5351 C C . THR A 1 674 ? -24.460 14.219 39.302 1.00 87.69 674 THR A C 1
ATOM 5353 O O . THR A 1 674 ? -25.279 13.374 39.653 1.00 87.69 674 THR A O 1
ATOM 5356 N N . VAL A 1 675 ? -24.754 15.192 38.433 1.00 89.94 675 VAL A N 1
ATOM 5357 C CA . VAL A 1 675 ? -26.066 15.338 37.786 1.00 89.94 675 VAL A CA 1
ATOM 5358 C C . VAL A 1 675 ? -26.332 14.161 36.852 1.00 89.94 675 VAL A C 1
ATOM 5360 O O . VAL A 1 675 ? -27.361 13.505 36.982 1.00 89.94 675 VAL A O 1
ATOM 5363 N N . GLU A 1 676 ? -25.378 13.843 35.975 1.00 89.94 676 GLU A N 1
ATOM 5364 C CA . GLU A 1 676 ? -25.525 12.740 35.022 1.00 89.94 676 GLU A CA 1
ATOM 5365 C C . GLU A 1 676 ? -25.611 11.388 35.729 1.00 89.94 676 GLU A C 1
ATOM 5367 O O . GLU A 1 676 ? -26.427 10.541 35.380 1.00 89.94 676 GLU A O 1
ATOM 5372 N N . ARG A 1 677 ? -24.823 11.205 36.789 1.00 90.94 677 ARG A N 1
ATOM 5373 C CA . ARG A 1 677 ? -24.904 10.017 37.633 1.00 90.94 677 ARG A CA 1
ATOM 5374 C C . ARG A 1 677 ? -26.306 9.824 38.205 1.00 90.94 677 ARG A C 1
ATOM 5376 O O . ARG A 1 677 ? -26.856 8.739 38.060 1.00 90.94 677 ARG A O 1
ATOM 5383 N N . ARG A 1 678 ? -26.879 10.857 38.833 1.00 90.94 678 ARG A N 1
ATOM 5384 C CA . ARG A 1 678 ? -28.235 10.780 39.400 1.00 90.94 678 ARG A CA 1
ATOM 5385 C C . ARG A 1 678 ? -29.275 10.489 38.323 1.00 90.94 678 ARG A C 1
ATOM 5387 O O . ARG A 1 678 ? -30.164 9.684 38.565 1.00 90.94 678 ARG A O 1
ATOM 5394 N N . ARG A 1 679 ? -29.133 11.095 37.139 1.00 93.81 679 ARG A N 1
ATOM 5395 C CA . ARG A 1 679 ? -30.003 10.827 35.986 1.00 93.81 679 ARG A CA 1
ATOM 5396 C C . ARG A 1 679 ? -29.972 9.348 35.605 1.00 93.81 679 ARG A C 1
ATOM 5398 O O . ARG A 1 679 ? -31.024 8.735 35.495 1.00 93.81 679 ARG A O 1
ATOM 5405 N N . LEU A 1 680 ? -28.782 8.769 35.442 1.00 92.44 680 LEU A N 1
ATOM 5406 C CA . LEU A 1 680 ? -28.612 7.361 35.068 1.00 92.44 680 LEU A CA 1
ATOM 5407 C C . LEU A 1 680 ? -29.089 6.395 36.162 1.00 92.44 680 LEU A C 1
ATOM 5409 O O . LEU A 1 680 ? -29.617 5.336 35.846 1.00 92.44 680 LEU A O 1
ATOM 5413 N N . GLU A 1 681 ? -28.932 6.754 37.439 1.00 89.06 681 GLU A N 1
ATOM 5414 C CA . GLU A 1 681 ? -29.432 5.969 38.579 1.00 89.06 681 GLU A CA 1
ATOM 5415 C C . GLU A 1 681 ? -30.970 5.945 38.671 1.00 89.06 681 GLU A C 1
ATOM 5417 O O . GLU A 1 681 ? -31.514 5.059 39.324 1.00 89.06 681 GLU A O 1
ATOM 5422 N N . GLN A 1 682 ? -31.660 6.892 38.029 1.00 90.88 682 GLN A N 1
ATOM 5423 C CA . GLN A 1 682 ? -33.125 6.987 37.992 1.00 90.88 682 GLN A CA 1
ATOM 5424 C C . GLN A 1 682 ? -33.756 6.321 36.761 1.00 90.88 682 GLN A C 1
ATOM 5426 O O . GLN A 1 682 ? -34.980 6.266 36.673 1.00 90.88 682 GLN A O 1
ATOM 5431 N N . ILE A 1 683 ? -32.955 5.841 35.805 1.00 91.44 683 ILE A N 1
ATOM 5432 C CA . ILE A 1 683 ? -33.470 5.174 34.605 1.00 91.44 683 ILE A CA 1
ATOM 5433 C C . ILE A 1 683 ? -34.094 3.830 34.988 1.00 91.44 683 ILE A C 1
ATOM 5435 O O . ILE A 1 683 ? -33.443 2.994 35.619 1.00 91.44 683 ILE A O 1
ATOM 5439 N N . GLU A 1 684 ? -35.324 3.594 34.533 1.00 91.69 684 GLU A N 1
ATOM 5440 C CA . GLU A 1 684 ? -35.970 2.290 34.644 1.00 91.69 684 GLU A CA 1
ATOM 5441 C C . GLU A 1 684 ? -35.324 1.312 33.653 1.00 91.69 684 GLU A C 1
ATOM 5443 O O . GLU A 1 684 ? -35.613 1.304 32.456 1.00 91.69 684 GLU A O 1
ATOM 5448 N N . LEU A 1 685 ? -34.396 0.488 34.151 1.00 90.00 685 LEU A N 1
ATOM 5449 C CA . LEU A 1 685 ? -33.554 -0.372 33.309 1.00 90.00 685 LEU A CA 1
ATOM 5450 C C . LEU A 1 685 ? -34.370 -1.349 32.449 1.00 90.00 685 LEU A C 1
ATOM 5452 O O . LEU A 1 685 ? -33.910 -1.737 31.376 1.00 90.00 685 LEU A O 1
ATOM 5456 N N . ARG A 1 686 ? -35.571 -1.727 32.904 1.00 88.38 686 ARG A N 1
ATOM 5457 C CA . ARG A 1 686 ? -36.491 -2.628 32.193 1.00 88.38 686 ARG A CA 1
ATOM 5458 C C . ARG A 1 686 ? -36.967 -2.085 30.852 1.00 88.38 686 ARG A C 1
ATOM 5460 O O . ARG A 1 686 ? -37.298 -2.876 29.976 1.00 88.38 686 ARG A O 1
ATOM 5467 N N . GLU A 1 687 ? -36.998 -0.766 30.693 1.00 87.94 687 GLU A N 1
ATOM 5468 C CA . GLU A 1 687 ? -37.489 -0.113 29.477 1.00 87.94 687 GLU A CA 1
ATOM 5469 C C . GLU A 1 687 ? -36.404 0.037 28.405 1.00 87.94 687 GLU A C 1
ATOM 5471 O O . GLU A 1 687 ? -36.715 0.213 27.229 1.00 87.94 687 GLU A O 1
ATOM 5476 N N . VAL A 1 688 ? -35.127 -0.019 28.797 1.00 90.25 688 VAL A N 1
ATOM 5477 C CA . VAL A 1 688 ? -34.014 0.411 27.935 1.00 90.25 688 VAL A CA 1
ATOM 5478 C C . VAL A 1 688 ? -32.914 -0.628 27.742 1.00 90.25 688 VAL A C 1
ATOM 5480 O O . VAL A 1 688 ? -32.110 -0.493 26.819 1.00 90.25 688 VAL A O 1
ATOM 5483 N N . LEU A 1 689 ? -32.841 -1.650 28.598 1.00 93.62 689 LEU A N 1
ATOM 5484 C CA . LEU A 1 689 ? -31.795 -2.668 28.556 1.00 93.62 689 LEU A CA 1
ATOM 5485 C C . LEU A 1 689 ? -32.376 -4.086 28.629 1.00 93.62 689 LEU A C 1
ATOM 5487 O O . LEU A 1 689 ? -33.393 -4.296 29.286 1.00 93.62 689 LEU A O 1
ATOM 5491 N N . PRO A 1 690 ? -31.712 -5.083 28.023 1.00 94.56 690 PRO A N 1
ATOM 5492 C CA . PRO A 1 690 ? -32.088 -6.489 28.156 1.00 94.56 690 PRO A CA 1
ATOM 5493 C C . PRO A 1 690 ? -31.955 -7.046 29.584 1.00 94.56 690 PRO A C 1
ATOM 5495 O O . PRO A 1 690 ? -31.297 -6.464 30.450 1.00 94.56 690 PRO A O 1
ATOM 5498 N N . SER A 1 691 ? -32.568 -8.202 29.833 1.00 93.75 691 SER A N 1
ATOM 5499 C CA . SER A 1 691 ? -32.681 -8.802 31.170 1.00 93.75 691 SER A CA 1
ATOM 5500 C C . SER A 1 691 ? -31.340 -9.146 31.836 1.00 93.75 691 SER A C 1
ATOM 5502 O O . SER A 1 691 ? -31.168 -8.891 33.031 1.00 93.75 691 SER A O 1
ATOM 5504 N N . GLY A 1 692 ? -30.367 -9.668 31.088 1.00 92.94 692 GLY A N 1
ATOM 5505 C CA . GLY A 1 692 ? -29.029 -9.984 31.583 1.00 92.94 692 GLY A CA 1
ATOM 5506 C C . GLY A 1 692 ? -28.257 -8.720 31.950 1.00 92.94 692 GLY A C 1
ATOM 5507 O O . GLY A 1 692 ? -27.684 -8.637 33.038 1.00 92.94 692 GLY A O 1
ATOM 5508 N N . SER A 1 693 ? -28.349 -7.682 31.117 1.00 93.88 693 SER A N 1
ATOM 5509 C CA . SER A 1 693 ? -27.842 -6.335 31.424 1.00 93.88 693 SER A CA 1
ATOM 5510 C C . SER A 1 693 ? -28.434 -5.753 32.713 1.00 93.88 693 SER A C 1
ATOM 5512 O O . SER A 1 693 ? -27.691 -5.286 33.583 1.00 93.88 693 SER A O 1
ATOM 5514 N N . GLN A 1 694 ? -29.757 -5.831 32.889 1.00 93.56 694 GLN A N 1
ATOM 5515 C CA . GLN A 1 694 ? -30.437 -5.390 34.114 1.00 93.56 694 GLN A CA 1
ATOM 5516 C C . GLN A 1 694 ? -29.951 -6.165 35.347 1.00 93.56 694 GLN A C 1
ATOM 5518 O O . GLN A 1 694 ? -29.656 -5.574 36.393 1.00 93.56 694 GLN A O 1
ATOM 5523 N N . HIS A 1 695 ? -29.854 -7.493 35.228 1.00 93.88 695 HIS A N 1
ATOM 5524 C CA . HIS A 1 695 ? -29.406 -8.373 36.301 1.00 93.88 695 HIS A CA 1
ATOM 5525 C C . HIS A 1 695 ? -27.960 -8.075 36.713 1.00 93.88 695 HIS A C 1
ATOM 5527 O O . HIS A 1 695 ? -27.655 -7.987 37.908 1.00 93.88 695 HIS A O 1
ATOM 5533 N N . PHE A 1 696 ? -27.078 -7.852 35.738 1.00 92.94 696 PHE A N 1
ATOM 5534 C CA . PHE A 1 696 ? -25.684 -7.500 35.977 1.00 92.94 696 PHE A CA 1
ATOM 5535 C C . PHE A 1 696 ? -25.549 -6.170 36.730 1.00 92.94 696 PHE A C 1
ATOM 5537 O O . PHE A 1 696 ? -24.864 -6.109 37.756 1.00 92.94 696 PHE A O 1
ATOM 5544 N N . ILE A 1 697 ? -26.248 -5.120 36.281 1.00 92.31 697 ILE A N 1
ATOM 5545 C CA . ILE A 1 697 ? -26.235 -3.809 36.949 1.00 92.31 697 ILE A CA 1
ATOM 5546 C C . ILE A 1 697 ? -26.768 -3.928 38.382 1.00 92.31 697 ILE A C 1
ATOM 5548 O O . ILE A 1 697 ? -26.142 -3.421 39.314 1.00 92.31 697 ILE A O 1
ATOM 5552 N N . SER A 1 698 ? -27.879 -4.642 38.576 1.00 91.19 698 SER A N 1
ATOM 5553 C CA . SER A 1 698 ? -28.492 -4.843 39.896 1.00 91.19 698 SER A CA 1
ATOM 5554 C C . SER A 1 698 ? -27.554 -5.582 40.855 1.00 91.19 698 SER A C 1
ATOM 5556 O O . SER A 1 698 ? -27.406 -5.198 42.018 1.00 91.19 698 SER A O 1
ATOM 5558 N N . THR A 1 699 ? -26.864 -6.612 40.358 1.00 90.69 699 THR A N 1
ATOM 5559 C CA . THR A 1 699 ? -25.850 -7.358 41.114 1.00 90.69 699 THR A CA 1
ATOM 5560 C C . THR A 1 699 ? -24.688 -6.450 41.508 1.00 90.69 699 THR A C 1
ATOM 5562 O O . THR A 1 699 ? -24.314 -6.404 42.679 1.00 90.69 699 THR A O 1
ATOM 5565 N N . MET A 1 700 ? -24.172 -5.645 40.574 1.00 89.38 700 MET A N 1
ATOM 5566 C CA . MET A 1 700 ? -23.096 -4.690 40.856 1.00 89.38 700 MET A CA 1
ATOM 5567 C C . MET A 1 700 ? -23.504 -3.650 41.907 1.00 89.38 700 MET A C 1
ATOM 5569 O O . MET A 1 700 ? -22.730 -3.348 42.815 1.00 89.38 700 MET A O 1
ATOM 5573 N N . GLN A 1 701 ? -24.725 -3.113 41.822 1.00 88.69 701 GLN A N 1
ATOM 5574 C CA . GLN A 1 701 ? -25.255 -2.174 42.813 1.00 88.69 701 GLN A CA 1
ATOM 5575 C C . GLN A 1 701 ? -25.368 -2.811 44.202 1.00 88.69 701 GLN A C 1
ATOM 5577 O O . GLN A 1 701 ? -25.039 -2.163 45.196 1.00 88.69 701 GLN A O 1
ATOM 5582 N N . LYS A 1 702 ? -25.816 -4.070 44.285 1.00 87.31 702 LYS A N 1
ATOM 5583 C CA . LYS A 1 702 ? -25.934 -4.810 45.549 1.00 87.31 702 LYS A CA 1
ATOM 5584 C C . LYS A 1 702 ? -24.568 -5.042 46.199 1.00 87.31 702 LYS A C 1
ATOM 5586 O O . LYS A 1 702 ? -24.419 -4.756 47.384 1.00 87.31 702 LYS A O 1
ATOM 5591 N N . GLU A 1 703 ? -23.577 -5.483 45.426 1.00 85.62 703 GLU A N 1
ATOM 5592 C CA . GLU A 1 703 ? -22.202 -5.705 45.901 1.00 85.62 703 GLU A CA 1
ATOM 5593 C C . GLU A 1 703 ? -21.499 -4.401 46.315 1.00 85.62 703 GLU A C 1
ATOM 5595 O O . GLU A 1 703 ? -20.730 -4.376 47.271 1.00 85.62 703 GLU A O 1
ATOM 5600 N N . LEU A 1 704 ? -21.771 -3.281 45.638 1.00 84.62 704 LEU A N 1
ATOM 5601 C CA . LEU A 1 704 ? -21.213 -1.981 46.029 1.00 84.62 704 LEU A CA 1
ATOM 5602 C C . LEU A 1 704 ? -21.889 -1.387 47.264 1.00 84.62 704 LEU A C 1
ATOM 5604 O O . LEU A 1 704 ? -21.225 -0.702 48.038 1.00 84.62 704 LEU A O 1
ATOM 5608 N N . LYS A 1 705 ? -23.189 -1.636 47.470 1.00 81.50 705 LYS A N 1
ATOM 5609 C CA . LYS A 1 705 ? -23.896 -1.212 48.690 1.00 81.50 705 LYS A CA 1
ATOM 5610 C C . LYS A 1 705 ? -23.332 -1.888 49.941 1.00 81.50 705 LYS A C 1
ATOM 5612 O O . LYS A 1 705 ? -23.349 -1.270 51.001 1.00 81.50 705 LYS A O 1
ATOM 5617 N N . SER A 1 706 ? -22.831 -3.119 49.828 1.00 74.94 706 SER A N 1
ATOM 5618 C CA . SER A 1 706 ? -22.182 -3.828 50.936 1.00 74.94 706 SER A CA 1
ATOM 5619 C C . SER A 1 706 ? -20.711 -3.431 51.147 1.00 74.94 706 SER A C 1
ATOM 5621 O O . SER A 1 706 ? -20.164 -3.729 52.206 1.00 74.94 706 SER A O 1
ATOM 5623 N N . ASP A 1 707 ? -20.078 -2.725 50.199 1.00 76.44 707 ASP A N 1
ATOM 5624 C CA . ASP A 1 707 ? -18.692 -2.239 50.299 1.00 76.44 707 ASP A CA 1
ATOM 5625 C C . ASP A 1 707 ? -18.616 -0.808 50.858 1.00 76.44 707 ASP A C 1
ATOM 5627 O O . ASP A 1 707 ? -18.540 0.186 50.130 1.00 76.44 707 ASP A O 1
ATOM 5631 N N . ILE A 1 708 ? -18.578 -0.694 52.187 1.00 68.25 708 ILE A N 1
ATOM 5632 C CA . ILE A 1 708 ? -18.452 0.595 52.891 1.00 68.25 708 ILE A CA 1
ATOM 5633 C C . ILE A 1 708 ? -17.107 1.281 52.557 1.00 68.25 708 ILE A C 1
ATOM 5635 O O . ILE A 1 708 ? -17.012 2.512 52.561 1.00 68.25 708 ILE A O 1
ATOM 5639 N N . SER A 1 709 ? -16.084 0.497 52.188 1.00 70.25 709 SER A N 1
ATOM 5640 C CA . SER A 1 709 ? -14.737 0.964 51.830 1.00 70.25 709 SER A CA 1
ATOM 5641 C C . SER A 1 709 ? -14.600 1.410 50.366 1.00 70.25 709 SER A C 1
ATOM 5643 O O . SER A 1 709 ? -13.558 1.941 49.965 1.00 70.25 709 SER A O 1
ATOM 5645 N N . ALA A 1 710 ? -15.642 1.229 49.546 1.00 67.12 710 ALA A N 1
ATOM 5646 C CA . ALA A 1 710 ? -15.612 1.573 48.133 1.00 67.12 710 ALA A CA 1
ATOM 5647 C C . ALA A 1 710 ? -15.417 3.083 47.936 1.00 67.12 710 ALA A C 1
ATOM 5649 O O . ALA A 1 710 ? -16.313 3.892 48.197 1.00 67.12 710 ALA A O 1
ATOM 5650 N N . GLY A 1 711 ? -14.245 3.463 47.420 1.00 71.50 711 GLY A N 1
ATOM 5651 C CA . GLY A 1 711 ? -13.941 4.844 47.048 1.00 71.50 711 GLY A CA 1
ATOM 5652 C C . GLY A 1 711 ? -14.867 5.392 45.953 1.00 71.50 711 GLY A C 1
ATOM 5653 O O . GLY A 1 711 ? -15.521 4.642 45.225 1.00 71.50 711 GLY A O 1
ATOM 5654 N N . PHE A 1 712 ? -14.881 6.719 45.792 1.00 72.38 712 PHE A N 1
ATOM 5655 C CA . PHE A 1 712 ? -15.792 7.447 44.894 1.00 72.38 712 PHE A CA 1
ATOM 5656 C C . PHE A 1 712 ? -15.874 6.870 43.468 1.00 72.38 712 PHE A C 1
ATOM 5658 O O . PHE A 1 712 ? -16.968 6.664 42.949 1.00 72.38 712 PHE A O 1
ATOM 5665 N N . ARG A 1 713 ? -14.730 6.515 42.864 1.00 72.31 713 ARG A N 1
ATOM 5666 C CA . ARG A 1 713 ? -14.679 5.915 41.516 1.00 72.31 713 ARG A CA 1
ATOM 5667 C C . ARG A 1 713 ? -15.462 4.605 41.413 1.00 72.31 713 ARG A C 1
ATOM 5669 O O . ARG A 1 713 ? -16.157 4.396 40.428 1.00 72.31 713 ARG A O 1
ATOM 5676 N N . LYS A 1 714 ? -15.386 3.743 42.433 1.00 78.88 714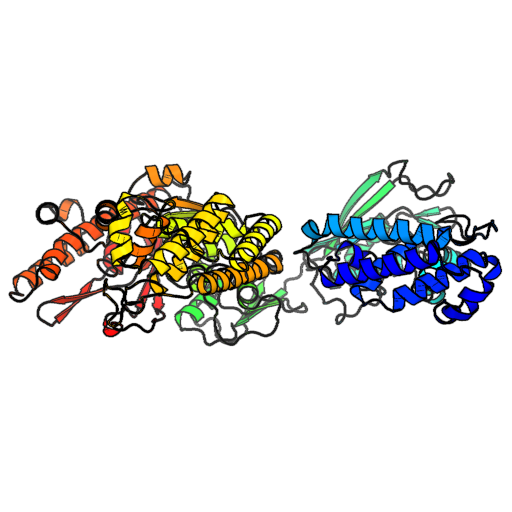 LYS A N 1
ATOM 5677 C CA . LYS A 1 714 ? -16.124 2.471 42.458 1.00 78.88 714 LYS A CA 1
ATOM 5678 C C . LYS A 1 714 ? -17.626 2.703 42.605 1.00 78.88 714 LYS A C 1
ATOM 5680 O O . LYS A 1 714 ? -18.405 2.036 41.939 1.00 78.88 714 LYS A O 1
ATOM 5685 N N . ARG A 1 715 ? -18.032 3.697 43.404 1.00 82.06 715 ARG A N 1
ATOM 5686 C CA . ARG A 1 715 ? -19.449 4.061 43.589 1.00 82.06 715 ARG A CA 1
ATOM 5687 C C . ARG A 1 715 ? -20.117 4.567 42.307 1.00 82.06 715 ARG A C 1
ATOM 5689 O O . ARG A 1 715 ? -21.328 4.453 42.187 1.00 82.06 715 ARG A O 1
ATOM 5696 N N . ASN A 1 716 ? -19.347 5.097 41.358 1.00 87.25 716 ASN A N 1
ATOM 5697 C CA . ASN A 1 716 ? -19.866 5.555 40.067 1.00 87.25 716 ASN A CA 1
ATOM 5698 C C . ASN A 1 716 ? -20.016 4.422 39.035 1.00 87.25 716 ASN A C 1
ATOM 5700 O O . ASN A 1 716 ? -20.673 4.625 38.017 1.00 87.25 716 ASN A O 1
ATOM 5704 N N . MET A 1 717 ? -19.430 3.241 39.276 1.00 87.00 717 MET A N 1
ATOM 5705 C CA . MET A 1 717 ? -19.391 2.144 38.299 1.00 87.00 717 MET A CA 1
ATOM 5706 C C . MET A 1 717 ? -20.770 1.714 37.780 1.00 87.00 717 MET A C 1
ATOM 5708 O O . MET A 1 717 ? -20.880 1.563 36.567 1.00 87.00 717 MET A O 1
ATOM 5712 N N . PRO A 1 718 ? -21.832 1.574 38.602 1.00 89.81 718 PRO A N 1
ATOM 5713 C CA . PRO A 1 718 ? -23.139 1.173 38.086 1.00 89.81 718 PRO A CA 1
ATOM 5714 C C . PRO A 1 718 ? -23.697 2.159 37.060 1.00 89.81 718 PRO A C 1
ATOM 5716 O O . PRO A 1 718 ? -24.089 1.750 35.974 1.00 89.81 718 PRO A O 1
ATOM 5719 N N . ALA A 1 719 ? -23.660 3.460 37.363 1.00 91.56 719 ALA A N 1
ATOM 5720 C CA . ALA A 1 719 ? -24.108 4.496 36.436 1.00 91.56 719 ALA A CA 1
ATOM 5721 C C . ALA A 1 719 ? -23.254 4.515 35.155 1.00 91.56 719 ALA A C 1
ATOM 5723 O O . ALA A 1 719 ? -23.789 4.597 34.053 1.00 91.56 719 ALA A O 1
ATOM 5724 N N . LEU A 1 720 ? -21.930 4.366 35.281 1.00 91.12 720 LEU A N 1
ATOM 5725 C CA . LEU A 1 720 ? -21.029 4.265 34.128 1.00 91.12 720 LEU A CA 1
ATOM 5726 C C . LEU A 1 720 ? -21.335 3.044 33.247 1.00 91.12 720 LEU A C 1
ATOM 5728 O O . LEU A 1 720 ? -21.254 3.150 32.026 1.00 91.12 720 LEU A O 1
ATOM 5732 N N . MET A 1 721 ? -21.703 1.905 33.844 1.00 91.62 721 MET A N 1
ATOM 5733 C CA . MET A 1 721 ? -22.116 0.705 33.109 1.00 91.62 721 MET A CA 1
ATOM 5734 C C . MET A 1 721 ? -23.460 0.895 32.408 1.00 91.62 721 MET A C 1
ATOM 5736 O O . MET A 1 721 ? -23.575 0.513 31.249 1.00 91.62 721 MET A O 1
ATOM 5740 N N . VAL A 1 722 ? -24.438 1.548 33.049 1.00 94.06 722 VAL A N 1
ATOM 5741 C CA . VAL A 1 722 ? -25.703 1.924 32.390 1.00 94.06 722 VAL A CA 1
ATOM 5742 C C . VAL A 1 722 ? -25.418 2.778 31.154 1.00 94.06 722 VAL A C 1
ATOM 5744 O O . VAL A 1 722 ? -25.856 2.427 30.063 1.00 94.06 722 VAL A O 1
ATOM 5747 N N . ARG A 1 723 ? -24.621 3.849 31.292 1.00 93.88 723 ARG A N 1
ATOM 5748 C CA . ARG A 1 723 ? -24.236 4.702 30.155 1.00 93.88 723 ARG A CA 1
ATOM 5749 C C . ARG A 1 723 ? -23.555 3.902 29.047 1.00 93.88 723 ARG A C 1
ATOM 5751 O O . ARG A 1 723 ? -23.968 4.000 27.900 1.00 93.88 723 ARG A O 1
ATOM 5758 N N . TYR A 1 724 ? -22.555 3.091 29.393 1.00 94.00 724 TYR A N 1
ATOM 5759 C CA . TYR A 1 724 ? -21.824 2.268 28.429 1.00 94.00 724 TYR A CA 1
ATOM 5760 C C . TYR A 1 724 ? -22.753 1.351 27.620 1.00 94.00 724 TYR A C 1
ATOM 5762 O O . TYR A 1 724 ? -22.640 1.305 26.399 1.00 94.00 724 TYR A O 1
ATOM 5770 N N . LEU A 1 725 ? -23.684 0.652 28.276 1.00 95.31 725 LEU A N 1
ATOM 5771 C CA . LEU A 1 725 ? -24.600 -0.269 27.600 1.00 95.31 725 LEU A CA 1
ATOM 5772 C C . LEU A 1 725 ? -25.612 0.467 26.711 1.00 95.31 725 LEU A C 1
ATOM 5774 O O . LEU A 1 725 ? -25.890 0.005 25.606 1.00 95.31 725 LEU A O 1
ATOM 5778 N N . LEU A 1 726 ? -26.118 1.627 27.143 1.00 95.50 726 LEU A N 1
ATOM 5779 C CA . LEU A 1 726 ? -26.999 2.465 26.320 1.00 95.50 726 LEU A CA 1
ATOM 5780 C C . LEU A 1 726 ? -26.272 3.023 25.091 1.00 95.50 726 LEU A C 1
ATOM 5782 O O . LEU A 1 726 ? -26.798 2.972 23.981 1.00 95.50 726 LEU A O 1
ATOM 5786 N N . ASP A 1 727 ? -25.046 3.506 25.277 1.00 95.50 727 ASP A N 1
ATOM 5787 C CA . ASP A 1 727 ? -24.219 4.038 24.198 1.00 95.50 727 ASP A CA 1
ATOM 5788 C C . ASP A 1 727 ? -23.851 2.956 23.175 1.00 95.50 727 ASP A C 1
ATOM 5790 O O . ASP A 1 727 ? -23.973 3.172 21.968 1.00 95.50 727 ASP A O 1
ATOM 5794 N N . MET A 1 728 ? -23.456 1.770 23.648 1.00 96.38 728 MET A N 1
ATOM 5795 C CA . MET A 1 728 ? -23.194 0.618 22.787 1.00 96.38 728 MET A CA 1
ATOM 5796 C C . MET A 1 728 ? -24.458 0.158 22.060 1.00 96.38 728 MET A C 1
ATOM 5798 O O . MET A 1 728 ? -24.397 -0.111 20.865 1.00 96.38 728 MET A O 1
ATOM 5802 N N . SER A 1 729 ? -25.613 0.133 22.731 1.00 97.00 729 SER A N 1
ATOM 5803 C CA . SER A 1 729 ? -26.906 -0.153 22.099 1.00 97.00 729 SER A CA 1
ATOM 5804 C C . SER A 1 729 ? -27.197 0.823 20.950 1.00 97.00 729 SER A C 1
ATOM 5806 O O . SER A 1 729 ? -27.543 0.394 19.847 1.00 97.00 729 SER A O 1
ATOM 5808 N N . ALA A 1 730 ? -26.968 2.125 21.144 1.00 97.31 730 ALA A N 1
ATOM 5809 C CA . ALA A 1 730 ? -27.141 3.121 20.088 1.00 97.31 730 ALA A CA 1
ATOM 5810 C C . ALA A 1 730 ? -26.172 2.914 18.906 1.00 97.31 730 ALA A C 1
ATOM 5812 O O . ALA A 1 730 ? -26.600 2.969 17.750 1.00 97.31 730 ALA A O 1
ATOM 5813 N N . ALA A 1 731 ? -24.894 2.624 19.173 1.00 97.56 731 ALA A N 1
ATOM 5814 C CA . ALA A 1 731 ? -23.900 2.349 18.132 1.00 97.56 731 ALA A CA 1
ATOM 5815 C C . ALA A 1 731 ? -24.232 1.073 17.329 1.00 97.56 731 ALA A C 1
ATOM 5817 O O . ALA A 1 731 ? -24.196 1.085 16.097 1.00 97.56 731 ALA A O 1
ATOM 5818 N N . LEU A 1 732 ? -24.630 -0.012 18.005 1.00 97.56 732 LEU A N 1
ATOM 5819 C CA . LEU A 1 732 ? -25.057 -1.265 17.366 1.00 97.56 732 LEU A CA 1
ATOM 5820 C C . LEU A 1 732 ? -26.320 -1.079 16.519 1.00 97.56 732 LEU A C 1
ATOM 5822 O O . LEU A 1 732 ? -26.424 -1.656 15.437 1.00 97.56 732 LEU A O 1
ATOM 5826 N N . SER A 1 733 ? -27.240 -0.218 16.954 1.00 97.56 733 SER A N 1
ATOM 5827 C CA . SER A 1 733 ? -28.442 0.113 16.187 1.00 97.56 733 SER A CA 1
ATOM 5828 C C . SER A 1 733 ? -28.095 0.828 14.875 1.00 97.56 733 SER A C 1
ATOM 5830 O O . SER A 1 733 ? -28.617 0.472 13.813 1.00 97.56 733 SER A O 1
ATOM 5832 N N . GLN A 1 734 ? -27.143 1.772 14.901 1.00 97.94 734 GLN A N 1
ATOM 5833 C CA . GLN A 1 734 ? -26.625 2.395 13.676 1.00 97.94 734 GLN A CA 1
ATOM 5834 C C . GLN A 1 734 ? -25.945 1.367 12.768 1.00 97.94 734 GLN A C 1
ATOM 5836 O O . GLN A 1 734 ? -26.221 1.327 11.570 1.00 97.94 734 GLN A O 1
ATOM 5841 N N . ALA A 1 735 ? -25.126 0.484 13.338 1.00 97.56 735 ALA A N 1
ATOM 5842 C CA . ALA A 1 735 ? -24.470 -0.591 12.607 1.00 97.56 735 ALA A CA 1
ATOM 5843 C C . ALA A 1 735 ? -25.487 -1.512 11.905 1.00 97.56 735 ALA A C 1
ATOM 5845 O O . ALA A 1 735 ? -25.397 -1.736 10.698 1.00 97.56 735 ALA A O 1
ATOM 5846 N N . LYS A 1 736 ? -26.523 -1.968 12.624 1.00 98.00 736 LYS A N 1
ATOM 5847 C CA . LYS A 1 736 ? -27.624 -2.770 12.065 1.00 98.00 736 LYS A CA 1
ATOM 5848 C C . LYS A 1 736 ? -28.368 -2.018 10.960 1.00 98.00 736 LYS A C 1
ATOM 5850 O O . LYS A 1 736 ? -28.747 -2.622 9.954 1.00 98.00 736 LYS A O 1
ATOM 5855 N N . ARG A 1 737 ? -28.618 -0.716 11.124 1.00 97.88 737 ARG A N 1
ATOM 5856 C CA . ARG A 1 737 ? -29.282 0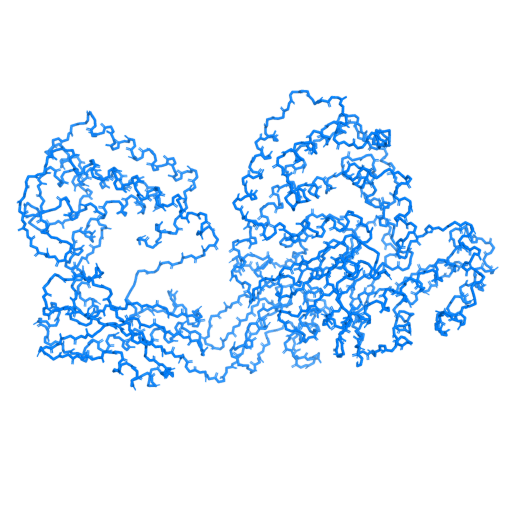.113 10.103 1.00 97.88 737 ARG A CA 1
ATOM 5857 C C . ARG A 1 737 ? -28.476 0.154 8.801 1.00 97.88 737 ARG A C 1
ATOM 5859 O O . ARG A 1 737 ? -29.068 0.086 7.725 1.00 97.88 737 ARG A O 1
ATOM 5866 N N . LEU A 1 738 ? -27.153 0.263 8.900 1.00 98.44 738 LEU A N 1
ATOM 5867 C CA . LEU A 1 738 ? -26.240 0.382 7.759 1.00 98.44 738 LEU A CA 1
ATOM 5868 C C . LEU A 1 738 ? -25.938 -0.958 7.082 1.00 98.44 738 LEU A C 1
ATOM 5870 O O . LEU A 1 738 ? -25.761 -0.983 5.868 1.00 98.44 738 LEU A O 1
ATOM 5874 N N . LEU A 1 739 ? -25.920 -2.062 7.829 1.00 98.56 739 LEU A N 1
ATOM 5875 C CA . LEU A 1 739 ? -25.735 -3.399 7.265 1.00 98.56 739 LEU A CA 1
ATOM 5876 C C . LEU A 1 739 ? -26.874 -3.769 6.311 1.00 98.56 739 LEU A C 1
ATOM 5878 O O . LEU A 1 739 ? -28.046 -3.537 6.618 1.00 98.56 739 LEU A O 1
ATOM 5882 N N . ARG A 1 740 ? -26.561 -4.379 5.167 1.00 98.19 740 ARG A N 1
ATOM 5883 C CA . ARG A 1 740 ? -27.576 -5.018 4.311 1.00 98.19 740 ARG A CA 1
ATOM 5884 C C . ARG A 1 740 ? -28.070 -6.338 4.910 1.00 98.19 740 ARG A C 1
ATOM 5886 O O . ARG A 1 740 ? -27.443 -6.879 5.817 1.00 98.19 740 ARG A O 1
ATOM 5893 N N . SER A 1 741 ? -29.184 -6.870 4.405 1.00 97.56 741 SER A N 1
ATOM 5894 C CA . SER A 1 741 ? -29.608 -8.236 4.761 1.00 97.56 741 SER A CA 1
ATOM 5895 C C . SER A 1 741 ? -28.540 -9.249 4.326 1.00 97.56 741 SER A C 1
ATOM 5897 O O . SER A 1 741 ? -27.929 -9.108 3.260 1.00 97.56 741 SER A O 1
ATOM 5899 N N . GLY A 1 742 ? -28.243 -10.206 5.206 1.00 97.38 742 GLY A N 1
ATOM 5900 C CA . GLY A 1 742 ? -27.110 -11.126 5.088 1.00 97.38 742 GLY A CA 1
ATOM 5901 C C . GLY A 1 742 ? -25.742 -10.509 5.409 1.00 97.38 742 GLY A C 1
ATOM 5902 O O . GLY A 1 742 ? -24.756 -11.241 5.448 1.00 97.38 742 GLY A O 1
ATOM 5903 N N . GLY A 1 743 ? -25.667 -9.195 5.650 1.00 98.12 743 GLY A N 1
ATOM 5904 C CA . GLY A 1 743 ? -24.453 -8.515 6.098 1.00 98.12 743 GLY A CA 1
ATOM 5905 C C . GLY A 1 743 ? -24.052 -8.940 7.511 1.00 98.12 743 GLY A C 1
ATOM 5906 O O . GLY A 1 743 ? -24.892 -9.360 8.315 1.00 98.12 743 GLY A O 1
ATOM 5907 N N . GLU A 1 744 ? -22.766 -8.820 7.829 1.00 98.38 744 GLU A N 1
ATOM 5908 C CA . GLU A 1 744 ? -22.211 -9.321 9.088 1.00 98.38 744 GLU A CA 1
ATOM 5909 C C . GLU A 1 744 ? -21.517 -8.244 9.916 1.00 98.38 744 GLU A C 1
ATOM 5911 O O . GLU A 1 744 ? -21.059 -7.220 9.417 1.00 98.38 744 GLU A O 1
ATOM 5916 N N . MET A 1 745 ? -21.425 -8.493 11.215 1.00 98.31 745 MET A N 1
ATOM 5917 C CA . MET A 1 745 ? -20.696 -7.673 12.167 1.00 98.31 745 MET A CA 1
ATOM 5918 C C . MET A 1 745 ? -19.742 -8.556 12.957 1.00 98.31 745 MET A C 1
ATOM 5920 O O . MET A 1 745 ? -20.159 -9.543 13.554 1.00 98.31 745 MET A O 1
ATOM 5924 N N . MET A 1 746 ? -18.468 -8.188 12.973 1.00 98.12 746 MET A N 1
ATOM 5925 C CA . MET A 1 746 ? -17.411 -8.818 13.749 1.00 98.12 746 MET A CA 1
ATOM 5926 C C . MET A 1 746 ? -16.894 -7.807 14.769 1.00 98.12 746 MET A C 1
ATOM 5928 O O . MET A 1 746 ? -16.252 -6.815 14.415 1.00 98.12 746 MET A O 1
ATOM 5932 N N . ILE A 1 747 ? -17.194 -8.052 16.042 1.00 96.75 747 ILE A N 1
ATOM 5933 C CA . ILE A 1 747 ? -16.795 -7.187 17.153 1.00 96.75 747 ILE A CA 1
ATOM 5934 C C . ILE A 1 747 ? -15.669 -7.874 17.914 1.00 96.75 747 ILE A C 1
ATOM 5936 O O . ILE A 1 747 ? -15.875 -8.925 18.518 1.00 96.75 747 ILE A O 1
ATOM 5940 N N . VAL A 1 748 ? -14.483 -7.270 17.911 1.00 93.81 748 VAL A N 1
ATOM 5941 C CA . VAL A 1 748 ? -13.363 -7.710 18.743 1.00 93.81 748 VAL A CA 1
ATOM 5942 C C . VAL A 1 748 ? -13.536 -7.098 20.130 1.00 93.81 748 VAL A C 1
ATOM 5944 O O . VAL A 1 748 ? -13.333 -5.898 20.310 1.00 93.81 748 VAL A O 1
ATOM 5947 N N . ILE A 1 749 ? -13.941 -7.903 21.110 1.00 89.62 749 ILE A N 1
ATOM 5948 C CA . ILE A 1 749 ? -14.245 -7.432 22.464 1.00 89.62 749 ILE A CA 1
ATOM 5949 C C . ILE A 1 749 ? -13.660 -8.354 23.531 1.00 89.62 749 ILE A C 1
ATOM 5951 O O . ILE A 1 749 ? -13.529 -9.553 23.327 1.00 89.62 749 ILE A O 1
ATOM 5955 N N . GLY A 1 750 ? -13.263 -7.790 24.669 1.00 84.88 750 GLY A N 1
ATOM 5956 C CA . GLY A 1 750 ? -12.785 -8.548 25.819 1.00 84.88 750 GLY A CA 1
ATOM 5957 C C . GLY A 1 750 ? -13.582 -8.227 27.072 1.00 84.88 750 GLY A C 1
ATOM 5958 O O . GLY A 1 750 ? -14.077 -7.108 27.251 1.00 84.88 750 GLY A O 1
ATOM 5959 N N . ASP A 1 751 ? -13.664 -9.204 27.967 1.00 85.00 751 ASP A N 1
ATOM 5960 C CA . ASP A 1 751 ? -14.246 -8.999 29.285 1.00 85.00 751 ASP A CA 1
ATOM 5961 C C . ASP A 1 751 ? -13.291 -8.199 30.171 1.00 85.00 751 ASP A C 1
ATOM 5963 O O . ASP A 1 751 ? -12.067 -8.345 30.116 1.00 85.00 751 ASP A O 1
ATOM 5967 N N . ASN A 1 752 ? -13.859 -7.346 31.019 1.00 80.56 752 ASN A N 1
ATOM 5968 C CA . ASN A 1 752 ? -13.091 -6.524 31.946 1.00 80.56 752 ASN A CA 1
ATOM 5969 C C . ASN A 1 752 ? -13.260 -7.041 33.381 1.00 80.56 752 ASN A C 1
ATOM 5971 O O . ASN A 1 752 ? -14.141 -7.843 33.669 1.00 80.56 752 ASN A O 1
ATOM 5975 N N . LYS A 1 753 ? -12.423 -6.592 34.315 1.00 81.94 753 LYS A N 1
ATOM 5976 C CA . LYS A 1 753 ? -12.532 -6.960 35.730 1.00 81.94 753 LYS A CA 1
ATOM 5977 C C . LYS A 1 753 ? -12.426 -5.736 36.624 1.00 81.94 753 LYS A C 1
ATOM 5979 O O . LYS A 1 753 ? -11.623 -4.836 36.388 1.00 81.94 753 LYS A O 1
ATOM 5984 N N . THR A 1 754 ? -13.205 -5.733 37.694 1.00 80.38 754 THR A N 1
ATOM 5985 C CA . THR A 1 754 ? -13.107 -4.752 38.777 1.00 80.38 754 THR A CA 1
ATOM 5986 C C . THR A 1 754 ? -13.009 -5.470 40.119 1.00 80.38 754 THR A C 1
ATOM 5988 O O . THR A 1 754 ? -13.208 -6.680 40.204 1.00 80.38 754 THR A O 1
ATOM 5991 N N . THR A 1 755 ? -12.660 -4.751 41.182 1.00 79.62 755 THR A N 1
ATOM 5992 C CA . THR A 1 755 ? -12.555 -5.324 42.531 1.00 79.62 755 THR A CA 1
ATOM 5993 C C . THR A 1 755 ? -13.514 -4.616 43.475 1.00 79.62 755 THR A C 1
ATOM 5995 O O . THR A 1 755 ? -13.386 -3.406 43.688 1.00 79.62 755 THR A O 1
ATOM 5998 N N . ILE A 1 756 ? -14.428 -5.369 44.081 1.00 77.19 756 ILE A N 1
ATOM 5999 C CA . ILE A 1 756 ? -15.435 -4.904 45.049 1.00 77.19 756 ILE A CA 1
ATOM 6000 C C . ILE A 1 756 ? -15.330 -5.818 46.278 1.00 77.19 756 ILE A C 1
ATOM 6002 O O . ILE A 1 756 ? -15.238 -7.032 46.116 1.00 77.19 756 ILE A O 1
ATOM 6006 N N . ASN A 1 757 ? -15.249 -5.266 47.496 1.00 73.00 757 ASN A N 1
ATOM 6007 C CA . ASN A 1 757 ? -15.048 -6.042 48.736 1.00 73.00 757 ASN A CA 1
ATOM 6008 C C . ASN A 1 757 ? -13.843 -7.008 48.712 1.00 73.00 757 ASN A C 1
ATOM 6010 O O . ASN A 1 757 ? -13.901 -8.117 49.237 1.00 73.00 757 ASN A O 1
ATOM 6014 N N . GLY A 1 758 ? -12.754 -6.636 48.032 1.00 74.38 758 GLY A N 1
ATOM 6015 C CA . GLY A 1 758 ? -11.587 -7.514 47.858 1.00 74.38 758 GLY A CA 1
ATOM 6016 C C . GLY A 1 758 ? -11.812 -8.715 46.924 1.00 74.38 758 GLY A C 1
ATOM 6017 O O . GLY A 1 758 ? -10.863 -9.443 46.645 1.00 74.38 758 GLY A O 1
ATOM 6018 N N . LYS A 1 759 ? -13.025 -8.900 46.385 1.00 79.94 759 LYS A N 1
ATOM 6019 C CA . LYS A 1 759 ? -13.359 -9.926 45.391 1.00 79.94 759 LYS A CA 1
ATOM 6020 C C . LYS A 1 759 ? -13.266 -9.359 43.979 1.00 79.94 759 LYS A C 1
ATOM 6022 O O . LYS A 1 759 ? -13.625 -8.209 43.725 1.00 79.94 759 LYS A O 1
ATOM 6027 N N . VAL A 1 760 ? -12.777 -10.174 43.048 1.00 83.00 760 VAL A N 1
ATOM 6028 C CA . VAL A 1 760 ? -12.758 -9.832 41.622 1.00 83.00 760 VAL A CA 1
ATOM 6029 C C . VAL A 1 760 ? -14.157 -10.056 41.053 1.00 83.00 760 VAL A C 1
ATOM 6031 O O . VAL A 1 760 ? -14.666 -11.171 41.094 1.00 83.00 760 VAL A O 1
ATOM 6034 N N . MET A 1 761 ? -14.763 -8.999 40.520 1.00 85.25 761 MET A N 1
ATOM 6035 C CA . MET A 1 761 ? -16.003 -9.055 39.753 1.00 85.25 761 MET A CA 1
ATOM 6036 C C . MET A 1 761 ? -15.662 -8.962 38.265 1.00 85.25 761 MET A C 1
ATOM 6038 O O . MET A 1 761 ? -15.054 -7.979 37.825 1.00 85.25 761 MET A O 1
ATOM 6042 N N . LEU A 1 762 ? -16.041 -9.987 37.502 1.00 86.44 762 LEU A N 1
ATOM 6043 C CA . LEU A 1 762 ? -15.954 -9.983 36.044 1.00 86.44 762 LEU A CA 1
ATOM 6044 C C . LEU A 1 762 ? -17.060 -9.085 35.475 1.00 86.44 762 LEU A C 1
ATOM 6046 O O . LEU A 1 762 ? -18.195 -9.114 35.945 1.00 86.44 762 LEU A O 1
ATOM 6050 N N . ILE A 1 763 ? -16.716 -8.288 34.473 1.00 87.56 763 ILE A N 1
ATOM 6051 C CA . ILE A 1 763 ? -17.630 -7.503 33.650 1.00 87.56 763 ILE A CA 1
ATOM 6052 C C . ILE A 1 763 ? -17.720 -8.249 32.310 1.00 87.56 763 ILE A C 1
ATOM 6054 O O . ILE A 1 763 ? -16.784 -8.127 31.512 1.00 87.56 763 ILE A O 1
ATOM 6058 N N . PRO A 1 764 ? -18.787 -9.038 32.078 1.00 89.94 764 PRO A N 1
ATOM 6059 C CA . PRO A 1 764 ? -18.921 -9.904 30.909 1.00 89.94 764 PRO A CA 1
ATOM 6060 C C . PRO A 1 764 ? -19.354 -9.083 29.688 1.00 89.94 764 PRO A C 1
ATOM 6062 O O . PRO A 1 764 ? -20.478 -9.184 29.202 1.00 89.94 764 PRO A O 1
ATOM 6065 N N . CYS A 1 765 ? -18.478 -8.185 29.231 1.00 89.81 765 CYS A N 1
ATOM 6066 C CA . CYS A 1 765 ? -18.747 -7.281 28.116 1.00 89.81 765 CYS A CA 1
ATOM 6067 C C . CYS A 1 765 ? -19.230 -8.043 26.881 1.00 89.81 765 CYS A C 1
ATOM 6069 O O . CYS A 1 765 ? -20.150 -7.582 26.214 1.00 89.81 765 CYS A O 1
ATOM 6071 N N . THR A 1 766 ? -18.632 -9.200 26.598 1.00 91.06 766 THR A N 1
ATOM 6072 C CA . THR A 1 766 ? -18.977 -10.014 25.428 1.00 91.06 766 THR A CA 1
ATOM 6073 C C . THR A 1 766 ? -20.443 -10.447 25.466 1.00 91.06 766 THR A C 1
ATOM 6075 O O . THR A 1 766 ? -21.179 -10.195 24.515 1.00 91.06 766 THR A O 1
ATOM 6078 N N . ASP A 1 767 ? -20.890 -11.010 26.593 1.00 93.56 767 ASP A N 1
ATOM 6079 C CA . ASP A 1 767 ? -22.262 -11.504 26.755 1.00 93.56 767 ASP A CA 1
ATOM 6080 C C . ASP A 1 767 ? -23.290 -10.367 26.746 1.00 93.56 767 ASP A C 1
ATOM 6082 O O . ASP A 1 767 ? -24.340 -10.476 26.118 1.00 93.56 767 ASP A O 1
ATOM 6086 N N . LEU A 1 768 ? -22.977 -9.247 27.406 1.00 94.56 768 LEU A N 1
ATOM 6087 C CA . LEU A 1 768 ? -23.876 -8.091 27.472 1.00 94.56 768 LEU A CA 1
ATOM 6088 C C . LEU A 1 768 ? -24.089 -7.451 26.092 1.00 94.56 768 LEU A C 1
ATOM 6090 O O . LEU A 1 768 ? -25.207 -7.073 25.745 1.00 94.56 768 LEU A O 1
ATOM 6094 N N . ILE A 1 769 ? -23.022 -7.329 25.298 1.00 95.25 769 ILE A N 1
ATOM 6095 C CA . ILE A 1 769 ? -23.086 -6.779 23.939 1.00 95.25 769 ILE A CA 1
ATOM 6096 C C . ILE A 1 769 ? -23.811 -7.733 22.986 1.00 95.25 769 ILE A C 1
ATOM 6098 O O . ILE A 1 769 ? -24.603 -7.273 22.162 1.00 95.25 769 ILE A O 1
ATOM 6102 N N . GLU A 1 770 ? -23.597 -9.042 23.123 1.00 96.44 770 GLU A N 1
ATOM 6103 C CA . GLU A 1 770 ? -24.349 -10.049 22.374 1.00 96.44 770 GLU A CA 1
ATOM 6104 C C . GLU A 1 770 ? -25.852 -9.974 22.672 1.00 96.44 770 GLU A C 1
ATOM 6106 O O . GLU A 1 770 ? -26.654 -9.902 21.743 1.00 96.44 770 GLU A O 1
ATOM 6111 N N . GLU A 1 771 ? -26.245 -9.912 23.949 1.00 97.00 771 GLU A N 1
ATOM 6112 C CA . GLU A 1 771 ? -27.655 -9.828 24.353 1.00 97.00 771 GLU A CA 1
ATOM 6113 C C . GLU A 1 771 ? -28.344 -8.581 23.770 1.00 97.00 771 GLU A C 1
ATOM 6115 O O . GLU A 1 771 ? -29.473 -8.655 23.269 1.00 97.00 771 GLU A O 1
ATOM 6120 N N . ILE A 1 772 ? -27.653 -7.434 23.786 1.00 97.00 772 ILE A N 1
ATOM 6121 C CA . ILE A 1 772 ? -28.136 -6.188 23.178 1.00 97.00 772 ILE A CA 1
ATOM 6122 C C . ILE A 1 772 ? -28.318 -6.361 21.668 1.00 97.00 772 ILE A C 1
ATOM 6124 O O . ILE A 1 772 ? -29.387 -6.038 21.147 1.00 97.00 772 ILE A O 1
ATOM 6128 N N . ALA A 1 773 ? -27.317 -6.891 20.962 1.00 97.25 773 ALA A N 1
ATOM 6129 C CA . ALA A 1 773 ? -27.397 -7.097 19.517 1.00 97.25 773 ALA A CA 1
ATOM 6130 C C . ALA A 1 773 ? -28.543 -8.054 19.134 1.00 97.25 773 ALA A C 1
ATOM 6132 O O . ALA A 1 773 ? -29.296 -7.773 18.198 1.00 97.25 773 ALA A O 1
ATOM 6133 N N . CYS A 1 774 ? -28.722 -9.142 19.886 1.00 97.25 774 CYS A N 1
ATOM 6134 C CA . CYS A 1 774 ? -29.799 -10.114 19.692 1.00 97.25 774 CYS A CA 1
ATOM 6135 C C . CYS A 1 774 ? -31.184 -9.507 19.933 1.00 97.25 774 CYS A C 1
ATOM 6137 O O . CYS A 1 774 ? -32.094 -9.706 19.131 1.00 97.25 774 CYS A O 1
ATOM 6139 N N . THR A 1 775 ? -31.340 -8.698 20.985 1.00 96.19 775 THR A N 1
ATOM 6140 C CA . THR A 1 775 ? -32.594 -7.972 21.266 1.00 96.19 775 THR A CA 1
ATOM 6141 C C . THR A 1 775 ? -32.911 -6.963 20.161 1.00 96.19 775 THR A C 1
ATOM 6143 O O . THR A 1 775 ? -34.069 -6.740 19.814 1.00 96.19 775 THR A O 1
ATOM 6146 N N . GLN A 1 776 ? -31.876 -6.394 19.542 1.00 95.88 776 GLN A N 1
ATOM 6147 C CA . GLN A 1 776 ? -32.013 -5.569 18.350 1.00 95.88 776 GLN A CA 1
ATOM 6148 C C . GLN A 1 776 ? -32.238 -6.385 17.073 1.00 95.88 776 GLN A C 1
ATOM 6150 O O . GLN A 1 776 ? -32.357 -5.781 16.015 1.00 95.88 776 GLN A O 1
ATOM 6155 N N . GLY A 1 777 ? -32.339 -7.715 17.113 1.00 96.44 777 GLY A N 1
ATOM 6156 C CA . GLY A 1 777 ? -32.657 -8.572 15.966 1.00 96.44 777 GLY A CA 1
ATOM 6157 C C . GLY A 1 777 ? -31.463 -8.976 15.097 1.00 96.44 777 GLY A C 1
ATOM 6158 O O . GLY A 1 777 ? -31.658 -9.282 13.922 1.00 96.44 777 GLY A O 1
ATOM 6159 N N . MET A 1 778 ? -30.240 -8.932 15.629 1.00 98.06 778 MET A N 1
ATOM 6160 C CA . MET A 1 778 ? -29.081 -9.608 15.031 1.00 98.06 778 MET A CA 1
ATOM 6161 C C . MET A 1 778 ? -29.066 -11.088 15.438 1.00 98.06 778 MET A C 1
ATOM 6163 O O . MET A 1 778 ? -29.585 -11.449 16.490 1.00 98.06 778 MET A O 1
ATOM 6167 N N . VAL A 1 779 ? -28.441 -11.944 14.631 1.00 98.12 779 VAL A N 1
ATOM 6168 C CA . VAL A 1 779 ? -28.294 -13.381 14.913 1.00 98.12 779 VAL A CA 1
ATOM 6169 C C . VAL A 1 779 ? -26.826 -13.707 15.164 1.00 98.12 779 VAL A C 1
ATOM 6171 O O . VAL A 1 779 ? -25.967 -13.296 14.387 1.00 98.12 779 VAL A O 1
ATOM 6174 N N . VAL A 1 780 ? -26.528 -14.458 16.224 1.00 98.06 780 VAL A N 1
ATOM 6175 C CA . VAL A 1 780 ? -25.168 -14.949 16.499 1.00 98.06 780 VAL A CA 1
ATOM 6176 C C . VAL A 1 780 ? -24.789 -16.016 15.481 1.00 98.06 780 VAL A C 1
ATOM 6178 O O . VAL A 1 780 ? -25.511 -16.993 15.295 1.00 98.06 780 VAL A O 1
ATOM 6181 N N . VAL A 1 781 ? -23.646 -15.822 14.826 1.00 97.12 781 VAL A N 1
ATOM 6182 C CA . VAL A 1 781 ? -23.049 -16.804 13.916 1.00 97.12 781 VAL A CA 1
ATOM 6183 C C . VAL A 1 781 ? -22.070 -17.685 14.684 1.00 97.12 781 VAL A C 1
ATOM 6185 O O . VAL A 1 781 ? -22.163 -18.905 14.618 1.00 97.12 781 VAL A O 1
ATOM 6188 N N . GLU A 1 782 ? -21.132 -17.069 15.408 1.00 95.50 782 GLU A N 1
ATOM 6189 C CA . GLU A 1 782 ? -20.097 -17.762 16.182 1.00 95.50 782 GLU A CA 1
ATOM 6190 C C . GLU A 1 782 ? -19.372 -16.801 17.143 1.00 95.50 782 GLU A C 1
ATOM 6192 O O . GLU A 1 782 ? -19.449 -15.574 17.011 1.00 95.50 782 GLU A O 1
ATOM 6197 N N . ARG A 1 783 ? -18.609 -17.380 18.077 1.00 94.69 783 ARG A N 1
ATOM 6198 C CA . ARG A 1 783 ? -17.608 -16.695 18.902 1.00 94.69 783 ARG A CA 1
ATOM 6199 C C . ARG A 1 783 ? -16.238 -17.310 18.620 1.00 94.69 783 ARG A C 1
ATOM 6201 O O . ARG A 1 783 ? -16.106 -18.529 18.677 1.00 94.69 783 ARG A O 1
ATOM 6208 N N . ILE A 1 784 ? -15.235 -16.480 18.335 1.00 91.88 784 ILE A N 1
ATOM 6209 C CA . ILE A 1 784 ? -13.854 -16.929 18.094 1.00 91.88 784 ILE A CA 1
ATOM 6210 C C . ILE A 1 784 ? -12.974 -16.441 19.244 1.00 91.88 784 ILE A C 1
ATOM 6212 O O . ILE A 1 784 ? -12.772 -15.235 19.401 1.00 91.88 784 ILE A O 1
ATOM 6216 N N . ASP A 1 785 ? -12.440 -17.365 20.039 1.00 89.88 785 ASP A N 1
ATOM 6217 C CA . ASP A 1 785 ? -11.527 -17.033 21.132 1.00 89.88 785 ASP A CA 1
ATOM 6218 C C . ASP A 1 785 ? -10.165 -16.590 20.587 1.00 89.88 785 ASP A C 1
ATOM 6220 O O . ASP A 1 785 ? -9.505 -17.310 19.838 1.00 89.88 785 ASP A O 1
ATOM 6224 N N . ILE A 1 786 ? -9.698 -15.416 21.009 1.00 86.94 786 ILE A N 1
ATOM 6225 C CA . ILE A 1 786 ? -8.396 -14.874 20.617 1.00 86.94 786 ILE A CA 1
ATOM 6226 C C . ILE A 1 786 ? -7.586 -14.458 21.849 1.00 86.94 786 ILE A C 1
ATOM 6228 O O . ILE A 1 786 ? -8.100 -14.032 22.885 1.00 86.94 786 ILE A O 1
ATOM 6232 N N . SER A 1 787 ? -6.266 -14.576 21.750 1.00 76.44 787 SER A N 1
ATOM 6233 C CA . SER A 1 787 ? -5.356 -14.153 22.822 1.00 76.44 787 SER A CA 1
ATOM 6234 C C . SER A 1 787 ? -4.742 -12.790 22.505 1.00 76.44 787 SER A C 1
ATOM 6236 O O . SER A 1 787 ? -4.492 -12.470 21.343 1.00 76.44 787 SER A O 1
ATOM 6238 N N . VAL A 1 788 ? -4.463 -11.993 23.538 1.00 64.62 788 VAL A N 1
ATOM 6239 C CA . VAL A 1 788 ? -3.938 -10.625 23.391 1.00 64.62 788 VAL A CA 1
ATOM 6240 C C . VAL A 1 788 ? -2.416 -10.609 23.550 1.00 64.62 788 VAL A C 1
ATOM 6242 O O . VAL A 1 788 ? -1.873 -11.188 24.489 1.00 64.62 788 VAL A O 1
ATOM 6245 N N . THR A 1 789 ? -1.706 -9.908 22.665 1.00 53.97 789 THR A N 1
ATOM 6246 C CA . THR A 1 789 ? -0.282 -9.585 22.851 1.00 53.97 789 THR A CA 1
ATOM 6247 C C . THR A 1 789 ? -0.116 -8.527 23.939 1.00 53.97 789 THR A C 1
ATOM 6249 O O . THR A 1 789 ? -0.650 -7.425 23.818 1.00 53.97 789 THR A O 1
ATOM 6252 N N . THR A 1 790 ? 0.635 -8.827 24.997 1.00 48.75 790 THR A N 1
ATOM 6253 C CA . THR A 1 790 ? 0.857 -7.899 26.116 1.00 48.75 790 THR A CA 1
ATOM 6254 C C . THR A 1 790 ? 2.067 -6.986 25.874 1.00 48.75 790 THR A C 1
ATOM 6256 O O . THR A 1 790 ? 3.176 -7.480 25.677 1.00 48.75 790 THR A O 1
ATOM 6259 N N . GLU A 1 791 ? 1.882 -5.660 25.933 1.00 48.72 791 GLU A N 1
ATOM 6260 C CA . GLU A 1 791 ? 2.981 -4.676 25.999 1.00 48.72 791 GLU A CA 1
ATOM 6261 C C . GLU A 1 791 ? 3.537 -4.567 27.444 1.00 48.72 791 GLU A C 1
ATOM 6263 O O . GLU A 1 791 ? 2.785 -4.657 28.418 1.00 48.72 791 GLU A O 1
ATOM 6268 N N . ASN A 1 792 ? 4.851 -4.346 27.602 1.00 44.75 792 ASN A N 1
ATOM 6269 C CA . ASN A 1 792 ? 5.520 -4.216 28.909 1.00 44.75 792 ASN A CA 1
ATOM 6270 C C . ASN A 1 792 ? 5.239 -2.844 29.569 1.00 44.75 792 ASN A C 1
ATOM 6272 O O . ASN A 1 792 ? 5.988 -1.894 29.355 1.00 44.75 792 ASN A O 1
ATOM 6276 N N . PHE A 1 793 ? 4.204 -2.734 30.415 1.00 53.75 793 PHE A N 1
ATOM 6277 C CA . PHE A 1 793 ? 3.909 -1.519 31.206 1.00 53.75 793 PHE A CA 1
ATOM 6278 C C . PHE A 1 793 ? 3.859 -1.760 32.724 1.00 53.75 793 PHE A C 1
ATOM 6280 O O . PHE A 1 793 ? 3.509 -2.846 33.187 1.00 53.75 793 PHE A O 1
ATOM 6287 N N . LYS A 1 794 ? 4.097 -0.698 33.519 1.00 40.66 794 LYS A N 1
ATOM 6288 C CA . LYS A 1 794 ? 4.127 -0.703 35.005 1.00 40.66 794 LYS A CA 1
ATOM 6289 C C . LYS A 1 794 ? 2.839 -1.229 35.686 1.00 40.66 794 LYS A C 1
ATOM 6291 O O . LYS A 1 794 ? 2.856 -1.531 36.878 1.00 40.66 794 LYS A O 1
ATOM 6296 N N . HIS A 1 795 ? 1.721 -1.375 34.964 1.00 48.34 795 HIS A N 1
ATOM 6297 C CA . HIS A 1 795 ? 0.416 -1.812 35.496 1.00 48.34 795 HIS A CA 1
ATOM 6298 C C . HIS A 1 795 ? -0.161 -3.089 34.843 1.00 48.34 795 HIS A C 1
ATOM 6300 O O . HIS A 1 795 ? -1.370 -3.320 34.889 1.00 48.34 795 HIS A O 1
ATOM 6306 N N . ILE A 1 796 ? 0.695 -3.959 34.293 1.00 50.88 796 ILE A N 1
ATOM 6307 C CA . ILE A 1 796 ? 0.306 -5.159 33.523 1.00 50.88 796 ILE A CA 1
ATOM 6308 C C . ILE A 1 796 ? -0.596 -6.164 34.269 1.00 50.88 796 ILE A C 1
ATOM 6310 O O . ILE A 1 796 ? -1.386 -6.857 33.639 1.00 50.88 796 ILE A O 1
ATOM 6314 N N . LYS A 1 797 ? -0.554 -6.215 35.612 1.00 45.88 797 LYS A N 1
ATOM 6315 C CA . LYS A 1 797 ? -1.331 -7.171 36.440 1.00 45.88 797 LYS A CA 1
ATOM 6316 C C . LYS A 1 797 ? -2.861 -7.063 36.256 1.00 45.88 797 LYS A C 1
ATOM 6318 O O . LYS A 1 797 ? -3.603 -7.987 36.599 1.00 45.88 797 LYS A O 1
ATOM 6323 N N . ASN A 1 798 ? -3.333 -5.950 35.691 1.00 51.03 798 ASN A N 1
ATOM 6324 C CA . ASN A 1 798 ? -4.748 -5.690 35.430 1.00 51.03 798 ASN A CA 1
ATOM 6325 C C . ASN A 1 798 ? -5.153 -5.870 33.957 1.00 51.03 798 ASN A C 1
ATOM 6327 O O . ASN A 1 798 ? -6.323 -5.670 33.648 1.00 51.03 798 ASN A O 1
ATOM 6331 N N . ALA A 1 799 ? -4.223 -6.225 33.063 1.00 51.22 799 ALA A N 1
ATOM 6332 C CA . ALA A 1 799 ? -4.500 -6.368 31.636 1.00 51.22 799 ALA A CA 1
ATOM 6333 C C . ALA A 1 799 ? -5.399 -7.581 31.336 1.00 51.22 799 ALA A C 1
ATOM 6335 O O . ALA A 1 799 ? -5.337 -8.610 32.017 1.00 51.22 799 ALA A O 1
ATOM 6336 N N . ILE A 1 800 ? -6.236 -7.434 30.310 1.00 58.88 800 ILE A N 1
ATOM 6337 C CA . ILE A 1 800 ? -7.100 -8.491 29.778 1.00 58.88 800 ILE A CA 1
ATOM 6338 C C . ILE A 1 800 ? -6.220 -9.496 29.030 1.00 58.88 800 ILE A C 1
ATOM 6340 O O . ILE A 1 800 ? -5.351 -9.104 28.254 1.00 58.88 800 ILE A O 1
ATOM 6344 N N . VAL A 1 801 ? -6.431 -10.788 29.285 1.00 59.53 801 VAL A N 1
ATOM 6345 C CA . VAL A 1 801 ? -5.610 -11.880 28.725 1.00 59.53 801 VAL A CA 1
ATOM 6346 C C . VAL A 1 801 ? -6.304 -12.630 27.584 1.00 59.53 801 VAL A C 1
ATOM 6348 O O . VAL A 1 801 ? -5.640 -13.354 26.846 1.00 59.53 801 VAL A O 1
ATOM 6351 N N . LYS A 1 802 ? -7.620 -12.450 27.420 1.00 69.56 802 LYS A N 1
ATOM 6352 C CA . LYS A 1 802 ? -8.440 -13.100 26.392 1.00 69.56 802 LYS A CA 1
ATOM 6353 C C . LYS A 1 802 ? -9.454 -12.108 25.827 1.00 69.56 802 LYS A C 1
ATOM 6355 O O . LYS A 1 802 ? -10.135 -11.444 26.604 1.00 69.56 802 LYS A O 1
ATOM 6360 N N . ASN A 1 803 ? -9.547 -12.043 24.506 1.00 84.69 803 ASN A N 1
ATOM 6361 C CA . ASN A 1 803 ? -10.620 -11.359 23.792 1.00 84.69 803 ASN A CA 1
ATOM 6362 C C . ASN A 1 803 ? -11.412 -12.402 22.991 1.00 84.69 803 ASN A C 1
ATOM 6364 O O . ASN A 1 803 ? -10.951 -13.520 22.775 1.00 84.69 803 ASN A O 1
ATOM 6368 N N . VAL A 1 804 ? -12.583 -12.010 22.519 1.00 91.12 804 VAL A N 1
ATOM 6369 C CA . VAL A 1 804 ? -13.458 -12.793 21.658 1.00 91.12 804 VAL A CA 1
ATOM 6370 C C . VAL A 1 804 ? -13.771 -11.960 20.422 1.00 91.12 804 VAL A C 1
ATOM 6372 O O . VAL A 1 804 ? -13.973 -10.747 20.505 1.00 91.12 804 VAL A O 1
ATOM 6375 N N . VAL A 1 805 ? -13.814 -12.605 19.261 1.00 95.19 805 VAL A N 1
ATOM 6376 C CA . VAL A 1 805 ? -14.467 -12.044 18.079 1.00 95.19 805 VAL A CA 1
ATOM 6377 C C . VAL A 1 805 ? -15.904 -12.539 18.078 1.00 95.19 805 VAL A C 1
ATOM 6379 O O . VAL A 1 805 ? -16.160 -13.720 17.843 1.00 95.19 805 VAL A O 1
ATOM 6382 N N . LEU A 1 806 ? -16.837 -11.640 18.372 1.00 96.81 806 LEU A N 1
ATOM 6383 C CA . LEU A 1 806 ? -18.266 -11.907 18.296 1.00 96.81 806 LEU A CA 1
ATOM 6384 C C . LEU A 1 806 ? -18.736 -11.664 16.860 1.00 96.81 806 LEU A C 1
ATOM 6386 O O . LEU A 1 806 ? -18.717 -10.520 16.397 1.00 96.81 806 LEU A O 1
ATOM 6390 N N . ARG A 1 807 ? -19.144 -12.727 16.156 1.00 97.81 807 ARG A N 1
ATOM 6391 C CA . ARG A 1 807 ? -19.652 -12.652 14.781 1.00 97.81 807 ARG A CA 1
ATOM 6392 C C . ARG A 1 807 ? -21.175 -12.737 14.778 1.00 97.81 807 ARG A C 1
ATOM 6394 O O . ARG A 1 807 ? -21.760 -13.726 15.217 1.00 97.81 807 ARG A O 1
ATOM 6401 N N . LEU A 1 808 ? -21.808 -11.703 14.244 1.00 98.31 808 LEU A N 1
ATOM 6402 C CA . LEU A 1 808 ? -23.254 -11.521 14.169 1.00 98.31 808 LEU A CA 1
ATOM 6403 C C . LEU A 1 808 ? -23.673 -11.326 12.708 1.00 98.31 808 LEU A C 1
ATOM 6405 O O . LEU A 1 808 ? -22.914 -10.774 11.913 1.00 98.31 808 LEU A O 1
ATOM 6409 N N . ARG A 1 809 ? -24.900 -11.706 12.356 1.00 98.25 809 ARG A N 1
ATOM 6410 C CA . ARG A 1 809 ? -25.488 -11.501 11.027 1.00 98.25 809 ARG A CA 1
ATOM 6411 C C . ARG A 1 809 ? -26.806 -10.747 11.128 1.00 98.25 809 ARG A C 1
ATOM 6413 O O . ARG A 1 809 ? -27.607 -11.008 12.026 1.00 98.25 809 ARG A O 1
ATOM 6420 N N . LYS A 1 810 ? -27.033 -9.820 10.196 1.00 98.00 810 LYS A N 1
ATOM 6421 C CA . LYS A 1 810 ? -28.343 -9.202 9.991 1.00 98.00 810 LYS A CA 1
ATOM 6422 C C . LYS A 1 810 ? -29.197 -10.147 9.131 1.00 98.00 810 LYS A C 1
ATOM 6424 O O . LYS A 1 810 ? -28.756 -10.461 8.023 1.00 98.00 810 LYS A O 1
ATOM 6429 N N . PRO A 1 811 ? -30.351 -10.621 9.632 1.00 93.62 811 PRO A N 1
ATOM 6430 C CA . PRO A 1 811 ? -31.185 -11.584 8.918 1.00 93.62 811 PRO A CA 1
ATOM 6431 C C . PRO A 1 811 ? -31.744 -11.057 7.591 1.00 93.62 811 PRO A C 1
ATOM 6433 O O . PRO A 1 811 ? -31.737 -9.824 7.340 1.00 93.62 811 PRO A O 1
#

InterPro domains:
  IPR001091 Restriction/modification DNA-methyltransferase [PR00508] (161-175)
  IPR001091 Restriction/modification DNA-methyltransferase [PR00508] (223-243)
  IPR001091 Restriction/modification DNA-methyltransferase [PR00508] (421-439)
  IPR002941 DNA methylase N-4/N-6 [PF01555] (163-458)
  IPR017985 DNA methylase, N-4 cytosine-specific, conserved site [PS00093] (166-171)
  IPR017985 DNA methylase, N-4 cytosine-specific, conserved site [PS00093] (629-634)
  IPR029063 S-adenosyl-L-methionine-dependent methyltransferase superfamily [G3DSA:3.40.50.150] (143-468)
  IPR029063 S-adenosyl-L-methionine-dependent methyltransferase superfamily [G3DSA:3.40.50.150] (603-804)
  IPR029063 S-adenosyl-L-methionine-dependent methyltransferase superfamily [SSF53335] (143-464)
  IPR029063 S-adenosyl-L-methionine-dependent methyltransferase superfamily [SSF53335] (405-591)
  IPR029063 S-adenosyl-L-methionine-dependent methyltransferase superfamily [SSF53335] (604-786)

Mean predicted aligned error: 9.79 Å